Protein AF-A0A8T2Z8A3-F1 (afdb_monomer)

Structure (mmCIF, N/CA/C/O backbone):
data_AF-A0A8T2Z8A3-F1
#
_entry.id   AF-A0A8T2Z8A3-F1
#
loop_
_atom_site.group_PDB
_atom_site.id
_atom_site.type_symbol
_atom_site.label_atom_id
_atom_site.label_alt_id
_atom_site.label_comp_id
_atom_site.label_asym_id
_atom_site.label_entity_id
_atom_site.label_seq_id
_atom_site.pdbx_PDB_ins_code
_atom_site.Cartn_x
_atom_site.Cartn_y
_atom_site.Cartn_z
_atom_site.occupancy
_atom_site.B_iso_or_equiv
_atom_site.auth_seq_id
_atom_site.auth_comp_id
_atom_site.auth_asym_id
_atom_site.auth_atom_id
_atom_site.pdbx_PDB_model_num
ATOM 1 N N . MET A 1 1 ? 26.519 -73.472 -13.830 1.00 32.38 1 MET A N 1
ATOM 2 C CA . MET A 1 1 ? 27.963 -73.497 -14.154 1.00 32.38 1 MET A CA 1
ATOM 3 C C . MET A 1 1 ? 28.606 -72.276 -13.512 1.00 32.38 1 MET A C 1
ATOM 5 O O . MET A 1 1 ? 28.013 -71.218 -13.637 1.00 32.38 1 MET A O 1
ATOM 9 N N . ALA A 1 2 ? 29.757 -72.320 -12.848 1.00 28.91 2 ALA A N 1
ATOM 10 C CA . ALA A 1 2 ? 30.397 -73.395 -12.082 1.00 28.91 2 ALA A CA 1
ATOM 11 C C . ALA A 1 2 ? 31.453 -72.723 -11.175 1.00 28.91 2 ALA A C 1
ATOM 13 O O . ALA A 1 2 ? 32.248 -71.934 -11.674 1.00 28.91 2 ALA A O 1
ATOM 14 N N . THR A 1 3 ? 31.468 -73.014 -9.873 1.00 27.39 3 THR A N 1
ATOM 15 C CA . THR A 1 3 ? 32.645 -72.801 -9.004 1.00 27.39 3 THR A CA 1
ATOM 16 C C . THR A 1 3 ? 33.532 -74.050 -9.055 1.00 27.39 3 THR A C 1
ATOM 18 O O . THR A 1 3 ? 33.015 -75.138 -9.329 1.00 27.39 3 THR A O 1
ATOM 21 N N . PRO A 1 4 ? 34.862 -73.909 -8.900 1.00 37.53 4 PRO A N 1
ATOM 22 C CA . PRO A 1 4 ? 35.552 -74.191 -7.616 1.00 37.53 4 PRO A CA 1
ATOM 23 C C . PRO A 1 4 ? 36.432 -72.993 -7.144 1.00 37.53 4 PRO A C 1
ATOM 25 O O . PRO A 1 4 ? 36.760 -72.142 -7.961 1.00 37.53 4 PRO A O 1
ATOM 28 N N . LEU A 1 5 ? 36.666 -72.727 -5.841 1.00 24.66 5 LEU A N 1
ATOM 29 C CA . LEU A 1 5 ? 37.627 -73.357 -4.882 1.00 24.66 5 LEU A CA 1
ATOM 30 C C . LEU A 1 5 ? 39.113 -73.181 -5.317 1.00 24.66 5 LEU A C 1
ATOM 32 O O . LEU A 1 5 ? 39.394 -73.325 -6.497 1.00 24.66 5 LEU A O 1
ATOM 36 N N . VAL A 1 6 ? 40.115 -72.860 -4.471 1.00 23.94 6 VAL A N 1
ATOM 37 C CA . VAL A 1 6 ? 40.440 -73.303 -3.085 1.00 23.94 6 VAL A CA 1
ATOM 38 C C . VAL A 1 6 ? 41.220 -72.226 -2.263 1.00 23.94 6 VAL A C 1
ATOM 40 O O . VAL A 1 6 ? 41.860 -71.352 -2.833 1.00 23.94 6 VAL A O 1
ATOM 43 N N . ALA A 1 7 ? 41.155 -72.351 -0.923 1.00 23.44 7 ALA A N 1
ATOM 44 C CA . ALA A 1 7 ? 41.898 -71.723 0.203 1.00 23.44 7 ALA A CA 1
ATOM 45 C C . ALA A 1 7 ? 43.461 -71.665 0.104 1.00 23.44 7 ALA A C 1
ATOM 47 O O . ALA A 1 7 ? 44.017 -72.195 -0.850 1.00 23.44 7 ALA A O 1
ATOM 48 N N . HIS A 1 8 ? 44.278 -71.091 1.018 1.00 24.05 8 HIS A N 1
ATOM 49 C CA . HIS A 1 8 ? 44.192 -70.644 2.446 1.00 24.05 8 HIS A CA 1
ATOM 50 C C . HIS A 1 8 ? 44.853 -69.229 2.629 1.00 24.05 8 HIS A C 1
ATOM 52 O O . HIS A 1 8 ? 45.162 -68.614 1.615 1.00 24.05 8 HIS A O 1
ATOM 58 N N . SER A 1 9 ? 45.104 -68.578 3.790 1.00 21.88 9 SER A N 1
ATOM 59 C CA . SER A 1 9 ? 45.057 -68.864 5.260 1.00 21.88 9 SER A CA 1
ATOM 60 C C . SER A 1 9 ? 44.801 -67.530 6.037 1.00 21.88 9 SER A C 1
ATOM 62 O O . SER A 1 9 ? 44.970 -66.471 5.445 1.00 21.88 9 SER A O 1
ATOM 64 N N . VAL A 1 10 ? 44.217 -67.446 7.250 1.00 23.41 10 VAL A N 1
ATOM 65 C CA . VAL A 1 10 ? 44.737 -67.687 8.637 1.00 23.41 10 VAL A CA 1
ATOM 66 C C . VAL A 1 10 ? 46.006 -66.858 8.943 1.00 23.41 10 VAL A C 1
ATOM 68 O O . VAL A 1 10 ? 47.026 -67.113 8.323 1.00 23.41 10 VAL A O 1
ATOM 71 N N . GLN A 1 11 ? 46.012 -65.799 9.774 1.00 23.03 11 GLN A N 1
ATOM 72 C CA . GLN A 1 11 ? 45.757 -65.647 11.237 1.00 23.03 11 GLN A CA 1
ATOM 73 C C . GLN A 1 11 ? 45.567 -64.124 11.554 1.00 23.03 11 GLN A C 1
ATOM 75 O O . GLN A 1 11 ? 45.932 -63.313 10.712 1.00 23.03 11 GLN A O 1
ATOM 80 N N . LEU A 1 12 ? 45.059 -63.598 12.683 1.00 22.73 12 LEU A N 1
ATOM 81 C CA . LEU A 1 12 ? 44.670 -64.104 14.015 1.00 22.73 12 LEU A CA 1
ATOM 82 C C . LEU A 1 12 ? 43.475 -63.242 14.534 1.00 22.73 12 LEU A C 1
ATOM 84 O O . LEU A 1 12 ? 43.509 -62.029 14.375 1.00 22.73 12 LEU A O 1
ATOM 88 N N . CYS A 1 13 ? 42.455 -63.889 15.121 1.00 22.25 13 CYS A N 1
ATOM 89 C CA . CYS A 1 13 ? 41.677 -63.571 16.350 1.00 22.25 13 CYS A CA 1
ATOM 90 C C . CYS A 1 13 ? 41.518 -62.112 16.864 1.00 22.25 13 CYS A C 1
ATOM 92 O O . CYS A 1 13 ? 42.446 -61.323 16.798 1.00 22.25 13 CYS A O 1
ATOM 94 N N . HIS A 1 14 ? 40.495 -61.702 17.630 1.00 24.33 14 HIS A N 1
ATOM 95 C CA . HIS A 1 14 ? 39.144 -62.140 18.075 1.00 24.33 14 HIS A CA 1
ATOM 96 C C . HIS A 1 14 ? 38.661 -60.996 19.030 1.00 24.33 14 HIS A C 1
ATOM 98 O O . HIS A 1 14 ? 39.476 -60.161 19.404 1.00 24.33 14 HIS A O 1
ATOM 104 N N . HIS A 1 15 ? 37.431 -60.819 19.527 1.00 23.05 15 HIS A N 1
ATOM 105 C CA . HIS A 1 15 ? 36.139 -61.529 19.564 1.00 23.05 15 HIS A CA 1
ATOM 106 C C . HIS A 1 15 ? 35.068 -60.390 19.690 1.00 23.05 15 HIS A C 1
ATOM 108 O O . HIS A 1 15 ? 35.355 -59.377 20.315 1.00 23.05 15 HIS A O 1
ATOM 114 N N . HIS A 1 16 ? 33.900 -60.341 19.027 1.00 23.97 16 HIS A N 1
ATOM 115 C CA . HIS A 1 16 ? 32.695 -61.190 19.160 1.00 23.97 16 HIS A CA 1
ATOM 116 C C . HIS A 1 16 ? 32.184 -61.365 20.617 1.00 23.97 16 HIS A C 1
ATOM 118 O O . HIS A 1 16 ? 32.983 -61.678 21.482 1.00 23.97 16 HIS A O 1
ATOM 124 N N . SER A 1 17 ? 30.884 -61.331 20.961 1.00 22.27 17 SER A N 1
ATOM 125 C CA . SER A 1 17 ? 29.653 -60.965 20.223 1.00 22.27 17 SER A CA 1
ATOM 126 C C . SER A 1 17 ? 28.386 -61.097 21.100 1.00 22.27 17 SER A C 1
ATOM 128 O O . SER A 1 17 ? 28.371 -61.921 22.001 1.00 22.27 17 SER A O 1
ATOM 130 N N . LYS A 1 18 ? 27.305 -60.391 20.718 1.00 25.05 18 LYS A N 1
ATOM 131 C CA . LYS A 1 18 ? 25.866 -60.790 20.723 1.00 25.05 18 LYS A CA 1
ATOM 132 C C . LYS A 1 18 ? 25.342 -61.848 21.729 1.00 25.05 18 LYS A C 1
ATOM 134 O O . LYS A 1 18 ? 25.708 -63.010 21.613 1.00 25.05 18 LYS A O 1
ATOM 139 N N . GLN A 1 19 ? 24.238 -61.516 22.417 1.00 21.22 19 GLN A N 1
ATOM 140 C CA . GLN A 1 19 ? 22.956 -62.275 22.454 1.00 21.22 19 GLN A CA 1
ATOM 141 C C . GLN A 1 19 ? 21.843 -61.343 23.013 1.00 21.22 19 GLN A C 1
ATOM 143 O O . GLN A 1 19 ? 22.104 -60.575 23.928 1.00 21.22 19 GLN A O 1
ATOM 148 N N . TYR A 1 20 ? 20.722 -61.107 22.314 1.00 21.28 20 TYR A N 1
ATOM 149 C CA . TYR A 1 20 ? 19.447 -61.866 22.308 1.00 21.28 20 TYR A CA 1
ATOM 150 C C . TYR A 1 20 ? 18.706 -61.964 23.662 1.00 21.28 20 TYR A C 1
ATOM 152 O O . TYR A 1 20 ? 19.154 -62.695 24.534 1.00 21.28 20 TYR A O 1
ATOM 160 N N . SER A 1 21 ? 17.500 -61.373 23.765 1.00 20.05 21 SER A N 1
ATOM 161 C CA . SER A 1 21 ? 16.231 -62.083 24.088 1.00 20.05 21 SER A CA 1
ATOM 162 C C . SER A 1 21 ? 15.020 -61.128 24.196 1.00 20.05 21 SER A C 1
ATOM 164 O O . SER A 1 21 ? 15.165 -59.963 24.553 1.00 20.05 21 SER A O 1
ATOM 166 N N . LEU A 1 22 ? 13.811 -61.641 23.922 1.00 25.22 22 LEU A N 1
ATOM 167 C CA . LEU A 1 22 ? 12.515 -60.985 24.172 1.00 25.22 22 LEU A CA 1
ATOM 168 C C . LEU A 1 22 ? 11.993 -61.224 25.605 1.00 25.22 22 LEU A C 1
ATOM 170 O O . LEU A 1 22 ? 12.273 -62.281 26.175 1.00 25.22 22 LEU A O 1
ATOM 174 N N . LYS A 1 23 ? 11.138 -60.299 26.090 1.00 22.27 23 LYS A N 1
ATOM 175 C CA . LYS A 1 23 ? 9.952 -60.411 27.001 1.00 22.27 23 LYS A CA 1
ATOM 176 C C . LYS A 1 23 ? 9.692 -59.022 27.627 1.00 22.27 23 LYS A C 1
ATOM 178 O O . LYS A 1 23 ? 10.628 -58.240 27.701 1.00 22.27 23 LYS A O 1
ATOM 183 N N . SER A 1 24 ? 8.517 -58.598 28.104 1.00 23.08 24 SER A N 1
ATOM 184 C CA . SER A 1 24 ? 7.102 -59.050 28.099 1.00 23.08 24 SER A CA 1
ATOM 185 C C . SER A 1 24 ? 6.278 -57.814 28.538 1.00 23.08 24 SER A C 1
ATOM 187 O O . SER A 1 24 ? 6.718 -57.105 29.431 1.00 23.08 24 SER A O 1
ATOM 189 N N . GLN A 1 25 ? 5.208 -57.358 27.881 1.00 22.27 25 GLN A N 1
ATOM 190 C CA . GLN A 1 25 ? 3.833 -57.885 27.849 1.00 22.27 25 GLN A CA 1
ATOM 191 C C . GLN A 1 25 ? 3.123 -58.004 29.224 1.00 22.27 25 GLN A C 1
ATOM 193 O O . GLN A 1 25 ? 3.539 -58.799 30.058 1.00 22.27 25 GLN A O 1
ATOM 198 N N . SER A 1 26 ? 1.960 -57.329 29.354 1.00 22.83 26 SER A N 1
ATOM 199 C CA . SER A 1 26 ? 0.936 -57.413 30.438 1.00 22.83 26 SER A CA 1
ATOM 200 C C . SER A 1 26 ? 1.326 -56.860 31.825 1.00 22.83 26 SER A C 1
ATOM 202 O O . SER A 1 26 ? 2.499 -56.869 32.156 1.00 22.83 26 SER A O 1
ATOM 204 N N . ARG A 1 27 ? 0.434 -56.390 32.718 1.00 23.05 27 ARG A N 1
ATOM 205 C CA . ARG A 1 27 ? -0.992 -55.932 32.756 1.00 23.05 27 ARG A CA 1
ATOM 206 C C . ARG A 1 27 ? -1.111 -55.119 34.082 1.00 23.05 27 ARG A C 1
ATOM 208 O O . ARG A 1 27 ? -0.285 -55.314 34.960 1.00 23.05 27 ARG A O 1
ATOM 215 N N . ILE A 1 28 ? -2.043 -54.183 34.285 1.00 25.30 28 ILE A N 1
ATOM 216 C CA . ILE A 1 28 ? -3.364 -54.346 34.949 1.00 25.30 28 ILE A CA 1
ATOM 217 C C . ILE A 1 28 ? -3.980 -52.919 34.937 1.00 25.30 28 ILE A C 1
ATOM 219 O O . ILE A 1 28 ? -3.309 -51.988 35.356 1.00 25.30 28 ILE A O 1
ATOM 223 N N . ASN A 1 29 ? -5.072 -52.615 34.226 1.00 22.92 29 ASN A N 1
ATOM 224 C CA . ASN A 1 29 ? -6.505 -52.841 34.504 1.00 22.92 29 ASN A CA 1
ATOM 225 C C . ASN A 1 29 ? -7.163 -51.936 35.584 1.00 22.92 29 ASN A C 1
ATOM 227 O O . ASN A 1 29 ? -6.937 -52.155 36.768 1.00 22.92 29 ASN A O 1
ATOM 231 N N . ARG A 1 30 ? -8.146 -51.140 35.103 1.00 25.44 30 ARG A N 1
ATOM 232 C CA . ARG A 1 30 ? -9.498 -50.858 35.673 1.00 25.44 30 ARG A CA 1
ATOM 233 C C . ARG A 1 30 ? -9.622 -49.861 36.833 1.00 25.44 30 ARG A C 1
ATOM 235 O O . ARG A 1 30 ? -8.716 -49.743 37.638 1.00 25.44 30 ARG A O 1
ATOM 242 N N . ASP A 1 31 ? -10.733 -49.135 37.004 1.00 24.75 31 ASP A N 1
ATOM 243 C CA . ASP A 1 31 ? -11.996 -48.919 36.239 1.00 24.75 31 ASP A CA 1
ATOM 244 C C . ASP A 1 31 ? -12.477 -47.467 36.585 1.00 24.75 31 ASP A C 1
ATOM 246 O O . ASP A 1 31 ? -11.893 -46.846 37.467 1.00 24.75 31 ASP A O 1
ATOM 250 N N . ILE A 1 32 ? -13.465 -46.802 35.958 1.00 26.16 32 ILE A N 1
ATOM 251 C CA . ILE A 1 32 ? -14.919 -46.989 36.177 1.00 26.16 32 ILE A CA 1
ATOM 252 C C . ILE A 1 32 ? -15.748 -46.096 35.198 1.00 26.16 32 ILE A C 1
ATOM 254 O O . ILE A 1 32 ? -15.604 -44.879 35.208 1.00 26.16 32 ILE A O 1
ATOM 258 N N . ARG A 1 33 ? -16.695 -46.726 34.464 1.00 25.38 33 ARG A N 1
ATOM 259 C CA . ARG A 1 33 ? -18.007 -46.241 33.905 1.00 25.38 33 ARG A CA 1
ATOM 260 C C . ARG A 1 33 ? -18.042 -45.130 32.821 1.00 25.38 33 ARG A C 1
ATOM 262 O O . ARG A 1 33 ? -17.574 -44.028 33.042 1.00 25.38 33 ARG A O 1
ATOM 269 N N . THR A 1 34 ? -18.547 -45.363 31.590 1.00 24.64 34 THR A N 1
ATOM 270 C CA . THR A 1 34 ? -19.944 -45.635 31.091 1.00 24.64 34 THR A CA 1
ATOM 271 C C . THR A 1 34 ? -20.937 -44.489 31.343 1.00 24.64 34 THR A C 1
ATOM 273 O O . THR A 1 34 ? -21.048 -44.058 32.484 1.00 24.64 34 THR A O 1
ATOM 276 N N . LYS A 1 35 ? -21.740 -43.997 30.381 1.00 24.30 35 LYS A N 1
ATOM 277 C CA . LYS A 1 35 ? -22.705 -44.659 29.452 1.00 24.30 35 LYS A CA 1
ATOM 278 C C . LYS A 1 35 ? -22.987 -43.753 28.222 1.00 24.30 35 LYS A C 1
ATOM 280 O O . LYS A 1 35 ? -22.684 -42.573 28.314 1.00 24.30 35 LYS A O 1
ATOM 285 N N . THR A 1 36 ? -23.666 -44.115 27.120 1.00 24.52 36 THR A N 1
ATOM 286 C CA . THR A 1 36 ? -23.988 -45.372 26.389 1.00 24.52 36 THR A CA 1
ATOM 287 C C . THR A 1 36 ? -24.574 -44.953 25.018 1.00 24.52 36 THR A C 1
ATOM 289 O O . THR A 1 36 ? -25.142 -43.870 24.903 1.00 24.52 36 THR A O 1
ATOM 292 N N . LEU A 1 37 ? -24.433 -45.789 23.983 1.00 25.00 37 LEU A N 1
ATOM 293 C CA . LEU A 1 37 ? -24.889 -45.546 22.603 1.00 25.00 37 LEU A CA 1
ATOM 294 C C . LEU A 1 37 ? -26.301 -46.094 22.282 1.00 25.00 37 LEU A C 1
ATOM 296 O O . LEU A 1 37 ? -26.743 -47.069 22.881 1.00 25.00 37 LEU A O 1
ATOM 300 N N . LEU A 1 38 ? -26.854 -45.549 21.189 1.00 23.48 38 LEU A N 1
ATOM 301 C CA . LEU A 1 38 ? -27.741 -46.162 20.178 1.00 23.48 38 LEU A CA 1
ATOM 302 C C . LEU A 1 38 ? -29.260 -46.356 20.401 1.00 23.48 38 LEU A C 1
ATOM 304 O O . LEU A 1 38 ? -29.726 -47.014 21.323 1.00 23.48 38 LEU A O 1
ATOM 308 N N . GLY A 1 39 ? -29.987 -45.919 19.364 1.00 21.70 39 GLY A N 1
ATOM 309 C CA . GLY A 1 39 ? -31.324 -46.331 18.919 1.00 21.70 39 GLY A CA 1
ATOM 310 C C . GLY A 1 39 ? -31.793 -45.358 17.818 1.00 21.70 39 GLY A C 1
ATOM 311 O O . GLY A 1 39 ? -31.616 -44.159 17.995 1.00 21.70 39 GLY A O 1
ATOM 312 N N . VAL A 1 40 ? -32.329 -45.742 16.652 1.00 23.31 40 VAL A N 1
ATOM 313 C CA . VAL A 1 40 ? -32.636 -47.058 16.044 1.00 23.31 40 VAL A CA 1
ATOM 314 C C . VAL A 1 40 ? -32.439 -46.955 14.509 1.00 23.31 40 VAL A C 1
ATOM 316 O O . VAL A 1 40 ? -32.396 -45.856 13.960 1.00 23.31 40 VAL A O 1
ATOM 319 N N . TYR A 1 41 ? -32.284 -48.090 13.820 1.00 21.94 41 TYR A N 1
ATOM 320 C CA . TYR A 1 41 ? -32.040 -48.217 12.372 1.00 21.94 41 TYR A CA 1
ATOM 321 C C . TYR A 1 41 ? -33.337 -48.510 11.574 1.00 21.94 41 TYR A C 1
ATOM 323 O O . TYR A 1 41 ? -34.178 -49.259 12.058 1.00 21.94 41 TYR A O 1
ATOM 331 N N . ASN A 1 42 ? -33.405 -48.036 10.319 1.00 21.94 42 ASN A N 1
ATOM 332 C CA . ASN A 1 42 ? -34.295 -48.445 9.204 1.00 21.94 42 ASN A CA 1
ATOM 333 C C . ASN A 1 42 ? -35.837 -48.298 9.275 1.00 21.94 42 ASN A C 1
ATOM 335 O O . ASN A 1 42 ? -36.500 -48.695 10.224 1.00 21.94 42 ASN A O 1
ATOM 339 N N . GLY A 1 43 ? -36.407 -47.865 8.135 1.00 21.11 43 GLY A N 1
ATOM 340 C CA . GLY A 1 43 ? -37.851 -47.839 7.857 1.00 21.11 43 GLY A CA 1
ATOM 341 C C . GLY A 1 43 ? -38.214 -47.516 6.393 1.00 21.11 43 GLY A C 1
ATOM 342 O O . GLY A 1 43 ? -38.568 -46.386 6.102 1.00 21.11 43 GLY A O 1
ATOM 343 N N . PHE A 1 44 ? -38.110 -48.526 5.518 1.00 22.16 44 PHE A N 1
ATOM 344 C CA . PHE A 1 44 ? -38.838 -48.800 4.252 1.00 22.16 44 PHE A CA 1
ATOM 345 C C . PHE A 1 44 ? -39.175 -47.753 3.149 1.00 22.16 44 PHE A C 1
ATOM 347 O O . PHE A 1 44 ? -39.304 -46.551 3.328 1.00 22.16 44 PHE A O 1
ATOM 354 N N . GLN A 1 45 ? -39.323 -48.330 1.948 1.00 20.59 45 GLN A N 1
ATOM 355 C CA . GLN A 1 45 ? -39.553 -47.766 0.608 1.00 20.59 45 GLN A CA 1
ATOM 356 C C . GLN A 1 45 ? -40.911 -47.063 0.359 1.00 20.59 45 GLN A C 1
ATOM 358 O O . GLN A 1 45 ? -41.897 -47.340 1.029 1.00 20.59 45 GLN A O 1
ATOM 363 N N . ASN A 1 46 ? -40.947 -46.300 -0.748 1.00 21.36 46 ASN A N 1
ATOM 364 C CA . ASN A 1 46 ? -42.051 -46.112 -1.716 1.00 21.36 46 ASN A CA 1
ATOM 365 C C . ASN A 1 46 ? -43.507 -45.956 -1.227 1.00 21.36 46 ASN A C 1
ATOM 367 O O . ASN A 1 46 ? -44.152 -46.957 -0.936 1.00 21.36 46 ASN A O 1
ATOM 371 N N . VAL A 1 47 ? -44.106 -44.780 -1.482 1.00 22.97 47 VAL A N 1
ATOM 372 C CA . VAL A 1 47 ? -45.464 -44.673 -2.073 1.00 22.97 47 VAL A CA 1
ATOM 373 C C . VAL A 1 47 ? -45.520 -43.498 -3.072 1.00 22.97 47 VAL A C 1
ATOM 375 O O . VAL A 1 47 ? -44.936 -42.441 -2.847 1.00 22.97 47 VAL A O 1
ATOM 378 N N . TYR A 1 48 ? -46.219 -43.710 -4.191 1.00 21.23 48 TYR A N 1
ATOM 379 C CA . TYR A 1 48 ? -46.576 -42.727 -5.225 1.00 21.23 48 TYR A CA 1
ATOM 380 C C . TYR A 1 48 ? -47.496 -41.603 -4.696 1.00 21.23 48 TYR A C 1
ATOM 382 O O . TYR A 1 48 ? -48.444 -41.902 -3.979 1.00 21.23 48 TYR A O 1
ATOM 390 N N . ASN A 1 49 ? -47.373 -40.367 -5.204 1.00 21.52 49 ASN A N 1
ATOM 391 C CA . ASN A 1 49 ? -48.346 -39.891 -6.209 1.00 21.52 49 ASN A CA 1
ATOM 392 C C . ASN A 1 49 ? -48.033 -38.522 -6.834 1.00 21.52 49 ASN A C 1
ATOM 394 O O . ASN A 1 49 ? -47.704 -37.551 -6.157 1.00 21.52 49 ASN A O 1
ATOM 398 N N . GLN A 1 50 ? -48.257 -38.443 -8.147 1.00 22.62 50 GLN A N 1
ATOM 399 C CA . GLN A 1 50 ? -48.581 -37.199 -8.849 1.00 22.62 50 GLN A CA 1
ATOM 400 C C . GLN A 1 50 ? -50.041 -36.808 -8.568 1.00 22.62 50 GLN A C 1
ATOM 402 O O . GLN A 1 50 ? -50.877 -37.690 -8.383 1.00 22.62 50 GLN A O 1
ATOM 407 N N . SER A 1 51 ? -50.364 -35.514 -8.666 1.00 23.28 51 SER A N 1
ATOM 408 C CA . SER A 1 51 ? -51.526 -34.967 -9.409 1.00 23.28 51 SER A CA 1
ATOM 409 C C . SER A 1 51 ? -51.474 -33.432 -9.351 1.00 23.28 51 SER A C 1
ATOM 411 O O . SER A 1 51 ? -51.346 -32.882 -8.266 1.00 23.28 51 SER A O 1
ATOM 413 N N . TYR A 1 52 ? -51.280 -32.727 -10.477 1.00 23.53 52 TYR A N 1
ATOM 414 C CA . TYR A 1 52 ? -52.324 -32.079 -11.310 1.00 23.53 52 TYR A CA 1
ATOM 415 C C . TYR A 1 52 ? -53.131 -30.981 -10.549 1.00 23.53 52 TYR A C 1
ATOM 417 O O . TYR A 1 52 ? -53.513 -31.197 -9.411 1.00 23.53 52 TYR A O 1
ATOM 425 N N . PHE A 1 53 ? -53.432 -29.775 -11.066 1.00 23.33 53 PHE A N 1
ATOM 426 C CA . PHE A 1 53 ? -53.855 -29.385 -12.426 1.00 23.33 53 PHE A CA 1
ATOM 427 C C . PHE A 1 53 ? -53.470 -27.911 -12.795 1.00 23.33 53 PHE A C 1
ATOM 429 O O . PHE A 1 53 ? -53.628 -27.006 -11.989 1.00 23.33 53 PHE A O 1
ATOM 436 N N . HIS A 1 54 ? -53.033 -27.694 -14.048 1.00 23.55 54 HIS A N 1
ATOM 437 C CA . HIS A 1 54 ? -53.311 -26.562 -14.980 1.00 23.55 54 HIS A CA 1
ATOM 438 C C . HIS A 1 54 ? -53.108 -25.046 -14.639 1.00 23.55 54 HIS A C 1
ATOM 440 O O . HIS A 1 54 ? -53.865 -24.441 -13.892 1.00 23.55 54 HIS A O 1
ATOM 446 N N . LYS A 1 55 ? -52.149 -24.407 -15.355 1.00 24.48 55 LYS A N 1
ATOM 447 C CA . LYS A 1 55 ? -52.285 -23.425 -16.495 1.00 24.48 55 LYS A CA 1
ATOM 448 C C . LYS A 1 55 ? -53.663 -22.742 -16.783 1.00 24.48 55 LYS A C 1
ATOM 450 O O . LYS A 1 55 ? -54.661 -23.395 -16.507 1.00 24.48 55 LYS A O 1
ATOM 455 N N . PRO A 1 56 ? -53.767 -21.601 -17.544 1.00 32.38 56 PRO A N 1
ATOM 456 C CA . PRO A 1 56 ? -52.746 -20.772 -18.250 1.00 32.38 56 PRO A CA 1
ATOM 457 C C . PRO A 1 56 ? -52.970 -19.209 -18.236 1.00 32.38 56 PRO A C 1
ATOM 459 O O . PRO A 1 56 ? -53.761 -18.684 -17.466 1.00 32.38 56 PRO A O 1
ATOM 462 N N . TRP A 1 57 ? -52.232 -18.496 -19.116 1.00 23.20 57 TRP A N 1
ATOM 463 C CA . TRP A 1 57 ? -52.479 -17.210 -19.842 1.00 23.20 57 TRP A CA 1
ATOM 464 C C . TRP A 1 57 ? -53.897 -16.565 -19.883 1.00 23.20 57 TRP A C 1
ATOM 466 O O . TRP A 1 57 ? -54.881 -17.284 -19.797 1.00 23.20 57 TRP A O 1
ATOM 476 N N . ALA A 1 58 ? -54.110 -15.274 -20.237 1.00 23.94 58 ALA A N 1
ATOM 477 C CA . ALA A 1 58 ? -53.256 -14.061 -20.363 1.00 23.94 58 ALA A CA 1
ATOM 478 C C . ALA A 1 58 ? -54.134 -12.752 -20.497 1.00 23.94 58 ALA A C 1
ATOM 480 O O . ALA A 1 58 ? -54.961 -12.583 -19.606 1.00 23.94 58 ALA A O 1
ATOM 481 N N . PRO A 1 59 ? -53.997 -11.770 -21.440 1.00 46.41 59 PRO A N 1
ATOM 482 C CA . PRO A 1 59 ? -54.104 -10.334 -21.090 1.00 46.41 59 PRO A CA 1
ATOM 483 C C . PRO A 1 59 ? -55.274 -9.543 -21.733 1.00 46.41 59 PRO A C 1
ATOM 485 O O . PRO A 1 59 ? -55.728 -9.884 -22.822 1.00 46.41 59 PRO A O 1
ATOM 488 N N . ILE A 1 60 ? -55.679 -8.398 -21.150 1.00 24.09 60 ILE A N 1
ATOM 489 C CA . ILE A 1 60 ? -56.583 -7.408 -21.793 1.00 24.09 60 ILE A CA 1
ATOM 490 C C . ILE A 1 60 ? -56.053 -5.960 -21.631 1.00 24.09 60 ILE A C 1
ATOM 492 O O . ILE A 1 60 ? -55.184 -5.680 -20.808 1.00 24.09 60 ILE A O 1
ATOM 496 N N . ARG A 1 61 ? -56.508 -5.078 -22.530 1.00 22.70 61 ARG A N 1
ATOM 497 C CA . ARG A 1 61 ? -55.915 -3.816 -23.009 1.00 22.70 61 ARG A CA 1
ATOM 498 C C . ARG A 1 61 ? -56.764 -2.568 -22.679 1.00 22.70 61 ARG A C 1
ATOM 500 O O . ARG A 1 61 ? -57.978 -2.682 -22.619 1.00 22.70 61 ARG A O 1
ATOM 507 N N . VAL A 1 62 ? -56.100 -1.399 -22.745 1.00 25.27 62 VAL A N 1
ATOM 508 C CA . VAL A 1 62 ? -56.588 -0.103 -23.306 1.00 25.27 62 VAL A CA 1
ATOM 509 C C . VAL A 1 62 ? -57.677 0.678 -22.544 1.00 25.27 62 VAL A C 1
ATOM 511 O O . VAL A 1 62 ? -58.798 0.209 -22.423 1.00 25.27 62 VAL A O 1
ATOM 514 N N . LEU A 1 63 ? -57.372 1.939 -22.180 1.00 24.06 63 LEU A N 1
ATOM 515 C CA . LEU A 1 63 ? -57.991 3.158 -22.757 1.00 24.06 63 LEU A CA 1
ATOM 516 C C . LEU A 1 63 ? -57.339 4.459 -22.220 1.00 24.06 63 LEU A C 1
ATOM 518 O O . LEU A 1 63 ? -57.356 4.716 -21.023 1.00 24.06 63 LEU A O 1
ATOM 522 N N . GLU A 1 64 ? -56.838 5.304 -23.126 1.00 29.89 64 GLU A N 1
ATOM 523 C CA . GLU A 1 64 ? -56.793 6.775 -22.980 1.00 29.89 64 GLU A CA 1
ATOM 524 C C . GLU A 1 64 ? -57.790 7.358 -23.992 1.00 29.89 64 GLU A C 1
ATOM 526 O O . GLU A 1 64 ? -58.020 6.728 -25.034 1.00 29.89 64 GLU A O 1
ATOM 531 N N . PRO A 1 65 ? -58.398 8.529 -23.720 1.00 35.03 65 PRO A N 1
ATOM 532 C CA . PRO A 1 65 ? -58.176 9.648 -24.656 1.00 35.03 65 PRO A CA 1
ATOM 533 C C . PRO A 1 65 ? -58.305 11.081 -24.071 1.00 35.03 65 PRO A C 1
ATOM 535 O O . PRO A 1 65 ? -59.184 11.332 -23.257 1.00 35.03 65 PRO A O 1
ATOM 538 N N . ASN A 1 66 ? -57.582 12.041 -24.684 1.00 25.05 66 ASN A N 1
ATOM 539 C CA . ASN A 1 66 ? -57.944 13.477 -24.846 1.00 25.05 66 ASN A CA 1
ATOM 540 C C . ASN A 1 66 ? -58.073 14.370 -23.568 1.00 25.05 66 ASN A C 1
ATOM 542 O O . ASN A 1 66 ? -58.349 13.889 -22.483 1.00 25.05 66 ASN A O 1
ATOM 546 N N . SER A 1 67 ? -57.905 15.707 -23.576 1.00 25.58 67 SER A N 1
ATOM 547 C CA . SER A 1 67 ? -57.466 16.687 -24.597 1.00 25.58 67 SER A CA 1
ATOM 548 C C . SER A 1 67 ? -57.125 18.066 -23.975 1.00 25.58 67 SER A C 1
ATOM 550 O O . SER A 1 67 ? -57.740 18.459 -22.995 1.00 25.58 67 SER A O 1
ATOM 552 N N . ARG A 1 68 ? -56.207 18.808 -24.625 1.00 24.20 68 ARG A N 1
ATOM 553 C CA . ARG A 1 68 ? -56.012 20.289 -24.706 1.00 24.20 68 ARG A CA 1
ATOM 554 C C . ARG A 1 68 ? -56.453 21.244 -23.561 1.00 24.20 68 ARG A C 1
ATOM 556 O O . ARG A 1 68 ? -57.634 21.424 -23.315 1.00 24.20 68 ARG A O 1
ATOM 563 N N . PHE A 1 69 ? -55.468 22.025 -23.089 1.00 28.64 69 PHE A N 1
ATOM 564 C CA . PHE A 1 69 ? -55.467 23.496 -22.869 1.00 28.64 69 PHE A CA 1
ATOM 565 C C . PHE A 1 69 ? -56.758 24.237 -22.443 1.00 28.64 69 PHE A C 1
ATOM 567 O O . PHE A 1 69 ? -57.667 24.389 -23.251 1.00 28.64 69 PHE A O 1
ATOM 574 N N . LEU A 1 70 ? -56.695 24.932 -21.293 1.00 26.28 70 LEU A N 1
ATOM 575 C CA . LEU A 1 70 ? -57.160 26.327 -21.122 1.00 26.28 70 LEU A CA 1
ATOM 576 C C . LEU A 1 70 ? -56.524 26.984 -19.870 1.00 26.28 70 LEU A C 1
ATOM 578 O O . LEU A 1 70 ? -55.867 26.303 -19.082 1.00 26.28 70 LEU A O 1
ATOM 582 N N . GLN A 1 71 ? -56.637 28.311 -19.731 1.00 23.78 71 GLN A N 1
ATOM 583 C CA . GLN A 1 71 ? -55.753 29.161 -18.910 1.00 23.78 71 GLN A CA 1
ATOM 584 C C . GLN A 1 71 ? -56.518 30.052 -17.895 1.00 23.78 71 GLN A C 1
ATOM 586 O O . GLN A 1 71 ? -57.559 30.595 -18.229 1.00 23.78 71 GLN A O 1
ATOM 591 N N . MET A 1 72 ? -55.930 30.237 -16.700 1.00 23.42 72 MET A N 1
ATOM 592 C CA . MET A 1 72 ? -56.095 31.334 -15.705 1.00 23.42 72 MET A CA 1
ATOM 593 C C . MET A 1 72 ? -57.486 31.824 -15.215 1.00 23.42 72 MET A C 1
ATOM 595 O O . MET A 1 72 ? -58.109 32.664 -15.852 1.00 23.42 72 MET A O 1
ATOM 599 N N . GLY A 1 73 ? -57.765 31.533 -13.928 1.00 25.47 73 GLY A N 1
ATOM 600 C CA . GLY A 1 73 ? -58.322 32.466 -12.912 1.00 25.47 73 GLY A CA 1
ATOM 601 C C . GLY A 1 73 ? -59.835 32.781 -12.925 1.00 25.47 73 GLY A C 1
ATOM 602 O O . GLY A 1 73 ?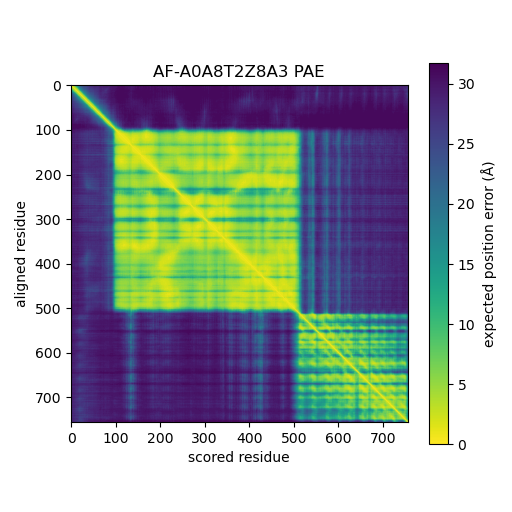 -60.480 32.509 -13.933 1.00 25.47 73 GLY A O 1
ATOM 603 N N . PRO A 1 74 ? -60.412 33.385 -11.847 1.00 34.72 74 PRO A N 1
ATOM 604 C CA . PRO A 1 74 ? -59.760 33.960 -10.649 1.00 34.72 74 PRO A CA 1
ATOM 605 C C . PRO A 1 74 ? -60.348 33.583 -9.246 1.00 34.72 74 PRO A C 1
ATOM 607 O O . PRO A 1 74 ? -61.426 33.021 -9.134 1.00 34.72 74 PRO A O 1
ATOM 610 N N . GLN A 1 75 ? -59.601 33.979 -8.196 1.00 23.83 75 GLN A N 1
ATOM 611 C CA . GLN A 1 75 ? -59.976 34.402 -6.814 1.00 23.83 75 GLN A CA 1
ATOM 612 C C . GLN A 1 75 ? -60.951 33.618 -5.893 1.00 23.83 75 GLN A C 1
ATOM 614 O O . GLN A 1 75 ? -62.151 33.612 -6.111 1.00 23.83 75 GLN A O 1
ATOM 619 N N . GLU A 1 76 ? -60.417 33.176 -4.737 1.00 24.14 76 GLU A N 1
ATOM 620 C CA . GLU A 1 76 ? -60.739 33.608 -3.342 1.00 24.14 76 GLU A CA 1
ATOM 621 C C . GLU A 1 76 ? -59.673 32.966 -2.401 1.00 24.14 76 GLU A C 1
ATOM 623 O O . GLU A 1 76 ? -59.533 31.749 -2.361 1.00 24.14 76 GLU A O 1
ATOM 628 N N . THR A 1 77 ? -58.650 33.666 -1.879 1.00 22.39 77 THR A N 1
ATOM 629 C CA . THR A 1 77 ? -58.584 34.388 -0.574 1.00 22.39 77 THR A CA 1
ATOM 630 C C . THR A 1 77 ? -59.310 33.682 0.584 1.00 22.39 77 THR A C 1
ATOM 632 O O . THR A 1 77 ? -60.487 33.401 0.460 1.00 22.39 77 THR A O 1
ATOM 635 N N . CYS A 1 78 ? -58.756 33.445 1.780 1.00 22.23 78 CYS A N 1
ATOM 636 C CA . CYS A 1 78 ? -57.518 33.903 2.435 1.00 22.23 78 CYS A CA 1
ATOM 637 C C . CYS A 1 78 ? -57.208 32.940 3.629 1.00 22.23 78 CYS A C 1
ATOM 639 O O . CYS A 1 78 ? -57.992 32.032 3.874 1.00 22.23 78 CYS A O 1
ATOM 641 N N . SER A 1 79 ? -56.151 33.020 4.452 1.00 21.80 79 SER A N 1
ATOM 642 C CA . SER A 1 79 ? -55.051 33.985 4.630 1.00 21.80 79 SER A CA 1
ATOM 643 C C . SER A 1 79 ? -53.845 33.303 5.314 1.00 21.80 79 SER A C 1
ATOM 645 O O . SER A 1 79 ? -54.031 32.363 6.086 1.00 21.80 79 SER A O 1
ATOM 647 N N . SER A 1 80 ? -52.621 33.809 5.121 1.00 26.53 80 SER A N 1
ATOM 648 C CA . SER A 1 80 ? -51.418 33.411 5.876 1.00 26.53 80 SER A CA 1
ATOM 649 C C . SER A 1 80 ? -50.955 34.540 6.804 1.00 26.53 80 SER A C 1
ATOM 651 O O . SER A 1 80 ? -50.613 35.622 6.323 1.00 26.53 80 SER A O 1
ATOM 653 N N . ARG A 1 81 ? -50.874 34.302 8.122 1.00 24.09 81 ARG A N 1
ATOM 654 C CA . ARG A 1 81 ? -50.395 35.299 9.099 1.00 24.09 81 ARG A CA 1
ATOM 655 C C . ARG A 1 81 ? -49.289 34.707 9.977 1.00 24.09 81 ARG A C 1
ATOM 657 O O . ARG A 1 81 ? -49.531 33.764 10.720 1.00 24.09 81 ARG A O 1
ATOM 664 N N . GLY A 1 82 ? -48.076 35.247 9.861 1.00 23.56 82 GLY A N 1
ATOM 665 C CA . GLY A 1 82 ? -46.889 34.775 10.583 1.00 23.56 82 GLY A CA 1
ATOM 666 C C . GLY A 1 82 ? -46.441 35.703 11.717 1.00 23.56 82 GLY A C 1
ATOM 667 O O . GLY A 1 82 ? -46.688 36.906 11.681 1.00 23.56 82 GLY A O 1
ATOM 668 N N . ILE A 1 83 ? -45.743 35.121 12.697 1.00 25.05 83 ILE A N 1
ATOM 669 C CA . ILE A 1 83 ? -44.989 35.742 13.805 1.00 25.05 83 ILE A CA 1
ATOM 670 C C . ILE A 1 83 ? -43.884 34.716 14.156 1.00 25.05 83 ILE A C 1
ATOM 672 O O . ILE A 1 83 ? -44.194 33.535 14.238 1.00 25.05 83 ILE A O 1
ATOM 676 N N . SER A 1 84 ? -42.603 35.012 14.395 1.00 21.59 84 SER A N 1
ATOM 677 C CA . SER A 1 84 ? -41.767 36.193 14.141 1.00 21.59 84 SER A CA 1
ATOM 678 C C . SER A 1 84 ? -40.292 35.759 14.224 1.00 21.59 84 SER A C 1
ATOM 680 O O . SER A 1 84 ? -39.919 35.027 15.141 1.00 21.59 84 SER A O 1
ATOM 682 N N . LYS A 1 85 ? -39.426 36.261 13.336 1.00 23.89 85 LYS A N 1
ATOM 683 C CA . LYS A 1 85 ? -38.019 36.522 13.682 1.00 23.89 85 LYS A CA 1
ATOM 684 C C . LYS A 1 85 ? -37.717 37.974 13.341 1.00 23.89 85 LYS A C 1
ATOM 686 O O . LYS A 1 85 ? -37.792 38.389 12.191 1.00 23.89 85 LYS A O 1
ATOM 691 N N . LYS A 1 86 ? -37.457 38.742 14.394 1.00 23.44 86 LYS A N 1
ATOM 692 C CA . LYS A 1 86 ? -37.369 40.200 14.404 1.00 23.44 86 LYS A CA 1
ATOM 693 C C . LYS A 1 86 ? -36.063 40.661 13.748 1.00 23.44 86 LYS A C 1
ATOM 695 O O . LYS A 1 86 ? -34.991 40.336 14.248 1.00 23.44 86 LYS A O 1
ATOM 700 N N . SER A 1 87 ? -36.160 41.444 12.677 1.00 30.42 87 SER A N 1
ATOM 701 C CA . SER A 1 87 ? -35.055 42.234 12.123 1.00 30.42 87 SER A CA 1
ATOM 702 C C . SER A 1 87 ? -35.292 43.717 12.398 1.00 30.42 87 SER A C 1
ATOM 704 O O . SER A 1 87 ? -36.374 44.228 12.117 1.00 30.42 87 SER A O 1
ATOM 706 N N . MET A 1 88 ? -34.282 44.402 12.926 1.00 24.23 88 MET A N 1
ATOM 707 C CA . MET A 1 88 ? -34.224 45.857 13.101 1.00 24.23 88 MET A CA 1
ATOM 708 C C . MET A 1 88 ? -32.724 46.192 13.209 1.00 24.23 88 MET A C 1
ATOM 710 O O . MET A 1 88 ? -32.052 45.536 14.001 1.00 24.23 88 MET A O 1
ATOM 714 N N . SER A 1 89 ? -32.117 47.088 12.430 1.00 25.39 89 SER A N 1
ATOM 715 C CA . SER A 1 89 ? -32.638 48.054 11.441 1.00 25.39 89 SER A CA 1
ATOM 716 C C . SER A 1 89 ? -31.659 48.244 10.255 1.00 25.39 89 SER A C 1
ATOM 718 O O . SER A 1 89 ? -30.626 47.583 10.194 1.00 25.39 89 SER A O 1
ATOM 720 N N . SER A 1 90 ? -32.031 49.103 9.297 1.00 26.80 90 SER A N 1
ATOM 721 C CA . SER A 1 90 ? -31.307 49.523 8.074 1.00 26.80 90 SER A CA 1
ATOM 722 C C . SER A 1 90 ? -29.940 50.198 8.358 1.00 26.80 90 SER A C 1
ATOM 724 O O . SER A 1 90 ? -29.626 50.439 9.519 1.00 26.80 90 SER A O 1
ATOM 726 N N . GLU A 1 91 ? -29.047 50.513 7.405 1.00 26.52 91 GLU A N 1
ATOM 727 C CA . GLU A 1 91 ? -29.129 50.840 5.955 1.00 26.52 91 GLU A CA 1
ATOM 728 C C . GLU A 1 91 ? -27.922 50.204 5.208 1.00 26.52 91 GLU A C 1
ATOM 730 O O . GLU A 1 91 ? -26.912 49.903 5.830 1.00 26.52 91 GLU A O 1
ATOM 735 N N . GLY A 1 92 ? -27.947 49.843 3.920 1.00 24.72 92 GLY A N 1
ATOM 736 C CA . GLY A 1 92 ? -28.125 50.674 2.723 1.00 24.72 92 GLY A CA 1
ATOM 737 C C . GLY A 1 92 ? -27.663 49.884 1.470 1.00 24.72 92 GLY A C 1
ATOM 738 O O . GLY A 1 92 ? -27.182 48.758 1.582 1.00 24.72 92 GLY A O 1
ATOM 739 N N . SER A 1 93 ? -27.874 50.416 0.264 1.00 32.25 93 SER A N 1
ATOM 740 C CA . SER A 1 93 ? -27.909 49.649 -1.000 1.00 32.25 93 SER A CA 1
ATOM 741 C C . SER A 1 93 ? -26.559 49.270 -1.659 1.00 32.25 93 SER A C 1
ATOM 743 O O . SER A 1 93 ? -25.504 49.801 -1.334 1.00 32.25 93 SER A O 1
ATOM 745 N N . THR A 1 94 ? -26.651 48.409 -2.692 1.00 33.19 94 THR A N 1
ATOM 746 C CA . THR A 1 94 ? -25.653 48.080 -3.751 1.00 33.19 94 THR A CA 1
ATOM 747 C C . THR A 1 94 ? -24.381 47.287 -3.382 1.00 33.19 94 THR A C 1
ATOM 749 O O . THR A 1 94 ? -23.352 47.878 -3.079 1.00 33.19 94 THR A O 1
ATOM 752 N N . SER A 1 95 ? -24.403 45.946 -3.543 1.00 34.94 95 SER A N 1
ATOM 753 C CA . SER A 1 95 ? -23.204 45.099 -3.829 1.00 34.94 95 SER A CA 1
ATOM 754 C C . SER A 1 95 ? -23.505 43.592 -4.070 1.00 34.94 95 SER A C 1
ATOM 756 O O . SER A 1 95 ? -22.891 42.707 -3.477 1.00 34.94 95 SER A O 1
ATOM 758 N N . THR A 1 96 ? -24.435 43.240 -4.967 1.00 39.31 96 THR A N 1
ATOM 759 C CA . THR A 1 96 ? -24.911 41.837 -5.117 1.00 39.31 96 THR A CA 1
ATOM 760 C C . THR A 1 96 ? -24.093 40.931 -6.060 1.00 39.31 96 THR A C 1
ATOM 762 O O . THR A 1 96 ? -24.536 39.831 -6.382 1.00 39.31 96 THR A O 1
ATOM 765 N N . SER A 1 97 ? -22.907 41.353 -6.511 1.00 39.88 97 SER A N 1
ATOM 766 C CA . SER A 1 97 ? -22.036 40.573 -7.419 1.00 39.88 97 SER A CA 1
ATOM 767 C C . SER A 1 97 ? -20.601 40.355 -6.912 1.00 39.88 97 SER A C 1
ATOM 769 O O . SER A 1 97 ? -19.897 39.497 -7.439 1.00 39.88 97 SER A O 1
ATOM 771 N N . SER A 1 98 ? -20.166 41.055 -5.859 1.00 40.91 98 SER A N 1
ATOM 772 C CA . SER A 1 98 ? -18.850 40.855 -5.224 1.00 40.91 98 SER A CA 1
ATOM 773 C C . SER A 1 98 ? -18.845 39.737 -4.170 1.00 40.91 98 SER A C 1
ATOM 775 O O . SER A 1 98 ? -17.809 39.118 -3.917 1.00 40.91 98 SER A O 1
ATOM 777 N N . SER A 1 99 ? -20.001 39.438 -3.569 1.00 53.06 99 SER A N 1
ATOM 778 C CA . SER A 1 99 ? -20.140 38.459 -2.482 1.00 53.06 99 SER A CA 1
ATOM 779 C C . SER A 1 99 ? -19.935 37.005 -2.927 1.00 53.06 99 SER A C 1
ATOM 781 O O . SER A 1 99 ? -19.310 36.231 -2.201 1.00 53.06 99 SER A O 1
ATOM 783 N N . SER A 1 100 ? -20.387 36.632 -4.128 1.00 57.75 100 SER A N 1
ATOM 784 C CA . SER A 1 100 ? -20.239 35.272 -4.672 1.00 57.75 100 SER A CA 1
ATOM 785 C C . SER A 1 100 ? -18.786 34.931 -5.022 1.00 57.75 100 SER A C 1
ATOM 787 O O . SER A 1 100 ? -18.307 33.849 -4.681 1.00 57.75 100 SER A O 1
ATOM 789 N N . ILE A 1 101 ? -18.063 35.871 -5.639 1.00 66.19 101 ILE A N 1
ATOM 790 C CA . ILE A 1 101 ? -16.644 35.715 -5.991 1.00 66.19 101 ILE A CA 1
ATOM 791 C C . ILE A 1 101 ? -15.797 35.622 -4.717 1.00 66.19 101 ILE A C 1
ATOM 793 O O . ILE A 1 101 ? -14.970 34.721 -4.597 1.00 66.19 101 ILE A O 1
ATOM 797 N N . SER A 1 102 ? -16.053 36.486 -3.727 1.00 69.88 102 SER A N 1
ATOM 798 C CA . SER A 1 102 ? -15.375 36.432 -2.424 1.00 69.88 102 SER A CA 1
ATOM 799 C C . SER A 1 102 ? -15.554 35.067 -1.740 1.00 69.88 102 SER A C 1
ATOM 801 O O . SER A 1 102 ? -14.574 34.443 -1.331 1.00 69.88 102 SER A O 1
ATOM 803 N N . GLN A 1 103 ? -16.780 34.530 -1.707 1.00 76.50 103 GLN A N 1
ATOM 804 C CA . GLN A 1 103 ? -17.047 33.203 -1.140 1.00 76.50 103 GLN A CA 1
ATOM 805 C C . GLN A 1 103 ? -16.368 32.061 -1.916 1.00 76.50 103 GLN A C 1
ATOM 807 O O . GLN A 1 103 ? -15.854 31.131 -1.291 1.00 76.50 103 GLN A O 1
ATOM 812 N N . GLN A 1 104 ? -16.302 32.126 -3.252 1.00 79.62 104 GLN A N 1
ATOM 813 C CA . GLN A 1 104 ? -15.552 31.146 -4.051 1.00 79.62 104 GLN A CA 1
ATOM 814 C C . GLN A 1 104 ? -14.045 31.196 -3.763 1.00 79.62 104 GLN A C 1
ATOM 816 O O . GLN A 1 104 ? -13.431 30.148 -3.563 1.00 79.62 104 GLN A O 1
ATOM 821 N N . VAL A 1 105 ? -13.455 32.394 -3.687 1.00 84.06 105 VAL A N 1
ATOM 822 C CA . VAL A 1 105 ? -12.028 32.581 -3.370 1.00 84.06 105 VAL A CA 1
ATOM 823 C C . VAL A 1 105 ? -11.702 32.050 -1.972 1.00 84.06 105 VAL A C 1
ATOM 825 O O . VAL A 1 105 ? -10.730 31.311 -1.818 1.00 84.06 105 VAL A O 1
ATOM 828 N N . ILE A 1 106 ? -12.541 32.335 -0.970 1.00 86.94 106 ILE A N 1
ATOM 829 C CA . ILE A 1 106 ? -12.397 31.795 0.392 1.00 86.94 106 ILE A CA 1
ATOM 830 C C . ILE A 1 106 ? -12.492 30.260 0.387 1.00 86.94 106 ILE A C 1
ATOM 832 O O . ILE A 1 106 ? -11.680 29.595 1.030 1.00 86.94 106 ILE A O 1
ATOM 836 N N . GLY A 1 107 ? -13.431 29.678 -0.368 1.00 87.62 107 GLY A N 1
ATOM 837 C CA . GLY A 1 107 ? -13.574 28.225 -0.498 1.00 87.62 107 GLY A CA 1
ATOM 838 C C . GLY A 1 107 ? -12.350 27.546 -1.125 1.00 87.62 107 GLY A C 1
ATOM 839 O O . GLY A 1 107 ? -11.880 26.527 -0.614 1.00 87.62 107 GLY A O 1
ATOM 840 N N . ILE A 1 108 ? -11.794 28.132 -2.190 1.00 89.44 108 ILE A N 1
ATOM 841 C CA . ILE A 1 108 ? -10.568 27.651 -2.846 1.00 89.44 108 ILE A CA 1
ATOM 842 C C . ILE A 1 108 ? -9.366 27.783 -1.904 1.00 89.44 108 ILE A C 1
ATOM 844 O O . ILE A 1 108 ? -8.597 26.833 -1.760 1.00 89.44 108 ILE A O 1
ATOM 848 N N . LEU A 1 109 ? -9.220 28.918 -1.214 1.00 92.94 109 LEU A N 1
ATOM 849 C CA . LEU A 1 109 ? -8.141 29.133 -0.249 1.00 92.94 109 LEU A CA 1
A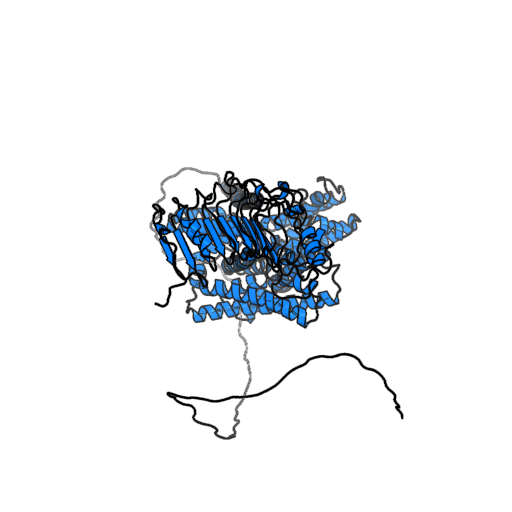TOM 850 C C . LEU A 1 109 ? -8.213 28.124 0.907 1.00 92.94 109 LEU A C 1
ATOM 852 O O . LEU A 1 109 ? -7.201 27.522 1.262 1.00 92.94 109 LEU A O 1
ATOM 856 N N . HIS A 1 110 ? -9.406 27.875 1.452 1.00 94.38 110 HIS A N 1
ATOM 857 C CA . HIS A 1 110 ? -9.609 26.899 2.522 1.00 94.38 110 HIS A CA 1
ATOM 858 C C . HIS A 1 110 ? -9.294 25.463 2.066 1.00 94.38 110 HIS A C 1
ATOM 860 O O . HIS A 1 110 ? -8.671 24.706 2.813 1.00 94.38 110 HIS A O 1
ATOM 866 N N . LEU A 1 111 ? -9.634 25.097 0.822 1.00 95.06 111 LEU A N 1
ATOM 867 C CA . LEU A 1 111 ? -9.202 23.834 0.213 1.00 95.06 111 LEU A CA 1
ATOM 868 C C . LEU A 1 111 ? -7.672 23.747 0.098 1.00 95.06 111 LEU A C 1
ATOM 870 O O . LEU A 1 111 ? -7.095 22.738 0.496 1.00 95.06 111 LEU A O 1
ATOM 874 N N . LEU A 1 112 ? -7.007 24.788 -0.413 1.00 95.44 112 LEU A N 1
ATOM 875 C CA . LEU A 1 112 ? -5.548 24.806 -0.572 1.00 95.44 112 LEU A CA 1
ATOM 876 C C . LEU A 1 112 ? -4.819 24.691 0.774 1.00 95.44 112 LEU A C 1
ATOM 878 O O . LEU A 1 112 ? -3.864 23.923 0.883 1.00 95.44 112 LEU A O 1
ATOM 882 N N . VAL A 1 113 ? -5.289 25.397 1.807 1.00 96.94 113 VAL A N 1
ATOM 883 C CA . VAL A 1 113 ? -4.714 25.339 3.160 1.00 96.94 113 VAL A CA 1
ATOM 884 C C . VAL A 1 113 ? -4.939 23.963 3.795 1.00 96.94 113 VAL A C 1
ATOM 886 O O . VAL A 1 113 ? -3.976 23.330 4.228 1.00 96.94 113 VAL A O 1
ATOM 889 N N . SER A 1 114 ? -6.177 23.457 3.815 1.00 96.44 114 SER A N 1
ATOM 890 C CA . SER A 1 114 ? -6.488 22.156 4.431 1.00 96.44 114 SER A CA 1
ATOM 891 C C . SER A 1 114 ? -5.786 20.988 3.722 1.00 96.44 114 SER A C 1
ATOM 893 O O . SER A 1 114 ? -5.215 20.121 4.385 1.00 96.44 114 SER A O 1
ATOM 895 N N . LEU A 1 115 ? -5.733 20.988 2.384 1.00 96.56 115 LEU A N 1
ATOM 896 C CA . LEU A 1 115 ? -5.012 19.976 1.603 1.00 96.56 115 LEU A CA 1
ATOM 897 C C . LEU A 1 115 ? -3.491 20.109 1.770 1.00 96.56 115 LEU A C 1
ATOM 899 O O . LEU A 1 115 ? -2.795 19.102 1.915 1.00 96.56 115 LEU A O 1
ATOM 903 N N . GLY A 1 116 ? -2.982 21.344 1.799 1.00 96.56 116 GLY A N 1
ATOM 904 C CA . GLY A 1 116 ? -1.576 21.657 2.040 1.00 96.56 116 GLY A CA 1
ATOM 905 C C . GLY A 1 116 ? -1.082 21.149 3.394 1.00 96.56 116 GLY A C 1
ATOM 906 O O . GLY A 1 116 ? 0.016 20.599 3.467 1.00 96.56 116 GLY A O 1
ATOM 907 N N . ILE A 1 117 ? -1.906 21.238 4.444 1.00 97.31 117 ILE A N 1
ATOM 908 C CA . ILE A 1 117 ? -1.586 20.691 5.769 1.00 97.31 117 ILE A CA 1
ATOM 909 C C . ILE A 1 117 ? -1.493 19.159 5.727 1.00 97.31 117 ILE A C 1
ATOM 911 O O . ILE A 1 117 ? -0.502 18.617 6.210 1.00 97.31 117 ILE A O 1
ATOM 915 N N . ILE A 1 118 ? -2.439 18.448 5.097 1.00 96.56 118 ILE A N 1
ATOM 916 C CA . ILE A 1 118 ? -2.361 16.975 4.973 1.00 96.56 118 ILE A CA 1
ATOM 917 C C . ILE A 1 118 ? -1.104 16.558 4.180 1.00 96.56 118 ILE A C 1
ATOM 919 O O . ILE A 1 118 ? -0.386 15.641 4.584 1.00 96.56 118 ILE A O 1
ATOM 923 N N . LEU A 1 119 ? -0.787 17.262 3.085 1.00 95.62 119 LEU A N 1
ATOM 924 C CA . LEU A 1 119 ? 0.434 17.047 2.292 1.00 95.62 119 LEU A CA 1
ATOM 925 C C . LEU A 1 119 ? 1.720 17.321 3.089 1.00 95.62 119 LEU A C 1
ATOM 927 O O . LEU A 1 119 ? 2.706 16.595 2.946 1.00 95.62 119 LEU A O 1
ATOM 931 N N . ALA A 1 120 ? 1.728 18.362 3.924 1.00 96.06 120 ALA A N 1
ATOM 932 C CA . ALA A 1 120 ? 2.851 18.683 4.796 1.00 96.06 120 ALA A CA 1
ATOM 933 C C . ALA A 1 120 ? 3.032 17.618 5.887 1.00 96.06 120 ALA A C 1
ATOM 935 O O . ALA A 1 120 ? 4.156 17.168 6.103 1.00 96.06 120 ALA A O 1
ATOM 936 N N . MET A 1 121 ? 1.943 17.162 6.515 1.00 95.69 121 MET A N 1
ATOM 937 C CA . MET A 1 121 ? 1.965 16.090 7.514 1.00 95.69 121 MET A CA 1
ATOM 938 C C . MET A 1 121 ? 2.551 14.794 6.946 1.00 95.69 121 MET A C 1
ATOM 940 O O . MET A 1 121 ? 3.441 14.225 7.572 1.00 95.69 121 MET A O 1
ATOM 944 N N . ASP A 1 122 ? 2.134 14.358 5.751 1.00 95.00 122 ASP A N 1
ATOM 945 C CA . ASP A 1 122 ? 2.711 13.163 5.116 1.00 95.00 122 ASP A CA 1
ATOM 946 C C . ASP A 1 122 ? 4.216 13.324 4.850 1.00 95.00 122 ASP A C 1
ATOM 948 O O . ASP A 1 122 ? 5.014 12.463 5.226 1.00 95.00 122 ASP A O 1
ATOM 952 N N . LYS A 1 123 ? 4.638 14.464 4.284 1.00 92.25 123 LYS A N 1
ATOM 953 C CA . LYS A 1 123 ? 6.061 14.746 4.032 1.00 92.25 123 LYS A CA 1
ATOM 954 C C . LYS A 1 123 ? 6.893 14.791 5.317 1.00 92.25 123 LYS A C 1
ATOM 956 O O . LYS A 1 123 ? 8.019 14.294 5.315 1.00 92.25 123 LYS A O 1
ATOM 961 N N . LEU A 1 124 ? 6.367 15.373 6.397 1.00 94.69 124 LEU A N 1
ATOM 962 C CA . LEU A 1 124 ? 7.034 15.432 7.702 1.00 94.69 124 LEU A CA 1
ATOM 963 C C . LEU A 1 124 ? 7.144 14.040 8.332 1.00 94.69 124 LEU A C 1
ATOM 965 O O . LEU A 1 124 ? 8.241 13.642 8.720 1.00 94.69 124 LEU A O 1
ATOM 969 N N . LEU A 1 125 ? 6.053 13.269 8.351 1.00 92.38 125 LEU A N 1
ATOM 970 C CA . LEU A 1 125 ? 6.043 11.884 8.830 1.00 92.38 125 LEU A CA 1
ATOM 971 C C . LEU A 1 125 ? 7.019 11.011 8.036 1.00 92.38 125 LEU A C 1
ATOM 973 O O . LEU A 1 125 ? 7.795 10.265 8.627 1.00 92.38 125 LEU A O 1
ATOM 977 N N . LYS A 1 126 ? 7.040 11.133 6.705 1.00 87.75 126 LYS A N 1
ATOM 978 C CA . LYS A 1 126 ? 7.963 10.384 5.844 1.00 87.75 126 LYS A CA 1
ATOM 979 C C . LYS A 1 126 ? 9.424 10.741 6.126 1.00 87.75 126 LYS A C 1
ATOM 981 O O . LYS A 1 126 ? 10.247 9.838 6.244 1.00 87.75 126 LYS A O 1
ATOM 986 N N . LYS A 1 127 ? 9.750 12.030 6.294 1.00 88.81 127 LYS A N 1
ATOM 987 C CA . LYS A 1 127 ? 11.097 12.471 6.705 1.00 88.81 127 LYS A CA 1
ATOM 988 C C . LYS A 1 127 ? 11.487 11.925 8.081 1.00 88.81 127 LYS A C 1
ATOM 990 O O . LYS A 1 127 ? 12.586 11.402 8.216 1.00 88.81 127 LYS A O 1
ATOM 995 N N . ALA A 1 128 ? 10.594 12.002 9.069 1.00 86.44 128 ALA A N 1
ATOM 996 C CA . ALA A 1 128 ? 10.842 11.494 10.418 1.00 86.44 128 ALA A CA 1
ATOM 997 C C . ALA A 1 128 ? 11.079 9.973 10.429 1.00 86.44 128 ALA A C 1
ATOM 999 O O . ALA A 1 128 ? 12.010 9.500 11.073 1.00 86.44 128 ALA A O 1
ATOM 1000 N N . PHE A 1 129 ? 10.295 9.209 9.663 1.00 85.31 129 PHE A N 1
ATOM 1001 C CA . PHE A 1 129 ? 10.453 7.757 9.548 1.00 85.31 129 PHE A CA 1
ATOM 1002 C C . PHE A 1 129 ? 11.756 7.360 8.849 1.00 85.31 129 PHE A C 1
ATOM 1004 O O . PHE A 1 129 ? 12.419 6.430 9.304 1.00 85.31 129 PHE A O 1
ATOM 1011 N N . VAL A 1 130 ? 12.161 8.080 7.794 1.00 80.06 130 VAL A N 1
ATOM 1012 C CA . VAL A 1 130 ? 13.470 7.870 7.152 1.00 80.06 130 VAL A CA 1
ATOM 1013 C C . VAL A 1 130 ? 14.611 8.200 8.118 1.00 80.06 130 VAL A C 1
ATOM 1015 O O . VAL A 1 130 ? 15.522 7.390 8.254 1.00 80.06 130 VAL A O 1
ATOM 1018 N N . ALA A 1 131 ? 14.540 9.324 8.840 1.00 80.81 131 ALA A N 1
ATOM 1019 C CA . ALA A 1 131 ? 15.549 9.708 9.833 1.00 80.81 131 ALA A CA 1
ATOM 1020 C C . ALA A 1 131 ? 15.652 8.712 11.005 1.00 80.81 131 ALA A C 1
ATOM 1022 O O . ALA A 1 131 ? 16.742 8.460 11.504 1.00 80.81 131 ALA A O 1
ATOM 1023 N N . ALA A 1 132 ? 14.535 8.100 11.409 1.00 77.94 132 ALA A N 1
ATOM 1024 C CA . ALA A 1 132 ? 14.487 7.041 12.418 1.00 77.94 132 ALA A CA 1
ATOM 1025 C C . ALA A 1 132 ? 14.743 5.623 11.851 1.00 77.94 132 ALA A C 1
ATOM 1027 O O . ALA A 1 132 ? 14.567 4.634 12.561 1.00 77.94 132 ALA A O 1
ATOM 1028 N N . ALA A 1 133 ? 15.105 5.499 10.567 1.00 75.19 133 ALA A N 1
ATOM 1029 C CA . ALA A 1 133 ? 15.302 4.237 9.844 1.00 75.19 133 ALA A CA 1
ATOM 1030 C C . ALA A 1 133 ? 14.110 3.246 9.900 1.00 75.19 133 ALA A C 1
ATOM 1032 O O . ALA A 1 133 ? 14.274 2.036 9.691 1.00 75.19 133 ALA A O 1
ATOM 1033 N N . ILE A 1 134 ? 12.888 3.726 10.140 1.00 71.12 134 ILE A N 1
ATOM 1034 C CA . ILE A 1 134 ? 11.676 2.905 10.255 1.00 71.12 134 ILE A CA 1
ATOM 1035 C C . ILE A 1 134 ? 11.182 2.530 8.845 1.00 71.12 134 ILE A C 1
ATOM 1037 O O . ILE A 1 134 ? 10.815 3.401 8.061 1.00 71.12 134 ILE A O 1
ATOM 1041 N N . LYS A 1 135 ? 11.128 1.225 8.514 1.00 63.09 135 LYS A N 1
ATOM 1042 C CA . LYS A 1 135 ? 10.579 0.737 7.221 1.00 63.09 135 LYS A CA 1
ATOM 1043 C C . LYS A 1 135 ? 9.043 0.638 7.192 1.00 63.09 135 LYS A C 1
ATOM 1045 O O . LYS A 1 135 ? 8.476 0.402 6.131 1.00 63.09 135 LYS A O 1
ATOM 1050 N N . PHE A 1 136 ? 8.364 0.811 8.328 1.00 70.69 136 PHE A N 1
ATOM 1051 C CA . PHE A 1 136 ? 6.900 0.845 8.388 1.00 70.69 136 PHE A CA 1
ATOM 1052 C C . PHE A 1 136 ? 6.341 2.045 7.587 1.00 70.69 136 PHE A C 1
ATOM 1054 O O . PHE A 1 136 ? 6.924 3.128 7.655 1.00 70.69 136 PHE A O 1
ATOM 1061 N N . PRO A 1 137 ? 5.209 1.922 6.863 1.00 76.88 137 PRO A N 1
ATOM 1062 C CA . PRO A 1 137 ? 4.629 3.046 6.127 1.00 76.88 137 PRO A CA 1
ATOM 1063 C C . PRO A 1 137 ? 4.204 4.206 7.045 1.00 76.88 137 PRO A C 1
ATOM 1065 O O . PRO A 1 137 ? 3.204 4.123 7.759 1.00 76.88 137 PRO A O 1
ATOM 1068 N N . SER A 1 138 ? 4.927 5.326 6.978 1.00 87.69 138 SER A N 1
ATOM 1069 C CA . SER A 1 138 ? 4.717 6.515 7.823 1.00 87.69 138 SER A CA 1
ATOM 1070 C C . SER A 1 138 ? 3.281 7.057 7.794 1.00 87.69 138 SER A C 1
ATOM 1072 O O . SER A 1 138 ? 2.765 7.513 8.814 1.00 87.69 138 SER A O 1
ATOM 1074 N N . ALA A 1 139 ? 2.606 6.960 6.645 1.00 88.88 139 ALA A N 1
ATOM 1075 C CA . ALA A 1 139 ? 1.222 7.394 6.482 1.00 88.88 139 ALA A CA 1
ATOM 1076 C C . ALA A 1 139 ? 0.215 6.529 7.268 1.00 88.88 139 ALA A C 1
ATOM 1078 O O . ALA A 1 139 ? -0.754 7.065 7.798 1.00 88.88 139 ALA A O 1
ATOM 1079 N N . LEU A 1 140 ? 0.449 5.214 7.415 1.00 85.25 140 LEU A N 1
ATOM 1080 C CA . LEU A 1 140 ? -0.402 4.354 8.253 1.00 85.25 140 LEU A CA 1
ATOM 1081 C C . LEU A 1 140 ? -0.285 4.742 9.731 1.00 85.25 140 LEU A C 1
ATOM 1083 O O . LEU A 1 140 ? -1.291 4.816 10.430 1.00 85.25 140 LEU A O 1
ATOM 1087 N N . PHE A 1 141 ? 0.930 5.044 10.196 1.00 86.88 141 PHE A N 1
ATOM 1088 C CA . PHE A 1 141 ? 1.156 5.525 11.559 1.00 86.88 141 PHE A CA 1
ATOM 1089 C C . PHE A 1 141 ? 0.459 6.873 11.776 1.00 86.88 141 PHE A C 1
ATOM 1091 O O . PHE A 1 141 ? -0.327 7.018 12.709 1.00 86.88 141 PHE A O 1
ATOM 1098 N N . GLY A 1 142 ? 0.651 7.820 10.851 1.00 91.44 142 GLY A N 1
ATOM 1099 C CA . GLY A 1 142 ? -0.032 9.113 10.875 1.00 91.44 142 GLY A CA 1
ATOM 1100 C C . GLY A 1 142 ? -1.557 8.999 10.908 1.00 91.44 142 GLY A C 1
ATOM 1101 O O . GLY A 1 142 ? -2.196 9.721 11.667 1.00 91.44 142 GLY A O 1
ATOM 1102 N N . MET A 1 143 ? -2.143 8.058 10.161 1.00 92.25 143 MET A N 1
ATOM 1103 C CA . MET A 1 143 ? -3.582 7.786 10.188 1.00 92.25 143 MET A CA 1
ATOM 1104 C C . MET A 1 143 ? -4.054 7.374 11.592 1.00 92.25 143 MET A C 1
ATOM 1106 O O . MET A 1 143 ? -5.019 7.942 12.105 1.00 92.25 143 MET A O 1
ATOM 1110 N N . PHE A 1 144 ? -3.362 6.437 12.248 1.00 88.62 144 PHE A N 1
ATOM 1111 C CA . PHE A 1 144 ? -3.702 6.029 13.615 1.00 88.62 144 PHE A CA 1
ATOM 1112 C C . PHE A 1 144 ? -3.472 7.151 14.637 1.00 88.62 144 PHE A C 1
ATOM 1114 O O . PHE A 1 144 ? -4.292 7.307 15.543 1.00 88.62 144 PHE A O 1
ATOM 1121 N N . CYS A 1 145 ? -2.441 7.986 14.471 1.00 93.00 145 CYS A N 1
ATOM 1122 C CA . CYS A 1 145 ? -2.219 9.165 15.312 1.00 93.00 145 CYS A CA 1
ATOM 1123 C C . CYS A 1 145 ? -3.352 10.191 15.169 1.00 93.00 145 CYS A C 1
ATOM 1125 O O . CYS A 1 145 ? -3.917 10.603 16.178 1.00 93.00 145 CYS A O 1
ATOM 1127 N N . ILE A 1 146 ? -3.733 10.560 13.940 1.00 95.25 146 ILE A N 1
ATOM 1128 C CA . ILE A 1 146 ? -4.842 11.494 13.676 1.00 95.25 146 ILE A CA 1
ATOM 1129 C C . ILE A 1 146 ? -6.151 10.944 14.252 1.00 95.25 146 ILE A C 1
ATOM 1131 O O . ILE A 1 146 ? -6.873 11.670 14.930 1.00 95.25 146 ILE A O 1
ATOM 1135 N N . PHE A 1 147 ? -6.442 9.656 14.038 1.00 93.31 147 PHE A N 1
ATOM 1136 C CA . PHE A 1 147 ? -7.631 9.010 14.594 1.00 93.31 147 PHE A CA 1
ATOM 1137 C C . PHE A 1 147 ? -7.630 9.046 16.130 1.00 93.31 147 PHE A C 1
ATOM 1139 O O . PHE A 1 147 ? -8.636 9.410 16.734 1.00 93.31 147 PHE A O 1
ATOM 1146 N N . SER A 1 148 ? -6.494 8.741 16.763 1.00 92.44 148 SER A N 1
ATOM 1147 C CA . SER A 1 148 ? -6.345 8.783 18.225 1.00 92.44 148 SER A CA 1
ATOM 1148 C C . SER A 1 148 ? -6.542 10.195 18.778 1.00 92.44 148 SER A C 1
ATOM 1150 O O . SER A 1 148 ? -7.279 10.372 19.744 1.00 92.44 148 SER A O 1
ATOM 1152 N N . VAL A 1 149 ? -5.956 11.209 18.133 1.00 95.38 149 VAL A N 1
ATOM 1153 C CA . VAL A 1 149 ? -6.140 12.623 18.497 1.00 95.38 149 VAL A CA 1
ATOM 1154 C C . VAL A 1 149 ? -7.603 13.041 18.355 1.00 95.38 149 VAL A C 1
ATOM 1156 O O . VAL A 1 149 ? -8.142 13.645 19.277 1.00 95.38 149 VAL A O 1
ATOM 1159 N N . LEU A 1 150 ? -8.276 12.678 17.258 1.00 95.88 150 LEU A N 1
ATOM 1160 C CA . LEU A 1 150 ? -9.701 12.967 17.070 1.00 95.88 150 LEU A CA 1
ATOM 1161 C C . LEU A 1 150 ? -10.570 12.293 18.144 1.00 95.88 150 LEU A C 1
ATOM 1163 O O . LEU A 1 150 ? -11.478 12.931 18.665 1.00 95.88 150 LEU A O 1
ATOM 1167 N N . VAL A 1 151 ? -10.281 11.042 18.524 1.00 94.19 151 VAL A N 1
ATOM 1168 C CA . VAL A 1 151 ? -10.998 10.331 19.602 1.00 94.19 151 VAL A CA 1
ATOM 1169 C C . VAL A 1 151 ? -10.754 10.972 20.972 1.00 94.19 151 VAL A C 1
ATOM 1171 O O . VAL A 1 151 ? -11.700 11.137 21.737 1.00 94.19 151 VAL A O 1
ATOM 1174 N N . ILE A 1 152 ? -9.521 11.379 21.283 1.00 94.94 152 ILE A N 1
ATOM 1175 C CA . ILE A 1 152 ? -9.204 12.088 22.533 1.00 94.94 152 ILE A CA 1
ATOM 1176 C C . ILE A 1 152 ? -9.913 13.448 22.574 1.00 94.94 152 ILE A C 1
ATOM 1178 O O . ILE A 1 152 ? -10.504 13.792 23.598 1.00 94.94 152 ILE A O 1
ATOM 1182 N N . LEU A 1 153 ? -9.917 14.198 21.467 1.00 95.44 153 LEU A N 1
ATOM 1183 C CA . LEU A 1 153 ? -10.668 15.451 21.339 1.00 95.44 153 LEU A CA 1
ATOM 1184 C C . LEU A 1 153 ? -12.186 15.238 21.463 1.00 95.44 153 LEU A C 1
ATOM 1186 O O . LEU A 1 153 ? -12.844 16.044 22.101 1.00 95.44 153 LEU A O 1
ATOM 1190 N N . ASP A 1 154 ? -12.752 14.159 20.923 1.00 95.75 154 ASP A N 1
ATOM 1191 C CA . ASP A 1 154 ? -14.187 13.839 21.047 1.00 95.75 154 ASP A CA 1
ATOM 1192 C C . ASP A 1 154 ? -14.611 13.545 22.493 1.00 95.75 154 ASP A C 1
ATOM 1194 O O . ASP A 1 154 ? -15.735 13.845 22.878 1.00 95.75 154 ASP A O 1
ATOM 1198 N N . ILE A 1 155 ? -13.707 12.980 23.299 1.00 94.56 155 ILE A N 1
ATOM 1199 C CA . ILE A 1 155 ? -13.933 12.698 24.724 1.00 94.56 155 ILE A CA 1
ATOM 1200 C C . ILE A 1 155 ? -13.729 13.957 25.581 1.00 94.56 155 ILE A C 1
ATOM 1202 O O . ILE A 1 155 ? -14.446 14.152 26.559 1.00 94.56 155 ILE A O 1
ATOM 1206 N N . THR A 1 156 ? -12.755 14.805 25.238 1.00 96.06 156 THR A N 1
ATOM 1207 C CA . THR A 1 156 ? -12.356 15.960 26.066 1.00 96.06 156 THR A CA 1
ATOM 1208 C C . THR A 1 156 ? -13.069 17.258 25.689 1.00 96.06 156 THR A C 1
ATOM 1210 O O . THR A 1 156 ? -13.525 17.983 26.569 1.00 96.06 156 THR A O 1
ATOM 1213 N N . ILE A 1 157 ? -13.165 17.572 24.394 1.00 96.00 157 ILE A N 1
ATOM 1214 C CA . ILE A 1 157 ? -13.751 18.806 23.853 1.00 96.00 157 ILE A CA 1
ATOM 1215 C C . ILE A 1 157 ? -14.470 18.484 22.517 1.00 96.00 157 ILE A C 1
ATOM 1217 O O . ILE A 1 157 ? -13.940 18.776 21.438 1.00 96.00 157 ILE A O 1
ATOM 1221 N N . PRO A 1 158 ? -15.700 17.926 22.541 1.00 94.19 158 PRO A N 1
ATOM 1222 C CA . PRO A 1 158 ? -16.412 17.476 21.331 1.00 94.19 158 PRO A CA 1
ATOM 1223 C C . PRO A 1 158 ? -16.569 18.556 20.242 1.00 94.19 158 PRO A C 1
ATOM 1225 O O . PRO A 1 158 ? -16.534 18.275 19.038 1.00 94.19 158 PRO A O 1
ATOM 1228 N N . ALA A 1 159 ? -16.700 19.820 20.656 1.00 95.31 159 ALA A N 1
ATOM 1229 C CA . ALA A 1 159 ? -16.754 20.970 19.756 1.00 95.31 159 ALA A CA 1
ATOM 1230 C C . ALA A 1 159 ? -15.443 21.170 18.969 1.00 95.31 159 ALA A C 1
ATOM 1232 O O . ALA A 1 159 ? -15.487 21.494 17.782 1.00 95.31 159 ALA A O 1
ATOM 1233 N N . ALA A 1 160 ? -14.282 20.924 19.587 1.00 94.81 160 ALA A N 1
ATOM 1234 C CA . ALA A 1 160 ? -12.983 21.016 18.923 1.00 94.81 160 ALA A CA 1
ATOM 1235 C C . ALA A 1 160 ? -12.792 19.880 17.908 1.00 94.81 160 ALA A C 1
ATOM 1237 O O . ALA A 1 160 ? -12.357 20.143 16.787 1.00 94.81 160 ALA A O 1
ATOM 1238 N N . ALA A 1 161 ? -13.196 18.648 18.245 1.00 94.12 161 ALA A N 1
ATOM 1239 C CA . ALA A 1 161 ? -13.201 17.531 17.296 1.00 94.12 161 ALA A CA 1
ATOM 1240 C C . ALA A 1 161 ? -14.083 17.838 16.070 1.00 94.12 161 ALA A C 1
ATOM 1242 O O . ALA A 1 161 ? -13.652 17.669 14.930 1.00 94.12 161 ALA A O 1
ATOM 1243 N N . THR A 1 162 ? -15.288 18.370 16.294 1.00 93.94 162 THR A N 1
ATOM 1244 C CA . THR A 1 162 ? -16.216 18.758 15.217 1.00 93.94 162 THR A CA 1
ATOM 1245 C C . THR A 1 162 ? -15.657 19.896 14.355 1.00 93.94 162 THR A C 1
ATOM 1247 O O . THR A 1 162 ? -15.730 19.836 13.128 1.00 93.94 162 THR A O 1
ATOM 1250 N N . SER A 1 163 ? -15.038 20.907 14.972 1.00 95.12 163 SER A N 1
ATOM 1251 C CA . SER A 1 163 ? -14.370 22.005 14.261 1.00 95.12 163 SER A CA 1
ATOM 1252 C C . SER A 1 163 ? -13.218 21.500 13.381 1.00 95.12 163 SER A C 1
ATOM 1254 O O . SER A 1 163 ? -13.152 21.828 12.196 1.00 95.12 163 SER A O 1
ATOM 1256 N N . LEU A 1 164 ? -12.369 20.615 13.915 1.00 95.62 164 LEU A N 1
ATOM 1257 C CA . LEU A 1 164 ? -11.248 20.014 13.188 1.00 95.62 164 LEU A CA 1
ATOM 1258 C C . LEU A 1 164 ? -11.721 19.163 11.995 1.00 95.62 164 LEU A C 1
ATOM 1260 O O . LEU A 1 164 ? -11.155 19.251 10.905 1.00 95.62 164 LEU A O 1
ATOM 1264 N N . MET A 1 165 ? -12.801 18.395 12.169 1.00 94.44 165 MET A N 1
ATOM 1265 C CA . MET A 1 165 ? -13.452 17.657 11.080 1.00 94.44 165 MET A CA 1
ATOM 1266 C C . MET A 1 165 ? -13.966 18.590 9.973 1.00 94.44 165 MET A C 1
ATOM 1268 O O . MET A 1 165 ? -13.762 18.308 8.792 1.00 94.44 165 MET A O 1
ATOM 1272 N N . ASN A 1 166 ? -14.602 19.707 10.340 1.00 94.25 166 ASN A N 1
ATOM 1273 C CA . ASN A 1 166 ? -15.146 20.682 9.390 1.00 94.25 166 ASN A CA 1
ATOM 1274 C C . ASN A 1 166 ? -14.048 21.452 8.638 1.00 94.25 166 ASN A C 1
ATOM 1276 O O . ASN A 1 166 ? -14.195 21.708 7.444 1.00 94.25 166 ASN A O 1
ATOM 1280 N N . PHE A 1 167 ? -12.933 21.768 9.303 1.00 96.00 167 PHE A N 1
ATOM 1281 C CA . PHE A 1 167 ? -11.767 22.409 8.690 1.00 96.00 167 PHE A CA 1
ATOM 1282 C C . PHE A 1 167 ? -11.157 21.550 7.570 1.00 96.00 167 PHE A C 1
ATOM 1284 O O . PHE A 1 167 ? -10.919 22.033 6.466 1.00 96.00 167 PHE A O 1
ATOM 1291 N N . PHE A 1 168 ? -10.964 20.248 7.804 1.00 96.38 168 PHE A N 1
ATOM 1292 C CA . PHE A 1 168 ? -10.406 19.356 6.780 1.00 96.38 168 PHE A CA 1
ATOM 1293 C C . PHE A 1 168 ? -11.418 18.891 5.721 1.00 96.38 168 PHE A C 1
ATOM 1295 O O . PHE A 1 168 ? -11.006 18.397 4.671 1.00 96.38 168 PHE A O 1
ATOM 1302 N N . GLN A 1 169 ? -12.726 19.068 5.939 1.00 93.06 169 GLN A N 1
ATOM 1303 C CA . GLN A 1 169 ? -13.791 18.569 5.058 1.00 93.06 169 GLN A CA 1
ATOM 1304 C C . GLN A 1 169 ? -13.611 18.894 3.552 1.00 93.06 169 GLN A C 1
ATOM 1306 O O . GLN A 1 169 ? -13.876 17.992 2.751 1.00 93.06 169 GLN A O 1
ATOM 1311 N N . PRO A 1 170 ? -13.131 20.080 3.109 1.00 93.69 170 PRO A N 1
ATOM 1312 C CA . PRO A 1 170 ? -12.872 20.338 1.688 1.00 93.69 170 PRO A CA 1
ATOM 1313 C C . PRO A 1 170 ? -11.750 19.462 1.118 1.00 93.69 170 PRO A C 1
ATOM 1315 O O . PRO A 1 170 ? -11.907 18.889 0.040 1.00 93.69 170 PRO A O 1
ATOM 1318 N N . ALA A 1 171 ? -10.643 19.303 1.852 1.00 95.31 171 ALA A N 1
ATOM 1319 C CA . ALA A 1 171 ? -9.542 18.430 1.454 1.00 95.31 171 ALA A CA 1
ATOM 1320 C C . ALA A 1 171 ? -9.966 16.956 1.422 1.00 95.31 171 ALA A C 1
ATOM 1322 O O . ALA A 1 171 ? -9.604 16.244 0.489 1.00 95.31 171 ALA A O 1
ATOM 1323 N N . LEU A 1 172 ? -10.784 16.509 2.383 1.00 92.88 172 LEU A N 1
ATOM 1324 C CA . LEU A 1 172 ? -11.348 15.154 2.384 1.00 92.88 172 LEU A CA 1
ATOM 1325 C C . LEU A 1 172 ? -12.215 14.907 1.139 1.00 92.88 172 LEU A C 1
ATOM 1327 O O . LEU A 1 172 ? -12.047 13.886 0.477 1.00 92.88 172 LEU A O 1
ATOM 1331 N N . LEU A 1 173 ? -13.087 15.856 0.774 1.00 91.06 173 LEU A N 1
ATOM 1332 C CA . LEU A 1 173 ? -13.917 15.767 -0.435 1.00 91.06 173 LEU A CA 1
ATOM 1333 C C . LEU A 1 173 ? -13.088 15.792 -1.724 1.00 91.06 173 LEU A C 1
ATOM 1335 O O . LEU A 1 173 ? -13.384 15.040 -2.652 1.00 91.06 173 LEU A O 1
ATOM 1339 N N . PHE A 1 174 ? -12.037 16.614 -1.787 1.00 93.19 174 PHE A N 1
ATOM 1340 C CA . PHE A 1 174 ? -11.096 16.617 -2.907 1.00 93.19 174 PHE A CA 1
ATOM 1341 C C . PHE A 1 174 ? -10.401 15.258 -3.044 1.00 93.19 174 PHE A C 1
ATOM 1343 O O . PHE A 1 174 ? -10.427 14.661 -4.120 1.00 93.19 174 PHE A O 1
ATOM 1350 N N . ILE A 1 175 ? -9.831 14.741 -1.951 1.00 92.31 175 ILE A N 1
ATOM 1351 C CA . ILE A 1 175 ? -9.153 13.442 -1.930 1.00 92.31 175 ILE A CA 1
ATOM 1352 C C . ILE A 1 175 ? -10.125 12.335 -2.351 1.00 92.31 175 ILE A C 1
ATOM 1354 O O . ILE A 1 175 ? -9.781 11.542 -3.218 1.00 92.31 175 ILE A O 1
ATOM 1358 N N . GLN A 1 176 ? -11.353 12.319 -1.827 1.00 88.50 176 GLN A N 1
ATOM 1359 C CA . GLN A 1 176 ? -12.394 11.354 -2.194 1.00 88.50 176 GLN A CA 1
ATOM 1360 C C . GLN A 1 176 ? -12.794 11.447 -3.680 1.00 88.50 176 GLN A C 1
ATOM 1362 O O . GLN A 1 176 ? -12.958 10.414 -4.325 1.00 88.50 176 GLN A O 1
ATOM 1367 N N . ARG A 1 177 ? -12.904 12.659 -4.254 1.00 90.50 177 ARG A N 1
ATOM 1368 C CA . ARG A 1 177 ? -13.230 12.872 -5.682 1.00 90.50 177 ARG A CA 1
ATOM 1369 C C . ARG A 1 177 ? -12.166 12.292 -6.616 1.00 90.50 177 ARG A C 1
ATOM 1371 O O . ARG A 1 177 ? -12.505 11.743 -7.665 1.00 90.50 177 ARG A O 1
ATOM 1378 N N . TRP A 1 178 ? -10.895 12.413 -6.237 1.00 90.94 178 TRP A N 1
ATOM 1379 C CA . TRP A 1 178 ? -9.742 11.997 -7.042 1.00 90.94 178 TRP A CA 1
ATOM 1380 C C . TRP A 1 178 ? -9.126 10.653 -6.613 1.00 90.94 178 TRP A C 1
ATOM 1382 O O . TRP A 1 178 ? -8.191 10.184 -7.257 1.00 90.94 178 TRP A O 1
ATOM 1392 N N . LEU A 1 179 ? -9.660 9.996 -5.576 1.00 88.19 179 LEU A N 1
ATOM 1393 C CA . LEU A 1 179 ? -9.103 8.776 -4.978 1.00 88.19 179 LEU A CA 1
ATOM 1394 C C . LEU A 1 179 ? -8.765 7.665 -6.000 1.00 88.19 179 LEU A C 1
ATOM 1396 O O . LEU A 1 179 ? -7.664 7.121 -5.908 1.00 88.19 179 LEU A O 1
ATOM 1400 N N . PRO A 1 180 ? -9.616 7.342 -6.999 1.00 87.00 180 PRO A N 1
ATOM 1401 C CA . PRO A 1 180 ? -9.279 6.348 -8.022 1.00 87.00 180 PRO A CA 1
ATOM 1402 C C . PRO A 1 180 ? -8.096 6.747 -8.914 1.00 87.00 180 PRO A C 1
ATOM 1404 O O . PRO A 1 180 ? -7.327 5.880 -9.324 1.00 87.00 180 PRO A O 1
ATOM 1407 N N . LEU A 1 181 ? -7.929 8.043 -9.200 1.00 90.38 181 LEU A N 1
ATOM 1408 C CA . LEU A 1 181 ? -6.886 8.557 -10.092 1.00 90.38 181 LEU A CA 1
ATOM 1409 C C . LEU A 1 181 ? -5.480 8.356 -9.506 1.00 90.38 181 LEU A C 1
ATOM 1411 O O . LEU A 1 181 ? -4.556 8.028 -10.245 1.00 90.38 181 LEU A O 1
ATOM 1415 N N . PHE A 1 182 ? -5.310 8.487 -8.188 1.00 90.75 182 PHE A N 1
ATOM 1416 C CA . PHE A 1 182 ? -3.998 8.361 -7.535 1.00 90.75 182 PHE A CA 1
ATOM 1417 C C . PHE A 1 182 ? -3.382 6.952 -7.623 1.00 90.75 182 PHE A C 1
ATOM 1419 O O . PHE A 1 182 ? -2.172 6.805 -7.457 1.00 90.75 182 PHE A O 1
ATOM 1426 N N . TYR A 1 183 ? -4.187 5.926 -7.927 1.00 86.19 183 TYR A N 1
ATOM 1427 C CA . TYR A 1 183 ? -3.726 4.549 -8.146 1.00 86.19 183 TYR A CA 1
ATOM 1428 C C . TYR A 1 183 ? -3.586 4.160 -9.634 1.00 86.19 183 TYR A C 1
ATOM 1430 O O . TYR A 1 183 ? -3.036 3.100 -9.931 1.00 86.19 183 TYR A O 1
ATOM 1438 N N . VAL A 1 184 ? -4.033 5.001 -10.577 1.00 88.25 184 VAL A N 1
ATOM 1439 C CA . VAL A 1 184 ? -3.865 4.780 -12.031 1.00 88.25 184 VAL A CA 1
ATOM 1440 C C . VAL A 1 184 ? -2.404 4.606 -12.477 1.00 88.25 184 VAL A C 1
ATOM 1442 O O . VAL A 1 184 ? -2.186 3.797 -13.379 1.00 88.25 184 VAL A O 1
ATOM 1445 N N . PRO A 1 185 ? -1.386 5.287 -11.906 1.00 89.25 185 PRO A N 1
ATOM 1446 C CA . PRO A 1 185 ? -0.046 5.279 -12.489 1.00 89.25 185 PRO A CA 1
ATOM 1447 C C . PRO A 1 185 ? 0.586 3.905 -12.691 1.00 89.25 185 PRO A C 1
ATOM 1449 O O . PRO A 1 185 ? 1.308 3.688 -13.659 1.00 89.25 185 PRO A O 1
ATOM 1452 N N . SER A 1 186 ? 0.297 2.963 -11.795 1.00 82.75 186 SER A N 1
ATOM 1453 C CA . SER A 1 186 ? 0.816 1.599 -11.879 1.00 82.75 186 SER A CA 1
ATOM 1454 C C . SER A 1 186 ? 0.125 0.751 -12.960 1.00 82.75 186 SER A C 1
ATOM 1456 O O . SER A 1 186 ? 0.665 -0.280 -13.347 1.00 82.75 186 SER A O 1
ATOM 1458 N N . LEU A 1 187 ? -1.045 1.180 -13.455 1.00 85.50 187 LEU A N 1
ATOM 1459 C CA . LEU A 1 187 ? -1.746 0.571 -14.590 1.00 85.50 187 LEU A CA 1
ATOM 1460 C C . LEU A 1 187 ? -1.187 1.069 -15.933 1.00 85.50 187 LEU A C 1
ATOM 1462 O O . LEU A 1 187 ? -0.997 0.262 -16.832 1.00 85.50 187 LEU A O 1
ATOM 1466 N N . VAL A 1 188 ? -0.846 2.359 -16.035 1.00 90.00 188 VAL A N 1
ATOM 1467 C CA . VAL A 1 188 ? -0.212 2.966 -17.229 1.00 90.00 188 VAL A CA 1
ATOM 1468 C C . VAL A 1 188 ? 1.139 2.313 -17.548 1.00 90.00 188 VAL A C 1
ATOM 1470 O O . VAL A 1 188 ? 1.452 2.012 -18.692 1.00 90.00 188 VAL A O 1
ATOM 1473 N N . VAL A 1 189 ? 1.944 1.998 -16.528 1.00 88.38 189 VAL A N 1
ATOM 1474 C CA . VAL A 1 189 ? 3.224 1.281 -16.721 1.00 88.38 189 VAL A CA 1
ATOM 1475 C C . VAL A 1 189 ? 3.105 -0.246 -16.661 1.00 88.38 189 VAL A C 1
ATOM 1477 O O . VAL A 1 189 ? 4.123 -0.946 -16.615 1.00 88.38 189 VAL A O 1
ATOM 1480 N N . LEU A 1 190 ? 1.886 -0.795 -16.653 1.00 85.50 190 LEU A N 1
ATOM 1481 C CA . LEU A 1 190 ? 1.684 -2.243 -16.643 1.00 85.50 190 LEU A CA 1
ATOM 1482 C C . LEU A 1 190 ? 2.321 -2.938 -17.865 1.00 85.50 190 LEU A C 1
ATOM 1484 O O . LEU A 1 190 ? 2.985 -3.950 -17.633 1.00 85.50 190 LEU A O 1
ATOM 1488 N N . PRO A 1 191 ? 2.241 -2.413 -19.112 1.00 85.50 191 PRO A N 1
ATOM 1489 C CA . PRO A 1 191 ? 2.890 -3.031 -20.274 1.00 85.50 191 PRO A CA 1
ATOM 1490 C C . PRO A 1 191 ? 4.405 -3.206 -20.103 1.00 85.50 191 PRO A C 1
ATOM 1492 O O . PRO A 1 191 ? 4.938 -4.271 -20.406 1.00 85.50 191 PRO A O 1
ATOM 1495 N N . LEU A 1 192 ? 5.089 -2.209 -19.523 1.00 82.81 192 LEU A N 1
ATOM 1496 C CA . LEU A 1 192 ? 6.522 -2.292 -19.208 1.00 82.81 192 LEU A CA 1
ATOM 1497 C C . LEU A 1 192 ? 6.847 -3.379 -18.182 1.00 82.81 192 LEU A C 1
ATOM 1499 O O . LEU A 1 192 ? 7.951 -3.911 -18.181 1.00 82.81 192 LEU A O 1
ATOM 1503 N N . SER A 1 193 ? 5.908 -3.665 -17.280 1.00 78.75 193 SER A N 1
ATOM 1504 C CA . SER A 1 193 ? 6.148 -4.486 -16.093 1.00 78.75 193 SER A CA 1
ATOM 1505 C C . SER A 1 193 ? 5.925 -5.984 -16.340 1.00 78.75 193 SER A C 1
ATOM 1507 O O . SER A 1 193 ? 6.365 -6.798 -15.525 1.00 78.75 193 SER A O 1
ATOM 1509 N N . VAL A 1 194 ? 5.243 -6.344 -17.439 1.00 81.31 194 VAL A N 1
ATOM 1510 C CA . VAL A 1 194 ? 4.864 -7.728 -17.793 1.00 81.31 194 VAL A CA 1
ATOM 1511 C C . VAL A 1 194 ? 5.534 -8.269 -19.060 1.00 81.31 194 VAL A C 1
ATOM 1513 O O . VAL A 1 194 ? 5.373 -9.452 -19.354 1.00 81.31 194 VAL A O 1
ATOM 1516 N N . LYS A 1 195 ? 6.281 -7.442 -19.806 1.00 81.62 195 LYS A N 1
ATOM 1517 C CA . LYS A 1 195 ? 6.853 -7.811 -21.116 1.00 81.62 195 LYS A CA 1
ATOM 1518 C C . LYS A 1 195 ? 7.818 -9.004 -21.081 1.00 81.62 195 LYS A C 1
ATOM 1520 O O . LYS A 1 195 ? 7.888 -9.747 -22.052 1.00 81.62 195 LYS A O 1
ATOM 1525 N N . ASP A 1 196 ? 8.493 -9.219 -19.953 1.00 82.69 196 ASP A N 1
ATOM 1526 C CA . ASP A 1 196 ? 9.490 -10.284 -19.776 1.00 82.69 196 ASP A CA 1
ATOM 1527 C C . ASP A 1 196 ? 8.887 -11.609 -19.252 1.00 82.69 196 ASP A C 1
ATOM 1529 O O . ASP A 1 196 ? 9.616 -12.546 -18.928 1.00 82.69 196 ASP A O 1
ATOM 1533 N N . ILE A 1 197 ? 7.555 -11.709 -19.123 1.00 84.44 197 ILE A N 1
ATOM 1534 C CA . ILE A 1 197 ? 6.876 -12.898 -18.580 1.00 84.44 197 ILE A CA 1
ATOM 1535 C C . ILE A 1 197 ? 6.460 -13.843 -19.723 1.00 84.44 197 ILE A C 1
ATOM 1537 O O . ILE A 1 197 ? 5.666 -13.446 -20.579 1.00 84.44 197 ILE A O 1
ATOM 1541 N N . PRO A 1 198 ? 6.873 -15.128 -19.714 1.00 88.44 198 PRO A N 1
ATOM 1542 C CA . PRO A 1 198 ? 6.399 -16.112 -20.685 1.00 88.44 198 PRO A CA 1
ATOM 1543 C C . PRO A 1 198 ? 4.870 -16.237 -20.676 1.00 88.44 198 PRO A C 1
ATOM 1545 O O . PRO A 1 198 ? 4.264 -16.424 -19.618 1.00 88.44 198 PRO A O 1
ATOM 1548 N N . ALA A 1 199 ? 4.238 -16.207 -21.854 1.00 88.62 199 ALA A N 1
ATOM 1549 C CA . ALA A 1 199 ? 2.776 -16.177 -21.986 1.00 88.62 199 ALA A CA 1
ATOM 1550 C C . ALA A 1 199 ? 2.060 -17.312 -21.222 1.00 88.62 199 ALA A C 1
ATOM 1552 O O . ALA A 1 199 ? 1.034 -17.078 -20.583 1.00 88.62 199 ALA A O 1
ATOM 1553 N N . ALA A 1 200 ? 2.630 -18.523 -21.209 1.00 90.06 200 ALA A N 1
ATOM 1554 C CA . ALA A 1 200 ? 2.096 -19.659 -20.454 1.00 90.06 200 ALA A CA 1
ATOM 1555 C C . ALA A 1 200 ? 2.073 -19.412 -18.930 1.00 90.06 200 ALA A C 1
ATOM 1557 O O . ALA A 1 200 ? 1.089 -19.739 -18.264 1.00 90.06 200 ALA A O 1
ATOM 1558 N N . SER A 1 201 ? 3.121 -18.792 -18.377 1.00 91.50 201 SER A N 1
ATOM 1559 C CA . SER A 1 201 ? 3.160 -18.365 -16.972 1.00 91.50 201 SER A CA 1
ATOM 1560 C C . SER A 1 201 ? 2.190 -17.210 -16.723 1.00 91.50 201 SER A C 1
ATOM 1562 O O . SER A 1 201 ? 1.473 -17.227 -15.724 1.00 91.50 201 SER A O 1
ATOM 1564 N N . GLY A 1 202 ? 2.093 -16.257 -17.657 1.00 91.00 202 GLY A N 1
ATOM 1565 C CA . GLY A 1 202 ? 1.130 -15.153 -17.612 1.00 91.00 202 GLY A CA 1
ATOM 1566 C C . GLY A 1 202 ? -0.322 -15.629 -17.490 1.00 91.00 202 GLY A C 1
ATOM 1567 O O . GLY A 1 202 ? -1.045 -15.159 -16.615 1.00 91.00 202 GLY A O 1
ATOM 1568 N N . VAL A 1 203 ? -0.740 -16.625 -18.281 1.00 91.88 203 VAL A N 1
ATOM 1569 C CA . VAL A 1 203 ? -2.091 -17.216 -18.191 1.00 91.88 203 VAL A CA 1
ATOM 1570 C C . VAL A 1 203 ? -2.346 -17.845 -16.815 1.00 91.88 203 VAL A C 1
ATOM 1572 O O . VAL A 1 203 ? -3.395 -17.594 -16.217 1.00 91.88 203 VAL A O 1
ATOM 1575 N N . LYS A 1 204 ? -1.383 -18.605 -16.268 1.00 94.62 204 LYS A N 1
ATOM 1576 C CA . LYS A 1 204 ? -1.484 -19.181 -14.911 1.00 94.62 204 LYS A CA 1
ATOM 1577 C C . LYS A 1 204 ? -1.612 -18.091 -13.844 1.00 94.62 204 LYS A C 1
ATOM 1579 O O . LYS A 1 204 ? -2.457 -18.198 -12.959 1.00 94.62 204 LYS A O 1
ATOM 1584 N N . ILE A 1 205 ? -0.809 -17.033 -13.946 1.00 94.19 205 ILE A N 1
ATOM 1585 C CA . ILE A 1 205 ? -0.833 -15.883 -13.035 1.00 94.19 205 ILE A CA 1
ATOM 1586 C C . ILE A 1 205 ? -2.194 -15.175 -13.096 1.00 94.19 205 ILE A C 1
ATOM 1588 O O . ILE A 1 205 ? -2.813 -14.973 -12.055 1.00 94.19 205 ILE A O 1
ATOM 1592 N N . CYS A 1 206 ? -2.716 -14.880 -14.290 1.00 92.06 206 CYS A N 1
ATOM 1593 C CA . CYS A 1 206 ? -4.041 -14.276 -14.463 1.00 92.06 206 CYS A CA 1
ATOM 1594 C C . CYS A 1 206 ? -5.163 -15.138 -13.862 1.00 92.06 206 CYS A C 1
ATOM 1596 O O . CYS A 1 206 ? -6.046 -14.604 -13.189 1.00 92.06 206 CYS A O 1
ATOM 1598 N N . PHE A 1 207 ? -5.110 -16.463 -14.044 1.00 94.38 207 PHE A N 1
ATOM 1599 C CA . PHE A 1 207 ? -6.055 -17.399 -13.429 1.00 94.38 207 PHE A CA 1
ATOM 1600 C C . PHE A 1 207 ? -6.001 -17.350 -11.894 1.00 94.38 207 PHE A C 1
ATOM 1602 O O . PHE A 1 207 ? -7.034 -17.149 -11.252 1.00 94.38 207 PHE A O 1
ATOM 1609 N N . ILE A 1 208 ? -4.804 -17.465 -11.302 1.00 95.31 208 ILE A N 1
ATOM 1610 C CA . ILE A 1 208 ? -4.601 -17.386 -9.844 1.00 95.31 208 ILE A CA 1
ATOM 1611 C C . ILE A 1 208 ? -5.101 -16.044 -9.301 1.00 95.31 208 ILE A C 1
ATOM 1613 O O . ILE A 1 208 ? -5.774 -16.001 -8.271 1.00 95.31 208 ILE A O 1
ATOM 1617 N N . THR A 1 209 ? -4.811 -14.950 -10.002 1.00 94.38 209 THR A N 1
ATOM 1618 C CA . THR A 1 209 ? -5.211 -13.600 -9.608 1.00 94.38 209 THR A CA 1
ATOM 1619 C C . THR A 1 209 ? -6.727 -13.410 -9.649 1.00 94.38 209 THR A C 1
ATOM 1621 O O . THR A 1 209 ? -7.290 -12.923 -8.671 1.00 94.38 209 THR A O 1
ATOM 1624 N N . ALA A 1 210 ? -7.410 -13.838 -10.715 1.00 93.94 210 ALA A N 1
ATOM 1625 C CA . ALA A 1 210 ? -8.860 -13.685 -10.853 1.00 93.94 210 ALA A CA 1
ATOM 1626 C C . ALA A 1 210 ? -9.654 -14.604 -9.905 1.00 93.94 210 ALA A C 1
ATOM 1628 O O . ALA A 1 210 ? -10.519 -14.135 -9.162 1.00 93.94 210 ALA A O 1
ATOM 1629 N N . VAL A 1 211 ? -9.336 -15.904 -9.887 1.00 94.81 211 VAL A N 1
ATOM 1630 C CA . VAL A 1 211 ? -10.011 -16.885 -9.018 1.00 94.81 211 VAL A CA 1
ATOM 1631 C C . VAL A 1 211 ? -9.687 -16.611 -7.553 1.00 94.81 211 VAL A C 1
ATOM 1633 O O . VAL A 1 211 ? -10.575 -16.614 -6.702 1.00 94.81 211 VAL A O 1
ATOM 1636 N N . GLY A 1 212 ? -8.423 -16.307 -7.255 1.00 94.81 212 GLY A N 1
ATOM 1637 C CA . GLY A 1 212 ? -7.985 -15.951 -5.916 1.00 94.81 212 GLY A CA 1
ATOM 1638 C C . GLY A 1 212 ? -8.584 -14.635 -5.420 1.00 94.81 212 GLY A C 1
ATOM 1639 O O . GLY A 1 212 ? -8.824 -14.508 -4.222 1.00 94.81 212 GLY A O 1
ATOM 1640 N N . TRP A 1 213 ? -8.832 -13.648 -6.289 1.00 95.56 213 TRP A N 1
ATOM 1641 C CA . TRP A 1 213 ? -9.531 -12.414 -5.911 1.00 95.56 213 TRP A CA 1
ATOM 1642 C C . TRP A 1 213 ? -10.952 -12.727 -5.436 1.00 95.56 213 TRP A C 1
ATOM 1644 O O . TRP A 1 213 ? -11.316 -12.366 -4.315 1.00 95.56 213 TRP A O 1
ATOM 1654 N N . LEU A 1 214 ? -11.711 -13.471 -6.248 1.00 96.31 214 LEU A N 1
ATOM 1655 C CA . LEU A 1 214 ? -13.078 -13.878 -5.927 1.00 96.31 214 LEU A CA 1
ATOM 1656 C C . LEU A 1 214 ? -13.128 -14.710 -4.637 1.00 96.31 214 LEU A C 1
ATOM 1658 O O . LEU A 1 214 ? -13.957 -14.455 -3.767 1.00 96.31 214 LEU A O 1
ATOM 1662 N N . ALA A 1 215 ? -12.205 -15.662 -4.473 1.00 96.31 215 ALA A N 1
ATOM 1663 C CA . ALA A 1 215 ? -12.118 -16.485 -3.272 1.00 96.31 215 ALA A CA 1
ATOM 1664 C C . ALA A 1 215 ? -11.808 -15.652 -2.014 1.00 96.31 215 ALA A C 1
ATOM 1666 O O . ALA A 1 215 ? -12.510 -15.787 -1.011 1.00 96.31 215 ALA A O 1
ATOM 1667 N N . SER A 1 216 ? -10.814 -14.753 -2.063 1.00 95.44 216 SER A N 1
ATOM 1668 C CA . SER A 1 216 ? -10.479 -13.868 -0.936 1.00 95.44 216 SER A CA 1
ATOM 1669 C C . SER A 1 216 ? -11.636 -12.925 -0.579 1.00 95.44 216 SER A C 1
ATOM 1671 O O . SER A 1 216 ? -11.885 -12.696 0.603 1.00 95.44 216 SER A O 1
ATOM 1673 N N . LEU A 1 217 ? -12.377 -12.422 -1.577 1.00 96.06 217 LEU A N 1
ATOM 1674 C CA . LEU A 1 217 ? -13.567 -11.590 -1.378 1.00 96.06 217 LEU A CA 1
ATOM 1675 C C . LEU A 1 217 ? -14.694 -12.360 -0.676 1.00 96.06 217 LEU A C 1
ATOM 1677 O O . LEU A 1 217 ? -15.242 -11.879 0.319 1.00 96.06 217 LEU A O 1
ATOM 1681 N N . CYS A 1 218 ? -15.011 -13.566 -1.157 1.00 96.50 218 CYS A N 1
ATOM 1682 C CA . CYS A 1 218 ? -16.010 -14.434 -0.539 1.00 96.50 218 CYS A CA 1
ATOM 1683 C C . CYS A 1 218 ? -15.634 -14.761 0.911 1.00 96.50 218 CYS A C 1
ATOM 1685 O O . CYS A 1 218 ? -16.458 -14.578 1.805 1.00 96.50 218 CYS A O 1
ATOM 1687 N N . VAL A 1 219 ? -14.390 -15.188 1.162 1.00 96.75 219 VAL A N 1
ATOM 1688 C CA . VAL A 1 219 ? -13.908 -15.508 2.515 1.00 96.75 219 VAL A CA 1
ATOM 1689 C C . VAL A 1 219 ? -14.031 -14.295 3.436 1.00 96.75 219 VAL A C 1
ATOM 1691 O O . VAL A 1 219 ? -14.651 -14.403 4.488 1.00 96.75 219 VAL A O 1
ATOM 1694 N N . ALA A 1 220 ? -13.533 -13.125 3.033 1.00 95.19 220 ALA A N 1
ATOM 1695 C CA . ALA A 1 220 ? -13.605 -11.915 3.850 1.00 95.19 220 ALA A CA 1
ATOM 1696 C C . ALA A 1 220 ? -15.051 -11.528 4.222 1.00 95.19 220 ALA A C 1
ATOM 1698 O O . ALA A 1 220 ? -15.356 -11.328 5.401 1.00 95.19 220 ALA A O 1
ATOM 1699 N N . GLY A 1 221 ? -15.958 -11.469 3.241 1.00 95.38 221 GLY A N 1
ATOM 1700 C CA . GLY A 1 221 ? -17.342 -11.047 3.471 1.00 95.38 221 GLY A CA 1
ATOM 1701 C C . GLY A 1 221 ? -18.189 -12.074 4.226 1.00 95.38 221 GLY A C 1
ATOM 1702 O O . GLY A 1 221 ? -18.875 -11.715 5.186 1.00 95.38 221 GLY A O 1
ATOM 1703 N N . PHE A 1 222 ? -18.101 -13.364 3.876 1.00 96.25 222 PHE A N 1
ATOM 1704 C CA . PHE A 1 222 ? -18.816 -14.407 4.617 1.00 96.25 222 PHE A CA 1
ATOM 1705 C C . PHE A 1 222 ? -18.272 -14.576 6.039 1.00 96.25 222 PHE A C 1
ATOM 1707 O O . PHE A 1 222 ? -19.072 -14.774 6.953 1.00 96.25 222 PHE A O 1
ATOM 1714 N N . THR A 1 223 ? -16.959 -14.433 6.274 1.00 95.44 223 THR A N 1
ATOM 1715 C CA . THR A 1 223 ? -16.412 -14.427 7.641 1.00 95.44 223 THR A CA 1
ATOM 1716 C C . THR A 1 223 ? -16.925 -13.231 8.442 1.00 95.44 223 THR A C 1
ATOM 1718 O O . THR A 1 223 ? -17.336 -13.429 9.582 1.00 95.44 223 THR A O 1
ATOM 1721 N N . ALA A 1 224 ? -16.988 -12.020 7.872 1.00 93.88 224 ALA A N 1
ATOM 1722 C CA . ALA A 1 224 ? -17.557 -10.861 8.570 1.00 93.88 224 ALA A CA 1
ATOM 1723 C C . ALA A 1 224 ? -19.019 -11.110 8.997 1.00 93.88 224 ALA A C 1
ATOM 1725 O O . ALA A 1 224 ? -19.366 -10.934 10.166 1.00 93.88 224 ALA A O 1
ATOM 1726 N N . ILE A 1 225 ? -19.858 -11.622 8.087 1.00 93.44 225 ILE A N 1
ATOM 1727 C CA . ILE A 1 225 ? -21.266 -11.956 8.367 1.00 93.44 225 ILE A CA 1
ATOM 1728 C C . ILE A 1 225 ? -21.391 -13.094 9.398 1.00 93.44 225 ILE A C 1
ATOM 1730 O O . ILE A 1 225 ? -22.264 -13.044 10.269 1.00 93.44 225 ILE A O 1
ATOM 1734 N N . ALA A 1 226 ? -20.539 -14.119 9.326 1.00 94.06 226 ALA A N 1
ATOM 1735 C CA . ALA A 1 226 ? -20.544 -15.235 10.270 1.00 94.06 226 ALA A CA 1
ATOM 1736 C C . ALA A 1 226 ? -20.150 -14.784 11.685 1.00 94.06 226 ALA A C 1
ATOM 1738 O O . ALA A 1 226 ? -20.872 -15.072 12.640 1.00 94.06 226 ALA A O 1
ATOM 1739 N N . VAL A 1 227 ? -19.066 -14.011 11.820 1.00 93.44 227 VAL A N 1
ATOM 1740 C CA . VAL A 1 227 ? -18.617 -13.476 13.115 1.00 93.44 227 VAL A CA 1
ATOM 1741 C C . VAL A 1 227 ? -19.664 -12.527 13.701 1.00 93.44 227 VAL A C 1
ATOM 1743 O O . VAL A 1 227 ? -19.976 -12.648 14.884 1.00 93.44 227 VAL A O 1
ATOM 1746 N N . ARG A 1 228 ? -20.304 -11.669 12.889 1.00 92.50 228 ARG A N 1
ATOM 1747 C CA . ARG A 1 228 ? -21.428 -10.823 13.337 1.00 92.50 228 ARG A CA 1
ATOM 1748 C C . ARG A 1 228 ? -22.551 -11.638 13.978 1.00 92.50 228 ARG A C 1
ATOM 1750 O O . ARG A 1 228 ? -23.025 -11.295 15.059 1.00 92.50 228 ARG A O 1
ATOM 1757 N N . LYS A 1 229 ? -22.955 -12.741 13.333 1.00 92.00 229 LYS A N 1
ATOM 1758 C CA . LYS A 1 229 ? -23.988 -13.656 13.852 1.00 92.00 229 LYS A CA 1
ATOM 1759 C C . LYS A 1 229 ? -23.551 -14.354 15.144 1.00 92.00 229 LYS A C 1
ATOM 1761 O O . LYS A 1 229 ? -24.372 -14.499 16.044 1.00 92.00 229 LYS A O 1
ATOM 1766 N N . MET A 1 230 ? -22.280 -14.747 15.259 1.00 92.62 230 MET A N 1
ATOM 1767 C CA . MET A 1 230 ? -21.734 -15.372 16.473 1.00 92.62 230 MET A CA 1
ATOM 1768 C C . MET A 1 230 ? -21.684 -14.404 17.664 1.00 92.62 230 MET A C 1
ATOM 1770 O O . MET A 1 230 ? -22.059 -14.781 18.770 1.00 92.62 230 MET A O 1
ATOM 1774 N N . VAL A 1 231 ? -21.263 -13.156 17.435 1.00 92.25 231 VAL A N 1
ATOM 1775 C CA . VAL A 1 231 ? -21.166 -12.104 18.468 1.00 92.25 231 VAL A CA 1
ATOM 1776 C C . VAL A 1 231 ? -22.530 -11.442 18.747 1.00 92.25 231 VAL A C 1
ATOM 1778 O O . VAL A 1 231 ? -22.675 -10.701 19.715 1.00 92.25 231 VAL A O 1
ATOM 1781 N N . LYS A 1 232 ? -23.562 -11.765 17.950 1.00 90.81 232 LYS A N 1
ATOM 1782 C CA . LYS A 1 232 ? -24.935 -11.228 18.034 1.00 90.81 232 LYS A CA 1
ATOM 1783 C C . LYS A 1 232 ? -24.993 -9.698 17.934 1.00 90.81 232 LYS A C 1
ATOM 1785 O O . LYS A 1 232 ? -25.838 -9.056 18.553 1.00 90.81 232 LYS A O 1
ATOM 1790 N N . THR A 1 233 ? -24.098 -9.108 17.145 1.00 86.19 233 THR A N 1
ATOM 1791 C CA . THR A 1 233 ? -24.031 -7.654 16.981 1.00 86.19 233 THR A CA 1
ATOM 1792 C C . THR A 1 233 ? -25.162 -7.165 16.078 1.00 86.19 233 THR A C 1
ATOM 1794 O O . THR A 1 233 ? -25.211 -7.504 14.894 1.00 86.19 233 THR A O 1
ATOM 1797 N N . GLU A 1 234 ? -26.058 -6.344 16.624 1.00 83.06 234 GLU A N 1
ATOM 1798 C CA . GLU A 1 234 ? -27.102 -5.667 15.849 1.00 83.06 234 GLU A CA 1
ATOM 1799 C C . GLU A 1 234 ? -26.495 -4.742 14.789 1.00 83.06 234 GLU A C 1
ATOM 1801 O O . GLU A 1 234 ? -25.566 -3.981 15.071 1.00 83.06 234 GLU A O 1
ATOM 1806 N N . MET A 1 235 ? -27.054 -4.778 13.580 1.00 81.81 235 MET A N 1
ATOM 1807 C CA . MET A 1 235 ? -26.712 -3.832 12.523 1.00 81.81 235 MET A CA 1
ATOM 1808 C C . MET A 1 235 ? -27.412 -2.496 12.788 1.00 81.81 235 MET A C 1
ATOM 1810 O O . MET A 1 235 ? -28.620 -2.456 13.006 1.00 81.81 235 MET A O 1
ATOM 1814 N N . THR A 1 236 ? -26.654 -1.407 12.723 1.00 81.31 236 THR A N 1
ATOM 1815 C CA . THR A 1 236 ? -27.176 -0.034 12.668 1.00 81.31 236 THR A CA 1
ATOM 1816 C C . THR A 1 236 ? -26.698 0.633 11.393 1.00 81.31 236 THR A C 1
ATOM 1818 O O . THR A 1 236 ? -25.564 0.390 10.973 1.00 81.31 236 THR A O 1
ATOM 1821 N N . ASP A 1 237 ? -27.544 1.476 10.804 1.00 82.44 237 ASP A N 1
ATOM 1822 C CA . ASP A 1 237 ? -27.211 2.210 9.587 1.00 82.44 237 ASP A CA 1
ATOM 1823 C C . ASP A 1 237 ? -25.960 3.079 9.778 1.00 82.44 237 ASP A C 1
ATOM 1825 O O . ASP A 1 237 ? -25.734 3.672 10.838 1.00 82.44 237 ASP A O 1
ATOM 1829 N N . ALA A 1 238 ? -25.123 3.133 8.742 1.00 81.44 238 ALA A N 1
ATOM 1830 C CA . ALA A 1 238 ? -23.930 3.968 8.735 1.00 81.44 238 ALA A CA 1
ATOM 1831 C C . ALA A 1 238 ? -24.308 5.452 8.616 1.00 81.44 238 ALA A C 1
ATOM 1833 O O . ALA A 1 238 ? -25.232 5.805 7.881 1.00 81.44 238 ALA A O 1
ATOM 1834 N N . GLU A 1 239 ? -23.562 6.337 9.287 1.00 81.62 239 GLU A N 1
ATOM 1835 C CA . GLU A 1 239 ? -23.773 7.783 9.132 1.00 81.62 239 GLU A CA 1
ATOM 1836 C C . GLU A 1 239 ? -23.571 8.187 7.653 1.00 81.62 239 GLU A C 1
ATOM 1838 O O . GLU A 1 239 ? -22.597 7.739 7.035 1.00 81.62 239 GLU A O 1
ATOM 1843 N N . PRO A 1 240 ? -24.453 9.011 7.055 1.00 81.69 240 PRO A N 1
ATOM 1844 C CA . PRO A 1 240 ? -24.399 9.314 5.629 1.00 81.69 240 PRO A CA 1
ATOM 1845 C C . PRO A 1 240 ? -23.113 10.063 5.267 1.00 81.69 240 PRO A C 1
ATOM 1847 O O . PRO A 1 240 ? -22.780 11.103 5.840 1.00 81.69 240 PRO A O 1
ATOM 1850 N N . MET A 1 241 ? -22.392 9.546 4.274 1.00 80.31 241 MET A N 1
ATOM 1851 C CA . MET A 1 241 ? -21.140 10.135 3.810 1.00 80.31 241 MET A CA 1
ATOM 1852 C C . MET A 1 241 ? -21.388 11.083 2.634 1.00 80.31 241 MET A C 1
ATOM 1854 O O . MET A 1 241 ? -22.047 10.737 1.654 1.00 80.31 241 MET A O 1
ATOM 1858 N N . ALA A 1 242 ? -20.823 12.289 2.716 1.00 78.69 242 ALA A N 1
ATOM 1859 C CA . ALA A 1 242 ? -20.916 13.271 1.643 1.00 78.69 242 ALA A CA 1
ATOM 1860 C C . ALA A 1 242 ? -20.327 12.715 0.330 1.00 78.69 242 ALA A C 1
ATOM 1862 O O . ALA A 1 242 ? -19.256 12.103 0.320 1.00 78.69 242 ALA A O 1
ATOM 1863 N N . LYS A 1 243 ? -21.036 12.940 -0.780 1.00 74.25 243 LYS A N 1
ATOM 1864 C CA . LYS A 1 243 ? -20.602 12.551 -2.128 1.00 74.25 243 LYS A CA 1
ATOM 1865 C C . LYS A 1 243 ? -19.917 13.742 -2.811 1.00 74.25 243 LYS A C 1
ATOM 1867 O O . LYS A 1 243 ? -20.394 14.868 -2.656 1.00 74.25 243 LYS A O 1
ATOM 1872 N N . PRO A 1 244 ? -18.806 13.532 -3.539 1.00 76.12 244 PRO A N 1
ATOM 1873 C CA . PRO A 1 244 ? -18.140 14.606 -4.264 1.00 76.12 244 PRO A CA 1
ATOM 1874 C C . PRO A 1 244 ? -19.018 15.124 -5.413 1.00 76.12 244 PRO A C 1
ATOM 1876 O O . PRO A 1 244 ? -19.809 14.378 -5.991 1.00 76.12 244 PRO A O 1
ATOM 1879 N N . SER A 1 245 ? -18.860 16.401 -5.762 1.00 81.31 245 SER A N 1
ATOM 1880 C CA . SER A 1 245 ? -19.553 17.004 -6.903 1.00 81.31 245 SER A CA 1
ATOM 1881 C C . SER A 1 245 ? -19.046 16.443 -8.243 1.00 81.31 245 SER A C 1
ATOM 1883 O O . SER A 1 245 ? -17.859 16.115 -8.362 1.00 81.31 245 SER A O 1
ATOM 1885 N N . PRO A 1 246 ? -19.916 16.347 -9.270 1.00 83.31 246 PRO A N 1
ATOM 1886 C CA . PRO A 1 246 ? -19.496 15.988 -10.621 1.00 83.31 246 PRO A CA 1
ATOM 1887 C C . PRO A 1 246 ? -18.569 17.058 -11.216 1.00 83.31 246 PRO A C 1
ATOM 1889 O O . PRO A 1 246 ? -18.559 18.210 -10.779 1.00 83.31 246 PRO A O 1
ATOM 1892 N N . PHE A 1 247 ? -17.800 16.673 -12.233 1.00 88.00 247 PHE A N 1
ATOM 1893 C CA . PHE A 1 247 ? -16.933 17.595 -12.962 1.00 88.00 247 PHE A CA 1
ATOM 1894 C C . PHE A 1 247 ? -17.739 18.559 -13.836 1.00 88.00 247 PHE A C 1
ATOM 1896 O O . PHE A 1 247 ? -18.684 18.164 -14.519 1.00 88.00 247 PHE A O 1
ATOM 1903 N N . SER A 1 248 ? -17.329 19.822 -13.837 1.00 89.38 248 SER A N 1
ATOM 1904 C CA . SER A 1 248 ? -17.876 20.862 -14.704 1.00 89.38 248 SER A CA 1
ATOM 1905 C C . SER A 1 248 ? -17.256 20.810 -16.111 1.00 89.38 248 SER A C 1
ATOM 1907 O O . SER A 1 248 ? -16.088 20.435 -16.258 1.00 89.38 248 SER A O 1
ATOM 1909 N N . PRO A 1 249 ? -17.974 21.257 -17.162 1.00 90.12 249 PRO A N 1
ATOM 1910 C CA . PRO A 1 249 ? -17.396 21.388 -18.501 1.00 90.12 249 PRO A CA 1
ATOM 1911 C C . PRO A 1 249 ? -16.169 22.309 -18.536 1.00 90.12 249 PRO A C 1
ATOM 1913 O O . PRO A 1 249 ? -15.239 22.061 -19.297 1.00 90.12 249 PRO A O 1
ATOM 1916 N N . LEU A 1 250 ? -16.135 23.343 -17.686 1.00 91.25 250 LEU A N 1
ATOM 1917 C CA . LEU A 1 250 ? -15.015 24.281 -17.594 1.00 91.25 250 LEU A CA 1
ATOM 1918 C C . LEU A 1 250 ? -13.727 23.599 -17.103 1.00 91.25 250 LEU A C 1
ATOM 1920 O O . LEU A 1 250 ? -12.665 23.844 -17.669 1.00 91.25 250 LEU A O 1
ATOM 1924 N N . GLU A 1 251 ? -13.812 22.704 -16.109 1.00 91.06 251 GLU A N 1
ATOM 1925 C CA . GLU A 1 251 ? -12.660 21.896 -15.680 1.00 91.06 251 GLU A CA 1
ATOM 1926 C C . GLU A 1 251 ? -12.138 21.021 -16.839 1.00 91.06 251 GLU A C 1
ATOM 1928 O O . GLU A 1 251 ? -10.926 20.901 -17.010 1.00 91.06 251 GLU A O 1
ATOM 1933 N N . ILE A 1 252 ? -13.026 20.440 -17.662 1.00 92.25 252 ILE A N 1
ATOM 1934 C CA . ILE A 1 252 ? -12.635 19.592 -18.807 1.00 92.25 252 ILE A CA 1
ATOM 1935 C C . ILE A 1 252 ? -11.917 20.426 -19.878 1.00 92.25 252 ILE A C 1
ATOM 1937 O O . ILE A 1 252 ? -10.856 20.026 -20.365 1.00 92.25 252 ILE A O 1
ATOM 1941 N N . TRP A 1 253 ? -12.453 21.601 -20.223 1.00 94.12 253 TRP A N 1
ATOM 1942 C CA . TRP A 1 253 ? -11.821 22.517 -21.178 1.00 94.12 253 TRP A CA 1
ATOM 1943 C C . TRP A 1 253 ? -10.461 23.023 -20.689 1.00 94.12 253 TRP A C 1
ATOM 1945 O O . TRP A 1 253 ? -9.511 23.046 -21.471 1.00 94.12 253 TRP A O 1
ATOM 1955 N N . ALA A 1 254 ? -10.331 23.352 -19.400 1.00 95.06 254 ALA A N 1
ATOM 1956 C CA . ALA A 1 254 ? -9.060 23.767 -18.811 1.00 95.06 254 ALA A CA 1
ATOM 1957 C C . ALA A 1 254 ? -7.987 22.670 -18.938 1.00 95.06 254 ALA A C 1
ATOM 1959 O O . ALA A 1 254 ? -6.891 22.933 -19.436 1.00 95.06 254 ALA A O 1
ATOM 1960 N N . TRP A 1 255 ? -8.310 21.424 -18.574 1.00 96.06 255 TRP A N 1
ATOM 1961 C CA . TRP A 1 255 ? -7.378 20.301 -18.719 1.00 96.06 255 TRP A CA 1
ATOM 1962 C C . TRP A 1 255 ? -7.069 19.955 -20.182 1.00 96.06 255 TRP A C 1
ATOM 1964 O O . TRP A 1 255 ? -5.931 19.605 -20.488 1.00 96.06 255 TRP A O 1
ATOM 1974 N N . SER A 1 256 ? -8.030 20.122 -21.096 1.00 95.94 256 SER A N 1
ATOM 1975 C CA . SER A 1 256 ? -7.816 19.949 -22.544 1.00 95.94 256 SER A CA 1
ATOM 1976 C C . SER A 1 256 ? -6.851 20.998 -23.108 1.00 95.94 256 SER A C 1
ATOM 1978 O O . SER A 1 256 ? -5.975 20.664 -23.905 1.00 95.94 256 SER A O 1
ATOM 1980 N N . GLY A 1 257 ? -6.952 22.248 -22.644 1.00 96.31 257 GLY A N 1
ATOM 1981 C CA . GLY A 1 257 ? -6.004 23.313 -22.973 1.00 96.31 257 GLY A CA 1
ATOM 1982 C C . GLY A 1 257 ? -4.592 23.016 -22.460 1.00 96.31 257 GLY A C 1
ATOM 1983 O O . GLY A 1 257 ? -3.634 23.103 -23.226 1.00 96.31 257 GLY A O 1
ATOM 1984 N N . VAL A 1 258 ? -4.461 22.589 -21.195 1.00 96.81 258 VAL A N 1
ATOM 1985 C CA . VAL A 1 258 ? -3.169 22.167 -20.620 1.00 96.81 258 VAL A CA 1
ATOM 1986 C C . VAL A 1 258 ? -2.565 21.018 -21.426 1.00 96.81 258 VAL A C 1
ATOM 1988 O O . VAL A 1 258 ? -1.388 21.094 -21.781 1.00 96.81 258 VAL A O 1
ATOM 1991 N N . PHE A 1 259 ? -3.355 19.989 -21.755 1.00 97.69 259 PHE A N 1
ATOM 1992 C CA . PHE A 1 259 ? -2.917 18.860 -22.578 1.00 97.69 259 PHE A CA 1
ATOM 1993 C C . PHE A 1 259 ? -2.359 19.328 -23.925 1.00 97.69 259 PHE A C 1
ATOM 1995 O O . PHE A 1 259 ? -1.198 19.060 -24.220 1.00 97.69 259 PHE A O 1
ATOM 2002 N N . LEU A 1 260 ? -3.147 20.070 -24.711 1.00 96.94 260 LEU A N 1
ATOM 2003 C CA . LEU A 1 260 ? -2.767 20.468 -26.067 1.00 96.94 260 LEU A CA 1
ATOM 2004 C C . LEU A 1 260 ? -1.508 21.348 -26.082 1.00 96.94 260 LEU A C 1
ATOM 2006 O O . LEU A 1 260 ? -0.575 21.074 -26.837 1.00 96.94 260 LEU A O 1
ATOM 2010 N N . VAL A 1 261 ? -1.454 22.372 -25.223 1.00 96.50 261 VAL A N 1
ATOM 2011 C CA . VAL A 1 261 ? -0.312 23.298 -25.156 1.00 96.50 261 VAL A CA 1
ATOM 2012 C C . VAL A 1 261 ? 0.960 22.559 -24.743 1.00 96.50 261 VAL A C 1
ATOM 2014 O O . VAL A 1 261 ? 1.991 22.692 -25.402 1.00 96.50 261 VAL A O 1
ATOM 2017 N N . SER A 1 262 ? 0.904 21.747 -23.685 1.00 96.62 262 SER A N 1
ATOM 2018 C CA . SER A 1 262 ? 2.099 21.049 -23.196 1.00 96.62 262 SER A CA 1
ATOM 2019 C C . SER A 1 262 ? 2.543 19.887 -24.090 1.00 96.62 262 SER A C 1
ATOM 2021 O O . SER A 1 262 ? 3.742 19.635 -24.178 1.00 96.62 262 SER A O 1
ATOM 2023 N N . PHE A 1 263 ? 1.628 19.237 -24.817 1.00 97.00 263 PHE A N 1
ATOM 2024 C CA . PHE A 1 263 ? 1.963 18.225 -25.823 1.00 97.00 263 PHE A CA 1
ATOM 2025 C C . PHE A 1 263 ? 2.753 18.838 -26.990 1.00 97.00 263 PHE A C 1
ATOM 2027 O O . PHE A 1 263 ? 3.810 18.328 -27.360 1.00 97.00 263 PHE A O 1
ATOM 2034 N N . VAL A 1 264 ? 2.295 19.979 -27.523 1.00 96.12 264 VAL A N 1
ATOM 2035 C CA . VAL A 1 264 ? 3.000 20.704 -28.596 1.00 96.12 264 VAL A CA 1
ATOM 2036 C C . VAL A 1 264 ? 4.357 21.225 -28.115 1.00 96.12 264 VAL A C 1
ATOM 2038 O O . VAL A 1 264 ? 5.360 21.032 -28.801 1.00 96.12 264 VAL A O 1
ATOM 2041 N N . VAL A 1 265 ? 4.429 21.814 -26.915 1.00 95.50 265 VAL A N 1
ATOM 2042 C CA . VAL A 1 265 ? 5.705 22.262 -26.325 1.00 95.50 265 VAL A CA 1
ATOM 2043 C C . VAL A 1 265 ? 6.684 21.096 -26.157 1.00 95.50 265 VAL A C 1
ATOM 2045 O O . VAL A 1 265 ? 7.856 21.251 -26.489 1.00 95.50 265 VAL A O 1
ATOM 2048 N N . ALA A 1 266 ? 6.226 19.923 -25.710 1.00 94.38 266 ALA A N 1
ATOM 2049 C CA . ALA A 1 266 ? 7.083 18.751 -25.542 1.00 94.38 266 ALA A CA 1
ATOM 2050 C C . ALA A 1 266 ? 7.607 18.175 -26.870 1.00 94.38 266 ALA A C 1
ATOM 2052 O O . ALA A 1 266 ? 8.722 17.650 -26.905 1.00 94.38 266 ALA A O 1
ATOM 2053 N N . LEU A 1 267 ? 6.837 18.284 -27.960 1.00 94.19 267 LEU A N 1
ATOM 2054 C CA . LEU A 1 267 ? 7.279 17.873 -29.298 1.00 94.19 267 LEU A CA 1
ATOM 2055 C C . LEU A 1 267 ? 8.332 18.828 -29.874 1.00 94.19 267 LEU A C 1
ATOM 2057 O O . LEU A 1 267 ? 9.338 18.366 -30.412 1.00 94.19 267 LEU A O 1
ATOM 2061 N N . LEU A 1 268 ? 8.116 20.141 -29.742 1.00 94.19 268 LEU A N 1
ATOM 2062 C CA . LEU A 1 268 ? 9.022 21.170 -30.266 1.00 94.19 268 LEU A CA 1
ATOM 2063 C C . LEU A 1 268 ? 10.306 21.310 -29.429 1.00 94.19 268 LEU A C 1
ATOM 2065 O O . LEU A 1 268 ? 11.383 21.516 -29.980 1.00 94.19 268 LEU A O 1
ATOM 2069 N N . TYR A 1 269 ? 10.206 21.169 -28.105 1.00 92.62 269 TYR A N 1
ATOM 2070 C CA . TYR A 1 269 ? 11.285 21.449 -27.156 1.00 92.62 269 TYR A CA 1
ATOM 2071 C C . TYR A 1 269 ? 11.421 20.321 -26.121 1.00 92.62 269 TYR A C 1
ATOM 2073 O O . TYR A 1 269 ? 11.046 20.475 -24.959 1.00 92.62 269 TYR A O 1
ATOM 2081 N N . ARG A 1 270 ? 12.000 19.182 -26.528 1.00 85.62 270 ARG A N 1
ATOM 2082 C CA . ARG A 1 270 ? 12.070 17.925 -25.741 1.00 85.62 270 ARG A CA 1
ATOM 2083 C C . ARG A 1 270 ? 12.614 18.054 -24.307 1.00 85.62 270 ARG A C 1
ATOM 2085 O O . ARG A 1 270 ? 12.330 17.198 -23.474 1.00 85.62 270 ARG A O 1
ATOM 2092 N N . THR A 1 271 ? 13.399 19.088 -24.007 1.00 88.69 271 THR A N 1
ATOM 2093 C CA . THR A 1 271 ? 13.996 19.352 -22.683 1.00 88.69 271 THR A CA 1
ATOM 2094 C C . THR A 1 271 ? 13.661 20.742 -22.126 1.00 88.69 271 THR A C 1
ATOM 2096 O O . THR A 1 271 ? 14.391 21.244 -21.275 1.00 88.69 271 THR A O 1
ATOM 2099 N N . ALA A 1 272 ? 12.548 21.362 -22.544 1.00 86.62 272 ALA A N 1
ATOM 2100 C CA . ALA A 1 272 ? 12.137 22.701 -22.094 1.00 86.62 272 ALA A CA 1
ATOM 2101 C C . ALA A 1 272 ? 12.110 22.876 -20.562 1.00 86.62 272 ALA A C 1
ATOM 2103 O O . ALA A 1 272 ? 12.473 23.935 -20.059 1.00 86.62 272 ALA A O 1
ATOM 2104 N N . LEU A 1 273 ? 11.715 21.841 -19.807 1.00 87.50 273 LEU A N 1
ATOM 2105 C CA . LEU A 1 273 ? 11.704 21.852 -18.335 1.00 87.50 273 LEU A CA 1
ATOM 2106 C C . LEU A 1 273 ? 12.948 21.154 -17.730 1.00 87.50 273 LEU A C 1
ATOM 2108 O O . LEU A 1 273 ? 12.907 20.579 -16.638 1.00 87.50 273 LEU A O 1
ATOM 2112 N N . GLY A 1 274 ? 14.068 21.182 -18.456 1.00 88.88 274 GLY A N 1
ATOM 2113 C CA . GLY A 1 274 ? 15.377 20.635 -18.085 1.00 88.88 274 GLY A CA 1
ATOM 2114 C C . GLY A 1 274 ? 15.560 19.145 -18.387 1.00 88.88 274 GLY A C 1
ATOM 2115 O O . GLY A 1 274 ? 16.662 18.719 -18.717 1.00 88.88 274 GLY A O 1
ATOM 2116 N N . THR A 1 275 ? 14.496 18.340 -18.325 1.00 90.94 275 THR A N 1
ATOM 2117 C CA . THR A 1 275 ? 14.535 16.901 -18.646 1.00 90.94 275 THR A CA 1
ATOM 2118 C C . THR A 1 275 ? 13.357 16.500 -19.531 1.00 90.94 275 THR A C 1
ATOM 2120 O O . THR A 1 275 ? 12.317 17.165 -19.533 1.00 90.94 275 THR A O 1
ATOM 2123 N N . ALA A 1 276 ? 13.485 15.382 -20.253 1.00 89.62 276 ALA A N 1
ATOM 2124 C CA . ALA A 1 276 ? 12.377 14.820 -21.027 1.00 89.62 276 ALA A CA 1
ATOM 2125 C C . ALA A 1 276 ? 11.170 14.478 -20.132 1.00 89.62 276 ALA A C 1
ATOM 2127 O O . ALA A 1 276 ? 10.044 14.846 -20.456 1.00 89.62 276 ALA A O 1
ATOM 2128 N N . ALA A 1 277 ? 11.407 13.881 -18.957 1.00 90.06 277 ALA A N 1
ATOM 2129 C CA . ALA A 1 277 ? 10.348 13.534 -18.007 1.00 90.06 277 ALA A CA 1
ATOM 2130 C C . ALA A 1 277 ? 9.565 14.757 -17.503 1.00 90.06 277 ALA A C 1
ATOM 2132 O O . ALA A 1 277 ? 8.338 14.770 -17.586 1.00 90.06 277 ALA A O 1
ATOM 2133 N N . ARG A 1 278 ? 10.252 15.822 -17.066 1.00 93.06 278 ARG A N 1
ATOM 2134 C CA . ARG A 1 278 ? 9.593 17.062 -16.618 1.00 93.06 278 ARG A CA 1
ATOM 2135 C C . ARG A 1 278 ? 8.863 17.779 -17.750 1.00 93.06 278 ARG A C 1
ATOM 2137 O O . ARG A 1 278 ? 7.821 18.372 -17.504 1.00 93.06 278 ARG A O 1
ATOM 2144 N N . THR A 1 279 ? 9.390 17.717 -18.972 1.00 94.06 279 THR A N 1
ATOM 2145 C CA . THR A 1 279 ? 8.740 18.295 -20.158 1.00 94.06 279 THR A CA 1
ATOM 2146 C C . THR A 1 279 ? 7.480 17.509 -20.547 1.00 94.06 279 THR A C 1
ATOM 2148 O O . THR A 1 279 ? 6.472 18.115 -20.897 1.00 94.06 279 THR A O 1
ATOM 2151 N N . CYS A 1 280 ? 7.492 16.176 -20.430 1.00 95.38 280 CYS A N 1
ATOM 2152 C CA . CYS A 1 280 ? 6.330 15.334 -20.733 1.00 95.38 280 CYS A CA 1
ATOM 2153 C C . CYS A 1 280 ? 5.276 15.309 -19.610 1.00 95.38 280 CYS A C 1
ATOM 2155 O O . CYS A 1 280 ? 4.101 15.050 -19.875 1.00 95.38 280 CYS A O 1
ATOM 2157 N N . LEU A 1 281 ? 5.673 15.588 -18.361 1.00 96.00 281 LEU A N 1
ATOM 2158 C CA . LEU A 1 281 ? 4.810 15.551 -17.174 1.00 96.00 281 LEU A CA 1
ATOM 2159 C C . LEU A 1 281 ? 3.456 16.252 -17.378 1.00 96.00 281 LEU A C 1
ATOM 2161 O O . LEU A 1 281 ? 2.448 15.610 -17.077 1.00 96.00 281 LEU A O 1
ATOM 2165 N N . PRO A 1 282 ? 3.358 17.505 -17.875 1.00 96.81 282 PRO A N 1
ATOM 2166 C CA . PRO A 1 282 ? 2.085 18.218 -17.862 1.00 96.81 282 PRO A CA 1
ATOM 2167 C C . PRO A 1 282 ? 1.061 17.613 -18.828 1.00 96.81 282 PRO A C 1
ATOM 2169 O O . PRO A 1 282 ? -0.103 17.487 -18.449 1.00 96.81 282 PRO A O 1
ATOM 2172 N N . PHE A 1 283 ? 1.475 17.157 -20.019 1.00 97.38 283 PHE A N 1
ATOM 2173 C CA . PHE A 1 283 ? 0.546 16.546 -20.978 1.00 97.38 283 PHE A CA 1
ATOM 2174 C C . PHE A 1 283 ? 0.158 15.127 -20.555 1.00 97.38 283 PHE A C 1
ATOM 2176 O O . PHE A 1 283 ? -1.008 14.749 -20.658 1.00 97.38 283 PHE A O 1
ATOM 2183 N N . LEU A 1 284 ? 1.102 14.347 -20.022 1.00 97.44 284 LEU A N 1
ATOM 2184 C CA . LEU A 1 284 ? 0.828 13.001 -19.517 1.00 97.44 284 LEU A CA 1
ATOM 2185 C C . LEU A 1 284 ? -0.121 13.041 -18.309 1.00 97.44 284 LEU A C 1
ATOM 2187 O O . LEU A 1 284 ? -1.072 12.257 -18.230 1.00 97.44 284 LEU A O 1
ATOM 2191 N N . LEU A 1 285 ? 0.080 14.000 -17.400 1.00 97.12 285 LEU A N 1
ATOM 2192 C CA . LEU A 1 285 ? -0.816 14.250 -16.273 1.00 97.12 285 LEU A CA 1
ATOM 2193 C C . LEU A 1 285 ? -2.199 14.690 -16.764 1.00 97.12 285 LEU A C 1
ATOM 2195 O O . LEU A 1 285 ? -3.200 14.107 -16.350 1.00 97.12 285 LEU A O 1
ATOM 2199 N N . ALA A 1 286 ? -2.255 15.661 -17.681 1.00 97.25 286 ALA A N 1
ATOM 2200 C CA . ALA A 1 286 ? -3.507 16.161 -18.237 1.00 97.25 286 ALA A CA 1
ATOM 2201 C C . ALA A 1 286 ? -4.300 15.070 -18.969 1.00 97.25 286 ALA A C 1
ATOM 2203 O O . ALA A 1 286 ? -5.499 14.951 -18.736 1.00 97.25 286 ALA A O 1
ATOM 2204 N N . SER A 1 287 ? -3.652 14.214 -19.768 1.00 97.19 287 SER A N 1
ATOM 2205 C CA . SER A 1 287 ? -4.322 13.075 -20.409 1.00 97.19 287 SER A CA 1
ATOM 2206 C C . SER A 1 287 ? -4.895 12.093 -19.381 1.00 97.19 287 SER A C 1
ATOM 2208 O O . SER A 1 287 ? -6.053 11.690 -19.485 1.00 97.19 287 SER A O 1
ATOM 2210 N N . THR A 1 288 ? -4.126 11.759 -18.336 1.00 96.44 288 THR A N 1
ATOM 2211 C CA . THR A 1 288 ? -4.601 10.855 -17.272 1.00 96.44 288 THR A CA 1
ATOM 2212 C C . THR A 1 288 ? -5.828 11.438 -16.552 1.00 96.44 288 THR A C 1
ATOM 2214 O O . THR A 1 288 ? -6.791 10.722 -16.272 1.00 96.44 288 THR A O 1
ATOM 2217 N N . VAL A 1 289 ? -5.817 12.750 -16.279 1.00 95.81 289 VAL A N 1
ATOM 2218 C CA . VAL A 1 289 ? -6.936 13.481 -15.663 1.00 95.81 289 VAL A CA 1
ATOM 2219 C C . VAL A 1 289 ? -8.155 13.531 -16.590 1.00 95.81 289 VAL A C 1
ATOM 2221 O O . VAL A 1 289 ? -9.261 13.223 -16.148 1.00 95.81 289 VAL A O 1
ATOM 2224 N N . LEU A 1 290 ? -7.975 13.856 -17.872 1.00 95.00 290 LEU A N 1
ATOM 2225 C CA . LEU A 1 290 ? -9.060 13.902 -18.857 1.00 95.00 290 LEU A CA 1
ATOM 2226 C C . LEU A 1 290 ? -9.734 12.537 -19.016 1.00 95.00 290 LEU A C 1
ATOM 2228 O O . LEU A 1 290 ? -10.962 12.460 -18.954 1.00 95.00 290 LEU A O 1
ATOM 2232 N N . GLY A 1 291 ? -8.954 11.457 -19.116 1.00 94.00 291 GLY A N 1
ATOM 2233 C CA . GLY A 1 291 ? -9.480 10.091 -19.142 1.00 94.00 291 GLY A CA 1
ATOM 2234 C C . GLY A 1 291 ? -10.330 9.759 -17.909 1.00 94.00 291 GLY A C 1
ATOM 2235 O O . GLY A 1 291 ? -11.389 9.142 -18.045 1.00 94.00 291 GLY A O 1
ATOM 2236 N N . TYR A 1 292 ? -9.946 10.244 -16.719 1.00 92.00 292 TYR A N 1
ATOM 2237 C CA . TYR A 1 292 ? -10.757 10.096 -15.504 1.00 92.00 292 TYR A CA 1
ATOM 2238 C C . TYR A 1 292 ? -12.064 10.882 -15.563 1.00 92.00 292 TYR A C 1
ATOM 2240 O O . TYR A 1 292 ? -13.117 10.348 -15.211 1.00 92.00 292 TYR A O 1
ATOM 2248 N N . MET A 1 293 ? -12.011 12.142 -15.993 1.00 92.12 293 MET A N 1
ATOM 2249 C CA . MET A 1 293 ? -13.176 13.027 -16.042 1.00 92.12 293 MET A CA 1
ATOM 2250 C C . MET A 1 293 ? -14.202 12.532 -17.067 1.00 92.12 293 MET A C 1
ATOM 2252 O O . MET A 1 293 ? -15.382 12.399 -16.737 1.00 92.12 293 MET A O 1
ATOM 2256 N N . VAL A 1 294 ? -13.746 12.167 -18.269 1.00 90.00 294 VAL A N 1
ATOM 2257 C CA . VAL A 1 294 ? -14.580 11.581 -19.330 1.00 90.00 294 VAL A CA 1
ATOM 2258 C C . VAL A 1 294 ? -15.138 10.226 -18.893 1.00 90.00 294 VAL A C 1
ATOM 2260 O O . VAL A 1 294 ? -16.350 10.021 -18.953 1.00 90.00 294 VAL A O 1
ATOM 2263 N N . GLY A 1 295 ? -14.301 9.328 -18.358 1.00 88.56 295 GLY A N 1
ATOM 2264 C CA . GLY A 1 295 ? -14.740 8.028 -17.840 1.00 88.56 295 GLY A CA 1
ATOM 2265 C C . GLY A 1 295 ? -15.777 8.151 -16.715 1.00 88.56 295 GLY A C 1
ATOM 2266 O O . GLY A 1 295 ? -16.777 7.430 -16.683 1.00 88.56 295 GLY A O 1
ATOM 2267 N N . SER A 1 296 ? -15.599 9.130 -15.825 1.00 84.88 296 SER A N 1
ATOM 2268 C CA . SER A 1 296 ? -16.556 9.466 -14.762 1.00 84.88 296 SER A CA 1
ATOM 2269 C C . SER A 1 296 ? -17.863 10.060 -15.300 1.00 84.88 296 SER A C 1
ATOM 2271 O O . SER A 1 296 ? -18.897 9.926 -14.644 1.00 84.88 296 SER A O 1
ATOM 2273 N N . GLY A 1 297 ? -17.859 10.646 -16.499 1.00 83.31 297 GLY A N 1
ATOM 2274 C CA . GLY A 1 297 ? -19.045 11.140 -17.204 1.00 83.31 297 GLY A CA 1
ATOM 2275 C C . GLY A 1 297 ? -19.857 10.070 -17.950 1.00 83.31 297 GLY A C 1
ATOM 2276 O O . GLY A 1 297 ? -21.024 10.306 -18.246 1.00 83.31 297 GLY A O 1
ATOM 2277 N N . LEU A 1 298 ? -19.295 8.882 -18.216 1.00 83.88 298 LEU A N 1
ATOM 2278 C CA . LEU A 1 298 ? -19.933 7.866 -19.072 1.00 83.88 298 LEU A CA 1
ATOM 2279 C C . LEU A 1 298 ? -21.320 7.383 -18.573 1.00 83.88 298 LEU A C 1
ATOM 2281 O O . LEU A 1 298 ? -21.567 7.338 -17.362 1.00 83.88 298 LEU A O 1
ATOM 2285 N N . PRO A 1 299 ? -22.225 6.938 -19.470 1.00 82.50 299 PRO A N 1
ATOM 2286 C CA . PRO A 1 299 ? -23.496 6.321 -19.085 1.00 82.50 299 PRO A CA 1
ATOM 2287 C C . PRO A 1 299 ? -23.313 5.061 -18.226 1.00 82.50 299 PRO A C 1
ATOM 2289 O O . PRO A 1 299 ? -22.333 4.326 -18.364 1.00 82.50 299 PRO A O 1
ATOM 2292 N N . SER A 1 300 ? -24.292 4.760 -17.368 1.00 72.81 300 SER A N 1
ATOM 2293 C CA . SER A 1 300 ? -24.246 3.628 -16.425 1.00 72.81 300 SER A CA 1
ATOM 2294 C C . SER A 1 300 ? -24.066 2.260 -17.096 1.00 72.81 300 SER A C 1
ATOM 2296 O O . SER A 1 300 ? -23.399 1.397 -16.530 1.00 72.81 300 SER A O 1
ATOM 2298 N N . GLY A 1 301 ? -24.603 2.067 -18.307 1.00 71.12 301 GLY A N 1
ATOM 2299 C CA . GLY A 1 301 ? -24.385 0.857 -19.107 1.00 71.12 301 GLY A CA 1
ATOM 2300 C C . GLY A 1 301 ? -22.931 0.692 -19.564 1.00 71.12 301 GLY A C 1
ATOM 2301 O O . GLY A 1 301 ? -22.370 -0.392 -19.436 1.00 71.12 301 GLY A O 1
ATOM 2302 N N . VAL A 1 302 ? -22.293 1.778 -20.015 1.00 74.06 302 VAL A N 1
ATOM 2303 C CA . VAL A 1 302 ? -20.901 1.774 -20.504 1.00 74.06 302 VAL A CA 1
ATOM 2304 C C . VAL A 1 302 ? -19.907 1.650 -19.344 1.00 74.06 302 VAL A C 1
ATOM 2306 O O . VAL A 1 302 ? -18.936 0.904 -19.445 1.00 74.06 302 VAL A O 1
ATOM 2309 N N . LYS A 1 303 ? -20.201 2.280 -18.196 1.00 71.44 303 LYS A N 1
ATOM 2310 C CA . LYS A 1 303 ? -19.410 2.189 -16.950 1.00 71.44 303 LYS A CA 1
ATOM 2311 C C . LYS A 1 303 ? -19.257 0.773 -16.379 1.00 71.44 303 LYS A C 1
ATOM 2313 O O . LYS A 1 303 ? -18.406 0.575 -15.516 1.00 71.44 303 LYS A O 1
ATOM 2318 N N . LYS A 1 304 ? -20.063 -0.202 -16.823 1.00 67.69 304 LYS A N 1
ATOM 2319 C CA . LYS A 1 304 ? -19.886 -1.627 -16.476 1.00 67.69 304 LYS A CA 1
ATOM 2320 C C . LYS A 1 304 ? -18.678 -2.264 -17.174 1.00 67.69 304 LYS A C 1
ATOM 2322 O O . LYS A 1 304 ? -18.142 -3.240 -16.665 1.00 67.69 304 LYS A O 1
ATOM 2327 N N . VAL A 1 305 ? -18.272 -1.726 -18.326 1.00 64.62 305 VAL A N 1
ATOM 2328 C CA . VAL A 1 305 ? -17.157 -2.228 -19.146 1.00 64.62 305 VAL A CA 1
ATOM 2329 C C . VAL A 1 305 ? -15.961 -1.283 -19.027 1.00 64.62 305 VAL A C 1
ATOM 2331 O O . VAL A 1 305 ? -14.869 -1.690 -18.636 1.00 64.62 305 VAL A O 1
ATOM 2334 N N . PHE A 1 306 ? -16.191 0.006 -19.274 1.00 68.50 306 PHE A N 1
ATOM 2335 C CA . PHE A 1 306 ? -15.192 1.062 -19.168 1.00 68.50 306 PHE A CA 1
ATOM 2336 C C . PHE A 1 306 ? -15.284 1.736 -17.797 1.00 68.50 306 PHE A C 1
ATOM 2338 O O . PHE A 1 306 ? -15.910 2.785 -17.629 1.00 68.50 306 PHE A O 1
ATOM 2345 N N . HIS A 1 307 ? -14.662 1.116 -16.791 1.00 76.94 307 HIS A N 1
ATOM 2346 C CA . HIS A 1 307 ? -14.470 1.763 -15.494 1.00 76.94 307 HIS A CA 1
ATOM 2347 C C . HIS A 1 307 ? -13.628 3.047 -15.678 1.00 76.94 307 HIS A C 1
ATOM 2349 O O . HIS A 1 307 ? -12.683 3.018 -16.474 1.00 76.94 307 HIS A O 1
ATOM 2355 N N . PRO A 1 308 ? -13.890 4.160 -14.956 1.00 83.69 308 PRO A N 1
ATOM 2356 C CA . PRO A 1 308 ? -13.146 5.410 -15.140 1.00 83.69 308 PRO A CA 1
ATOM 2357 C C . PRO A 1 308 ? -11.623 5.236 -15.100 1.00 83.69 308 PRO A C 1
ATOM 2359 O O . PRO A 1 308 ? -10.934 5.791 -15.941 1.00 83.69 308 PRO A O 1
ATOM 2362 N N . ILE A 1 309 ? -11.118 4.378 -14.207 1.00 84.31 309 ILE A N 1
ATOM 2363 C CA . ILE A 1 309 ? -9.690 4.020 -14.061 1.00 84.31 309 ILE A CA 1
ATOM 2364 C C . ILE A 1 309 ? -9.083 3.472 -15.368 1.00 84.31 309 ILE A C 1
ATOM 2366 O O . ILE A 1 309 ? -7.955 3.818 -15.710 1.00 84.31 309 ILE A O 1
ATOM 2370 N N . ILE A 1 310 ? -9.831 2.651 -16.114 1.00 85.19 310 ILE A N 1
ATOM 2371 C CA . ILE A 1 310 ? -9.395 2.114 -17.414 1.00 85.19 310 ILE A CA 1
ATOM 2372 C C . ILE A 1 310 ? -9.367 3.234 -18.457 1.00 85.19 310 ILE A C 1
ATOM 2374 O O . ILE A 1 310 ? -8.425 3.312 -19.238 1.00 85.19 310 ILE A O 1
ATOM 2378 N N . CYS A 1 311 ? -10.346 4.144 -18.433 1.00 89.50 311 CYS A N 1
ATOM 2379 C CA . CYS A 1 311 ? -10.353 5.317 -19.311 1.00 89.50 311 CYS A CA 1
ATOM 2380 C C . CYS A 1 311 ? -9.140 6.227 -19.049 1.00 89.50 311 CYS A C 1
ATOM 2382 O O . CYS A 1 311 ? -8.544 6.724 -20.000 1.00 89.50 311 CYS A O 1
ATOM 2384 N N . CYS A 1 312 ? -8.731 6.404 -17.783 1.00 90.56 312 CYS A N 1
ATOM 2385 C CA . CYS A 1 312 ? -7.502 7.121 -17.429 1.00 90.56 312 CYS A CA 1
ATOM 2386 C C . CYS A 1 312 ? -6.267 6.487 -18.073 1.00 90.56 312 CYS A C 1
ATOM 2388 O O . CYS A 1 312 ? -5.473 7.192 -18.693 1.00 90.56 312 CYS A O 1
ATOM 2390 N N . ALA A 1 313 ? -6.109 5.169 -17.899 1.00 90.69 313 ALA A N 1
ATOM 2391 C CA . ALA A 1 313 ? -4.933 4.448 -18.366 1.00 90.69 313 ALA A CA 1
ATOM 2392 C C . ALA A 1 313 ? -4.855 4.454 -19.894 1.00 90.69 313 ALA A C 1
ATOM 2394 O O . ALA A 1 313 ? -3.872 4.937 -20.439 1.00 90.69 313 ALA A O 1
ATOM 2395 N N . LEU A 1 314 ? -5.942 4.081 -20.580 1.00 92.06 314 LEU A N 1
ATOM 2396 C CA . LEU A 1 314 ? -6.011 4.123 -22.042 1.00 92.06 314 LEU A CA 1
ATOM 2397 C C . LEU A 1 314 ? -5.749 5.530 -22.601 1.00 92.06 314 LEU A C 1
ATOM 2399 O O . LEU A 1 314 ? -5.074 5.657 -23.616 1.00 92.06 314 LEU A O 1
ATOM 2403 N N . SER A 1 315 ? -6.233 6.595 -21.950 1.00 95.00 315 SER A N 1
ATOM 2404 C CA . SER A 1 315 ? -5.943 7.973 -22.375 1.00 95.00 315 SER A CA 1
ATOM 2405 C C . SER A 1 315 ? -4.453 8.313 -22.234 1.00 95.00 315 SER A C 1
ATOM 2407 O O . SER A 1 315 ? -3.857 8.901 -23.141 1.00 95.00 315 SER A O 1
ATOM 2409 N N . ALA A 1 316 ? -3.830 7.941 -21.112 1.00 95.81 316 ALA A N 1
ATOM 2410 C CA . ALA A 1 316 ? -2.402 8.153 -20.885 1.00 95.81 316 ALA A CA 1
ATOM 2411 C C . ALA A 1 316 ? -1.541 7.335 -21.865 1.00 95.81 316 ALA A C 1
ATOM 2413 O O . ALA A 1 316 ? -0.624 7.893 -22.466 1.00 95.81 316 ALA A O 1
ATOM 2414 N N . ASP A 1 317 ? -1.888 6.067 -22.093 1.00 94.81 317 ASP A N 1
ATOM 2415 C CA . ASP A 1 317 ? -1.207 5.165 -23.024 1.00 94.81 317 ASP A CA 1
ATOM 2416 C C . ASP A 1 317 ? -1.328 5.663 -24.470 1.00 94.81 317 ASP A C 1
ATOM 2418 O O . ASP A 1 317 ? -0.328 5.746 -25.177 1.00 94.81 317 ASP A O 1
ATOM 2422 N N . LEU A 1 318 ? -2.522 6.082 -24.911 1.00 95.81 318 LEU A N 1
ATOM 2423 C CA . LEU A 1 318 ? -2.726 6.663 -26.245 1.00 95.81 318 LEU A CA 1
ATOM 2424 C C . LEU A 1 318 ? -1.933 7.963 -26.433 1.00 95.81 318 LEU A C 1
ATOM 2426 O O . LEU A 1 318 ? -1.340 8.167 -27.492 1.00 95.81 318 LEU A O 1
ATOM 2430 N N . ALA A 1 319 ? -1.868 8.824 -25.412 1.00 96.50 319 ALA A N 1
ATOM 2431 C CA . ALA A 1 319 ? -1.032 10.023 -25.450 1.00 96.50 319 ALA A CA 1
ATOM 2432 C C . ALA A 1 319 ? 0.469 9.681 -25.495 1.00 96.50 319 ALA A C 1
ATOM 2434 O O . ALA A 1 319 ? 1.223 10.338 -26.214 1.00 96.50 319 ALA A O 1
ATOM 2435 N N . ALA A 1 320 ? 0.902 8.640 -24.776 1.00 96.31 320 ALA A N 1
ATOM 2436 C CA . ALA A 1 320 ? 2.280 8.159 -24.791 1.00 96.31 320 ALA A CA 1
ATOM 2437 C C . ALA A 1 320 ? 2.663 7.522 -26.140 1.00 96.31 320 ALA A C 1
ATOM 2439 O O . ALA A 1 320 ? 3.742 7.804 -26.655 1.00 96.31 320 ALA A O 1
ATOM 2440 N N . VAL A 1 321 ? 1.767 6.737 -26.753 1.00 96.19 321 VAL A N 1
ATOM 2441 C CA . VAL A 1 321 ? 1.925 6.185 -28.111 1.00 96.19 321 VAL A CA 1
ATOM 2442 C C . VAL A 1 321 ? 1.997 7.309 -29.144 1.00 96.19 321 VAL A C 1
ATOM 2444 O O . VAL A 1 321 ? 2.928 7.334 -29.946 1.00 96.19 321 VAL A O 1
ATOM 2447 N N . ALA A 1 322 ? 1.065 8.267 -29.108 1.00 96.56 322 ALA A N 1
ATOM 2448 C CA . ALA A 1 322 ? 1.044 9.393 -30.040 1.00 96.56 322 ALA A CA 1
ATOM 2449 C C . ALA A 1 322 ? 2.320 10.244 -29.932 1.00 96.56 322 ALA A C 1
ATOM 2451 O O . ALA A 1 322 ? 2.942 10.557 -30.947 1.00 96.56 322 ALA A O 1
ATOM 2452 N N . PHE A 1 323 ? 2.757 10.567 -28.710 1.00 96.31 323 PHE A N 1
ATOM 2453 C CA . PHE A 1 323 ? 4.010 11.287 -28.492 1.00 96.31 323 PHE A CA 1
ATOM 2454 C C . PHE A 1 323 ? 5.231 10.468 -28.928 1.00 96.31 323 PHE A C 1
ATOM 2456 O O . PHE A 1 323 ? 6.108 10.994 -29.610 1.00 96.31 323 PHE A O 1
ATOM 2463 N N . GLY A 1 324 ? 5.297 9.183 -28.571 1.00 95.62 324 GLY A N 1
ATOM 2464 C CA . GLY A 1 324 ? 6.418 8.300 -28.901 1.00 95.62 324 GLY A CA 1
ATOM 2465 C C . GLY A 1 324 ? 6.573 8.051 -30.402 1.00 95.62 324 GLY A C 1
ATOM 2466 O O . GLY A 1 324 ? 7.697 7.931 -30.890 1.00 95.62 324 GLY A O 1
ATOM 2467 N N . PHE A 1 325 ? 5.461 8.044 -31.141 1.00 96.06 325 PHE A N 1
ATOM 2468 C CA . PHE A 1 325 ? 5.437 8.005 -32.602 1.00 96.06 325 PHE A CA 1
ATOM 2469 C C . PHE A 1 325 ? 5.912 9.334 -33.211 1.00 96.06 325 PHE A C 1
ATOM 2471 O O . PHE A 1 325 ? 6.870 9.347 -33.980 1.00 96.06 325 PHE A O 1
ATOM 2478 N N . LEU A 1 326 ? 5.307 10.464 -32.820 1.00 95.81 326 LEU A N 1
ATOM 2479 C CA . LEU A 1 326 ? 5.627 11.788 -33.377 1.00 95.81 326 LEU A CA 1
ATOM 2480 C C . LEU A 1 326 ? 7.049 12.271 -33.038 1.00 95.81 326 LEU A C 1
ATOM 2482 O O . LEU A 1 326 ? 7.673 12.965 -33.836 1.00 95.81 326 LEU A O 1
ATOM 2486 N N . SER A 1 327 ? 7.580 11.900 -31.871 1.00 93.06 327 SER A N 1
ATOM 2487 C CA . SER A 1 327 ? 8.953 12.222 -31.451 1.00 93.06 327 SER A CA 1
ATOM 2488 C C . SER A 1 327 ? 9.997 11.183 -31.883 1.00 93.06 327 SER A C 1
ATOM 2490 O O . SER A 1 327 ? 11.194 11.421 -31.699 1.00 93.06 327 SER A O 1
ATOM 2492 N N . GLN A 1 328 ? 9.566 10.052 -32.456 1.00 93.00 328 GLN A N 1
ATOM 2493 C CA . GLN A 1 328 ? 10.399 8.889 -32.791 1.00 93.00 328 GLN A CA 1
ATOM 2494 C C . GLN A 1 328 ? 11.144 8.269 -31.586 1.00 93.00 328 GLN A C 1
ATOM 2496 O O . GLN A 1 328 ? 12.139 7.573 -31.767 1.00 93.00 328 GLN A O 1
ATOM 2501 N N . SER A 1 329 ? 10.678 8.486 -30.347 1.00 89.94 329 SER A N 1
ATOM 2502 C CA . SER A 1 329 ? 11.255 7.844 -29.153 1.00 89.94 329 SER A CA 1
ATOM 2503 C C . SER A 1 329 ? 10.752 6.417 -28.911 1.00 89.94 329 SER A C 1
ATOM 2505 O O . SER A 1 329 ? 11.339 5.693 -28.112 1.00 89.94 329 SER A O 1
ATOM 2507 N N . GLY A 1 330 ? 9.631 6.026 -29.527 1.00 92.38 330 GLY A N 1
ATOM 2508 C CA . GLY A 1 330 ? 8.900 4.810 -29.158 1.00 92.38 330 GLY A CA 1
ATOM 2509 C C . GLY A 1 330 ? 8.150 4.941 -27.824 1.00 92.38 330 GLY A C 1
ATOM 2510 O O . GLY A 1 330 ? 8.219 5.976 -27.156 1.00 92.38 330 GLY A O 1
ATOM 2511 N N . LEU A 1 331 ? 7.404 3.894 -27.453 1.00 92.81 331 LEU A N 1
ATOM 2512 C CA . LEU A 1 331 ? 6.520 3.884 -26.278 1.00 92.81 331 LEU A CA 1
ATOM 2513 C C . LEU A 1 331 ? 7.281 3.711 -24.953 1.00 92.81 331 LEU A C 1
ATOM 2515 O O . LEU A 1 331 ? 7.019 4.449 -24.003 1.00 92.81 331 LEU A O 1
ATOM 2519 N N . ASP A 1 332 ? 8.225 2.765 -24.892 1.00 91.75 332 ASP A N 1
ATOM 2520 C CA . ASP A 1 332 ? 8.915 2.390 -23.650 1.00 91.75 332 ASP A CA 1
ATOM 2521 C C . ASP A 1 332 ? 9.560 3.586 -22.918 1.00 91.75 332 ASP A C 1
ATOM 2523 O O . ASP A 1 332 ? 9.317 3.735 -21.715 1.00 91.75 332 ASP A O 1
ATOM 2527 N N . PRO A 1 333 ? 10.301 4.498 -23.588 1.00 91.75 333 PRO A N 1
ATOM 2528 C CA . PRO A 1 333 ? 10.859 5.674 -22.923 1.00 91.75 333 PRO A CA 1
ATOM 2529 C C . PRO A 1 333 ? 9.790 6.629 -22.388 1.00 91.75 333 PRO A C 1
ATOM 2531 O O . PRO A 1 333 ? 9.983 7.208 -21.324 1.00 91.75 333 PRO A O 1
ATOM 2534 N N . VAL A 1 334 ? 8.648 6.771 -23.070 1.00 94.50 334 VAL A N 1
ATOM 2535 C CA . VAL A 1 334 ? 7.572 7.694 -22.666 1.00 94.50 334 VAL A CA 1
ATOM 2536 C C . VAL A 1 334 ? 6.808 7.156 -21.456 1.00 94.50 334 VAL A C 1
ATOM 2538 O O . VAL A 1 334 ? 6.497 7.921 -20.544 1.00 94.50 334 VAL A O 1
ATOM 2541 N N . LEU A 1 335 ? 6.587 5.841 -21.376 1.00 93.38 335 LEU A N 1
ATOM 2542 C CA . LEU A 1 335 ? 6.082 5.197 -20.157 1.00 93.38 335 LEU A CA 1
ATOM 2543 C C . LEU A 1 335 ? 7.115 5.256 -19.010 1.00 93.38 335 LEU A C 1
ATOM 2545 O O . LEU A 1 335 ? 6.739 5.423 -17.849 1.00 93.38 335 LEU A O 1
ATOM 2549 N N . GLY A 1 336 ? 8.416 5.225 -19.319 1.00 90.81 336 GLY A N 1
ATOM 2550 C CA . GLY A 1 336 ? 9.484 5.516 -18.354 1.00 90.81 336 GLY A CA 1
ATOM 2551 C C . GLY A 1 336 ? 9.488 6.972 -17.860 1.00 90.81 336 GLY A C 1
ATOM 2552 O O . GLY A 1 336 ? 9.712 7.227 -16.679 1.00 90.81 336 GLY A O 1
ATOM 2553 N N . TYR A 1 337 ? 9.186 7.938 -18.733 1.00 94.12 337 TYR A N 1
ATOM 2554 C CA . TYR A 1 337 ? 9.007 9.354 -18.380 1.00 94.12 337 TYR A CA 1
ATOM 2555 C C . TYR A 1 337 ? 7.724 9.603 -17.584 1.00 94.12 337 TYR A C 1
ATOM 2557 O O . TYR A 1 337 ? 7.675 10.526 -16.770 1.00 94.12 337 TYR A O 1
ATOM 2565 N N . TYR A 1 338 ? 6.690 8.789 -17.805 1.00 94.56 338 TYR A N 1
ATOM 2566 C CA . TYR A 1 338 ? 5.445 8.844 -17.052 1.00 94.56 338 TYR A CA 1
ATOM 2567 C C . TYR A 1 338 ? 5.666 8.512 -15.571 1.00 94.56 338 TYR A C 1
ATOM 2569 O O . TYR A 1 338 ? 5.135 9.218 -14.714 1.00 94.56 338 TYR A O 1
ATOM 2577 N N . LEU A 1 339 ? 6.458 7.479 -15.260 1.00 91.12 339 LEU A N 1
ATOM 2578 C CA . LEU A 1 339 ? 6.773 7.078 -13.887 1.00 91.12 339 LEU A CA 1
ATOM 2579 C C . LEU A 1 339 ? 8.274 6.812 -13.720 1.00 91.12 339 LEU A C 1
ATOM 2581 O O . LEU A 1 339 ? 8.746 5.686 -13.891 1.00 91.12 339 LEU A O 1
ATOM 2585 N N . THR A 1 340 ? 9.013 7.845 -13.324 1.00 88.50 340 THR A N 1
ATOM 2586 C CA . THR A 1 340 ? 10.474 7.778 -13.191 1.00 88.50 340 THR A CA 1
ATOM 2587 C C . THR A 1 340 ? 10.912 7.120 -11.888 1.00 88.50 340 THR A C 1
ATOM 2589 O O . THR A 1 340 ? 12.025 6.606 -11.815 1.00 88.50 340 THR A O 1
ATOM 2592 N N . LYS A 1 341 ? 10.058 7.137 -10.851 1.00 83.56 341 LYS A N 1
ATOM 2593 C CA . LYS A 1 341 ? 10.362 6.712 -9.470 1.00 83.56 341 LYS A CA 1
ATOM 2594 C C . LYS A 1 341 ? 11.452 7.560 -8.790 1.00 83.56 341 LYS A C 1
ATOM 2596 O O . LYS A 1 341 ? 11.933 7.191 -7.718 1.00 83.56 341 LYS A O 1
ATOM 2601 N N . VAL A 1 342 ? 11.823 8.710 -9.366 1.00 83.44 342 VAL A N 1
ATOM 2602 C CA . VAL A 1 342 ? 12.905 9.586 -8.885 1.00 83.44 342 VAL A CA 1
ATOM 2603 C C . VAL A 1 342 ? 12.346 10.938 -8.439 1.00 83.44 342 VAL A C 1
ATOM 2605 O O . VAL A 1 342 ? 11.855 11.730 -9.240 1.00 83.44 342 VAL A O 1
ATOM 2608 N N . SER A 1 343 ? 12.478 11.252 -7.148 1.00 80.12 343 SER A N 1
ATOM 2609 C CA . SER A 1 343 ? 11.915 12.469 -6.537 1.00 80.12 343 SER A CA 1
ATOM 2610 C C . SER A 1 343 ? 12.499 13.783 -7.069 1.00 80.12 343 SER A C 1
ATOM 2612 O O . SER A 1 343 ? 11.805 14.798 -7.066 1.00 80.12 343 SER A O 1
ATOM 2614 N N . SER A 1 344 ? 13.750 13.783 -7.539 1.00 84.81 344 SER A N 1
ATOM 2615 C CA . SER A 1 344 ? 14.387 14.946 -8.171 1.00 84.81 344 SER A CA 1
ATOM 2616 C C . SER A 1 344 ? 13.954 15.154 -9.628 1.00 84.81 344 SER A C 1
ATOM 2618 O O . SER A 1 344 ? 14.121 16.251 -10.164 1.00 84.81 344 SER A O 1
ATOM 2620 N N . ASN A 1 345 ? 13.368 14.144 -10.272 1.00 89.56 345 ASN A N 1
ATOM 2621 C CA . ASN A 1 345 ? 12.952 14.179 -11.671 1.00 89.56 345 ASN A CA 1
ATOM 2622 C C . ASN A 1 345 ? 11.593 13.475 -11.862 1.00 89.56 345 ASN A C 1
ATOM 2624 O O . ASN A 1 345 ? 11.541 12.446 -12.535 1.00 89.56 345 ASN A O 1
ATOM 2628 N N . PRO A 1 346 ? 10.509 13.972 -11.237 1.00 92.75 346 PRO A N 1
ATOM 2629 C CA . PRO A 1 346 ? 9.227 13.275 -11.224 1.00 92.75 346 PRO A CA 1
ATOM 2630 C C . PRO A 1 346 ? 8.585 13.235 -12.615 1.00 92.75 346 PRO A C 1
ATOM 2632 O O . PRO A 1 346 ? 8.672 14.206 -13.368 1.00 92.75 346 PRO A O 1
ATOM 2635 N N . GLY A 1 347 ? 7.900 12.134 -12.918 1.00 94.75 347 GLY A N 1
ATOM 2636 C CA . GLY A 1 347 ? 6.918 12.036 -13.995 1.00 94.75 347 GLY A CA 1
ATOM 2637 C C . GLY A 1 347 ? 5.490 12.329 -13.516 1.00 94.75 347 GLY A C 1
ATOM 2638 O O . GLY A 1 347 ? 5.238 12.592 -12.335 1.00 94.75 347 GLY A O 1
ATOM 2639 N N . ALA A 1 348 ? 4.522 12.257 -14.433 1.00 95.44 348 ALA A N 1
ATOM 2640 C CA . ALA A 1 348 ? 3.099 12.444 -14.124 1.00 95.44 348 ALA A CA 1
ATOM 2641 C C . ALA A 1 348 ? 2.575 11.423 -13.094 1.00 95.44 348 ALA A C 1
ATOM 2643 O O . ALA A 1 348 ? 1.837 11.773 -12.170 1.00 95.44 348 ALA A O 1
ATOM 2644 N N . GLY A 1 349 ? 3.004 10.168 -13.221 1.00 92.62 349 GLY A N 1
ATOM 2645 C CA . GLY A 1 349 ? 2.678 9.082 -12.309 1.00 92.62 349 GLY A CA 1
ATOM 2646 C C . GLY A 1 349 ? 3.266 9.263 -10.910 1.00 92.62 349 GLY A C 1
ATOM 2647 O O . GLY A 1 349 ? 2.601 8.937 -9.928 1.00 92.62 349 GLY A O 1
ATOM 2648 N N . ASP A 1 350 ? 4.466 9.841 -10.794 1.00 92.00 350 ASP A N 1
ATOM 2649 C CA . ASP A 1 350 ? 5.092 10.133 -9.497 1.00 92.00 350 ASP A CA 1
ATOM 2650 C C . ASP A 1 350 ? 4.326 11.224 -8.735 1.00 92.00 350 ASP A C 1
ATOM 2652 O O . ASP A 1 350 ? 4.143 11.122 -7.520 1.00 92.00 350 ASP A O 1
ATOM 2656 N N . VAL A 1 351 ? 3.818 12.241 -9.446 1.00 93.69 351 VAL A N 1
ATOM 2657 C CA . VAL A 1 351 ? 2.950 13.280 -8.866 1.00 93.69 351 VAL A CA 1
ATOM 2658 C C . VAL A 1 351 ? 1.644 12.673 -8.350 1.00 93.69 351 VAL A C 1
ATOM 2660 O O . VAL A 1 351 ? 1.254 12.945 -7.215 1.00 93.69 351 VAL A O 1
ATOM 2663 N N . LEU A 1 352 ? 0.989 11.822 -9.147 1.00 93.50 352 LEU A N 1
ATOM 2664 C CA . LEU A 1 352 ? -0.266 11.167 -8.764 1.00 93.50 352 LEU A CA 1
ATOM 2665 C C . LEU A 1 352 ? -0.087 10.206 -7.577 1.00 93.50 352 LEU A C 1
ATOM 2667 O O . LEU A 1 352 ? -0.847 10.289 -6.612 1.00 93.50 352 LEU A O 1
ATOM 2671 N N . MET A 1 353 ? 0.946 9.356 -7.585 1.00 88.00 353 MET A N 1
ATOM 2672 C CA . MET A 1 353 ? 1.241 8.480 -6.442 1.00 88.00 353 MET A CA 1
ATOM 2673 C C . MET A 1 353 ? 1.723 9.251 -5.203 1.00 88.00 353 MET A C 1
ATOM 2675 O O . MET A 1 353 ? 1.596 8.754 -4.083 1.00 88.00 353 MET A O 1
ATOM 2679 N N . GLY A 1 354 ? 2.211 10.485 -5.366 1.00 90.00 354 GLY A N 1
ATOM 2680 C CA . GLY A 1 354 ? 2.529 11.393 -4.263 1.00 90.00 354 GLY A CA 1
ATOM 2681 C C . GLY A 1 354 ? 1.340 11.697 -3.340 1.00 90.00 354 GLY A C 1
ATOM 2682 O O . GLY A 1 354 ? 1.550 12.016 -2.172 1.00 90.00 354 GLY A O 1
ATOM 2683 N N . PHE A 1 355 ? 0.100 11.535 -3.814 1.00 92.88 355 PHE A N 1
ATOM 2684 C CA . PHE A 1 355 ? -1.110 11.690 -2.999 1.00 92.88 355 PHE A CA 1
ATOM 2685 C C . PHE A 1 355 ? -1.495 10.442 -2.187 1.00 92.88 355 PHE A C 1
ATOM 2687 O O . PHE A 1 355 ? -2.360 10.544 -1.320 1.00 92.88 355 PHE A O 1
ATOM 2694 N N . LEU A 1 356 ? -0.851 9.284 -2.385 1.00 89.31 356 LEU A N 1
ATOM 2695 C CA . LEU A 1 356 ? -1.205 8.047 -1.669 1.00 89.31 356 LEU A CA 1
ATOM 2696 C C . LEU A 1 356 ? -0.971 8.135 -0.150 1.00 89.31 356 LEU A C 1
ATOM 2698 O O . LEU A 1 356 ? -1.748 7.576 0.619 1.00 89.31 356 LEU A O 1
ATOM 2702 N N . GLY A 1 357 ? 0.052 8.867 0.298 1.00 90.94 357 GLY A N 1
ATOM 2703 C CA . GLY A 1 357 ? 0.261 9.164 1.721 1.00 90.94 357 GLY A CA 1
ATOM 2704 C C . GLY A 1 357 ? -0.870 10.022 2.316 1.00 90.94 357 GLY A C 1
ATOM 2705 O O . GLY A 1 357 ? -1.561 9.565 3.231 1.00 90.94 357 GLY A O 1
ATOM 2706 N N . PRO A 1 358 ? -1.153 11.212 1.748 1.00 94.75 358 PRO A N 1
ATOM 2707 C CA . PRO A 1 358 ? -2.310 12.044 2.094 1.00 94.75 358 PRO A CA 1
ATOM 2708 C C . PRO A 1 358 ? -3.661 11.317 2.085 1.00 94.75 358 PRO A C 1
ATOM 2710 O O . PRO A 1 358 ? -4.477 11.538 2.978 1.00 94.75 358 PRO A O 1
ATOM 2713 N N . VAL A 1 359 ? -3.893 10.422 1.116 1.00 92.25 359 VAL A N 1
ATOM 2714 C CA . VAL A 1 359 ? -5.069 9.536 1.060 1.00 92.25 359 VAL A CA 1
ATOM 2715 C C . VAL A 1 359 ? -5.186 8.711 2.340 1.00 92.25 359 VAL A C 1
ATOM 2717 O O . VAL A 1 359 ? -6.236 8.727 2.979 1.00 92.25 359 VAL A O 1
ATOM 2720 N N . ILE A 1 360 ? -4.109 8.040 2.752 1.00 90.44 360 ILE A N 1
ATOM 2721 C CA . ILE A 1 360 ? -4.101 7.206 3.960 1.00 90.44 360 ILE A CA 1
ATOM 2722 C C . ILE A 1 360 ? -4.321 8.066 5.215 1.00 90.44 360 ILE A C 1
ATOM 2724 O O . ILE A 1 360 ? -5.110 7.684 6.071 1.00 90.44 360 ILE A O 1
ATOM 2728 N N . LEU A 1 361 ? -3.728 9.263 5.309 1.00 94.12 361 LEU A N 1
ATOM 2729 C CA . LEU A 1 361 ? -4.010 10.195 6.414 1.00 94.12 361 LEU A CA 1
ATOM 2730 C C . LEU A 1 361 ? -5.491 10.623 6.447 1.00 94.12 361 LEU A C 1
ATOM 2732 O O . LEU A 1 361 ? -6.100 10.670 7.517 1.00 94.12 361 LEU A O 1
ATOM 2736 N N . SER A 1 362 ? -6.097 10.882 5.283 1.00 93.44 362 SER A N 1
ATOM 2737 C CA . SER A 1 362 ? -7.511 11.278 5.158 1.00 93.44 362 SER A CA 1
ATOM 2738 C C . SER A 1 362 ? -8.486 10.207 5.671 1.00 93.44 362 SER A C 1
ATOM 2740 O O . SER A 1 362 ? -9.580 10.520 6.152 1.00 93.44 362 SER A O 1
ATOM 2742 N N . PHE A 1 363 ? -8.085 8.933 5.630 1.00 91.50 363 PHE A N 1
ATOM 2743 C CA . PHE A 1 363 ? -8.906 7.825 6.105 1.00 91.50 363 PHE A CA 1
ATOM 2744 C C . PHE A 1 363 ? -9.150 7.872 7.619 1.00 91.50 363 PHE A C 1
ATOM 2746 O O . PHE A 1 363 ? -10.208 7.428 8.062 1.00 91.50 363 PHE A O 1
ATOM 2753 N N . ALA A 1 364 ? -8.263 8.498 8.401 1.00 93.69 364 ALA A N 1
ATOM 2754 C CA . ALA A 1 364 ? -8.454 8.700 9.839 1.00 93.69 364 ALA A CA 1
ATOM 2755 C C . ALA A 1 364 ? -9.751 9.466 10.157 1.00 93.69 364 ALA A C 1
ATOM 2757 O O . ALA A 1 364 ? -10.498 9.098 11.062 1.00 93.69 364 ALA A O 1
ATOM 2758 N N . PHE A 1 365 ? -10.059 10.492 9.360 1.00 93.56 365 PHE A N 1
ATOM 2759 C CA . PHE A 1 365 ? -11.276 11.296 9.479 1.00 93.56 365 PHE A CA 1
ATOM 2760 C C . PHE A 1 365 ? -12.527 10.480 9.111 1.00 93.56 365 PHE A C 1
ATOM 2762 O O . PHE A 1 365 ? -13.570 10.597 9.754 1.00 93.56 365 PHE A O 1
ATOM 2769 N N . SER A 1 366 ? -12.416 9.606 8.106 1.00 89.56 366 SER A N 1
ATOM 2770 C CA . SER A 1 366 ? -13.501 8.705 7.688 1.00 89.56 366 SER A CA 1
ATOM 2771 C C . SER A 1 366 ? -13.787 7.635 8.751 1.00 89.56 366 SER A C 1
ATOM 2773 O O . SER A 1 366 ? -14.943 7.401 9.103 1.00 89.56 366 SER A O 1
ATOM 2775 N N . MET A 1 367 ? -12.735 7.049 9.335 1.00 89.88 367 MET A N 1
ATOM 2776 C CA . MET A 1 367 ? -12.823 6.156 10.496 1.00 89.88 367 MET A CA 1
ATOM 2777 C C . MET A 1 367 ? -13.429 6.854 11.716 1.00 89.88 367 MET A C 1
ATOM 2779 O O . MET A 1 367 ? -14.232 6.254 12.427 1.00 89.88 367 MET A O 1
ATOM 2783 N N . PHE A 1 368 ? -13.074 8.120 11.956 1.00 92.38 368 PHE A N 1
ATOM 2784 C CA . PHE A 1 368 ? -13.601 8.893 13.076 1.00 92.38 368 PHE A CA 1
ATOM 2785 C C . PHE A 1 368 ? -15.108 9.171 12.953 1.00 92.38 368 PHE A C 1
ATOM 2787 O O . PHE A 1 368 ? -15.820 9.048 13.952 1.00 92.38 368 PHE A O 1
ATOM 2794 N N . LYS A 1 369 ? -15.628 9.463 11.750 1.00 90.19 369 LYS A N 1
ATOM 2795 C CA . LYS A 1 369 ? -17.085 9.588 11.533 1.00 90.19 369 LYS A CA 1
ATOM 2796 C C . LYS A 1 369 ? -17.808 8.310 11.979 1.00 90.19 369 LYS A C 1
ATOM 2798 O O . LYS A 1 369 ? -18.578 8.345 12.930 1.00 90.19 369 LYS A O 1
ATOM 2803 N N . GLN A 1 370 ? -17.427 7.148 11.443 1.00 89.56 370 GLN A N 1
ATOM 2804 C CA . GLN A 1 370 ? -18.048 5.863 11.812 1.00 89.56 370 GLN A CA 1
ATOM 2805 C C . GLN A 1 370 ? -17.527 5.238 13.126 1.00 89.56 370 GLN A C 1
ATOM 2807 O O . GLN A 1 370 ? -17.785 4.061 13.378 1.00 89.56 370 GLN A O 1
ATOM 2812 N N . ARG A 1 371 ? -16.806 5.967 13.996 1.00 90.38 371 ARG A N 1
ATOM 2813 C CA . ARG A 1 371 ? -16.094 5.393 15.166 1.00 90.38 371 ARG A CA 1
ATOM 2814 C C . ARG A 1 371 ? -16.965 4.534 16.087 1.00 90.38 371 ARG A C 1
ATOM 2816 O O . ARG A 1 371 ? -16.490 3.537 16.627 1.00 90.38 371 ARG A O 1
ATOM 2823 N N . LYS A 1 372 ? -18.245 4.891 16.247 1.00 89.62 372 LYS A N 1
ATOM 2824 C CA . LYS A 1 372 ? -19.222 4.130 17.046 1.00 89.62 372 LYS A CA 1
ATOM 2825 C C . LYS A 1 372 ? -19.517 2.769 16.412 1.00 89.62 372 LYS A C 1
ATOM 2827 O O . LYS A 1 372 ? -19.454 1.751 17.097 1.00 89.62 372 LYS A O 1
ATOM 2832 N N . LEU A 1 373 ? -19.771 2.756 15.103 1.00 87.62 373 LEU A N 1
ATOM 2833 C CA . LEU A 1 373 ? -20.047 1.554 14.318 1.00 87.62 373 LEU A CA 1
ATOM 2834 C C . LEU A 1 373 ? -18.798 0.657 14.253 1.00 87.62 373 LEU A C 1
ATOM 2836 O O . LEU A 1 373 ? -18.875 -0.533 14.537 1.00 87.62 373 LEU A O 1
ATOM 2840 N N . VAL A 1 374 ? -17.620 1.247 14.034 1.00 86.88 374 VAL A N 1
ATOM 2841 C CA . VAL A 1 374 ? -16.316 0.561 14.093 1.00 86.88 374 VAL A CA 1
ATOM 2842 C C . VAL A 1 374 ? -16.076 -0.105 15.451 1.00 86.88 374 VAL A C 1
ATOM 2844 O O . VAL A 1 374 ? -15.698 -1.272 15.497 1.00 86.88 374 VAL A O 1
ATOM 2847 N N . LYS A 1 375 ? -16.331 0.598 16.565 1.00 88.38 375 LYS A N 1
ATOM 2848 C CA . LYS A 1 375 ? -16.199 0.033 17.918 1.00 88.38 375 LYS A CA 1
ATOM 2849 C C . LYS A 1 375 ? -17.185 -1.117 18.154 1.00 88.38 375 LYS A C 1
ATOM 2851 O O . LYS A 1 375 ? -16.800 -2.126 18.737 1.00 88.38 375 LYS A O 1
ATOM 2856 N N . ARG A 1 376 ? -18.435 -0.983 17.691 1.00 87.50 376 ARG A N 1
ATOM 2857 C CA . ARG A 1 376 ? -19.489 -2.006 17.833 1.00 87.50 376 ARG A CA 1
ATOM 2858 C C . ARG A 1 376 ? -19.171 -3.280 17.039 1.00 87.50 376 ARG A C 1
ATOM 2860 O O . ARG A 1 376 ? -19.378 -4.380 17.539 1.00 87.50 376 ARG A O 1
ATOM 2867 N N . HIS A 1 377 ? -18.614 -3.123 15.841 1.00 89.38 377 HIS A N 1
ATOM 2868 C CA . HIS A 1 377 ? -18.283 -4.205 14.909 1.00 89.38 377 HIS A CA 1
ATOM 2869 C C . HIS A 1 377 ? -16.787 -4.576 14.910 1.00 89.38 377 HIS A C 1
ATOM 2871 O O . HIS A 1 377 ? -16.291 -5.184 13.964 1.00 89.38 377 HIS A O 1
ATOM 2877 N N . ALA A 1 378 ? -16.042 -4.259 15.976 1.00 88.81 378 ALA A N 1
ATOM 2878 C CA . ALA A 1 378 ? -14.608 -4.541 16.035 1.00 88.81 378 ALA A CA 1
ATOM 2879 C C . ALA A 1 378 ? -14.304 -6.039 15.827 1.00 88.81 378 ALA A C 1
ATOM 2881 O O . ALA A 1 378 ? -13.502 -6.387 14.965 1.00 88.81 378 ALA A O 1
ATOM 2882 N N . ALA A 1 379 ? -14.988 -6.935 16.548 1.00 87.56 379 ALA A N 1
ATOM 2883 C CA . ALA A 1 379 ? -14.738 -8.377 16.468 1.00 87.56 379 ALA A CA 1
ATOM 2884 C C . ALA A 1 379 ? -14.863 -8.934 15.034 1.00 87.56 379 ALA A C 1
ATOM 2886 O O . ALA A 1 379 ? -13.972 -9.641 14.570 1.00 87.56 379 ALA A O 1
ATOM 2887 N N . GLU A 1 380 ? -15.917 -8.569 14.295 1.00 91.12 380 GLU A N 1
ATOM 2888 C CA . GLU A 1 380 ? -16.071 -8.996 12.897 1.00 91.12 380 GLU A CA 1
ATOM 2889 C C . GLU A 1 380 ? -15.003 -8.391 11.977 1.00 91.12 380 GLU A C 1
ATOM 2891 O O . GLU A 1 380 ? -14.452 -9.124 11.156 1.00 91.12 380 GLU A O 1
ATOM 2896 N N . ILE A 1 381 ? -14.646 -7.110 12.140 1.00 90.81 381 ILE A N 1
ATOM 2897 C CA . ILE A 1 381 ? -13.621 -6.439 11.325 1.00 90.81 381 ILE A CA 1
ATOM 2898 C C . ILE A 1 381 ? -12.249 -7.097 11.529 1.00 90.81 381 ILE A C 1
ATOM 2900 O O . ILE A 1 381 ? -11.609 -7.503 10.562 1.00 90.81 381 ILE A O 1
ATOM 2904 N N . PHE A 1 382 ? -11.792 -7.245 12.776 1.00 89.81 382 PHE A N 1
ATOM 2905 C CA . PHE A 1 382 ? -10.465 -7.802 13.055 1.00 89.81 382 PHE A CA 1
ATOM 2906 C C . PHE A 1 382 ? -10.371 -9.282 12.649 1.00 89.81 382 PHE A C 1
ATOM 2908 O O . PHE A 1 382 ? -9.420 -9.664 11.964 1.00 89.81 382 PHE A O 1
ATOM 2915 N N . THR A 1 383 ? -11.357 -10.115 13.002 1.00 89.75 383 THR A N 1
ATOM 2916 C CA . THR A 1 383 ? -11.322 -11.551 12.677 1.00 89.75 383 THR A CA 1
ATOM 2917 C C . THR A 1 383 ? -11.425 -11.809 11.172 1.00 89.75 383 THR A C 1
ATOM 2919 O O . THR A 1 383 ? -10.661 -12.621 10.651 1.00 89.75 383 THR A O 1
ATOM 2922 N N . SER A 1 384 ? -12.304 -11.111 10.444 1.00 92.31 384 SER A N 1
ATOM 2923 C CA . SER A 1 384 ? -12.439 -11.298 8.988 1.00 92.31 384 SER A CA 1
ATOM 2924 C C . SER A 1 384 ? -11.187 -10.884 8.214 1.00 92.31 384 SER A C 1
ATOM 2926 O O . SER A 1 384 ? -10.788 -11.591 7.286 1.00 92.31 384 SER A O 1
ATOM 2928 N N . VAL A 1 385 ? -10.514 -9.799 8.614 1.00 91.44 385 VAL A N 1
ATOM 2929 C CA . VAL A 1 385 ? -9.264 -9.349 7.982 1.00 91.44 385 VAL A CA 1
ATOM 2930 C C . VAL A 1 385 ? -8.124 -10.336 8.240 1.00 91.44 385 VAL A C 1
ATOM 2932 O O . VAL A 1 385 ? -7.406 -10.677 7.302 1.00 91.44 385 VAL A O 1
ATOM 2935 N N . ILE A 1 386 ? -7.982 -1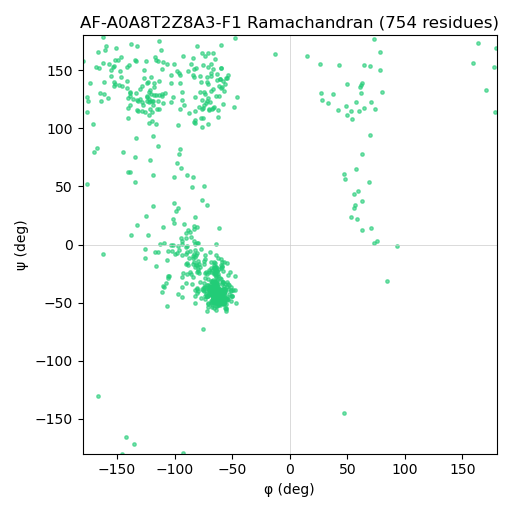0.860 9.464 1.00 89.25 386 ILE A N 1
ATOM 2936 C CA . ILE A 1 386 ? -6.973 -11.890 9.779 1.00 89.25 386 ILE A CA 1
ATOM 2937 C C . ILE A 1 386 ? -7.219 -13.153 8.940 1.00 89.25 386 ILE A C 1
ATOM 2939 O O . ILE A 1 386 ? -6.317 -13.625 8.247 1.00 89.25 386 ILE A O 1
ATOM 2943 N N . VAL A 1 387 ? -8.447 -13.685 8.964 1.00 91.69 387 VAL A N 1
ATOM 2944 C CA . VAL A 1 387 ? -8.806 -14.927 8.258 1.00 91.69 387 VAL A CA 1
ATOM 2945 C C . VAL A 1 387 ? -8.618 -14.782 6.748 1.00 91.69 387 VAL A C 1
ATOM 2947 O O . VAL A 1 387 ? -8.001 -15.647 6.129 1.00 91.69 387 VAL A O 1
ATOM 2950 N N . SER A 1 388 ? -9.083 -13.681 6.151 1.00 92.69 388 SER A N 1
ATOM 2951 C CA . SER A 1 388 ? -8.934 -13.439 4.710 1.00 92.69 388 SER A CA 1
ATOM 2952 C C . SER A 1 388 ? -7.487 -13.185 4.286 1.00 92.69 388 SER A C 1
ATOM 2954 O O . SER A 1 388 ? -7.082 -13.686 3.239 1.00 92.69 388 SER A O 1
ATOM 2956 N N . THR A 1 389 ? -6.678 -12.499 5.101 1.00 89.50 389 THR A N 1
ATOM 2957 C CA . THR A 1 389 ? -5.247 -12.286 4.819 1.00 89.50 389 THR A CA 1
ATOM 2958 C C . THR A 1 389 ? -4.487 -13.611 4.828 1.00 89.50 389 THR A C 1
ATOM 2960 O O . THR A 1 389 ? -3.789 -13.927 3.863 1.00 89.50 389 THR A O 1
ATOM 2963 N N . LEU A 1 390 ? -4.670 -14.433 5.870 1.00 89.50 390 LEU A N 1
ATOM 2964 C CA . LEU A 1 390 ? -4.056 -15.763 5.954 1.00 89.50 390 LEU A CA 1
ATOM 2965 C C . LEU A 1 390 ? -4.523 -16.660 4.801 1.00 89.50 390 LEU A C 1
ATOM 2967 O O . LEU A 1 390 ? -3.690 -17.232 4.097 1.00 89.50 390 LEU A O 1
ATOM 2971 N N . PHE A 1 391 ? -5.836 -16.730 4.556 1.00 93.19 391 PHE A N 1
ATOM 2972 C CA . PHE A 1 391 ? -6.395 -17.477 3.431 1.00 93.19 391 PHE A CA 1
ATOM 2973 C C . PHE A 1 391 ? -5.779 -17.030 2.105 1.00 93.19 391 PHE A C 1
ATOM 2975 O O . PHE A 1 391 ? -5.334 -17.870 1.327 1.00 93.19 391 PHE A O 1
ATOM 2982 N N . SER A 1 392 ? -5.700 -15.723 1.847 1.00 92.06 392 SER A N 1
ATOM 2983 C CA . SER A 1 392 ? -5.181 -15.186 0.590 1.00 92.06 392 SER A CA 1
ATOM 2984 C C . SER A 1 392 ? -3.711 -15.543 0.364 1.00 92.06 392 SER A C 1
ATOM 2986 O O . SER A 1 392 ? -3.346 -15.887 -0.759 1.00 92.06 392 SER A O 1
ATOM 2988 N N . LEU A 1 393 ? -2.875 -15.501 1.405 1.00 88.69 393 LEU A N 1
ATOM 2989 C CA . LEU A 1 393 ? -1.457 -15.865 1.315 1.00 88.69 393 LEU A CA 1
ATOM 2990 C C . LEU A 1 393 ? -1.282 -17.367 1.037 1.00 88.69 393 LEU A C 1
ATOM 2992 O O . LEU A 1 393 ? -0.642 -17.747 0.055 1.00 88.69 393 LEU A O 1
ATOM 2996 N N . TYR A 1 394 ? -1.887 -18.226 1.866 1.00 90.12 394 TYR A N 1
ATOM 2997 C CA . TYR A 1 394 ? -1.713 -19.678 1.761 1.00 90.12 394 TYR A CA 1
ATOM 2998 C C . TYR A 1 394 ? -2.404 -20.279 0.531 1.00 90.12 394 TYR A C 1
ATOM 3000 O O . TYR A 1 394 ? -1.823 -21.149 -0.117 1.00 90.12 394 TYR A O 1
ATOM 3008 N N . SER A 1 395 ? -3.599 -19.804 0.157 1.00 94.00 395 SER A N 1
ATOM 3009 C CA . SER A 1 395 ? -4.289 -20.272 -1.057 1.00 94.00 395 SER A CA 1
ATOM 3010 C C . SER A 1 395 ? -3.517 -19.910 -2.325 1.00 94.00 395 SER A C 1
ATOM 3012 O O . SER A 1 395 ? -3.373 -20.756 -3.200 1.00 94.00 395 SER A O 1
ATOM 3014 N N . THR A 1 396 ? -2.951 -18.702 -2.411 1.00 94.00 396 THR A N 1
ATOM 3015 C CA . THR A 1 396 ? -2.166 -18.275 -3.581 1.00 94.00 396 THR A CA 1
ATOM 3016 C C . THR A 1 396 ? -0.902 -19.125 -3.740 1.00 94.00 396 THR A C 1
ATOM 3018 O O . THR A 1 396 ? -0.626 -19.603 -4.840 1.00 94.00 396 THR A O 1
ATOM 3021 N N . ALA A 1 397 ? -0.186 -19.398 -2.643 1.00 91.38 397 ALA A N 1
ATOM 3022 C CA . ALA A 1 397 ? 0.977 -20.288 -2.650 1.00 91.38 397 ALA A CA 1
ATOM 3023 C C . ALA A 1 397 ? 0.611 -21.739 -3.031 1.00 91.38 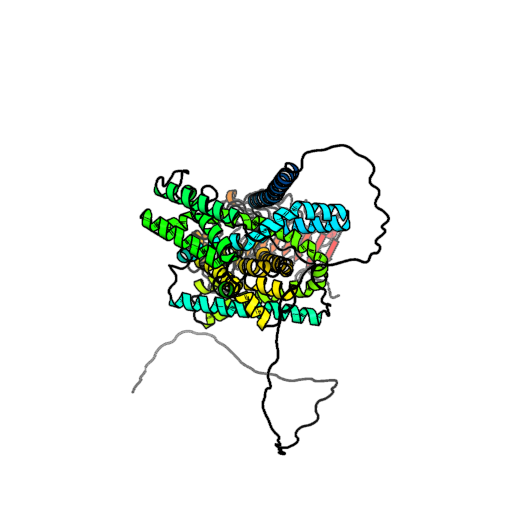397 ALA A C 1
ATOM 3025 O O . ALA A 1 397 ? 1.300 -22.366 -3.839 1.00 91.38 397 ALA A O 1
ATOM 3026 N N . LEU A 1 398 ? -0.491 -22.268 -2.483 1.00 93.50 398 LEU A N 1
ATOM 3027 C CA . LEU A 1 398 ? -0.973 -23.619 -2.776 1.00 93.50 398 LEU A CA 1
ATOM 3028 C C . LEU A 1 398 ? -1.396 -23.765 -4.243 1.00 93.50 398 LEU A C 1
ATOM 3030 O O . LEU A 1 398 ? -0.940 -24.686 -4.917 1.00 93.50 398 LEU A O 1
ATOM 3034 N N . VAL A 1 399 ? -2.233 -22.857 -4.755 1.00 94.44 399 VAL A N 1
ATOM 3035 C CA . VAL A 1 399 ? -2.720 -22.917 -6.141 1.00 94.44 399 VAL A CA 1
ATOM 3036 C C . VAL A 1 399 ? -1.571 -22.709 -7.128 1.00 94.44 399 VAL A C 1
ATOM 3038 O O . VAL A 1 399 ? -1.503 -23.450 -8.103 1.00 94.44 399 VAL A O 1
ATOM 3041 N N . GLY A 1 400 ? -0.625 -21.798 -6.856 1.00 93.31 400 GLY A N 1
ATOM 3042 C CA . GLY A 1 400 ? 0.583 -21.629 -7.674 1.00 93.31 400 GLY A CA 1
ATOM 3043 C C . GLY A 1 400 ? 1.373 -22.931 -7.839 1.00 93.31 400 GLY A C 1
ATOM 3044 O O . GLY A 1 400 ? 1.700 -23.321 -8.961 1.00 93.31 400 GLY A O 1
ATOM 3045 N N . ARG A 1 401 ? 1.566 -23.675 -6.741 1.00 92.50 401 ARG A N 1
ATOM 3046 C CA . ARG A 1 401 ? 2.187 -25.007 -6.776 1.00 92.50 401 ARG A CA 1
ATOM 3047 C C . ARG A 1 401 ? 1.338 -26.038 -7.531 1.00 92.50 401 ARG A C 1
ATOM 3049 O O . ARG A 1 401 ? 1.894 -26.811 -8.304 1.00 92.50 401 ARG A O 1
ATOM 3056 N N . LEU A 1 402 ? 0.015 -26.050 -7.339 1.00 93.94 402 LEU A N 1
ATOM 3057 C CA . LEU A 1 402 ? -0.894 -27.003 -7.997 1.00 93.94 402 LEU A CA 1
ATOM 3058 C C . LEU A 1 402 ? -0.982 -26.808 -9.518 1.00 93.94 402 LEU A C 1
ATOM 3060 O O . LEU A 1 402 ? -1.059 -27.793 -10.243 1.00 93.94 402 LEU A O 1
ATOM 3064 N N . VAL A 1 403 ? -0.928 -25.568 -10.021 1.00 94.06 403 VAL A N 1
ATOM 3065 C CA . VAL A 1 403 ? -0.909 -25.299 -11.474 1.00 94.06 403 VAL A CA 1
ATOM 3066 C C . VAL A 1 403 ? 0.490 -25.421 -12.093 1.00 94.06 403 VAL A C 1
ATOM 3068 O O . VAL A 1 403 ? 0.667 -25.134 -13.281 1.00 94.06 403 VAL A O 1
ATOM 3071 N N . GLY A 1 404 ? 1.504 -25.809 -11.312 1.00 91.62 404 GLY A N 1
ATOM 3072 C CA . GLY A 1 404 ? 2.895 -25.886 -11.758 1.00 91.62 404 GLY A CA 1
ATOM 3073 C C . GLY A 1 404 ? 3.422 -24.539 -12.256 1.00 91.62 404 GLY A C 1
ATOM 3074 O O . GLY A 1 404 ? 3.961 -24.458 -13.362 1.00 91.62 404 GLY A O 1
ATOM 3075 N N . LEU A 1 405 ? 3.170 -23.460 -11.512 1.00 92.44 405 LEU A N 1
ATOM 3076 C CA . LEU A 1 405 ? 3.871 -22.193 -11.707 1.00 92.44 405 LEU A CA 1
ATOM 3077 C C . LEU A 1 405 ? 5.267 -22.301 -11.070 1.00 92.44 405 LEU A C 1
ATOM 3079 O O . LEU A 1 405 ? 5.444 -22.967 -10.051 1.00 92.44 405 LEU A O 1
ATOM 3083 N N . GLU A 1 406 ? 6.262 -21.657 -11.677 1.00 91.19 406 GLU A N 1
ATOM 3084 C CA . GLU A 1 406 ? 7.638 -21.642 -11.171 1.00 91.19 406 GLU A CA 1
ATOM 3085 C C . GLU A 1 406 ? 7.692 -21.127 -9.712 1.00 91.19 406 GLU A C 1
ATOM 3087 O O . GLU A 1 406 ? 6.919 -20.223 -9.369 1.00 91.19 406 GLU A O 1
ATOM 3092 N N . PRO A 1 407 ? 8.559 -21.662 -8.828 1.00 88.75 407 PRO A N 1
ATOM 3093 C CA . PRO A 1 407 ? 8.606 -21.241 -7.424 1.00 88.75 407 PRO A CA 1
ATOM 3094 C C . PRO A 1 407 ? 8.862 -19.739 -7.227 1.00 88.75 407 PRO A C 1
ATOM 3096 O O . PRO A 1 407 ? 8.175 -19.104 -6.429 1.00 88.75 407 PRO A O 1
ATOM 3099 N N . THR A 1 408 ? 9.782 -19.158 -7.999 1.00 88.38 408 THR A N 1
ATOM 3100 C CA . THR A 1 408 ? 10.128 -17.721 -8.012 1.00 88.38 408 THR A CA 1
ATOM 3101 C C . THR A 1 408 ? 8.910 -16.851 -8.354 1.00 88.38 408 THR A C 1
ATOM 3103 O O . THR A 1 408 ? 8.544 -15.934 -7.610 1.00 88.38 408 THR A O 1
ATOM 3106 N N . LEU A 1 409 ? 8.209 -17.187 -9.442 1.00 90.69 409 LEU A N 1
ATOM 3107 C CA . LEU A 1 409 ? 6.990 -16.517 -9.896 1.00 90.69 409 LEU A CA 1
ATOM 3108 C C . LEU A 1 409 ? 5.842 -16.717 -8.898 1.00 90.69 409 LEU A C 1
ATOM 3110 O O . LEU A 1 409 ? 5.110 -15.774 -8.614 1.00 90.69 409 LEU A O 1
ATOM 3114 N N . THR A 1 410 ? 5.716 -17.910 -8.310 1.00 91.94 410 THR A N 1
ATOM 3115 C CA . THR A 1 410 ? 4.715 -18.216 -7.276 1.00 91.94 410 THR A CA 1
ATOM 3116 C C . THR A 1 410 ? 4.903 -17.329 -6.050 1.00 91.94 410 THR A C 1
ATOM 3118 O O . THR A 1 410 ? 3.948 -16.700 -5.601 1.00 91.94 410 THR A O 1
ATOM 3121 N N . VAL A 1 411 ? 6.130 -17.219 -5.534 1.00 89.75 411 VAL A N 1
ATOM 3122 C CA . VAL A 1 411 ? 6.450 -16.354 -4.389 1.00 89.75 411 VAL A CA 1
ATOM 3123 C C . VAL A 1 411 ? 6.192 -14.880 -4.713 1.00 89.75 411 VAL A C 1
ATOM 3125 O O . VAL A 1 411 ? 5.612 -14.168 -3.893 1.00 89.75 411 VAL A O 1
ATOM 3128 N N . SER A 1 412 ? 6.513 -14.451 -5.936 1.00 90.88 412 SER A N 1
ATOM 3129 C CA . SER A 1 412 ? 6.263 -13.085 -6.424 1.00 90.88 412 SER A CA 1
ATOM 3130 C C . SER A 1 412 ? 4.777 -12.691 -6.398 1.00 90.88 412 SER A C 1
ATOM 3132 O O . SER A 1 412 ? 4.451 -11.519 -6.227 1.00 90.88 412 SER A O 1
ATOM 3134 N N . ILE A 1 413 ? 3.852 -13.649 -6.545 1.00 93.81 413 ILE A N 1
ATOM 3135 C CA . ILE A 1 413 ? 2.405 -13.370 -6.584 1.00 93.81 413 ILE A CA 1
ATOM 3136 C C . ILE A 1 413 ? 1.673 -13.592 -5.253 1.00 93.81 413 ILE A C 1
ATOM 3138 O O . ILE A 1 413 ? 0.508 -13.212 -5.141 1.00 93.81 413 ILE A O 1
ATOM 3142 N N . ILE A 1 414 ? 2.325 -14.147 -4.223 1.00 91.62 414 ILE A N 1
ATOM 3143 C CA . ILE A 1 414 ? 1.727 -14.350 -2.887 1.00 91.62 414 ILE A CA 1
ATOM 3144 C C . ILE A 1 414 ? 1.072 -13.070 -2.317 1.00 91.62 414 ILE A C 1
ATOM 3146 O O . ILE A 1 414 ? -0.088 -13.146 -1.899 1.00 91.62 414 ILE A O 1
ATOM 3150 N N . PRO A 1 415 ? 1.720 -11.884 -2.309 1.00 90.38 415 PRO A N 1
ATOM 3151 C CA . PRO A 1 415 ? 1.148 -10.673 -1.711 1.00 90.38 415 PRO A CA 1
ATOM 3152 C C . PRO A 1 415 ? 0.160 -9.913 -2.625 1.00 90.38 415 PRO A C 1
ATOM 3154 O O . PRO A 1 415 ? -0.062 -8.720 -2.435 1.00 90.38 415 PRO A O 1
ATOM 3157 N N . ARG A 1 416 ? -0.478 -10.569 -3.604 1.00 91.38 416 ARG A N 1
ATOM 3158 C CA . ARG A 1 416 ? -1.373 -9.934 -4.598 1.00 91.38 416 ARG A CA 1
ATOM 3159 C C . ARG A 1 416 ? -2.521 -9.066 -4.041 1.00 91.38 416 ARG A C 1
ATOM 3161 O O . ARG A 1 416 ? -2.977 -8.157 -4.727 1.00 91.38 416 ARG A O 1
ATOM 3168 N N . CYS A 1 417 ? -2.991 -9.328 -2.818 1.00 88.00 417 CYS A N 1
ATOM 3169 C CA . CYS A 1 417 ? -4.130 -8.627 -2.198 1.00 88.00 417 CYS A CA 1
ATOM 3170 C C . CYS A 1 417 ? -3.745 -7.423 -1.319 1.00 88.00 417 CYS A C 1
ATOM 3172 O O . CYS A 1 417 ? -4.625 -6.828 -0.702 1.00 88.00 417 CYS A O 1
ATOM 3174 N N . ILE A 1 418 ? -2.461 -7.062 -1.229 1.00 86.19 418 ILE A N 1
ATOM 3175 C CA . ILE A 1 418 ? -1.988 -5.916 -0.430 1.00 86.19 418 ILE A CA 1
ATOM 3176 C C . ILE A 1 418 ? -1.419 -4.827 -1.347 1.00 86.19 418 ILE A C 1
ATOM 3178 O O . ILE A 1 418 ? -1.340 -5.014 -2.556 1.00 86.19 418 ILE A O 1
ATOM 3182 N N . THR A 1 419 ? -1.035 -3.664 -0.816 1.00 83.81 419 THR A N 1
ATOM 3183 C CA . THR A 1 419 ? -0.479 -2.597 -1.667 1.00 83.81 419 THR A CA 1
ATOM 3184 C C . THR A 1 419 ? 0.909 -2.912 -2.196 1.00 83.81 419 THR A C 1
ATOM 3186 O O . THR A 1 419 ? 1.703 -3.565 -1.526 1.00 83.81 419 THR A O 1
ATOM 3189 N N . VAL A 1 420 ? 1.243 -2.342 -3.359 1.00 79.75 420 VAL A N 1
ATOM 3190 C CA . VAL A 1 420 ? 2.550 -2.502 -4.018 1.00 79.75 420 VAL A CA 1
ATOM 3191 C C . VAL A 1 420 ? 3.712 -2.221 -3.057 1.00 79.75 420 VAL A C 1
ATOM 3193 O O . VAL A 1 420 ? 4.647 -3.009 -2.994 1.00 79.75 420 VAL A O 1
ATOM 3196 N N . ALA A 1 421 ? 3.642 -1.160 -2.246 1.00 72.38 421 ALA A N 1
ATOM 3197 C CA . ALA A 1 421 ? 4.702 -0.823 -1.289 1.00 72.38 421 ALA A CA 1
ATOM 3198 C C . ALA A 1 421 ? 4.940 -1.920 -0.228 1.00 72.38 421 ALA A C 1
ATOM 3200 O O . ALA A 1 421 ? 6.085 -2.263 0.072 1.00 72.38 421 ALA A O 1
ATOM 3201 N N . LEU A 1 422 ? 3.865 -2.500 0.317 1.00 77.19 422 LEU A N 1
ATOM 3202 C CA . LEU A 1 422 ? 3.952 -3.599 1.282 1.00 77.19 422 LEU A CA 1
ATOM 3203 C C . LEU A 1 422 ? 4.339 -4.915 0.598 1.00 77.19 422 LEU A C 1
ATOM 3205 O O . LEU A 1 422 ? 5.163 -5.653 1.129 1.00 77.19 422 LEU A O 1
ATOM 3209 N N . ALA A 1 423 ? 3.796 -5.183 -0.590 1.00 85.25 423 ALA A N 1
ATOM 3210 C CA . ALA A 1 423 ? 4.076 -6.373 -1.383 1.00 85.25 423 ALA A CA 1
ATOM 3211 C C . ALA A 1 423 ? 5.557 -6.459 -1.765 1.00 85.25 423 ALA A C 1
ATOM 3213 O O . ALA A 1 423 ? 6.185 -7.473 -1.482 1.00 85.25 423 ALA A O 1
ATOM 3214 N N . LEU A 1 424 ? 6.132 -5.371 -2.295 1.00 80.06 424 LEU A N 1
ATOM 3215 C CA . LEU A 1 424 ? 7.566 -5.245 -2.580 1.00 80.06 424 LEU A CA 1
ATOM 3216 C C . LEU A 1 424 ? 8.422 -5.462 -1.326 1.00 80.06 424 LEU A C 1
ATOM 3218 O O . LEU A 1 424 ? 9.422 -6.173 -1.373 1.00 80.06 424 LEU A O 1
ATOM 3222 N N . SER A 1 425 ? 7.992 -4.914 -0.186 1.00 73.38 425 SER A N 1
ATOM 3223 C CA . SER A 1 425 ? 8.677 -5.136 1.092 1.00 73.38 425 SER A CA 1
ATOM 3224 C C . SER A 1 425 ? 8.640 -6.611 1.517 1.00 73.38 425 SER A C 1
ATOM 3226 O O . SER A 1 425 ? 9.625 -7.102 2.056 1.00 73.38 425 SER A O 1
ATOM 3228 N N . ILE A 1 426 ? 7.554 -7.345 1.240 1.00 76.94 426 ILE A N 1
ATOM 3229 C CA . ILE A 1 426 ? 7.449 -8.786 1.526 1.00 76.94 426 ILE A CA 1
ATOM 3230 C C . ILE A 1 426 ? 8.278 -9.635 0.558 1.00 76.94 426 ILE A C 1
ATOM 3232 O O . ILE A 1 426 ? 9.001 -10.514 1.019 1.00 76.94 426 ILE A O 1
ATOM 3236 N N . VAL A 1 427 ? 8.218 -9.398 -0.757 1.00 79.94 427 VAL A N 1
ATOM 3237 C CA . VAL A 1 427 ? 9.009 -10.207 -1.706 1.00 79.94 427 VAL A CA 1
ATOM 3238 C C . VAL A 1 427 ? 10.509 -9.964 -1.570 1.00 79.94 427 VAL A C 1
ATOM 3240 O O . VAL A 1 427 ? 11.280 -10.863 -1.867 1.00 79.94 427 VAL A O 1
ATOM 3243 N N . SER A 1 428 ? 10.932 -8.820 -1.015 1.00 74.19 428 SER A N 1
ATOM 3244 C CA . SER A 1 428 ? 12.348 -8.550 -0.717 1.00 74.19 428 SER A CA 1
ATOM 3245 C C . SER A 1 428 ? 12.992 -9.499 0.312 1.00 74.19 428 SER A C 1
ATOM 3247 O O . SER A 1 428 ? 14.212 -9.501 0.441 1.00 74.19 428 SER A O 1
ATOM 3249 N N . PHE A 1 429 ? 12.206 -10.320 1.025 1.00 71.50 429 PHE A N 1
ATOM 3250 C CA . PHE A 1 429 ? 12.717 -11.399 1.887 1.00 71.50 429 PHE A CA 1
ATOM 3251 C C . PHE A 1 429 ? 12.958 -12.728 1.155 1.00 71.50 429 PHE A C 1
ATOM 3253 O O . PHE A 1 429 ? 13.436 -13.673 1.778 1.00 71.50 429 PHE A O 1
ATOM 3260 N N . PHE A 1 430 ? 12.595 -12.829 -0.125 1.00 76.44 430 PHE A N 1
ATOM 3261 C CA . PHE A 1 430 ? 12.701 -14.056 -0.905 1.00 76.44 430 PHE A CA 1
ATOM 3262 C C . PHE A 1 430 ? 13.633 -13.835 -2.096 1.00 76.44 430 PHE A C 1
ATOM 3264 O O . PHE A 1 430 ? 13.330 -13.075 -3.017 1.00 76.44 430 PHE A O 1
ATOM 3271 N N . GLU A 1 431 ? 14.769 -14.523 -2.082 1.00 73.88 431 GLU A N 1
ATOM 3272 C CA . GLU A 1 431 ? 15.729 -14.505 -3.183 1.00 73.88 431 GLU A CA 1
ATOM 3273 C C . GLU A 1 431 ? 15.085 -15.027 -4.481 1.00 73.88 431 GLU A C 1
ATOM 3275 O O . GLU A 1 431 ? 14.223 -15.909 -4.469 1.00 73.88 431 GLU A O 1
ATOM 3280 N N . GLY A 1 432 ? 15.447 -14.417 -5.612 1.00 70.31 432 GLY A N 1
ATOM 3281 C CA . GLY A 1 432 ? 14.861 -14.721 -6.923 1.00 70.31 432 GLY A CA 1
ATOM 3282 C C . GLY A 1 432 ? 13.424 -14.220 -7.153 1.00 70.31 432 GLY A C 1
ATOM 3283 O O . GLY A 1 432 ? 12.875 -14.451 -8.230 1.00 70.31 432 GLY A O 1
ATOM 3284 N N . ALA A 1 433 ? 12.785 -13.529 -6.199 1.00 80.75 433 ALA A N 1
ATOM 3285 C CA . ALA A 1 433 ? 11.436 -12.995 -6.402 1.00 80.75 433 ALA A CA 1
ATOM 3286 C C . ALA A 1 433 ? 11.421 -11.769 -7.341 1.00 80.75 433 ALA A C 1
ATOM 3288 O O . ALA A 1 433 ? 12.132 -10.779 -7.150 1.00 80.75 433 ALA A O 1
ATOM 3289 N N . ASN A 1 434 ? 10.549 -11.797 -8.351 1.00 81.94 434 ASN A N 1
ATOM 3290 C CA . ASN A 1 434 ? 10.436 -10.741 -9.348 1.00 81.94 434 ASN A CA 1
ATOM 3291 C C . ASN A 1 434 ? 9.562 -9.586 -8.824 1.00 81.94 434 ASN A C 1
ATOM 3293 O O . ASN A 1 434 ? 8.328 -9.643 -8.795 1.00 81.94 434 ASN A O 1
ATOM 3297 N N . SER A 1 435 ? 10.221 -8.491 -8.440 1.00 81.62 435 SER A N 1
ATOM 3298 C CA . SER A 1 435 ? 9.569 -7.272 -7.942 1.00 81.62 435 SER A CA 1
ATOM 3299 C C . SER A 1 435 ? 8.674 -6.579 -8.984 1.00 81.62 435 SER A C 1
ATOM 3301 O O . SER A 1 435 ? 7.650 -6.003 -8.615 1.00 81.62 435 SER A O 1
ATOM 3303 N N . SER A 1 436 ? 9.004 -6.659 -10.279 1.00 82.38 436 SER A N 1
ATOM 3304 C CA . SER A 1 436 ? 8.176 -6.091 -11.358 1.00 82.38 436 SER A CA 1
ATOM 3305 C C . SER A 1 436 ? 6.848 -6.841 -11.484 1.00 82.38 436 SER A C 1
ATOM 3307 O O . SER A 1 436 ? 5.776 -6.237 -11.409 1.00 82.38 436 SER A O 1
ATOM 3309 N N . LEU A 1 437 ? 6.916 -8.176 -11.549 1.00 87.94 437 LEU A N 1
ATOM 3310 C CA . LEU A 1 437 ? 5.751 -9.062 -11.524 1.00 87.94 437 LEU A CA 1
ATOM 3311 C C . LEU A 1 437 ? 4.900 -8.843 -10.266 1.00 87.94 437 LEU A C 1
ATOM 3313 O O . LEU A 1 437 ? 3.677 -8.762 -10.358 1.00 87.94 437 LEU A O 1
ATOM 3317 N N . THR A 1 438 ? 5.538 -8.713 -9.101 1.00 89.56 438 THR A N 1
ATOM 3318 C CA . THR A 1 438 ? 4.846 -8.469 -7.825 1.00 89.56 438 THR A CA 1
ATOM 3319 C C . THR A 1 438 ? 3.993 -7.200 -7.895 1.00 89.56 438 THR A C 1
ATOM 3321 O O . THR A 1 438 ? 2.808 -7.221 -7.557 1.00 89.56 438 THR A O 1
ATOM 3324 N N . ALA A 1 439 ? 4.571 -6.096 -8.381 1.00 84.38 439 ALA A N 1
ATOM 3325 C CA . ALA A 1 439 ? 3.849 -4.842 -8.567 1.00 84.38 439 ALA A CA 1
ATOM 3326 C C . ALA A 1 439 ? 2.713 -4.984 -9.595 1.00 84.38 439 ALA A C 1
ATOM 3328 O O . ALA A 1 439 ? 1.583 -4.585 -9.311 1.00 84.38 439 ALA A O 1
ATOM 3329 N N . ALA A 1 440 ? 2.982 -5.606 -10.747 1.00 86.31 440 ALA A N 1
ATOM 3330 C CA . ALA A 1 440 ? 1.996 -5.838 -11.801 1.00 86.31 440 ALA A CA 1
ATOM 3331 C C . ALA A 1 440 ? 0.787 -6.654 -11.308 1.00 86.31 440 ALA A C 1
ATOM 3333 O O . ALA A 1 440 ? -0.361 -6.268 -11.525 1.00 86.31 440 ALA A O 1
ATOM 3334 N N . VAL A 1 441 ? 1.018 -7.755 -10.590 1.00 91.31 441 VAL A N 1
ATOM 3335 C CA . VAL A 1 441 ? -0.049 -8.645 -10.111 1.00 91.31 441 VAL A CA 1
ATOM 3336 C C . VAL A 1 441 ? -0.894 -8.012 -9.016 1.00 91.31 441 VAL A C 1
ATOM 3338 O O . VAL A 1 441 ? -2.113 -8.198 -9.017 1.00 91.31 441 VAL A O 1
ATOM 3341 N N . VAL A 1 442 ? -0.298 -7.212 -8.128 1.00 91.25 442 VAL A N 1
ATOM 3342 C CA . VAL A 1 442 ? -1.071 -6.378 -7.199 1.00 91.25 442 VAL A CA 1
ATOM 3343 C C . VAL A 1 442 ? -2.011 -5.456 -7.981 1.00 91.25 442 VAL A C 1
ATOM 3345 O O . VAL A 1 442 ? -3.218 -5.452 -7.734 1.00 91.25 442 VAL A O 1
ATOM 3348 N N . VAL A 1 443 ? -1.500 -4.713 -8.966 1.00 87.06 443 VAL A N 1
ATOM 3349 C CA . VAL A 1 443 ? -2.304 -3.779 -9.777 1.00 87.06 443 VAL A CA 1
ATOM 3350 C C . VAL A 1 443 ? -3.447 -4.495 -10.495 1.00 87.06 443 VAL A C 1
ATOM 3352 O O . VAL A 1 443 ? -4.591 -4.056 -10.394 1.00 87.06 443 VAL A O 1
ATOM 3355 N N . VAL A 1 444 ? -3.170 -5.631 -11.142 1.00 88.81 444 VAL A N 1
ATOM 3356 C CA . VAL A 1 444 ? -4.186 -6.447 -11.828 1.00 88.81 444 VAL A CA 1
ATOM 3357 C C . VAL A 1 444 ? -5.244 -6.966 -10.848 1.00 88.81 444 VAL A C 1
ATOM 3359 O O . VAL A 1 444 ? -6.433 -6.863 -11.138 1.00 88.81 444 VAL A O 1
ATOM 3362 N N . THR A 1 445 ? -4.855 -7.440 -9.658 1.00 93.06 445 THR A N 1
ATOM 3363 C CA . THR A 1 445 ? -5.806 -7.877 -8.612 1.00 93.06 445 THR A CA 1
ATOM 3364 C C . THR A 1 445 ? -6.746 -6.739 -8.208 1.00 93.06 445 THR A C 1
ATOM 3366 O O . THR A 1 445 ? -7.962 -6.916 -8.122 1.00 93.06 445 THR A O 1
ATOM 3369 N N . GLY A 1 446 ? -6.188 -5.540 -8.026 1.00 90.81 446 GLY A N 1
ATOM 3370 C CA . GLY A 1 446 ? -6.957 -4.338 -7.719 1.00 90.81 446 GLY A CA 1
ATOM 3371 C C . GLY A 1 446 ? -7.892 -3.909 -8.850 1.00 90.81 446 GLY A C 1
ATOM 3372 O O . GLY A 1 446 ? -8.976 -3.406 -8.572 1.00 90.81 446 GLY A O 1
ATOM 3373 N N . LEU A 1 447 ? -7.494 -4.111 -10.111 1.00 87.25 447 LEU A N 1
ATOM 3374 C CA . LEU A 1 447 ? -8.279 -3.740 -11.292 1.00 87.25 447 LEU A CA 1
ATOM 3375 C C . LEU A 1 447 ? -9.475 -4.677 -11.489 1.00 87.25 447 LEU A C 1
ATOM 3377 O O . LEU A 1 447 ? -10.584 -4.208 -11.737 1.00 87.25 447 LEU A O 1
ATOM 3381 N N . ILE A 1 448 ? -9.272 -5.987 -11.306 1.00 90.50 448 ILE A N 1
ATOM 3382 C CA . ILE A 1 448 ? -10.364 -6.971 -11.279 1.00 90.50 448 ILE A CA 1
ATOM 3383 C C . ILE A 1 448 ? -11.373 -6.575 -10.194 1.00 90.50 448 ILE A C 1
ATOM 3385 O O . ILE A 1 448 ? -12.569 -6.479 -10.470 1.00 90.50 448 ILE A O 1
ATOM 3389 N N . GLY A 1 449 ? -10.895 -6.235 -8.993 1.00 90.81 449 GLY A N 1
ATOM 3390 C CA . GLY A 1 449 ? -11.745 -5.670 -7.949 1.00 90.81 449 GLY A CA 1
ATOM 3391 C C . GLY A 1 449 ? -12.486 -4.412 -8.399 1.00 90.81 449 GLY A C 1
ATOM 3392 O O . GLY A 1 449 ? -13.710 -4.378 -8.349 1.00 90.81 449 GLY A O 1
ATOM 3393 N N . ALA A 1 450 ? -11.779 -3.395 -8.890 1.00 87.00 450 ALA A N 1
ATOM 3394 C CA . ALA A 1 450 ? -12.379 -2.123 -9.287 1.00 87.00 450 ALA A CA 1
ATOM 3395 C C . ALA A 1 450 ? -13.521 -2.265 -10.311 1.00 87.00 450 ALA A C 1
ATOM 3397 O O . ALA A 1 450 ? -14.518 -1.548 -10.226 1.00 87.00 450 ALA A O 1
ATOM 3398 N N . ASN A 1 451 ? -13.399 -3.212 -11.242 1.00 86.12 451 ASN A N 1
ATOM 3399 C CA . ASN A 1 451 ? -14.412 -3.470 -12.258 1.00 86.12 451 ASN A CA 1
ATOM 3400 C C . ASN A 1 451 ? -15.567 -4.352 -11.760 1.00 86.12 451 ASN A C 1
ATOM 3402 O O . ASN A 1 451 ? -16.727 -4.051 -12.044 1.00 86.12 451 ASN A O 1
ATOM 3406 N N . PHE A 1 452 ? -15.273 -5.439 -11.041 1.00 89.69 452 PHE A N 1
ATOM 3407 C CA . PHE A 1 452 ? -16.250 -6.503 -10.784 1.00 89.69 452 PHE A CA 1
ATOM 3408 C C . PHE A 1 452 ? -16.801 -6.537 -9.354 1.00 89.69 452 PHE A C 1
ATOM 3410 O O . PHE A 1 452 ? -17.816 -7.194 -9.124 1.00 89.69 452 PHE A O 1
ATOM 3417 N N . VAL A 1 453 ? -16.191 -5.825 -8.396 1.00 92.19 453 VAL A N 1
ATOM 3418 C CA . VAL A 1 453 ? -16.506 -5.982 -6.967 1.00 92.19 453 VAL A CA 1
ATOM 3419 C C . VAL A 1 453 ? -17.976 -5.754 -6.641 1.00 92.19 453 VAL A C 1
ATOM 3421 O O . VAL A 1 453 ? -18.596 -6.632 -6.057 1.00 92.19 453 VAL A O 1
ATOM 3424 N N . GLN A 1 454 ? -18.578 -4.649 -7.082 1.00 90.56 454 GLN A N 1
ATOM 3425 C CA . GLN A 1 454 ? -19.984 -4.346 -6.780 1.00 90.56 454 GLN A CA 1
ATOM 3426 C C . GLN A 1 454 ? -20.937 -5.396 -7.350 1.00 90.56 454 GLN A C 1
ATOM 3428 O O . GLN A 1 454 ? -21.773 -5.912 -6.620 1.00 90.56 454 GLN A O 1
ATOM 3433 N N . ALA A 1 455 ? -20.758 -5.784 -8.617 1.00 89.88 455 ALA A N 1
ATOM 3434 C CA . ALA A 1 455 ? -21.596 -6.800 -9.250 1.00 89.88 455 ALA A CA 1
ATOM 3435 C C . ALA A 1 455 ? -21.511 -8.153 -8.520 1.00 89.88 455 ALA A C 1
ATOM 3437 O O . ALA A 1 455 ? -22.520 -8.835 -8.357 1.00 89.88 455 ALA A O 1
ATOM 3438 N N . VAL A 1 456 ? -20.321 -8.528 -8.037 1.00 94.06 456 VAL A N 1
ATOM 3439 C CA . VAL A 1 456 ? -20.139 -9.743 -7.234 1.00 94.06 456 VAL A CA 1
ATOM 3440 C C . VAL A 1 456 ? -20.752 -9.593 -5.838 1.00 94.06 456 VAL A C 1
ATOM 3442 O O . VAL A 1 456 ? -21.470 -10.490 -5.410 1.00 94.06 456 VAL A O 1
ATOM 3445 N N . LEU A 1 457 ? -20.547 -8.469 -5.144 1.00 94.94 457 LEU A N 1
ATOM 3446 C CA . LEU A 1 457 ? -21.140 -8.201 -3.825 1.00 94.94 457 LEU A CA 1
ATOM 3447 C C . LEU A 1 457 ? -22.680 -8.211 -3.865 1.00 94.94 457 LEU A C 1
ATOM 3449 O O . LEU A 1 457 ? -23.315 -8.751 -2.959 1.00 94.94 457 LEU A O 1
ATOM 3453 N N . ASP A 1 458 ? -23.276 -7.652 -4.921 1.00 92.88 458 ASP A N 1
ATOM 3454 C CA . ASP A 1 458 ? -24.726 -7.623 -5.142 1.00 92.88 458 ASP A CA 1
ATOM 3455 C C . ASP A 1 458 ? -25.277 -9.039 -5.382 1.00 92.88 458 ASP A C 1
ATOM 3457 O O . ASP A 1 458 ? -26.251 -9.447 -4.738 1.00 92.88 458 ASP A O 1
ATOM 3461 N N . ASN A 1 459 ? -24.601 -9.820 -6.237 1.00 94.38 459 ASN A N 1
ATOM 3462 C CA . ASN A 1 459 ? -24.935 -11.220 -6.526 1.00 94.38 459 ASN A CA 1
ATOM 3463 C C . ASN A 1 459 ? -24.751 -12.146 -5.307 1.00 94.38 459 ASN A C 1
ATOM 3465 O O . ASN A 1 459 ? -25.519 -13.088 -5.141 1.00 94.38 459 ASN A O 1
ATOM 3469 N N . LEU A 1 460 ? -23.775 -11.869 -4.434 1.00 94.88 460 LEU A N 1
ATOM 3470 C CA . LEU A 1 460 ? -23.580 -12.553 -3.144 1.00 94.88 460 LEU A CA 1
ATOM 3471 C C . LEU A 1 460 ? -24.505 -12.021 -2.031 1.00 94.88 460 LEU A C 1
ATOM 3473 O O . LEU A 1 460 ? -24.437 -12.479 -0.891 1.00 94.88 460 LEU A O 1
ATOM 3477 N N . ASN A 1 461 ? -25.368 -11.051 -2.350 1.00 93.12 461 ASN A N 1
ATOM 3478 C CA . ASN A 1 461 ? -26.303 -10.392 -1.438 1.00 93.12 461 ASN A CA 1
ATOM 3479 C C . ASN A 1 461 ? -25.657 -9.747 -0.194 1.00 93.12 461 ASN A C 1
ATOM 3481 O O . ASN A 1 461 ? -26.297 -9.644 0.856 1.00 93.12 461 ASN A O 1
ATOM 3485 N N . PHE A 1 462 ? -24.421 -9.250 -0.298 1.00 92.44 462 PHE A N 1
ATOM 3486 C CA . PHE A 1 462 ? -23.804 -8.456 0.769 1.00 92.44 462 PHE A CA 1
ATOM 3487 C C . PHE A 1 462 ? -24.411 -7.050 0.737 1.00 92.44 462 PHE A C 1
ATOM 3489 O O . PHE A 1 462 ? -24.075 -6.245 -0.130 1.00 92.44 462 PHE A O 1
ATOM 3496 N N . ARG A 1 463 ? -25.352 -6.768 1.647 1.00 87.00 463 ARG A N 1
ATOM 3497 C CA . ARG A 1 463 ? -26.144 -5.522 1.644 1.00 87.00 463 ARG A CA 1
ATOM 3498 C C . ARG A 1 463 ? -25.559 -4.392 2.490 1.00 87.00 463 ARG A C 1
ATOM 3500 O O . ARG A 1 463 ? -25.862 -3.240 2.211 1.00 87.00 463 ARG A O 1
ATOM 3507 N N . ASP A 1 464 ? -24.753 -4.699 3.505 1.00 89.94 464 ASP A N 1
ATOM 3508 C CA . ASP A 1 464 ? -24.244 -3.692 4.442 1.00 89.94 464 ASP A CA 1
ATOM 3509 C C . ASP A 1 464 ? -22.846 -3.157 4.074 1.00 89.94 464 ASP A C 1
ATOM 3511 O O . ASP A 1 464 ? -22.002 -3.915 3.582 1.00 89.94 464 ASP A O 1
ATOM 3515 N N . PRO A 1 465 ? -22.560 -1.866 4.341 1.00 91.69 465 PRO A N 1
ATOM 3516 C CA . PRO A 1 465 ? -21.287 -1.239 3.981 1.00 91.69 465 PRO A CA 1
ATOM 3517 C C . PRO A 1 465 ? -20.080 -1.831 4.723 1.00 91.69 465 PRO A C 1
ATOM 3519 O O . PRO A 1 465 ? -18.954 -1.705 4.242 1.00 91.69 465 PRO A O 1
ATOM 3522 N N . ILE A 1 466 ? -20.294 -2.499 5.864 1.00 92.31 466 ILE A N 1
ATOM 3523 C CA . ILE A 1 466 ? -19.225 -3.112 6.661 1.00 92.31 466 ILE A CA 1
ATOM 3524 C C . ILE A 1 466 ? -18.681 -4.342 5.929 1.00 92.31 466 ILE A C 1
ATOM 3526 O O . ILE A 1 466 ? -17.501 -4.383 5.582 1.00 92.31 466 ILE A O 1
ATOM 3530 N N . ALA A 1 467 ? -19.547 -5.311 5.614 1.00 94.12 467 ALA A N 1
ATOM 3531 C CA . ALA A 1 467 ? -19.171 -6.524 4.895 1.00 94.12 467 ALA A CA 1
ATOM 3532 C C . ALA A 1 467 ? -18.646 -6.206 3.486 1.00 94.12 467 ALA A C 1
ATOM 3534 O O . ALA A 1 467 ? -17.620 -6.751 3.079 1.00 94.12 467 ALA A O 1
ATOM 3535 N N . ARG A 1 468 ? -19.294 -5.275 2.766 1.00 95.31 468 ARG A N 1
ATOM 3536 C CA . ARG A 1 468 ? -18.851 -4.818 1.436 1.00 95.31 468 ARG A CA 1
ATOM 3537 C C . ARG A 1 468 ? -17.472 -4.154 1.486 1.00 95.31 468 ARG A C 1
ATOM 3539 O O . ARG A 1 468 ? -16.616 -4.472 0.657 1.00 95.31 468 ARG A O 1
ATOM 3546 N N . GLY A 1 469 ? -17.230 -3.285 2.469 1.00 94.38 469 GLY A N 1
ATOM 3547 C CA . GLY A 1 469 ? -15.962 -2.574 2.623 1.00 94.38 469 GLY A CA 1
ATOM 3548 C C . GLY A 1 469 ? -14.797 -3.484 3.020 1.00 94.38 469 GLY A C 1
ATOM 3549 O O . GLY A 1 469 ? -13.757 -3.475 2.358 1.00 94.38 469 GLY A O 1
ATOM 3550 N N . ILE A 1 470 ? -14.994 -4.337 4.034 1.00 94.44 470 ILE A N 1
ATOM 3551 C CA . ILE A 1 470 ? -14.020 -5.365 4.443 1.00 94.44 470 ILE A CA 1
ATOM 3552 C C . ILE A 1 470 ? -13.664 -6.261 3.251 1.00 94.44 470 ILE A C 1
ATOM 3554 O O . ILE A 1 470 ? -12.492 -6.394 2.898 1.00 94.44 470 ILE A O 1
ATOM 3558 N N . ALA A 1 471 ? -14.675 -6.854 2.605 1.00 95.94 471 ALA A N 1
ATOM 3559 C CA . ALA A 1 471 ? -14.465 -7.828 1.539 1.00 95.94 471 ALA A CA 1
ATOM 3560 C C . ALA A 1 471 ? -13.730 -7.236 0.331 1.00 95.94 471 ALA A C 1
ATOM 3562 O O . ALA A 1 471 ? -12.907 -7.907 -0.294 1.00 95.94 471 ALA A O 1
ATOM 3563 N N . THR A 1 472 ? -13.980 -5.961 0.035 1.00 95.25 472 THR A N 1
ATOM 3564 C CA . THR A 1 472 ? -13.309 -5.229 -1.042 1.00 95.25 472 THR A CA 1
ATOM 3565 C C . THR A 1 472 ? -11.853 -4.927 -0.709 1.00 95.25 472 THR A C 1
ATOM 3567 O O . THR A 1 472 ? -10.969 -5.248 -1.501 1.00 95.25 472 THR A O 1
ATOM 3570 N N . ALA A 1 473 ? -11.575 -4.343 0.457 1.00 93.00 473 ALA A N 1
ATOM 3571 C CA . ALA A 1 473 ? -10.213 -3.957 0.820 1.00 93.00 473 ALA A CA 1
ATOM 3572 C C . ALA A 1 473 ? -9.290 -5.169 1.025 1.00 93.00 473 ALA A C 1
ATOM 3574 O O . ALA A 1 473 ? -8.148 -5.136 0.570 1.00 93.00 473 ALA A O 1
ATOM 3575 N N . SER A 1 474 ? -9.788 -6.256 1.626 1.00 92.44 474 SER A N 1
ATOM 3576 C CA . SER A 1 474 ? -9.016 -7.491 1.842 1.00 92.44 474 SER A CA 1
ATOM 3577 C C . SER A 1 474 ? -8.792 -8.334 0.576 1.00 92.44 474 SER A C 1
ATOM 3579 O O . SER A 1 474 ? -7.945 -9.226 0.590 1.00 92.44 474 SER A O 1
ATOM 3581 N N . SER A 1 475 ? -9.520 -8.080 -0.519 1.00 94.06 475 SER A N 1
ATOM 3582 C CA . SER A 1 475 ? -9.353 -8.803 -1.795 1.00 94.06 475 SER A CA 1
ATOM 3583 C C . SER A 1 475 ? -8.694 -7.975 -2.901 1.00 94.06 475 SER A C 1
ATOM 3585 O O . SER A 1 475 ? -7.970 -8.534 -3.720 1.00 94.06 475 SER A O 1
ATOM 3587 N N . ALA A 1 476 ? -8.933 -6.661 -2.939 1.00 92.00 476 ALA A N 1
ATOM 3588 C CA . ALA A 1 476 ? -8.565 -5.769 -4.043 1.00 92.00 476 ALA A CA 1
ATOM 3589 C C . ALA A 1 476 ? -7.870 -4.467 -3.597 1.00 92.00 476 ALA A C 1
ATOM 3591 O O . ALA A 1 476 ? -7.787 -3.513 -4.377 1.00 92.00 476 ALA A O 1
ATOM 3592 N N . HIS A 1 477 ? -7.373 -4.432 -2.354 1.00 88.25 477 HIS A N 1
ATOM 3593 C CA . HIS A 1 477 ? -6.551 -3.362 -1.774 1.00 88.25 477 HIS A CA 1
ATOM 3594 C C . HIS A 1 477 ? -7.100 -1.939 -2.017 1.00 88.25 477 HIS A C 1
ATOM 3596 O O . HIS A 1 477 ? -8.311 -1.700 -1.978 1.00 88.25 477 HIS A O 1
ATOM 3602 N N . GLY A 1 478 ? -6.208 -0.963 -2.204 1.00 85.88 478 GLY A N 1
ATOM 3603 C CA . GLY A 1 478 ? -6.542 0.447 -2.391 1.00 85.88 478 GLY A CA 1
ATOM 3604 C C . GLY A 1 478 ? -7.298 0.744 -3.690 1.00 85.88 478 GLY A C 1
ATOM 3605 O O . GLY A 1 478 ? -8.167 1.614 -3.687 1.00 85.88 478 GLY A O 1
ATOM 3606 N N . LEU A 1 479 ? -7.041 0.004 -4.777 1.00 87.31 479 LEU A N 1
ATOM 3607 C CA . LEU A 1 479 ? -7.684 0.261 -6.076 1.00 87.31 479 LEU A CA 1
ATOM 3608 C C . LEU A 1 479 ? -9.162 -0.175 -6.075 1.00 87.31 479 LEU A C 1
ATOM 3610 O O . LEU A 1 479 ? -10.033 0.597 -6.478 1.00 87.31 479 LEU A O 1
ATOM 3614 N N . GLY A 1 480 ? -9.464 -1.362 -5.534 1.00 89.88 480 GLY A N 1
ATOM 3615 C CA . GLY A 1 480 ? -10.843 -1.805 -5.308 1.00 89.88 480 GLY A CA 1
ATOM 3616 C C . GLY A 1 480 ? -11.570 -0.930 -4.283 1.00 89.88 480 GLY A C 1
ATOM 3617 O O . GLY A 1 480 ? -12.721 -0.550 -4.497 1.00 89.88 480 GLY A O 1
ATOM 3618 N N . THR A 1 481 ? -10.876 -0.524 -3.211 1.00 90.06 481 THR A N 1
ATOM 3619 C CA . THR A 1 481 ? -11.391 0.434 -2.214 1.00 90.06 481 THR A CA 1
ATOM 3620 C C . THR A 1 481 ? -11.821 1.752 -2.858 1.00 90.06 481 THR A C 1
ATOM 3622 O O . THR A 1 481 ? -12.913 2.250 -2.574 1.00 90.06 481 THR A O 1
ATOM 3625 N N . ALA A 1 482 ? -10.992 2.314 -3.741 1.00 87.69 482 ALA A N 1
ATOM 3626 C CA . ALA A 1 482 ? -11.280 3.557 -4.447 1.00 87.69 482 ALA A CA 1
ATOM 3627 C C . ALA A 1 482 ? -12.520 3.438 -5.351 1.00 87.69 482 ALA A C 1
ATOM 3629 O O . ALA A 1 482 ? -13.386 4.310 -5.338 1.00 87.69 482 ALA A O 1
ATOM 3630 N N . ALA A 1 483 ? -12.637 2.338 -6.097 1.00 86.69 483 ALA A N 1
ATOM 3631 C CA . ALA A 1 483 ? -13.776 2.078 -6.974 1.00 86.69 483 ALA A CA 1
ATOM 3632 C C . ALA A 1 483 ? -15.097 1.848 -6.216 1.00 86.69 483 ALA A C 1
ATOM 3634 O O . ALA A 1 483 ? -16.139 2.360 -6.637 1.00 86.69 483 ALA A O 1
ATOM 3635 N N . LEU A 1 484 ? -15.070 1.127 -5.085 1.00 90.00 484 LEU A N 1
ATOM 3636 C CA . LEU A 1 484 ? -16.258 0.943 -4.246 1.00 90.00 484 LEU A CA 1
ATOM 3637 C C . LEU A 1 484 ? -16.702 2.275 -3.629 1.00 90.00 484 LEU A C 1
ATOM 3639 O O . LEU A 1 484 ? -17.841 2.695 -3.831 1.00 90.00 484 LEU A O 1
ATOM 3643 N N . SER A 1 485 ? -15.790 2.960 -2.933 1.00 87.94 485 SER A N 1
ATOM 3644 C CA . SER A 1 485 ? -16.084 4.201 -2.196 1.00 87.94 485 SER A CA 1
ATOM 3645 C C . SER A 1 485 ? -16.523 5.374 -3.078 1.00 87.94 485 SER A C 1
ATOM 3647 O O . SER A 1 485 ? -17.223 6.267 -2.601 1.00 87.94 485 SER A O 1
ATOM 3649 N N . ALA A 1 486 ? -16.191 5.356 -4.373 1.00 83.25 486 ALA A N 1
ATOM 3650 C CA . ALA A 1 486 ? -16.704 6.319 -5.344 1.00 83.25 486 ALA A CA 1
ATOM 3651 C C . ALA A 1 486 ? -18.229 6.217 -5.569 1.00 83.25 486 ALA A C 1
ATOM 3653 O O . ALA A 1 486 ? -18.846 7.204 -5.971 1.00 83.25 486 ALA A O 1
ATOM 3654 N N . LYS A 1 487 ? -18.853 5.053 -5.317 1.00 83.38 487 LYS A N 1
ATOM 3655 C CA . LYS A 1 487 ? -20.317 4.860 -5.432 1.00 83.38 487 LYS A CA 1
ATOM 3656 C C . LYS A 1 487 ? -20.999 4.663 -4.071 1.00 83.38 487 LYS A C 1
ATOM 3658 O O . LYS A 1 487 ? -22.105 5.168 -3.870 1.00 83.38 487 LYS A O 1
ATOM 3663 N N . GLU A 1 488 ? -20.310 3.992 -3.150 1.00 88.81 488 GLU A N 1
ATOM 3664 C CA . GLU A 1 488 ? -20.740 3.639 -1.790 1.00 88.81 488 GLU A CA 1
ATOM 3665 C C . GLU A 1 488 ? -19.767 4.243 -0.759 1.00 88.81 488 GLU A C 1
ATOM 3667 O O . GLU A 1 488 ? -18.928 3.538 -0.185 1.00 88.81 488 GLU A O 1
ATOM 3672 N N . PRO A 1 489 ? -19.795 5.570 -0.546 1.00 88.12 489 PRO A N 1
ATOM 3673 C CA . PRO A 1 489 ? -18.850 6.242 0.343 1.00 88.12 489 PRO A CA 1
ATOM 3674 C C . PRO A 1 489 ? -18.985 5.807 1.813 1.00 88.12 489 PRO A C 1
ATOM 3676 O O . PRO A 1 489 ? -18.041 5.961 2.584 1.00 88.12 489 PRO A O 1
ATOM 3679 N N . GLU A 1 490 ? -20.118 5.217 2.198 1.00 90.06 490 GLU A N 1
ATOM 3680 C CA . GLU A 1 490 ? -20.383 4.648 3.522 1.00 90.06 490 GLU A CA 1
ATOM 3681 C C . GLU A 1 490 ? -19.498 3.423 3.824 1.00 90.06 490 GLU A C 1
ATOM 3683 O O . GLU A 1 490 ? -19.217 3.140 4.988 1.00 90.06 490 GLU A O 1
ATOM 3688 N N . ALA A 1 491 ? -19.007 2.718 2.795 1.00 92.19 491 ALA A N 1
ATOM 3689 C CA . ALA A 1 491 ? -18.100 1.576 2.941 1.00 92.19 491 ALA A CA 1
ATOM 3690 C C . ALA A 1 491 ? -16.631 1.985 3.183 1.00 92.19 491 ALA A C 1
ATOM 3692 O O . ALA A 1 491 ? -15.848 1.199 3.723 1.00 92.19 491 ALA A O 1
ATOM 3693 N N . LEU A 1 492 ? -16.246 3.219 2.821 1.00 90.81 492 LEU A N 1
ATOM 3694 C CA . LEU A 1 492 ? -14.861 3.713 2.884 1.00 90.81 492 LEU A CA 1
ATOM 3695 C C . LEU A 1 492 ? -14.182 3.541 4.262 1.00 90.81 492 LEU A C 1
ATOM 3697 O O . LEU A 1 492 ? -13.023 3.125 4.282 1.00 90.81 492 LEU A O 1
ATOM 3701 N N . PRO A 1 493 ? -14.839 3.801 5.410 1.00 90.62 493 PRO A N 1
ATOM 3702 C CA . PRO A 1 493 ? -14.226 3.635 6.731 1.00 90.62 493 PRO A CA 1
ATOM 3703 C C . PRO A 1 493 ? -13.852 2.179 7.036 1.00 90.62 493 PRO A C 1
ATOM 3705 O O . PRO A 1 493 ? -12.814 1.922 7.640 1.00 90.62 493 PRO A O 1
ATOM 3708 N N . PHE A 1 494 ? -14.653 1.218 6.569 1.00 92.50 494 PHE A N 1
ATOM 3709 C CA . PHE A 1 494 ? -14.388 -0.212 6.744 1.00 92.50 494 PHE A CA 1
ATOM 3710 C C . PHE A 1 494 ? -13.289 -0.693 5.801 1.00 92.50 494 PHE A C 1
ATOM 3712 O O . PHE A 1 494 ? -12.404 -1.432 6.233 1.00 92.50 494 PHE A O 1
ATOM 3719 N N . CYS A 1 495 ? -13.272 -0.189 4.561 1.00 92.12 495 CYS A N 1
ATOM 3720 C CA . CYS A 1 495 ? -12.146 -0.390 3.654 1.00 92.12 495 CYS A CA 1
ATOM 3721 C C . CYS A 1 495 ? -10.833 0.120 4.265 1.00 92.12 495 CYS A C 1
ATOM 3723 O O . CYS A 1 495 ? -9.836 -0.594 4.259 1.00 92.12 495 CYS A O 1
ATOM 3725 N N . ALA A 1 496 ? -10.835 1.337 4.818 1.00 88.88 496 ALA A N 1
ATOM 3726 C CA . ALA A 1 496 ? -9.669 1.963 5.435 1.00 88.88 496 ALA A CA 1
ATOM 3727 C C . ALA A 1 496 ? -9.099 1.148 6.603 1.00 88.88 496 ALA A C 1
ATOM 3729 O O . ALA A 1 496 ? -7.885 0.968 6.696 1.00 88.88 496 ALA A O 1
ATOM 3730 N N . ILE A 1 497 ? -9.967 0.617 7.470 1.00 88.44 497 ILE A N 1
ATOM 3731 C CA . ILE A 1 497 ? -9.540 -0.223 8.593 1.00 88.44 497 ILE A CA 1
ATOM 3732 C C . ILE A 1 497 ? -8.983 -1.547 8.083 1.00 88.44 497 ILE A C 1
ATOM 3734 O O . ILE A 1 497 ? -7.870 -1.909 8.450 1.00 88.44 497 ILE A O 1
ATOM 3738 N N . ALA A 1 498 ? -9.703 -2.248 7.205 1.00 90.19 498 ALA A N 1
ATOM 3739 C CA . ALA A 1 498 ? -9.235 -3.513 6.643 1.00 90.19 498 ALA A CA 1
ATOM 3740 C C . ALA A 1 498 ? -7.884 -3.352 5.923 1.00 90.19 498 ALA A C 1
ATOM 3742 O O . ALA A 1 498 ? -6.961 -4.133 6.152 1.00 90.19 498 ALA A O 1
ATOM 3743 N N . TYR A 1 499 ? -7.727 -2.280 5.146 1.00 83.88 499 TYR A N 1
ATOM 3744 C CA . TYR A 1 499 ? -6.478 -1.868 4.511 1.00 83.88 499 TYR A CA 1
ATOM 3745 C C . TYR A 1 499 ? -5.342 -1.654 5.528 1.00 83.88 499 TYR A C 1
ATOM 3747 O O . TYR A 1 499 ? -4.257 -2.222 5.383 1.00 83.88 499 TYR A O 1
ATOM 3755 N N . ALA A 1 500 ? -5.591 -0.877 6.586 1.00 80.50 500 ALA A N 1
ATOM 3756 C CA . ALA A 1 500 ? -4.584 -0.561 7.593 1.00 80.50 500 ALA A CA 1
ATOM 3757 C C . ALA A 1 500 ? -4.192 -1.771 8.456 1.00 80.50 500 ALA A C 1
ATOM 3759 O O . ALA A 1 500 ? -3.016 -1.938 8.774 1.00 80.50 500 ALA A O 1
ATOM 3760 N N . LEU A 1 501 ? -5.149 -2.641 8.791 1.00 83.19 501 LEU A N 1
ATOM 3761 C CA . LEU A 1 501 ? -4.910 -3.879 9.535 1.00 83.19 501 LEU A CA 1
ATOM 3762 C C . LEU A 1 501 ? -4.130 -4.904 8.708 1.00 83.19 501 LEU A C 1
ATOM 3764 O O . LEU A 1 501 ? -3.173 -5.484 9.219 1.00 83.19 501 LEU A O 1
ATOM 3768 N N . THR A 1 502 ? -4.475 -5.066 7.427 1.00 80.44 502 THR A N 1
ATOM 3769 C CA . THR A 1 502 ? -3.727 -5.927 6.494 1.00 80.44 502 THR A CA 1
ATOM 3770 C C . THR A 1 502 ? -2.269 -5.463 6.383 1.00 80.44 502 THR A C 1
ATOM 3772 O O . THR A 1 502 ? -1.350 -6.280 6.387 1.00 80.44 502 THR A O 1
ATOM 3775 N N . GLY A 1 503 ? -2.031 -4.145 6.354 1.00 68.19 503 GLY A N 1
ATOM 3776 C CA . GLY A 1 503 ? -0.679 -3.584 6.379 1.00 68.19 503 GLY A CA 1
ATOM 3777 C C . GLY A 1 503 ? 0.048 -3.747 7.716 1.00 68.19 503 GLY A C 1
ATOM 3778 O O . GLY A 1 503 ? 1.218 -4.126 7.728 1.00 68.19 503 GLY A O 1
ATOM 3779 N N . GLY A 1 504 ? -0.638 -3.507 8.836 1.00 63.06 504 GLY A N 1
ATOM 3780 C CA . GLY A 1 504 ? -0.073 -3.614 10.182 1.00 63.06 504 GLY A CA 1
ATOM 3781 C C . GLY A 1 504 ? 0.421 -5.023 10.514 1.00 63.06 504 GLY A C 1
ATOM 3782 O O . GLY A 1 504 ? 1.581 -5.187 10.883 1.00 63.06 504 GLY A O 1
ATOM 3783 N N . GLN A 1 505 ? -0.416 -6.042 10.291 1.00 60.69 505 GLN A N 1
ATOM 3784 C CA . GLN A 1 505 ? -0.105 -7.451 10.588 1.00 60.69 505 GLN A CA 1
ATOM 3785 C C . GLN A 1 505 ? 1.139 -7.965 9.847 1.00 60.69 505 GLN A C 1
ATOM 3787 O O . GLN A 1 505 ? 1.887 -8.801 10.355 1.00 60.69 505 GLN A O 1
ATOM 3792 N N . LEU A 1 506 ? 1.364 -7.471 8.628 1.00 58.16 506 LEU A N 1
ATOM 3793 C CA . LEU A 1 506 ? 2.504 -7.865 7.804 1.00 58.16 506 LEU A CA 1
ATOM 3794 C C . LEU A 1 506 ? 3.754 -7.043 8.136 1.00 58.16 506 LEU A C 1
ATOM 3796 O O . LEU A 1 506 ? 4.856 -7.586 8.107 1.00 58.16 506 LEU A O 1
ATOM 3800 N N . ALA A 1 507 ? 3.599 -5.770 8.506 1.00 51.22 507 ALA A N 1
ATOM 3801 C CA . ALA A 1 507 ? 4.713 -4.902 8.872 1.00 51.22 507 ALA A CA 1
ATOM 3802 C C . ALA A 1 507 ? 5.222 -5.118 10.313 1.00 51.22 507 ALA A C 1
ATOM 3804 O O . ALA A 1 507 ? 6.396 -4.867 10.579 1.00 51.22 507 ALA A O 1
ATOM 3805 N N . GLU A 1 508 ? 4.411 -5.663 11.226 1.00 47.44 508 GLU A N 1
ATOM 3806 C CA . GLU A 1 508 ? 4.872 -6.111 12.551 1.00 47.44 508 GLU A CA 1
ATOM 3807 C C . GLU A 1 508 ? 5.961 -7.192 12.421 1.00 47.44 508 GLU A C 1
ATOM 3809 O O . GLU A 1 508 ? 7.012 -7.101 13.055 1.00 47.44 508 GLU A O 1
ATOM 3814 N N . LYS A 1 509 ? 5.796 -8.130 11.474 1.00 46.66 509 LYS A N 1
ATOM 3815 C CA . LYS A 1 509 ? 6.841 -9.104 11.103 1.00 46.66 509 LYS A CA 1
ATOM 3816 C C . LYS A 1 509 ? 8.076 -8.470 10.446 1.00 46.66 509 LYS A C 1
ATOM 3818 O O . LYS A 1 509 ? 9.137 -9.086 10.447 1.00 46.66 509 LYS A O 1
ATOM 3823 N N . GLN A 1 510 ? 7.967 -7.258 9.898 1.00 43.44 510 GLN A N 1
ATOM 3824 C CA . GLN A 1 510 ? 9.083 -6.535 9.271 1.00 43.44 510 GLN A CA 1
ATOM 3825 C C . GLN A 1 510 ? 9.881 -5.675 10.259 1.00 43.44 510 GLN A C 1
ATOM 3827 O O . GLN A 1 510 ? 11.010 -5.296 9.946 1.00 43.44 510 GLN A O 1
ATOM 3832 N N . ASN A 1 511 ? 9.338 -5.355 11.441 1.00 41.28 511 ASN A N 1
ATOM 3833 C CA . ASN A 1 511 ? 9.950 -4.389 12.358 1.00 41.28 511 ASN A CA 1
ATOM 3834 C C . ASN A 1 511 ? 11.061 -4.970 13.258 1.00 41.28 511 ASN A C 1
ATOM 3836 O O . ASN A 1 511 ? 11.497 -4.328 14.210 1.00 41.28 511 ASN A O 1
ATOM 3840 N N . VAL A 1 512 ? 11.599 -6.148 12.928 1.00 48.59 512 VAL A N 1
ATOM 3841 C CA . VAL A 1 512 ? 12.764 -6.767 13.597 1.00 48.59 512 VAL A CA 1
ATOM 3842 C C . VAL A 1 512 ? 14.080 -6.081 13.151 1.00 48.59 512 VAL A C 1
ATOM 3844 O O . VAL A 1 512 ? 15.118 -6.703 12.935 1.00 48.59 512 VAL A O 1
ATOM 3847 N N . LYS A 1 513 ? 14.060 -4.751 12.979 1.00 50.84 513 LYS A N 1
ATOM 3848 C CA . LYS A 1 513 ? 15.101 -3.949 12.305 1.00 50.84 513 LYS A CA 1
ATOM 3849 C C . LYS A 1 513 ? 16.274 -3.540 13.193 1.00 50.84 513 LYS A C 1
ATOM 3851 O O . LYS A 1 513 ? 16.706 -2.394 13.207 1.00 50.84 513 LYS A O 1
ATOM 3856 N N . GLY A 1 514 ? 16.802 -4.533 13.880 1.00 55.41 514 GLY A N 1
ATOM 3857 C CA . GLY A 1 514 ? 18.081 -4.482 14.576 1.00 55.41 514 GLY A CA 1
ATOM 3858 C C . GLY A 1 514 ? 18.615 -5.875 14.893 1.00 55.41 514 GLY A C 1
ATOM 3859 O O . GLY A 1 514 ? 19.757 -5.977 15.323 1.00 55.41 514 GLY A O 1
ATOM 3860 N N . LYS A 1 515 ? 17.817 -6.931 14.662 1.00 61.62 515 LYS A N 1
ATOM 3861 C CA . LYS A 1 515 ? 18.140 -8.321 14.966 1.00 61.62 515 LYS A CA 1
ATOM 3862 C C . LYS A 1 515 ? 18.077 -9.174 13.700 1.00 61.62 515 LYS A C 1
ATOM 3864 O O . LYS A 1 515 ? 16.998 -9.406 13.165 1.00 61.62 515 LYS A O 1
ATOM 3869 N N . LEU A 1 516 ? 19.229 -9.658 13.249 1.00 70.50 516 LEU A N 1
ATOM 3870 C CA . LEU A 1 516 ? 19.343 -10.656 12.188 1.00 70.50 516 LEU A CA 1
ATOM 3871 C C . LEU A 1 516 ? 19.601 -12.013 12.839 1.00 70.50 516 LEU A C 1
ATOM 3873 O O . LEU A 1 516 ? 20.528 -12.147 13.632 1.00 70.50 516 LEU A O 1
ATOM 3877 N N . SER A 1 517 ? 18.792 -13.015 12.509 1.00 68.44 517 SER A N 1
ATOM 3878 C CA . SER A 1 517 ? 19.009 -14.392 12.951 1.00 68.44 517 SER A CA 1
ATOM 3879 C C . SER A 1 517 ? 19.129 -15.289 11.726 1.00 68.44 517 SER A C 1
ATOM 3881 O O . SER A 1 517 ? 18.129 -15.561 11.066 1.00 68.44 517 SER A O 1
ATOM 3883 N N . ILE A 1 518 ? 20.356 -15.708 11.415 1.00 71.75 518 ILE A N 1
ATOM 3884 C CA . ILE A 1 518 ? 20.654 -16.655 10.342 1.00 71.75 518 ILE A CA 1
ATOM 3885 C C . ILE A 1 518 ? 20.655 -18.052 10.961 1.00 71.75 518 ILE A C 1
ATOM 3887 O O . ILE A 1 518 ? 21.394 -18.330 11.907 1.00 71.75 518 ILE A O 1
ATOM 3891 N N . LEU A 1 519 ? 19.766 -18.907 10.463 1.00 75.00 519 LEU A N 1
ATOM 3892 C CA . LEU A 1 519 ? 19.558 -20.274 10.933 1.00 75.00 519 LEU A CA 1
ATOM 3893 C C . LEU A 1 519 ? 19.948 -21.248 9.822 1.00 75.00 519 LEU A C 1
ATOM 3895 O O . LEU A 1 519 ? 19.868 -20.897 8.647 1.00 75.00 519 LEU A O 1
ATOM 3899 N N . HIS A 1 520 ? 20.259 -22.490 10.186 1.00 71.19 520 HIS A N 1
ATOM 3900 C CA . HIS A 1 520 ? 20.576 -23.562 9.236 1.00 71.19 520 HIS A CA 1
ATOM 3901 C C . HIS A 1 520 ? 21.823 -23.307 8.384 1.00 71.19 520 HIS A C 1
ATOM 3903 O O . HIS A 1 520 ? 21.870 -23.693 7.215 1.00 71.19 520 HIS A O 1
ATOM 3909 N N . LEU A 1 521 ? 22.850 -22.698 8.984 1.00 71.69 521 LEU A N 1
ATOM 3910 C CA . LEU A 1 521 ? 24.139 -22.461 8.328 1.00 71.69 521 LEU A CA 1
ATOM 3911 C C . LEU A 1 521 ? 24.825 -23.761 7.862 1.00 71.69 521 LEU A C 1
ATOM 3913 O O . LEU A 1 521 ? 25.614 -23.720 6.926 1.00 71.69 521 LEU A O 1
ATOM 3917 N N . GLU A 1 522 ? 24.412 -24.925 8.385 1.00 66.75 522 GLU A N 1
ATOM 3918 C CA . GLU A 1 522 ? 24.808 -26.254 7.886 1.00 66.75 522 GLU A CA 1
ATOM 3919 C C . GLU A 1 522 ? 24.342 -26.597 6.450 1.00 66.75 522 GLU A C 1
ATOM 3921 O O . GLU A 1 522 ? 24.535 -27.724 5.991 1.00 6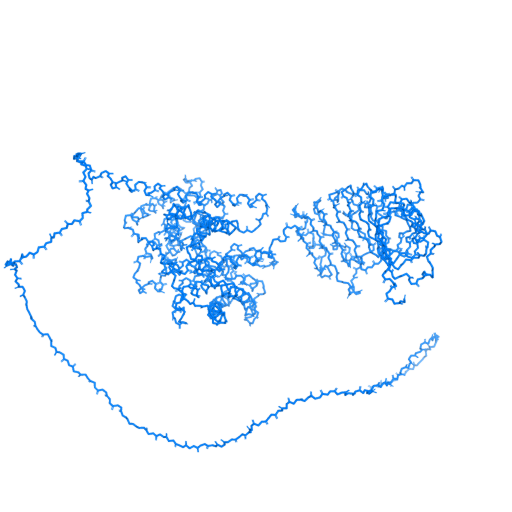6.75 522 GLU A O 1
ATOM 3926 N N . ARG A 1 523 ? 23.636 -25.684 5.766 1.00 69.38 523 ARG A N 1
ATOM 3927 C CA . ARG A 1 523 ? 23.082 -25.876 4.411 1.00 69.38 523 ARG A CA 1
ATOM 3928 C C . ARG A 1 523 ? 23.721 -25.003 3.334 1.00 69.38 523 ARG A C 1
ATOM 3930 O O . ARG A 1 523 ? 23.279 -25.068 2.192 1.00 69.38 523 ARG A O 1
ATOM 3937 N N . VAL A 1 524 ? 24.702 -24.174 3.680 1.00 69.00 524 VAL A N 1
ATOM 3938 C CA . VAL A 1 524 ? 25.452 -23.395 2.687 1.00 69.00 524 VAL A CA 1
ATOM 3939 C C . VAL A 1 524 ? 26.270 -24.378 1.849 1.00 69.00 524 VAL A C 1
ATOM 3941 O O . VAL A 1 524 ? 27.119 -25.070 2.400 1.00 69.00 524 VAL A O 1
ATOM 3944 N N . GLU A 1 525 ? 25.999 -24.482 0.546 1.00 65.88 525 GLU A N 1
ATOM 3945 C CA . GLU A 1 525 ? 26.715 -25.415 -0.343 1.00 65.88 525 GLU A CA 1
ATOM 3946 C C . GLU A 1 525 ? 28.100 -24.882 -0.744 1.00 65.88 525 GLU A C 1
ATOM 3948 O O . GLU A 1 525 ? 29.041 -25.660 -0.870 1.00 65.88 525 GLU A O 1
ATOM 3953 N N . ASN A 1 526 ? 28.245 -23.559 -0.871 1.00 67.69 526 ASN A N 1
ATOM 3954 C CA . ASN A 1 526 ? 29.480 -22.888 -1.273 1.00 67.69 526 ASN A CA 1
ATOM 3955 C C . ASN A 1 526 ? 29.802 -21.706 -0.327 1.00 67.69 526 ASN A C 1
ATOM 3957 O O . ASN A 1 526 ? 29.050 -20.729 -0.312 1.00 67.69 526 ASN A O 1
ATOM 3961 N N . PRO A 1 527 ? 30.914 -21.745 0.437 1.00 60.28 527 PRO A N 1
ATOM 3962 C CA . PRO A 1 527 ? 31.319 -20.659 1.340 1.00 60.28 527 PRO A CA 1
ATOM 3963 C C . PRO A 1 527 ? 31.794 -19.370 0.645 1.00 60.28 527 PRO A C 1
ATOM 3965 O O . PRO A 1 527 ? 32.072 -18.374 1.314 1.00 60.28 527 PRO A O 1
ATOM 3968 N N . VAL A 1 528 ? 31.938 -19.370 -0.686 1.00 60.06 528 VAL A N 1
ATOM 3969 C CA . VAL A 1 528 ? 32.297 -18.163 -1.451 1.00 60.06 528 VAL A CA 1
ATOM 3970 C C . VAL A 1 528 ? 31.070 -17.283 -1.692 1.00 60.06 528 VAL A C 1
ATOM 3972 O O . VAL A 1 528 ? 31.161 -16.065 -1.545 1.00 60.06 528 VAL A O 1
ATOM 3975 N N . ASP A 1 529 ? 29.908 -17.885 -1.961 1.00 55.16 529 ASP A N 1
ATOM 3976 C CA . ASP A 1 529 ? 28.655 -17.161 -2.230 1.00 55.16 529 ASP A CA 1
ATOM 3977 C C . ASP A 1 529 ? 28.177 -16.382 -0.989 1.00 55.16 529 ASP A C 1
ATOM 3979 O O . ASP A 1 529 ? 27.515 -15.348 -1.087 1.00 55.16 529 ASP A O 1
ATOM 3983 N N . THR A 1 530 ? 28.588 -16.812 0.208 1.00 53.38 530 THR A N 1
ATOM 3984 C CA . THR A 1 530 ? 28.341 -16.092 1.460 1.00 53.38 530 THR A CA 1
ATOM 3985 C C . THR A 1 530 ? 29.188 -14.829 1.646 1.00 53.38 530 THR A C 1
ATOM 3987 O O . THR A 1 530 ? 28.804 -14.004 2.469 1.00 53.38 530 THR A O 1
ATOM 3990 N N . LYS A 1 531 ? 30.239 -14.575 0.844 1.00 51.59 531 LYS A N 1
ATOM 3991 C CA . LYS A 1 531 ? 30.894 -13.247 0.811 1.00 51.59 531 LYS A CA 1
ATOM 3992 C C . LYS A 1 531 ? 30.049 -12.178 0.109 1.00 51.59 531 LYS A C 1
ATOM 3994 O O . LYS A 1 531 ? 30.199 -10.996 0.408 1.00 51.59 531 LYS A O 1
ATOM 3999 N N . GLU A 1 532 ? 29.132 -12.572 -0.777 1.00 48.31 532 GLU A N 1
ATOM 4000 C CA . GLU A 1 532 ? 28.098 -11.671 -1.309 1.00 48.31 532 GLU A CA 1
ATOM 4001 C C . GLU A 1 532 ? 26.891 -11.543 -0.361 1.00 48.31 532 GLU A C 1
ATOM 4003 O O . GLU A 1 532 ? 26.055 -10.644 -0.522 1.00 48.31 532 GLU A O 1
ATOM 4008 N N . ALA A 1 533 ? 26.798 -12.389 0.677 1.00 50.41 533 ALA A N 1
ATOM 4009 C CA . ALA A 1 533 ? 25.740 -12.271 1.666 1.00 50.41 533 ALA A CA 1
ATOM 4010 C C . ALA A 1 533 ? 25.846 -10.918 2.375 1.00 50.41 533 ALA A C 1
ATOM 4012 O O . ALA A 1 533 ? 26.871 -10.525 2.924 1.00 50.41 533 ALA A O 1
ATOM 4013 N N . THR A 1 534 ? 24.726 -10.200 2.388 1.00 55.06 534 THR A N 1
ATOM 4014 C CA . THR A 1 534 ? 24.625 -8.765 2.682 1.00 55.06 534 THR A CA 1
ATOM 4015 C C . THR A 1 534 ? 24.856 -8.412 4.167 1.00 55.06 534 THR A C 1
ATOM 4017 O O . THR A 1 534 ? 24.134 -7.582 4.707 1.00 55.06 534 THR A O 1
ATOM 4020 N N . VAL A 1 535 ? 25.726 -9.103 4.911 1.00 58.94 535 VAL A N 1
ATOM 4021 C CA . VAL A 1 535 ? 25.950 -8.919 6.359 1.00 58.94 535 VAL A CA 1
ATOM 4022 C C . VAL A 1 535 ? 26.894 -7.746 6.623 1.00 58.94 535 VAL A C 1
ATOM 4024 O O . VAL A 1 535 ? 26.502 -6.828 7.344 1.00 58.94 535 VAL A O 1
ATOM 4027 N N . ALA A 1 536 ? 28.054 -7.699 5.959 1.00 56.78 536 ALA A N 1
ATOM 4028 C CA . ALA A 1 536 ? 28.994 -6.575 6.038 1.00 56.78 536 ALA A CA 1
ATOM 4029 C C . ALA A 1 536 ? 28.360 -5.233 5.607 1.00 56.78 536 ALA A C 1
ATOM 4031 O O . ALA A 1 536 ? 28.640 -4.187 6.180 1.00 56.78 536 ALA A O 1
ATOM 4032 N N . GLN A 1 537 ? 27.414 -5.262 4.661 1.00 57.72 537 GLN A N 1
ATOM 4033 C CA . GLN A 1 537 ? 26.696 -4.077 4.164 1.00 57.72 537 GLN A CA 1
ATOM 4034 C C . GLN A 1 537 ? 25.542 -3.597 5.082 1.00 57.72 537 GLN A C 1
ATOM 4036 O O . GLN A 1 537 ? 24.830 -2.650 4.746 1.00 57.72 537 GLN A O 1
ATOM 4041 N N . LYS A 1 538 ? 25.293 -4.239 6.237 1.00 61.75 538 LYS A N 1
ATOM 4042 C CA . LYS A 1 538 ? 24.206 -3.873 7.173 1.00 61.75 538 LYS A CA 1
ATOM 4043 C C . LYS A 1 538 ? 24.715 -3.003 8.328 1.00 61.75 538 LYS A C 1
ATOM 4045 O O . LYS A 1 538 ? 24.663 -3.405 9.487 1.00 61.75 538 LYS A O 1
ATOM 4050 N N . GLU A 1 539 ? 25.079 -1.760 8.015 1.00 59.69 539 GLU A N 1
ATOM 4051 C CA . GLU A 1 539 ? 25.568 -0.719 8.950 1.00 59.69 539 GLU A CA 1
ATOM 4052 C C . GLU A 1 539 ? 24.718 -0.534 10.231 1.00 59.69 539 GLU A C 1
ATOM 4054 O O . GLU A 1 539 ? 25.218 -0.109 11.274 1.00 59.69 539 GLU A O 1
ATOM 4059 N N . ASN A 1 540 ? 23.419 -0.855 10.154 1.00 60.56 540 ASN A N 1
ATOM 4060 C CA . ASN A 1 540 ? 22.410 -0.668 11.205 1.00 60.56 540 ASN A CA 1
ATOM 4061 C C . ASN A 1 540 ? 22.082 -1.958 11.995 1.00 60.56 540 ASN A C 1
ATOM 4063 O O . ASN A 1 540 ? 21.016 -2.066 12.608 1.00 60.56 540 ASN A O 1
ATOM 4067 N N . LEU A 1 541 ? 22.941 -2.980 11.946 1.00 66.19 541 LEU A N 1
ATOM 4068 C CA . LEU A 1 541 ? 22.739 -4.225 12.686 1.00 66.19 541 LEU A CA 1
ATOM 4069 C C . LEU A 1 541 ? 23.210 -4.087 14.143 1.00 66.19 541 LEU A C 1
ATOM 4071 O O . LEU A 1 541 ? 24.349 -3.717 14.402 1.00 66.19 541 LEU A O 1
ATOM 4075 N N . HIS A 1 542 ? 22.346 -4.409 15.110 1.00 70.00 542 HIS A N 1
ATOM 4076 C CA . HIS A 1 542 ? 22.669 -4.311 16.542 1.00 70.00 542 HIS A CA 1
ATOM 4077 C C . HIS A 1 542 ? 22.669 -5.657 17.271 1.00 70.00 542 HIS A C 1
ATOM 4079 O O . HIS A 1 542 ? 23.238 -5.754 18.352 1.00 70.00 542 HIS A O 1
ATOM 4085 N N . HIS A 1 543 ? 22.049 -6.686 16.703 1.00 73.12 543 HIS A N 1
ATOM 4086 C CA . HIS A 1 543 ? 21.980 -8.035 17.245 1.00 73.12 543 HIS A CA 1
ATOM 4087 C C . HIS A 1 543 ? 22.132 -9.024 16.087 1.00 73.12 543 HIS A C 1
ATOM 4089 O O . HIS A 1 543 ? 21.295 -9.070 15.187 1.00 73.12 543 HIS A O 1
ATOM 4095 N N . LEU A 1 544 ? 23.190 -9.827 16.114 1.00 78.12 544 LEU A N 1
ATOM 4096 C CA . LEU A 1 544 ? 23.410 -10.924 15.177 1.00 78.12 544 LEU A CA 1
ATOM 4097 C C . LEU A 1 544 ? 23.283 -12.264 15.912 1.00 78.12 544 LEU A C 1
ATOM 4099 O O . LEU A 1 544 ? 23.890 -12.461 16.962 1.00 78.12 544 LEU A O 1
ATOM 4103 N N . THR A 1 545 ? 22.477 -13.177 15.378 1.00 77.75 545 THR A N 1
ATOM 4104 C CA . THR A 1 545 ? 22.412 -14.579 15.806 1.00 77.75 545 THR A CA 1
ATOM 4105 C C . THR A 1 545 ? 22.795 -15.471 14.630 1.00 77.75 545 THR A C 1
ATOM 4107 O O . THR A 1 545 ? 22.142 -15.406 13.591 1.00 77.75 545 THR A O 1
ATOM 4110 N N . LEU A 1 546 ? 23.807 -16.315 14.802 1.00 78.56 546 LEU A N 1
ATOM 4111 C CA . LEU A 1 546 ? 24.220 -17.348 13.851 1.00 78.56 546 LEU A CA 1
ATOM 4112 C C . LEU A 1 546 ? 23.969 -18.716 14.499 1.00 78.56 546 LEU A C 1
ATOM 4114 O O . LEU A 1 546 ? 24.442 -18.960 15.609 1.00 78.56 546 LEU A O 1
ATOM 4118 N N . ASN A 1 547 ? 23.188 -19.588 13.858 1.00 77.38 547 ASN A N 1
ATOM 4119 C CA . ASN A 1 547 ? 22.765 -20.865 14.441 1.00 77.38 547 ASN A CA 1
ATOM 4120 C C . ASN A 1 547 ? 22.961 -22.044 13.471 1.00 77.38 547 ASN A C 1
ATOM 4122 O O . ASN A 1 547 ? 22.400 -22.071 12.370 1.00 77.38 547 ASN A O 1
ATOM 4126 N N . TRP A 1 548 ? 23.708 -23.039 13.946 1.00 75.62 548 TRP A N 1
ATOM 4127 C CA . TRP A 1 548 ? 23.882 -24.362 13.351 1.00 75.62 548 TRP A CA 1
ATOM 4128 C C . TRP A 1 548 ? 23.050 -25.407 14.097 1.00 75.62 548 TRP A C 1
ATOM 4130 O O . TRP A 1 548 ? 22.901 -25.386 15.326 1.00 75.62 548 TRP A O 1
ATOM 4140 N N . ARG A 1 549 ? 22.544 -26.399 13.364 1.00 69.94 549 ARG A N 1
ATOM 4141 C CA . ARG A 1 549 ? 21.729 -27.470 13.940 1.00 69.94 549 ARG A CA 1
ATOM 4142 C C . ARG A 1 549 ? 22.558 -28.444 14.791 1.00 69.94 549 ARG A C 1
ATOM 4144 O O . ARG A 1 549 ? 23.461 -29.125 14.304 1.00 69.94 549 ARG A O 1
ATOM 4151 N N . LYS A 1 550 ? 22.144 -28.595 16.057 1.00 57.12 550 LYS A N 1
ATOM 4152 C CA . LYS A 1 550 ? 22.825 -29.361 17.126 1.00 57.12 550 LYS A CA 1
ATOM 4153 C C . LYS A 1 550 ? 23.114 -30.855 16.863 1.00 57.12 550 LYS A C 1
ATOM 4155 O O . LYS A 1 550 ? 23.902 -31.427 17.602 1.00 57.12 550 LYS A O 1
ATOM 4160 N N . TYR A 1 551 ? 22.498 -31.496 15.862 1.00 49.84 551 TYR A N 1
ATOM 4161 C CA . TYR A 1 551 ? 22.503 -32.965 15.706 1.00 49.84 551 TYR A CA 1
ATOM 4162 C C . TYR A 1 551 ? 22.693 -33.431 14.250 1.00 49.84 551 TYR A C 1
ATOM 4164 O O . TYR A 1 551 ? 21.816 -34.062 13.661 1.00 49.84 551 TYR A O 1
ATOM 4172 N N . ARG A 1 552 ? 23.842 -33.106 13.648 1.00 47.09 552 ARG A N 1
ATOM 4173 C CA . ARG A 1 552 ? 24.322 -33.752 12.412 1.00 47.09 552 ARG A CA 1
ATOM 4174 C C . ARG A 1 552 ? 25.824 -33.989 12.534 1.00 47.09 552 ARG A C 1
ATOM 4176 O O . ARG A 1 552 ? 26.566 -33.026 12.727 1.00 47.09 552 ARG A O 1
ATOM 4183 N N . GLU A 1 553 ? 26.234 -35.251 12.445 1.00 51.19 553 GLU A N 1
ATOM 4184 C CA . GLU A 1 553 ? 27.631 -35.700 12.582 1.00 51.19 553 GLU A CA 1
ATOM 4185 C C . GLU A 1 553 ? 28.433 -35.582 11.275 1.00 51.19 553 GLU A C 1
ATOM 4187 O O . GLU A 1 553 ? 29.651 -35.701 11.285 1.00 51.19 553 GLU A O 1
ATOM 4192 N N . SER A 1 554 ? 27.749 -35.337 10.156 1.00 49.59 554 SER A N 1
ATOM 4193 C CA . SER A 1 554 ? 28.262 -35.434 8.786 1.00 49.59 554 SER A CA 1
ATOM 4194 C C . SER A 1 554 ? 28.643 -34.080 8.162 1.00 49.59 554 SER A C 1
ATOM 4196 O O . SER A 1 554 ? 28.361 -33.850 6.990 1.00 49.59 554 SER A O 1
ATOM 4198 N N . GLU A 1 555 ? 29.176 -33.151 8.952 1.00 57.75 555 GLU A N 1
ATOM 4199 C CA . GLU A 1 555 ? 29.537 -31.789 8.524 1.00 57.75 555 GLU A CA 1
ATOM 4200 C C . GLU A 1 555 ? 31.044 -31.597 8.742 1.00 57.75 555 GLU A C 1
ATOM 4202 O O . GLU A 1 555 ? 31.530 -31.826 9.852 1.00 57.75 555 GLU A O 1
ATOM 4207 N N . SER A 1 556 ? 31.791 -31.246 7.692 1.00 62.81 556 SER A N 1
ATOM 4208 C CA . SER A 1 556 ? 33.245 -31.063 7.772 1.00 62.81 556 SER A CA 1
ATOM 4209 C C . SER A 1 556 ? 33.598 -29.790 8.545 1.00 62.81 556 SER A C 1
ATOM 4211 O O . SER A 1 556 ? 32.954 -28.750 8.400 1.00 62.81 556 SER A O 1
ATOM 4213 N N . GLN A 1 557 ? 34.636 -29.874 9.380 1.00 65.44 557 GLN A N 1
ATOM 4214 C CA . GLN A 1 557 ? 35.055 -28.771 10.255 1.00 65.44 557 GLN A CA 1
ATOM 4215 C C . GLN A 1 557 ? 35.525 -27.559 9.437 1.00 65.44 557 GLN A C 1
ATOM 4217 O O . GLN A 1 557 ? 35.073 -26.445 9.689 1.00 65.44 557 GLN A O 1
ATOM 4222 N N . GLU A 1 558 ? 36.322 -27.814 8.395 1.00 67.81 558 GLU A N 1
ATOM 4223 C CA . GLU A 1 558 ? 36.813 -26.819 7.431 1.00 67.81 558 GLU A CA 1
ATOM 4224 C C . GLU A 1 558 ? 35.677 -26.041 6.745 1.00 67.81 558 GLU A C 1
ATOM 4226 O O . GLU A 1 558 ? 35.781 -24.835 6.545 1.00 67.81 558 GLU A O 1
ATOM 4231 N N . HIS A 1 559 ? 34.559 -26.701 6.422 1.00 72.50 559 HIS A N 1
ATOM 4232 C CA . HIS A 1 559 ? 33.426 -26.052 5.753 1.00 72.50 559 HIS A CA 1
ATOM 4233 C C . HIS A 1 559 ? 32.676 -25.109 6.695 1.00 72.50 559 HIS A C 1
ATOM 4235 O O . HIS A 1 559 ? 32.366 -23.978 6.328 1.00 72.50 559 HIS A O 1
ATOM 4241 N N . ALA A 1 560 ? 32.423 -25.540 7.935 1.00 69.44 560 ALA A N 1
ATOM 4242 C CA . ALA A 1 560 ? 31.795 -24.686 8.943 1.00 69.44 560 ALA A CA 1
ATOM 4243 C C . ALA A 1 560 ? 32.657 -23.450 9.265 1.00 69.44 560 ALA A C 1
ATOM 4245 O O . ALA A 1 560 ? 32.118 -22.362 9.469 1.00 69.44 560 ALA A O 1
ATOM 4246 N N . GLU A 1 561 ? 33.981 -23.615 9.274 1.00 74.25 561 GLU A N 1
ATOM 4247 C CA . GLU A 1 561 ? 34.957 -22.538 9.442 1.00 74.25 561 GLU A CA 1
ATOM 4248 C C . GLU A 1 561 ? 34.912 -21.536 8.285 1.00 74.25 561 GLU A C 1
ATOM 4250 O O . GLU A 1 561 ? 34.679 -20.354 8.525 1.00 74.25 561 GLU A O 1
ATOM 4255 N N . GLN A 1 562 ? 35.010 -22.004 7.036 1.00 73.75 562 GLN A N 1
ATOM 4256 C CA . GLN A 1 562 ? 34.917 -21.151 5.843 1.00 73.75 562 GLN A CA 1
ATOM 4257 C C . GLN A 1 562 ? 33.586 -20.384 5.776 1.00 73.75 562 GLN A C 1
ATOM 4259 O O . GLN A 1 562 ? 33.569 -19.203 5.423 1.00 73.75 562 GLN A O 1
ATOM 4264 N N . VAL A 1 563 ? 32.469 -21.013 6.167 1.00 75.25 563 VAL A N 1
ATOM 4265 C CA . VAL A 1 563 ? 31.162 -20.341 6.246 1.00 75.25 563 VAL A CA 1
ATOM 4266 C C . VAL A 1 563 ? 31.165 -19.236 7.307 1.00 75.25 563 VAL A C 1
ATOM 4268 O O . VAL A 1 563 ? 30.691 -18.140 7.020 1.00 75.25 563 VAL A O 1
ATOM 4271 N N . LEU A 1 564 ? 31.712 -19.456 8.509 1.00 76.50 564 LEU A N 1
ATOM 4272 C CA . LEU A 1 564 ? 31.763 -18.403 9.536 1.00 76.50 564 LEU A CA 1
ATOM 4273 C C . LEU A 1 564 ? 32.770 -17.285 9.191 1.00 76.50 564 LEU A C 1
ATOM 4275 O O . LEU A 1 564 ? 32.485 -16.118 9.460 1.00 76.50 564 LEU A O 1
ATOM 4279 N N . GLU A 1 565 ? 33.895 -17.612 8.554 1.00 76.94 565 GLU A N 1
ATOM 4280 C CA . GLU A 1 565 ? 34.872 -16.640 8.041 1.00 76.94 565 GLU A CA 1
ATOM 4281 C C . GLU A 1 565 ? 34.236 -15.726 6.979 1.00 76.94 565 GLU A C 1
ATOM 4283 O O . GLU A 1 565 ? 34.387 -14.510 7.026 1.00 76.94 565 GLU A O 1
ATOM 4288 N N . SER A 1 566 ? 33.436 -16.289 6.066 1.00 74.31 566 SER A N 1
ATOM 4289 C CA . SER A 1 566 ? 32.734 -15.523 5.023 1.00 74.31 566 SER A CA 1
ATOM 4290 C C . SER A 1 566 ? 31.620 -14.593 5.536 1.00 74.31 566 SER A C 1
ATOM 4292 O O . SER A 1 566 ? 31.174 -13.718 4.798 1.00 74.31 566 SER A O 1
ATOM 4294 N N . LEU A 1 567 ? 31.167 -14.765 6.784 1.00 73.38 567 LEU A N 1
ATOM 4295 C CA . LEU A 1 567 ? 30.052 -14.024 7.395 1.00 73.38 567 LEU A CA 1
ATOM 4296 C C . LEU A 1 567 ? 30.515 -12.831 8.252 1.00 73.38 567 LEU A C 1
ATOM 4298 O O . LEU A 1 567 ? 29.852 -12.481 9.233 1.00 73.38 567 LEU A O 1
ATOM 4302 N N . GLU A 1 568 ? 31.635 -12.210 7.874 1.00 74.50 568 GLU A N 1
ATOM 4303 C CA . GLU A 1 568 ? 32.228 -11.051 8.547 1.00 74.50 568 GLU A CA 1
ATOM 4304 C C . GLU A 1 568 ? 31.177 -9.947 8.831 1.00 74.50 568 GLU A C 1
ATOM 4306 O O . GLU A 1 568 ? 30.534 -9.420 7.909 1.00 74.50 568 GLU A O 1
ATOM 4311 N N . PRO A 1 569 ? 30.933 -9.599 10.109 1.00 70.12 569 PRO A N 1
ATOM 4312 C CA . PRO A 1 569 ? 29.964 -8.579 10.475 1.00 70.12 569 PRO A CA 1
ATOM 4313 C C . PRO A 1 569 ? 30.561 -7.169 10.390 1.00 70.12 569 PRO A C 1
ATOM 4315 O O . PRO A 1 569 ? 31.706 -6.934 10.758 1.00 70.12 569 PRO A O 1
ATOM 4318 N N . HIS A 1 570 ? 29.737 -6.189 10.010 1.00 66.75 570 HIS A N 1
ATOM 4319 C CA . HIS A 1 570 ? 30.082 -4.766 10.139 1.00 66.75 570 HIS A CA 1
ATOM 4320 C C . HIS A 1 570 ? 30.490 -4.423 11.595 1.00 66.75 570 HIS A C 1
ATOM 4322 O O . HIS A 1 570 ? 29.822 -4.933 12.489 1.00 66.75 570 HIS A O 1
ATOM 4328 N N . PRO A 1 571 ? 31.432 -3.495 11.886 1.00 66.31 571 PRO A N 1
ATOM 4329 C CA . PRO A 1 571 ? 31.898 -3.147 13.252 1.00 66.31 571 PRO A CA 1
ATOM 4330 C C . PRO A 1 571 ? 30.890 -2.568 14.286 1.00 66.31 571 PRO A C 1
ATOM 4332 O O . PRO A 1 571 ? 31.287 -2.008 15.311 1.00 66.31 571 PRO A O 1
ATOM 4335 N N . ASN A 1 572 ? 29.576 -2.655 14.037 1.00 61.94 572 ASN A N 1
ATOM 4336 C CA . ASN A 1 572 ? 28.512 -2.033 14.846 1.00 61.94 572 ASN A CA 1
ATOM 4337 C C . ASN A 1 572 ? 27.601 -2.961 15.712 1.00 61.94 572 ASN A C 1
ATOM 4339 O O . ASN A 1 572 ? 26.673 -2.418 16.334 1.00 61.94 572 ASN A O 1
ATOM 4343 N N . PRO A 1 573 ? 27.743 -4.309 15.796 1.00 64.75 573 PRO A N 1
ATOM 4344 C CA . PRO A 1 573 ? 26.821 -5.125 16.579 1.00 64.75 573 PRO A CA 1
ATOM 4345 C C . PRO A 1 573 ? 26.983 -4.839 18.070 1.00 64.75 573 PRO A C 1
ATOM 4347 O O . PRO A 1 573 ? 28.073 -4.877 18.627 1.00 64.75 573 PRO A O 1
ATOM 4350 N N . LYS A 1 574 ? 25.857 -4.625 18.749 1.00 68.75 574 LYS A N 1
ATOM 4351 C CA . LYS A 1 574 ? 25.802 -4.512 20.212 1.00 68.75 574 LYS A CA 1
ATOM 4352 C C . LYS A 1 574 ? 25.661 -5.890 20.867 1.00 68.75 574 LYS A C 1
ATOM 4354 O O . LYS A 1 574 ? 26.001 -6.054 22.033 1.00 68.75 574 LYS A O 1
ATOM 4359 N N . GLN A 1 575 ? 25.142 -6.881 20.144 1.00 73.00 575 GLN A N 1
ATOM 4360 C CA . GLN A 1 575 ? 24.942 -8.250 20.617 1.00 73.00 575 GLN A CA 1
ATOM 4361 C C . GLN A 1 575 ? 25.337 -9.249 19.522 1.00 73.00 575 GLN A C 1
ATOM 4363 O O . GLN A 1 575 ? 24.829 -9.169 18.403 1.00 73.00 575 GLN A O 1
ATOM 4368 N N . LEU A 1 576 ? 26.197 -10.211 19.850 1.00 79.50 576 LEU A N 1
ATOM 4369 C CA . LEU A 1 576 ? 26.580 -11.315 18.969 1.00 79.50 576 LEU A CA 1
ATOM 4370 C C . LEU A 1 576 ? 26.302 -12.639 19.677 1.00 79.50 576 LEU A C 1
ATOM 4372 O O . LEU A 1 576 ? 26.724 -12.863 20.813 1.00 79.50 576 LEU A O 1
ATOM 4376 N N . LYS A 1 577 ? 25.575 -13.522 18.996 1.00 78.56 577 LYS A N 1
ATOM 4377 C CA . LYS A 1 577 ? 25.262 -14.862 19.476 1.00 78.56 577 LYS A CA 1
ATOM 4378 C C . LYS A 1 577 ? 25.588 -15.897 18.407 1.00 78.56 577 LYS A C 1
ATOM 4380 O O . LYS A 1 577 ? 25.061 -15.816 17.302 1.00 78.56 577 LYS A O 1
ATOM 4385 N N . ILE A 1 578 ? 26.409 -16.880 18.754 1.00 77.88 578 ILE A N 1
ATOM 4386 C CA . ILE A 1 578 ? 26.792 -17.991 17.880 1.00 77.88 578 ILE A CA 1
ATOM 4387 C C . ILE A 1 578 ? 26.432 -19.293 18.599 1.00 77.88 578 ILE A C 1
ATOM 4389 O O . ILE A 1 578 ? 26.848 -19.521 19.736 1.00 77.88 578 ILE A O 1
ATOM 4393 N N . GLU A 1 579 ? 25.625 -20.134 17.956 1.00 74.19 579 GLU A N 1
ATOM 4394 C CA . GLU A 1 579 ? 25.117 -21.387 18.520 1.00 74.19 579 GLU A CA 1
ATOM 4395 C C . GLU A 1 579 ? 25.368 -22.573 17.588 1.00 74.19 579 GLU A C 1
ATOM 4397 O O . GLU A 1 579 ? 25.095 -22.507 16.393 1.00 74.19 579 GLU A O 1
ATOM 4402 N N . GLY A 1 580 ? 25.816 -23.694 18.149 1.00 67.44 580 GLY A N 1
ATOM 4403 C CA . GLY A 1 580 ? 25.967 -24.968 17.448 1.00 67.44 580 GLY A CA 1
ATOM 4404 C C . GLY A 1 580 ? 27.178 -25.068 16.520 1.00 67.44 580 GLY A C 1
ATOM 4405 O O . GLY A 1 580 ? 27.312 -26.101 15.870 1.00 67.44 580 GLY A O 1
ATOM 4406 N N . PHE A 1 581 ? 28.040 -24.045 16.460 1.00 72.19 581 PHE A N 1
ATOM 4407 C CA . PHE A 1 581 ? 29.264 -24.026 15.649 1.00 72.19 581 PHE A CA 1
ATOM 4408 C C . PHE A 1 581 ? 30.171 -25.233 15.956 1.00 72.19 581 PHE A C 1
ATOM 4410 O O . PHE A 1 581 ? 30.218 -25.687 17.102 1.00 72.19 581 PHE A O 1
ATOM 4417 N N . LYS A 1 582 ? 30.849 -25.788 14.939 1.00 65.88 582 LYS A N 1
ATOM 4418 C CA . LYS A 1 582 ? 31.525 -27.102 15.028 1.00 65.88 582 LYS A CA 1
ATOM 4419 C C . LYS A 1 582 ? 33.015 -27.119 14.661 1.00 65.88 582 LYS A C 1
ATOM 4421 O O . LYS A 1 582 ? 33.611 -28.192 14.789 1.00 65.88 582 LYS A O 1
ATOM 4426 N N . SER A 1 583 ? 33.613 -26.004 14.221 1.00 69.31 583 SER A N 1
ATOM 4427 C CA . SER A 1 583 ? 35.074 -25.974 14.034 1.00 69.31 583 SER A CA 1
ATOM 4428 C C . SER A 1 583 ? 35.807 -25.911 15.380 1.00 69.31 583 SER A C 1
ATOM 4430 O O . SER A 1 583 ? 35.222 -25.611 16.421 1.00 69.31 583 SER A O 1
ATOM 4432 N N . ILE A 1 584 ? 37.095 -26.242 15.329 1.00 66.00 584 ILE A N 1
ATOM 4433 C CA . ILE A 1 584 ? 38.075 -26.150 16.413 1.00 66.00 584 ILE A CA 1
ATOM 4434 C C . ILE A 1 584 ? 38.794 -24.792 16.451 1.00 66.00 584 ILE A C 1
ATOM 4436 O O . ILE A 1 584 ? 39.373 -24.465 17.487 1.00 66.00 584 ILE A O 1
ATOM 4440 N N . HIS A 1 585 ? 38.729 -24.007 15.368 1.00 67.81 585 HIS A N 1
ATOM 4441 C CA . HIS A 1 585 ? 39.335 -22.678 15.251 1.00 67.81 585 HIS A CA 1
ATOM 4442 C C . HIS A 1 585 ? 38.281 -21.560 15.213 1.00 67.81 585 HIS A C 1
ATOM 4444 O O . HIS A 1 585 ? 37.111 -21.785 14.890 1.00 67.81 585 HIS A O 1
ATOM 4450 N N . PHE A 1 586 ? 38.708 -20.350 15.578 1.00 70.69 586 PHE A N 1
ATOM 4451 C CA . PHE A 1 586 ? 37.920 -19.123 15.463 1.00 70.69 586 PHE A CA 1
ATOM 4452 C C . PHE A 1 586 ? 38.273 -18.378 14.164 1.00 70.69 586 PHE A C 1
ATOM 4454 O O . PHE A 1 586 ? 39.433 -18.423 13.756 1.00 70.69 586 PHE A O 1
ATOM 4461 N N . PRO A 1 587 ? 37.309 -17.672 13.546 1.00 72.56 587 PRO A N 1
ATOM 4462 C CA . PRO A 1 587 ? 37.543 -16.852 12.359 1.00 72.56 587 PRO A CA 1
ATOM 4463 C C . PRO A 1 587 ? 38.412 -15.625 12.676 1.00 72.56 587 PRO A C 1
ATOM 4465 O O . PRO A 1 587 ? 38.408 -15.129 13.811 1.00 72.56 587 PRO A O 1
ATOM 4468 N N . HIS A 1 588 ? 39.103 -15.087 11.668 1.00 73.94 588 HIS A N 1
ATOM 4469 C CA . HIS A 1 588 ? 40.084 -14.007 11.846 1.00 73.94 588 HIS A CA 1
ATOM 4470 C C . HIS A 1 588 ? 39.454 -12.753 12.468 1.00 73.94 588 HIS A C 1
ATOM 4472 O O . HIS A 1 588 ? 39.976 -12.191 13.432 1.00 73.94 588 HIS A O 1
ATOM 4478 N N . TRP A 1 589 ? 38.255 -12.383 12.007 1.00 74.62 589 TRP A N 1
ATOM 4479 C CA . TRP A 1 589 ? 37.512 -11.209 12.477 1.00 74.62 589 TRP A CA 1
ATOM 4480 C C . TRP A 1 589 ? 37.036 -11.289 13.944 1.00 74.62 589 TRP A C 1
ATOM 4482 O O . TRP A 1 589 ? 36.685 -10.261 14.519 1.00 74.62 589 TRP A O 1
ATOM 4492 N N . ILE A 1 590 ? 37.037 -12.472 14.584 1.00 73.44 590 ILE A N 1
ATOM 4493 C CA . ILE A 1 590 ? 36.826 -12.599 16.046 1.00 73.44 590 ILE A CA 1
ATOM 4494 C C . ILE A 1 590 ? 38.135 -12.389 16.820 1.00 73.44 590 ILE A C 1
ATOM 4496 O O . ILE A 1 590 ? 38.107 -11.958 17.975 1.00 73.44 590 ILE A O 1
ATOM 4500 N N . CYS A 1 591 ? 39.280 -12.685 16.205 1.00 69.81 591 CYS A N 1
ATOM 4501 C CA . CYS A 1 591 ? 40.589 -12.494 16.818 1.00 69.81 591 CYS A CA 1
ATOM 4502 C C . CYS A 1 591 ? 41.135 -11.061 16.678 1.00 69.81 591 CYS A C 1
ATOM 4504 O O . CYS A 1 591 ? 42.089 -10.718 17.374 1.00 69.81 591 CYS A O 1
ATOM 4506 N N . GLU A 1 592 ? 40.500 -10.200 15.875 1.00 70.12 592 GLU A N 1
ATOM 4507 C CA . GLU A 1 592 ? 40.804 -8.767 15.787 1.00 70.12 592 GLU A CA 1
ATOM 4508 C C . GLU A 1 592 ? 40.023 -7.927 16.826 1.00 70.12 592 GLU A C 1
ATOM 4510 O O . GLU A 1 592 ? 38.806 -7.768 16.703 1.00 70.12 592 GLU A O 1
ATOM 4515 N N . PRO A 1 593 ? 40.686 -7.298 17.823 1.00 61.44 593 PRO A N 1
ATOM 4516 C CA . PRO A 1 593 ? 39.990 -6.553 18.883 1.00 61.44 593 PRO A CA 1
ATOM 4517 C C . PRO A 1 593 ? 39.201 -5.328 18.391 1.00 61.44 593 PRO A C 1
ATOM 4519 O O . PRO A 1 593 ? 38.233 -4.915 19.024 1.00 61.44 593 PRO A O 1
ATOM 4522 N N . ILE A 1 594 ? 39.619 -4.737 17.267 1.00 62.06 594 ILE A N 1
ATOM 4523 C CA . ILE A 1 594 ? 39.108 -3.455 16.753 1.00 62.06 594 ILE A CA 1
ATOM 4524 C C . ILE A 1 594 ? 37.701 -3.607 16.146 1.00 62.06 594 ILE A C 1
ATOM 4526 O O . ILE A 1 594 ? 36.877 -2.701 16.255 1.00 62.06 594 ILE A O 1
ATOM 4530 N N . LEU A 1 595 ? 37.401 -4.763 15.545 1.00 61.06 595 LEU A N 1
ATOM 4531 C CA . LEU A 1 595 ? 36.132 -5.043 14.859 1.00 61.06 595 LEU A CA 1
ATOM 4532 C C . LEU A 1 595 ? 34.931 -5.180 15.812 1.00 61.06 595 LEU A C 1
ATOM 4534 O O . LEU A 1 595 ? 33.788 -5.005 15.388 1.00 61.06 595 LEU A O 1
ATOM 4538 N N . LEU A 1 596 ? 35.170 -5.489 17.091 1.00 66.00 596 LEU A N 1
ATOM 4539 C CA . LEU A 1 596 ? 34.129 -5.877 18.052 1.00 66.00 596 LEU A CA 1
ATOM 4540 C C . LEU A 1 596 ? 34.074 -5.000 19.317 1.00 66.00 596 LEU A C 1
ATOM 4542 O O . LEU A 1 596 ? 33.317 -5.315 20.234 1.00 66.00 596 LEU A O 1
ATOM 4546 N N . ASP A 1 597 ? 34.812 -3.888 19.394 1.00 65.25 597 ASP A N 1
ATOM 4547 C CA . ASP A 1 597 ? 34.921 -3.086 20.630 1.00 65.25 597 ASP A CA 1
ATOM 4548 C C . ASP A 1 597 ? 33.586 -2.458 21.101 1.00 65.25 597 ASP A C 1
ATOM 4550 O O . ASP A 1 597 ? 33.381 -2.207 22.289 1.00 65.25 597 ASP A O 1
ATOM 4554 N N . ASN A 1 598 ? 32.618 -2.287 20.190 1.00 62.66 598 ASN A N 1
ATOM 4555 C CA . ASN A 1 598 ? 31.249 -1.831 20.484 1.00 62.66 598 ASN A CA 1
ATOM 4556 C C . ASN A 1 598 ? 30.330 -2.918 21.092 1.00 62.66 598 ASN A C 1
ATOM 4558 O O . ASN A 1 598 ? 29.160 -2.647 21.395 1.00 62.66 598 ASN A O 1
ATOM 4562 N N . LEU A 1 599 ? 30.805 -4.159 21.233 1.00 66.00 599 LEU A N 1
ATOM 4563 C CA . LEU A 1 599 ? 29.972 -5.296 21.613 1.00 66.00 599 LEU A CA 1
ATOM 4564 C C . LEU A 1 599 ? 29.647 -5.291 23.116 1.00 66.00 599 LEU A C 1
ATOM 4566 O O . LEU A 1 599 ? 30.530 -5.327 23.964 1.00 66.00 599 LEU A O 1
ATOM 4570 N N . PHE A 1 600 ? 28.358 -5.318 23.458 1.00 58.78 600 PHE A N 1
ATOM 4571 C CA . PHE A 1 600 ? 27.865 -5.338 24.841 1.00 58.78 600 PHE A CA 1
ATOM 4572 C C . PHE A 1 600 ? 27.603 -6.764 25.360 1.00 58.78 600 PHE A C 1
ATOM 4574 O O . PHE A 1 600 ? 27.827 -7.045 26.542 1.00 58.78 600 PHE A O 1
ATOM 4581 N N . LEU A 1 601 ? 27.117 -7.662 24.493 1.00 48.47 601 LEU A N 1
ATOM 4582 C CA . LEU A 1 601 ? 26.780 -9.049 24.835 1.00 48.47 601 LEU A CA 1
ATOM 4583 C C . LEU A 1 601 ? 27.365 -10.030 23.818 1.00 48.47 601 LEU A C 1
ATOM 4585 O O . LEU A 1 601 ? 27.022 -9.966 22.637 1.00 48.47 601 LEU A O 1
ATOM 4589 N N . LEU A 1 602 ? 28.162 -10.982 24.308 1.00 70.12 602 LEU A N 1
ATOM 4590 C CA . LEU A 1 602 ? 28.670 -12.122 23.548 1.00 70.12 602 LEU A CA 1
ATOM 4591 C C . LEU A 1 602 ? 28.134 -13.430 24.135 1.00 70.12 602 LEU A C 1
ATOM 4593 O O . LEU A 1 602 ? 28.260 -13.685 25.333 1.00 70.12 602 LEU A O 1
ATOM 4597 N N . SER A 1 603 ? 27.554 -14.283 23.293 1.00 61.84 603 SER A N 1
ATOM 4598 C CA . SER A 1 603 ? 27.114 -15.624 23.686 1.00 61.84 603 SER A CA 1
ATOM 4599 C C . SER A 1 603 ? 27.605 -16.656 22.676 1.00 61.84 603 SER A C 1
ATOM 4601 O O . SER A 1 603 ? 27.207 -16.636 21.513 1.00 61.84 603 SER A O 1
ATOM 4603 N N . TYR A 1 604 ? 28.477 -17.550 23.138 1.00 68.19 604 TYR A N 1
ATOM 4604 C CA . TYR A 1 604 ? 29.139 -18.576 22.342 1.00 68.19 604 TYR A CA 1
ATOM 4605 C C . TYR A 1 604 ? 28.775 -19.959 22.897 1.00 68.19 604 TYR A C 1
ATOM 4607 O O . TYR A 1 604 ? 29.214 -20.341 23.983 1.00 68.19 604 TYR A O 1
ATOM 4615 N N . LEU A 1 605 ? 27.913 -20.686 22.180 1.00 56.84 605 LEU A N 1
ATOM 4616 C CA . LEU A 1 605 ? 27.395 -21.998 22.581 1.00 56.84 605 LEU A CA 1
ATOM 4617 C C . LEU A 1 605 ? 27.807 -23.053 21.551 1.00 56.84 605 LEU A C 1
ATOM 4619 O O . LEU A 1 605 ? 27.129 -23.236 20.540 1.00 56.84 605 LEU A O 1
ATOM 4623 N N . ILE A 1 606 ? 28.928 -23.731 21.785 1.00 60.78 606 ILE A N 1
ATOM 4624 C CA . ILE A 1 606 ? 29.606 -24.549 20.769 1.00 60.78 606 ILE A CA 1
ATOM 4625 C C . ILE A 1 606 ? 28.978 -25.950 20.668 1.00 60.78 606 ILE A C 1
ATOM 4627 O O . ILE A 1 606 ? 28.541 -26.532 21.660 1.00 60.78 606 ILE A O 1
ATOM 4631 N N . GLY A 1 607 ? 28.912 -26.511 19.456 1.00 49.31 607 GLY A N 1
ATOM 4632 C CA . GLY A 1 607 ? 28.432 -27.876 19.200 1.00 49.31 607 GLY A CA 1
ATOM 4633 C C . GLY A 1 607 ? 29.496 -28.971 19.380 1.00 49.31 607 GLY A C 1
ATOM 4634 O O . GLY A 1 607 ? 29.153 -30.146 19.504 1.00 49.31 607 GLY A O 1
ATOM 4635 N N . ARG A 1 608 ? 30.778 -28.596 19.400 1.00 58.25 608 ARG A N 1
ATOM 4636 C CA . ARG A 1 608 ? 31.966 -29.448 19.584 1.00 58.25 608 ARG A CA 1
ATOM 4637 C C . ARG A 1 608 ? 32.952 -28.750 20.527 1.00 58.25 608 ARG A C 1
ATOM 4639 O O . ARG A 1 608 ? 32.751 -27.603 20.901 1.00 58.25 608 ARG A O 1
ATOM 4646 N N . PHE A 1 609 ? 34.005 -29.456 20.916 1.00 57.00 609 PHE A N 1
ATOM 4647 C CA . PHE A 1 609 ? 35.033 -28.935 21.806 1.00 57.00 609 PHE A CA 1
ATOM 4648 C C . PHE A 1 609 ? 36.060 -28.097 21.042 1.00 57.00 609 PHE A C 1
ATOM 4650 O O . PHE A 1 609 ? 36.797 -28.637 20.220 1.00 57.00 609 PHE A O 1
ATOM 4657 N N . VAL A 1 610 ? 36.117 -26.799 21.336 1.00 62.31 610 VAL A N 1
ATOM 4658 C CA . VAL A 1 610 ? 37.169 -25.903 20.833 1.00 62.31 610 VAL A CA 1
ATOM 4659 C C . VAL A 1 610 ? 38.418 -25.992 21.714 1.00 62.31 610 VAL A C 1
ATOM 4661 O O . VAL A 1 610 ? 38.334 -26.304 22.910 1.00 62.31 610 VAL A O 1
ATOM 4664 N N . LEU A 1 611 ? 39.571 -25.752 21.086 1.00 56.88 611 LEU A N 1
ATOM 4665 C CA . LEU A 1 611 ? 40.886 -25.765 21.718 1.00 56.88 611 LEU A CA 1
ATOM 4666 C C . LEU A 1 611 ? 41.090 -24.495 22.564 1.00 56.88 611 LEU A C 1
ATOM 4668 O O . LEU A 1 611 ? 40.990 -24.571 23.789 1.00 56.88 611 LEU A O 1
ATOM 4672 N N . ASP A 1 612 ? 41.282 -23.339 21.926 1.00 63.16 612 ASP A N 1
ATOM 4673 C CA . ASP A 1 612 ? 41.716 -22.101 22.595 1.00 63.16 612 ASP A CA 1
ATOM 4674 C C . ASP A 1 612 ? 40.625 -21.015 22.630 1.00 63.16 612 ASP A C 1
ATOM 4676 O O . ASP A 1 612 ? 39.620 -21.101 21.927 1.00 63.16 612 ASP A O 1
ATOM 4680 N N . LEU A 1 613 ? 40.824 -19.964 23.437 1.00 66.62 613 LEU A N 1
ATOM 4681 C CA . LEU A 1 613 ? 39.923 -18.808 23.535 1.00 66.62 613 LEU A CA 1
ATOM 4682 C C . LEU A 1 613 ? 40.500 -17.583 22.781 1.00 66.62 613 LEU A C 1
ATOM 4684 O O . LEU A 1 613 ? 41.697 -17.322 22.909 1.00 66.62 613 LEU A O 1
ATOM 4688 N N . PRO A 1 614 ? 39.689 -16.800 22.040 1.00 71.00 614 PRO A N 1
ATOM 4689 C CA . PRO A 1 614 ? 40.132 -15.558 21.405 1.00 71.00 614 PRO A CA 1
ATOM 4690 C C . PRO A 1 614 ? 40.377 -14.440 22.442 1.00 71.00 614 PRO A C 1
ATOM 4692 O O . PRO A 1 614 ? 39.896 -14.539 23.576 1.00 71.00 614 PRO A O 1
ATOM 4695 N N . PRO A 1 615 ? 41.077 -13.346 22.075 1.00 68.75 615 PRO A N 1
ATOM 4696 C CA . PRO A 1 615 ? 41.488 -12.262 22.982 1.00 68.75 615 PRO A CA 1
ATOM 4697 C C . PRO A 1 615 ? 40.342 -11.313 23.419 1.00 68.75 615 PRO A C 1
ATOM 4699 O O . PRO A 1 615 ? 40.470 -10.089 23.404 1.00 68.75 615 PRO A O 1
ATOM 4702 N N . LEU A 1 616 ? 39.221 -11.872 23.890 1.00 72.44 616 LEU A N 1
ATOM 4703 C CA . LEU A 1 616 ? 37.996 -11.159 24.296 1.00 72.44 616 LEU A CA 1
ATOM 4704 C C . LEU A 1 616 ? 38.193 -10.150 25.438 1.00 72.44 616 LEU A C 1
ATOM 4706 O O . LEU A 1 616 ? 37.366 -9.260 25.625 1.00 72.44 616 LEU A O 1
ATOM 4710 N N . GLY A 1 617 ? 39.275 -10.288 26.208 1.00 65.12 617 GLY A N 1
ATOM 4711 C CA . GLY A 1 617 ? 39.618 -9.390 27.311 1.00 65.12 617 GLY A CA 1
ATOM 4712 C C . GLY A 1 617 ? 39.925 -7.948 26.888 1.00 65.12 617 GLY A C 1
ATOM 4713 O O . GLY A 1 617 ? 39.832 -7.038 27.706 1.00 65.12 617 GLY A O 1
ATOM 4714 N N . MET A 1 618 ? 40.237 -7.725 25.606 1.00 66.25 618 MET A N 1
ATOM 4715 C CA . MET A 1 618 ? 40.508 -6.395 25.048 1.00 66.25 618 MET A CA 1
ATOM 4716 C C . MET A 1 618 ? 39.246 -5.599 24.668 1.00 66.25 618 MET A C 1
ATOM 4718 O O . MET A 1 618 ? 39.375 -4.446 24.279 1.00 66.25 618 MET A O 1
ATOM 4722 N N . LEU A 1 619 ? 38.045 -6.181 24.776 1.00 72.62 619 LEU A N 1
ATOM 4723 C CA . LEU A 1 619 ? 36.789 -5.532 24.381 1.00 72.62 619 LEU A CA 1
ATOM 4724 C C . LEU A 1 619 ? 36.272 -4.611 25.496 1.00 72.62 619 LEU A C 1
ATOM 4726 O O . LEU A 1 619 ? 35.757 -5.078 26.517 1.00 72.62 619 LEU A O 1
ATOM 4730 N N . HIS A 1 620 ? 36.370 -3.296 25.304 1.00 73.00 620 HIS A N 1
ATOM 4731 C CA . HIS A 1 620 ? 36.090 -2.309 26.346 1.00 73.00 620 HIS A CA 1
ATOM 4732 C C . HIS A 1 620 ? 34.595 -2.136 26.652 1.00 73.00 620 HIS A C 1
ATOM 4734 O O . HIS A 1 620 ? 34.248 -1.755 27.770 1.00 73.00 620 HIS A O 1
ATOM 4740 N N . SER A 1 621 ? 33.692 -2.451 25.716 1.00 77.75 621 SER A N 1
ATOM 4741 C CA . SER A 1 621 ? 32.236 -2.353 25.944 1.00 77.75 621 SER A CA 1
ATOM 4742 C C . SER A 1 621 ? 31.583 -3.625 26.505 1.00 77.75 621 SER A C 1
ATOM 4744 O O . SER A 1 621 ? 30.399 -3.591 26.866 1.00 77.75 621 SER A O 1
ATOM 4746 N N . LEU A 1 622 ? 32.315 -4.744 26.580 1.00 79.44 622 LEU A N 1
ATOM 4747 C CA . LEU A 1 622 ? 31.743 -6.061 26.868 1.00 79.44 622 LEU A CA 1
ATOM 4748 C C . LEU A 1 622 ? 31.264 -6.160 28.319 1.00 79.44 622 LEU A C 1
ATOM 4750 O O . LEU A 1 622 ? 32.069 -6.132 29.247 1.00 79.44 622 LEU A O 1
ATOM 4754 N N . ARG A 1 623 ? 29.950 -6.340 28.517 1.00 82.25 623 ARG A N 1
ATOM 4755 C CA . ARG A 1 623 ? 29.342 -6.480 29.854 1.00 82.25 623 ARG A CA 1
ATOM 4756 C C . ARG A 1 623 ? 28.852 -7.883 30.158 1.00 82.25 623 ARG A C 1
ATOM 4758 O O . ARG A 1 623 ? 28.981 -8.322 31.297 1.00 82.25 623 ARG A O 1
ATOM 4765 N N . ASN A 1 624 ? 28.311 -8.579 29.161 1.00 80.06 624 ASN A N 1
ATOM 4766 C CA . ASN A 1 624 ? 27.728 -9.906 29.331 1.00 80.06 624 ASN A CA 1
ATOM 4767 C C . ASN A 1 624 ? 28.446 -10.915 28.431 1.00 80.06 624 ASN A C 1
ATOM 4769 O O . ASN A 1 624 ? 28.360 -10.820 27.207 1.00 80.06 624 ASN A O 1
ATOM 4773 N N . LEU A 1 625 ? 29.105 -11.901 29.036 1.00 83.44 625 LEU A N 1
ATOM 4774 C CA . LEU A 1 625 ? 29.815 -12.972 28.342 1.00 83.44 625 LEU A CA 1
ATOM 4775 C C . LEU A 1 625 ? 29.227 -14.330 28.735 1.00 83.44 625 LEU A C 1
ATOM 4777 O O . LEU A 1 625 ? 29.063 -14.634 29.913 1.00 83.44 625 LEU A O 1
ATOM 4781 N N . THR A 1 626 ? 28.894 -15.157 27.748 1.00 80.38 626 THR A N 1
ATOM 4782 C CA . THR A 1 626 ? 28.492 -16.556 27.947 1.00 80.38 626 THR A CA 1
ATOM 4783 C C . THR A 1 626 ? 29.328 -17.458 27.054 1.00 80.38 626 THR A C 1
ATOM 4785 O O . THR A 1 626 ? 29.305 -17.289 25.836 1.00 80.38 626 THR A O 1
ATOM 4788 N N . LEU A 1 627 ? 30.024 -18.420 27.653 1.00 80.50 627 LEU A N 1
ATOM 4789 C CA . LEU A 1 627 ? 30.854 -19.416 26.978 1.00 80.50 627 LEU A CA 1
ATOM 4790 C C . LEU A 1 627 ? 30.396 -20.821 27.387 1.00 80.50 627 LEU A C 1
ATOM 4792 O O . LEU A 1 627 ? 30.114 -21.057 28.560 1.00 80.50 627 LEU A O 1
ATOM 4796 N N . SER A 1 628 ? 30.340 -21.757 26.441 1.00 77.50 628 SER A N 1
ATOM 4797 C CA . SER A 1 628 ? 29.931 -23.144 26.699 1.00 77.50 628 SER A CA 1
ATOM 4798 C C . SER A 1 628 ? 30.776 -24.125 25.880 1.00 77.50 628 SER A C 1
ATOM 4800 O O . SER A 1 628 ? 30.940 -23.907 24.679 1.00 77.50 628 SER A O 1
ATOM 4802 N N . ARG A 1 629 ? 31.255 -25.215 26.502 1.00 70.00 629 ARG A N 1
ATOM 4803 C CA . ARG A 1 629 ? 31.931 -26.377 25.869 1.00 70.00 629 ARG A CA 1
ATOM 4804 C C . ARG A 1 629 ? 33.331 -26.107 25.284 1.00 70.00 629 ARG A C 1
ATOM 4806 O O . ARG A 1 629 ? 33.602 -26.437 24.129 1.00 70.00 629 ARG A O 1
ATOM 4813 N N . ILE A 1 630 ? 34.242 -25.562 26.095 1.00 72.19 630 ILE A N 1
ATOM 4814 C CA . ILE A 1 630 ? 35.655 -25.322 25.725 1.00 72.19 630 ILE A CA 1
ATOM 4815 C C . ILE A 1 630 ? 36.573 -26.260 26.519 1.00 72.19 630 ILE A C 1
ATOM 4817 O O . ILE A 1 630 ? 36.490 -26.308 27.745 1.00 72.19 630 ILE A O 1
ATOM 4821 N N . ASN A 1 631 ? 37.463 -26.997 25.840 1.00 67.06 631 ASN A N 1
ATOM 4822 C CA . ASN A 1 631 ? 38.159 -28.131 26.464 1.00 67.06 631 ASN A CA 1
ATOM 4823 C C . ASN A 1 631 ? 39.628 -27.922 26.826 1.00 67.06 631 ASN A C 1
ATOM 4825 O O . ASN A 1 631 ? 40.082 -28.619 27.728 1.00 67.06 631 ASN A O 1
ATOM 4829 N N . ASN A 1 632 ? 40.394 -27.074 26.129 1.00 65.50 632 ASN A N 1
ATOM 4830 C CA . ASN A 1 632 ? 41.859 -27.034 26.302 1.00 65.50 632 ASN A CA 1
ATOM 4831 C C . ASN A 1 632 ? 42.370 -25.848 27.142 1.00 65.50 632 ASN A C 1
ATOM 4833 O O . ASN A 1 632 ? 43.571 -25.732 27.384 1.00 65.50 632 ASN A O 1
ATOM 4837 N N . VAL A 1 633 ? 41.465 -24.989 27.617 1.00 68.06 633 VAL A N 1
ATOM 4838 C CA . VAL A 1 633 ? 41.796 -23.815 28.435 1.00 68.06 633 VAL A CA 1
ATOM 4839 C C . VAL A 1 633 ? 41.942 -24.222 29.902 1.00 68.06 633 VAL A C 1
ATOM 4841 O O . VAL A 1 633 ? 40.952 -24.458 30.588 1.00 68.06 633 VAL A O 1
ATOM 4844 N N . GLU A 1 634 ? 43.187 -24.285 30.374 1.00 64.69 634 GLU A N 1
ATOM 4845 C CA . GLU A 1 634 ? 43.543 -24.489 31.791 1.00 64.69 634 GLU A CA 1
ATOM 4846 C C . GLU A 1 634 ? 43.450 -23.179 32.588 1.00 64.69 634 GLU A C 1
ATOM 4848 O O . GLU A 1 634 ? 42.924 -23.145 33.700 1.00 64.69 634 GLU A O 1
ATOM 4853 N N . TYR A 1 635 ? 43.920 -22.085 31.983 1.00 66.12 635 TYR A N 1
ATOM 4854 C CA . TYR A 1 635 ? 43.810 -20.713 32.472 1.00 66.12 635 TYR A CA 1
ATOM 4855 C C . TYR A 1 635 ? 43.666 -19.756 31.266 1.00 66.12 635 TYR A C 1
ATOM 4857 O O . TYR A 1 635 ? 44.292 -20.007 30.232 1.00 66.12 635 TYR A O 1
ATOM 4865 N N . PRO A 1 636 ? 42.872 -18.666 31.353 1.00 62.31 636 PRO A N 1
ATOM 4866 C CA . PRO A 1 636 ? 42.575 -17.804 30.199 1.00 62.31 636 PRO A CA 1
ATOM 4867 C C . PRO A 1 636 ? 43.782 -17.056 29.610 1.00 62.31 636 PRO A C 1
ATOM 4869 O O . PRO A 1 636 ? 43.751 -16.653 28.456 1.00 62.31 636 PRO A O 1
ATOM 4872 N N . GLU A 1 637 ? 44.849 -16.863 30.388 1.00 57.34 637 GLU A N 1
ATOM 4873 C CA . GLU A 1 637 ? 46.044 -16.103 29.980 1.00 57.34 637 GLU A CA 1
ATOM 4874 C C . GLU A 1 637 ? 47.049 -16.910 29.135 1.00 57.34 637 GLU A C 1
ATOM 4876 O O . GLU A 1 637 ? 48.103 -16.388 28.770 1.00 57.34 637 GLU A O 1
ATOM 4881 N N . LYS A 1 638 ? 46.766 -18.185 28.840 1.00 56.31 638 LYS A N 1
ATOM 4882 C CA . LYS A 1 638 ? 47.609 -19.025 27.976 1.00 56.31 638 LYS A CA 1
ATOM 4883 C C . LYS A 1 638 ? 47.575 -18.475 26.546 1.00 56.31 638 LYS A C 1
ATOM 4885 O O . LYS A 1 638 ? 46.503 -18.152 26.041 1.00 56.31 638 LYS A O 1
ATOM 4890 N N . GLU A 1 639 ? 48.738 -18.351 25.905 1.00 51.09 639 GLU A N 1
ATOM 4891 C CA . GLU A 1 639 ? 48.829 -17.852 24.527 1.00 51.09 639 GLU A CA 1
ATOM 4892 C C . GLU A 1 639 ? 47.992 -18.735 23.593 1.00 51.09 639 GLU A C 1
ATOM 4894 O O . GLU A 1 639 ? 48.208 -19.943 23.506 1.00 51.09 639 GLU A O 1
ATOM 4899 N N . SER A 1 640 ? 47.012 -18.124 22.927 1.00 56.88 640 SER A N 1
ATOM 4900 C CA . SER A 1 640 ? 46.169 -18.792 21.935 1.00 56.88 640 SER A CA 1
ATOM 4901 C C . SER A 1 640 ? 46.852 -18.809 20.569 1.00 56.88 640 SER A C 1
ATOM 4903 O O . SER A 1 640 ? 47.685 -17.949 20.268 1.00 56.88 640 SER A O 1
ATOM 4905 N N . HIS A 1 641 ? 46.419 -19.706 19.677 1.00 52.62 641 HIS A N 1
ATOM 4906 C CA . HIS A 1 641 ? 46.816 -19.648 18.264 1.00 52.62 641 HIS A CA 1
ATOM 4907 C C . HIS A 1 641 ? 46.527 -18.297 17.567 1.00 52.62 641 HIS A C 1
ATOM 4909 O O . HIS A 1 641 ? 47.131 -18.021 16.535 1.00 52.62 641 HIS A O 1
ATOM 4915 N N . CYS A 1 642 ? 45.683 -17.425 18.138 1.00 52.28 642 CYS A N 1
ATOM 4916 C CA . CYS A 1 642 ? 45.449 -16.060 17.651 1.00 52.28 642 CYS A CA 1
ATOM 4917 C C . CYS A 1 642 ? 46.482 -15.012 18.132 1.00 52.28 642 CYS A C 1
ATOM 4919 O O . CYS A 1 642 ? 46.247 -13.814 17.995 1.00 52.28 642 CYS A O 1
ATOM 4921 N N . GLY A 1 643 ? 47.624 -15.422 18.701 1.00 47.16 643 GLY A N 1
ATOM 4922 C CA . GLY A 1 643 ? 48.795 -14.549 18.891 1.00 47.16 643 GLY A CA 1
ATOM 4923 C C . GLY A 1 643 ? 48.651 -13.443 19.946 1.00 47.16 643 GLY A C 1
ATOM 4924 O O . GLY A 1 643 ? 49.465 -12.521 19.984 1.00 47.16 643 GLY A O 1
ATOM 4925 N N . GLY A 1 644 ? 47.630 -13.515 20.804 1.00 50.88 644 GLY A N 1
ATOM 4926 C CA . GLY A 1 644 ? 47.354 -12.522 21.842 1.00 50.88 644 GLY A CA 1
ATOM 4927 C C . GLY A 1 644 ? 47.283 -13.133 23.240 1.00 50.88 644 GLY A C 1
ATOM 4928 O O . GLY A 1 644 ? 46.488 -14.040 23.485 1.00 50.88 644 GLY A O 1
ATOM 4929 N N . ALA A 1 645 ? 48.064 -12.586 24.175 1.00 51.56 645 ALA A N 1
ATOM 4930 C CA . ALA A 1 645 ? 47.882 -12.834 25.604 1.00 51.56 645 ALA A CA 1
ATOM 4931 C C . ALA A 1 645 ? 46.655 -12.063 26.120 1.00 51.56 645 ALA A C 1
ATOM 4933 O O . ALA A 1 645 ? 46.507 -10.862 25.873 1.00 51.56 645 ALA A O 1
ATOM 4934 N N . MET A 1 646 ? 45.782 -12.747 26.855 1.00 52.72 646 MET A N 1
ATOM 4935 C CA . MET A 1 646 ? 44.520 -12.199 27.347 1.00 52.72 646 MET A CA 1
ATOM 4936 C C . MET A 1 646 ? 44.752 -11.092 28.388 1.00 52.72 646 MET A C 1
ATOM 4938 O O . MET A 1 646 ? 45.326 -11.334 29.446 1.00 52.72 646 MET A O 1
ATOM 4942 N N . ARG A 1 647 ? 44.316 -9.859 28.094 1.00 62.94 647 ARG A N 1
ATOM 4943 C CA . ARG A 1 647 ? 44.435 -8.699 29.003 1.00 62.94 647 ARG A CA 1
ATOM 4944 C C . ARG A 1 647 ? 43.107 -8.412 29.727 1.00 62.94 647 ARG A C 1
ATOM 4946 O O . ARG A 1 647 ? 42.048 -8.802 29.256 1.00 62.94 647 ARG A O 1
ATOM 4953 N N . ARG A 1 648 ? 43.193 -7.766 30.897 1.00 68.44 648 ARG A N 1
ATOM 4954 C CA . ARG A 1 648 ? 42.123 -7.508 31.893 1.00 68.44 648 ARG A CA 1
ATOM 4955 C C . ARG A 1 648 ? 40.792 -7.007 31.297 1.00 68.44 648 ARG A C 1
ATOM 4957 O O . ARG A 1 648 ? 40.768 -5.948 30.678 1.00 68.44 648 ARG A O 1
ATOM 4964 N N . PHE A 1 649 ? 39.677 -7.673 31.621 1.00 73.75 649 PHE A N 1
ATOM 4965 C CA . PHE A 1 649 ? 38.327 -7.227 31.249 1.00 73.75 649 PHE A CA 1
ATOM 4966 C C . PHE A 1 649 ? 37.913 -5.984 32.052 1.00 73.75 649 PHE A C 1
ATOM 4968 O O . PHE A 1 649 ? 37.512 -6.081 33.213 1.00 73.75 649 PHE A O 1
ATOM 4975 N N . SER A 1 650 ? 37.951 -4.801 31.441 1.00 73.19 650 SER A N 1
ATOM 4976 C CA . SER A 1 650 ? 37.647 -3.544 32.141 1.00 73.19 650 SER A CA 1
ATOM 4977 C C . SER A 1 650 ? 36.174 -3.360 32.523 1.00 73.19 650 SER A C 1
ATOM 4979 O O . SER A 1 650 ? 35.884 -2.585 33.433 1.00 73.19 650 SER A O 1
ATOM 4981 N N . SER A 1 651 ? 35.230 -4.023 31.846 1.00 79.50 651 SER A N 1
ATOM 4982 C CA . SER A 1 651 ? 33.802 -3.651 31.916 1.00 79.50 651 SER A CA 1
ATOM 4983 C C . SER A 1 651 ? 32.817 -4.821 32.014 1.00 79.50 651 SER A C 1
ATOM 4985 O O . SER A 1 651 ? 31.603 -4.600 31.986 1.00 79.50 651 SER A O 1
ATOM 4987 N N . LEU A 1 652 ? 33.323 -6.047 32.190 1.00 82.31 652 LEU A N 1
ATOM 4988 C CA . LEU A 1 652 ? 32.497 -7.248 32.296 1.00 82.31 652 LEU A CA 1
ATOM 4989 C C . LEU A 1 652 ? 31.733 -7.279 33.626 1.00 82.31 652 LEU A C 1
ATOM 4991 O O . LEU A 1 652 ? 32.341 -7.185 34.686 1.00 82.31 652 LEU A O 1
ATOM 4995 N N . GLN A 1 653 ? 30.409 -7.437 33.553 1.00 85.19 653 GLN A N 1
ATOM 4996 C CA . GLN A 1 653 ? 29.485 -7.459 34.693 1.00 85.19 653 GLN A CA 1
ATOM 4997 C C . GLN A 1 653 ? 28.891 -8.853 34.923 1.00 85.19 653 GLN A C 1
ATOM 4999 O O . GLN A 1 653 ? 28.782 -9.289 36.063 1.00 85.19 653 GLN A O 1
ATOM 5004 N N . THR A 1 654 ? 28.523 -9.567 33.854 1.00 83.62 654 THR A N 1
ATOM 5005 C CA . THR A 1 654 ? 27.980 -10.931 33.927 1.00 83.62 654 THR A CA 1
ATOM 5006 C C . THR A 1 654 ? 28.852 -11.900 33.136 1.00 83.62 654 THR A C 1
ATOM 5008 O O . THR A 1 654 ? 29.024 -11.732 31.928 1.00 83.62 654 THR A O 1
ATOM 5011 N N . LEU A 1 655 ? 29.337 -12.949 33.798 1.00 85.75 655 LEU A N 1
ATOM 5012 C CA . LEU A 1 655 ? 30.054 -14.066 33.186 1.00 85.75 655 LEU A CA 1
ATOM 5013 C C . LEU A 1 655 ? 29.270 -15.359 33.408 1.00 85.75 655 LEU A C 1
ATOM 5015 O O . LEU A 1 655 ? 28.916 -15.693 34.536 1.00 85.75 655 LEU A O 1
ATOM 5019 N N . LYS A 1 656 ? 29.027 -16.110 32.335 1.00 83.88 656 LYS A N 1
ATOM 5020 C CA . LYS A 1 656 ? 28.502 -17.473 32.393 1.00 83.88 656 LYS A CA 1
ATOM 5021 C C . LYS A 1 656 ? 29.462 -18.432 31.698 1.00 83.88 656 LYS A C 1
ATOM 5023 O O . LYS A 1 656 ? 29.775 -18.230 30.526 1.00 83.88 656 LYS A O 1
ATOM 5028 N N . ILE A 1 657 ? 29.881 -19.474 32.407 1.00 83.94 657 ILE A N 1
ATOM 5029 C CA . ILE A 1 657 ? 30.681 -20.577 31.872 1.00 83.94 657 ILE A CA 1
ATOM 5030 C C . ILE A 1 657 ? 29.940 -21.903 32.067 1.00 83.94 657 ILE A C 1
ATOM 5032 O O . ILE A 1 657 ? 29.406 -22.185 33.141 1.00 83.94 657 ILE A O 1
ATOM 5036 N N . GLU A 1 658 ? 29.882 -22.702 31.008 1.00 79.88 658 GLU A N 1
ATOM 5037 C CA . GLU A 1 658 ? 29.278 -24.035 31.013 1.00 79.88 658 GLU A CA 1
ATOM 5038 C C . GLU A 1 658 ? 30.251 -25.053 30.401 1.00 79.88 658 GLU A C 1
ATOM 5040 O O . GLU A 1 658 ? 30.794 -24.815 29.322 1.00 79.88 658 GLU A O 1
ATOM 5045 N N . TYR A 1 659 ? 30.436 -26.209 31.030 1.00 76.25 659 TYR A N 1
ATOM 5046 C CA . TYR A 1 659 ? 31.194 -27.335 30.481 1.00 76.25 659 TYR A CA 1
ATOM 5047 C C . TYR A 1 659 ? 32.650 -26.975 30.110 1.00 76.25 659 TYR A C 1
ATOM 5049 O O . TYR A 1 659 ? 33.036 -26.992 28.937 1.00 76.25 659 TYR A O 1
ATOM 5057 N N . PHE A 1 660 ? 33.461 -26.634 31.118 1.00 78.88 660 PHE A N 1
ATOM 5058 C CA . PHE A 1 660 ? 34.909 -26.404 30.982 1.00 78.88 660 PHE A CA 1
ATOM 5059 C C . PHE A 1 660 ? 35.695 -27.478 31.767 1.00 78.88 660 PHE A C 1
ATOM 5061 O O . PHE A 1 660 ? 36.093 -27.243 32.910 1.00 78.88 660 PHE A O 1
ATOM 5068 N N . PRO A 1 661 ? 35.967 -28.662 31.184 1.00 72.94 661 PRO A N 1
ATOM 5069 C CA . PRO A 1 661 ? 36.535 -29.803 31.914 1.00 72.94 661 PRO A CA 1
ATOM 5070 C C . PRO A 1 661 ? 38.025 -29.671 32.287 1.00 72.94 661 PRO A C 1
ATOM 5072 O O . PRO A 1 661 ? 38.549 -30.521 33.009 1.00 72.94 661 PRO A O 1
ATOM 5075 N N . ARG A 1 662 ? 38.735 -28.648 31.786 1.00 74.75 662 ARG A N 1
ATOM 5076 C CA . ARG A 1 662 ? 40.148 -28.381 32.123 1.00 74.75 662 ARG A CA 1
ATOM 5077 C C . ARG A 1 662 ? 40.404 -27.049 32.822 1.00 74.75 662 ARG A C 1
ATOM 5079 O O . ARG A 1 662 ? 41.534 -26.839 33.240 1.00 74.75 662 ARG A O 1
ATOM 5086 N N . LEU A 1 663 ? 39.403 -26.178 32.962 1.00 78.06 663 LEU A N 1
ATOM 5087 C CA . LEU A 1 663 ? 39.614 -24.851 33.539 1.00 78.06 663 LEU A CA 1
ATOM 5088 C C . LEU A 1 663 ? 39.911 -24.974 35.032 1.00 78.06 663 LEU A C 1
ATOM 5090 O O . LEU A 1 663 ? 39.057 -25.398 35.803 1.00 78.06 663 LEU A O 1
ATOM 5094 N N . GLU A 1 664 ? 41.121 -24.587 35.421 1.00 76.38 664 GLU A N 1
ATOM 5095 C CA . GLU A 1 664 ? 41.588 -24.668 36.799 1.00 76.38 664 GLU A CA 1
ATOM 5096 C C . GLU A 1 664 ? 41.434 -23.335 37.530 1.00 76.38 664 GLU A C 1
ATOM 5098 O O . GLU A 1 664 ? 40.999 -23.333 38.679 1.00 76.38 664 GLU A O 1
ATOM 5103 N N . ARG A 1 665 ? 41.770 -22.202 36.889 1.00 74.25 665 ARG A N 1
ATOM 5104 C CA . ARG A 1 665 ? 41.727 -20.851 37.493 1.00 74.25 665 ARG A CA 1
ATOM 5105 C C . ARG A 1 665 ? 41.416 -19.765 36.464 1.00 74.25 665 ARG A C 1
ATOM 5107 O O . ARG A 1 665 ? 41.679 -19.932 35.278 1.00 74.25 665 ARG A O 1
ATOM 5114 N N . PHE A 1 666 ? 40.933 -18.611 36.930 1.00 73.62 666 PHE A N 1
ATOM 5115 C CA . PHE A 1 666 ? 40.687 -17.429 36.086 1.00 73.62 666 PHE A CA 1
ATOM 5116 C C . PHE A 1 666 ? 41.925 -16.548 35.825 1.00 73.62 666 PHE A C 1
ATOM 5118 O O . PHE A 1 666 ? 41.877 -15.710 34.930 1.00 73.62 666 PHE A O 1
ATOM 5125 N N . SER A 1 667 ? 43.010 -16.714 36.586 1.00 67.19 667 SER A N 1
ATOM 5126 C CA . SER A 1 667 ? 44.270 -15.964 36.455 1.00 67.19 667 SER A CA 1
ATOM 5127 C C . SER A 1 667 ? 45.451 -16.861 36.839 1.00 67.19 667 SER A C 1
ATOM 5129 O O . SER A 1 667 ? 45.291 -17.760 37.673 1.00 67.19 667 SER A O 1
ATOM 5131 N N . ARG A 1 668 ? 46.620 -16.643 36.227 1.00 63.03 668 ARG A N 1
ATOM 5132 C CA . ARG A 1 668 ? 47.873 -17.340 36.550 1.00 63.03 668 ARG A CA 1
ATOM 5133 C C . ARG A 1 668 ? 48.542 -16.748 37.791 1.00 63.03 668 ARG A C 1
ATOM 5135 O O . ARG A 1 668 ? 49.031 -17.506 38.629 1.00 63.03 668 ARG A O 1
ATOM 5142 N N . ASP A 1 669 ? 48.513 -15.422 37.912 1.00 61.16 669 ASP A N 1
ATOM 5143 C CA . ASP A 1 669 ? 49.155 -14.667 38.988 1.00 61.16 669 ASP A CA 1
ATOM 5144 C C . ASP A 1 669 ? 48.113 -14.201 40.017 1.00 61.16 669 ASP A C 1
ATOM 5146 O O . ASP A 1 669 ? 47.191 -13.447 39.695 1.00 61.16 669 ASP A O 1
ATOM 5150 N N . ASN A 1 670 ? 48.291 -14.581 41.288 1.00 53.75 670 ASN A N 1
ATOM 5151 C CA . ASN A 1 670 ? 47.384 -14.200 42.387 1.00 53.75 670 ASN A CA 1
ATOM 5152 C C . ASN A 1 670 ? 47.252 -12.673 42.585 1.00 53.75 670 ASN A C 1
ATOM 5154 O O . ASN A 1 670 ? 46.306 -12.223 43.224 1.00 53.75 670 ASN A O 1
ATOM 5158 N N . GLU A 1 671 ? 48.192 -11.883 42.060 1.00 50.81 671 GLU A N 1
ATOM 5159 C CA . GLU A 1 671 ? 48.247 -10.423 42.210 1.00 50.81 671 GLU A CA 1
ATOM 5160 C C . GLU A 1 671 ? 47.444 -9.660 41.141 1.00 50.81 671 GLU A C 1
ATOM 5162 O O . GLU A 1 671 ? 47.243 -8.451 41.262 1.00 50.81 671 GLU A O 1
ATOM 5167 N N . ARG A 1 672 ? 46.984 -10.332 40.073 1.00 58.25 672 ARG A N 1
ATOM 5168 C CA . ARG A 1 672 ? 46.301 -9.684 38.943 1.00 58.25 672 ARG A CA 1
ATOM 5169 C C . ARG A 1 672 ? 44.858 -10.151 38.819 1.00 58.25 672 ARG A C 1
ATOM 5171 O O . ARG A 1 672 ? 44.567 -11.225 38.295 1.00 58.25 672 ARG A O 1
ATOM 5178 N N . GLU A 1 673 ? 43.932 -9.292 39.241 1.00 64.38 673 GLU A N 1
ATOM 5179 C CA . GLU A 1 673 ? 42.508 -9.469 38.947 1.00 64.38 673 GLU A CA 1
ATOM 5180 C C . GLU A 1 673 ? 42.260 -9.336 37.436 1.00 64.38 673 GLU A C 1
ATOM 5182 O O . GLU A 1 673 ? 42.467 -8.270 36.842 1.00 64.38 673 GLU A O 1
ATOM 5187 N N . LEU A 1 674 ? 41.765 -10.398 36.803 1.00 69.44 674 LEU A N 1
ATOM 5188 C CA . LEU A 1 674 ? 41.375 -10.361 35.391 1.00 69.44 674 LEU A CA 1
ATOM 5189 C C . LEU A 1 674 ? 39.961 -9.770 35.185 1.00 69.44 674 LEU A C 1
ATOM 5191 O O . LEU A 1 674 ? 39.628 -9.347 34.077 1.00 69.44 674 LEU A O 1
ATOM 5195 N N . LEU A 1 675 ? 39.139 -9.750 36.246 1.00 76.56 675 LEU A N 1
ATOM 5196 C CA . LEU A 1 675 ? 37.677 -9.562 36.226 1.00 76.56 675 LEU A CA 1
ATOM 5197 C C . LEU A 1 675 ? 37.177 -8.545 37.294 1.00 76.56 675 LEU A C 1
ATOM 5199 O O . LEU A 1 675 ? 36.300 -8.876 38.090 1.00 76.56 675 LEU A O 1
ATOM 5203 N N . PRO A 1 676 ? 37.703 -7.305 37.347 1.00 74.00 676 PRO A N 1
ATOM 5204 C CA . PRO A 1 676 ? 37.480 -6.369 38.462 1.00 74.00 676 PRO A CA 1
ATOM 5205 C C . PRO A 1 676 ? 36.039 -5.890 38.686 1.00 74.00 676 PRO A C 1
ATOM 5207 O O . PRO A 1 676 ? 35.701 -5.493 39.797 1.00 74.00 676 PRO A O 1
ATOM 5210 N N . ASN A 1 677 ? 35.190 -5.886 37.654 1.00 80.38 677 ASN A N 1
ATOM 5211 C CA . ASN A 1 677 ? 33.835 -5.311 37.700 1.00 80.38 677 ASN A CA 1
ATOM 5212 C C . ASN A 1 677 ? 32.716 -6.372 37.645 1.00 80.38 677 ASN A C 1
ATOM 5214 O O . ASN A 1 677 ? 31.557 -6.042 37.374 1.00 80.38 677 ASN A O 1
ATOM 5218 N N . LEU A 1 678 ? 33.061 -7.642 37.882 1.00 83.44 678 LEU A N 1
ATOM 5219 C CA . LEU A 1 678 ? 32.158 -8.776 37.727 1.00 83.44 678 LEU A CA 1
ATOM 5220 C C . LEU A 1 678 ? 31.144 -8.847 38.877 1.00 83.44 678 LEU A C 1
ATOM 5222 O O . LEU A 1 678 ? 31.487 -9.226 39.989 1.00 83.44 678 LEU A O 1
ATOM 5226 N N . THR A 1 679 ? 29.875 -8.553 38.594 1.00 86.00 679 THR A N 1
ATOM 5227 C CA . THR A 1 679 ? 28.793 -8.568 39.590 1.00 86.00 679 THR A CA 1
ATOM 5228 C C . THR A 1 679 ? 28.037 -9.893 39.644 1.00 86.00 679 THR A C 1
ATOM 5230 O O . THR A 1 679 ? 27.518 -10.244 40.705 1.00 86.00 679 THR A O 1
ATOM 5233 N N . LYS A 1 680 ? 27.975 -10.645 38.536 1.00 86.00 680 LYS A N 1
ATOM 5234 C CA . LYS A 1 680 ? 27.330 -11.962 38.468 1.00 86.00 680 LYS A CA 1
ATOM 5235 C C . LYS A 1 680 ? 28.193 -13.005 37.758 1.00 86.00 680 LYS A C 1
ATOM 5237 O O . LYS A 1 680 ? 28.617 -12.803 36.621 1.00 86.00 680 LYS A O 1
ATOM 5242 N N . LEU A 1 681 ? 28.351 -14.161 38.397 1.00 87.06 681 LEU A N 1
ATOM 5243 C CA . LEU A 1 681 ? 29.023 -15.340 37.864 1.00 87.06 681 LEU A CA 1
ATOM 5244 C C . LEU A 1 681 ? 28.057 -16.529 37.876 1.00 87.06 681 LEU A C 1
ATOM 5246 O O . LEU A 1 681 ? 27.427 -16.818 38.891 1.00 87.06 681 LEU A O 1
ATOM 5250 N N . THR A 1 682 ? 27.958 -17.234 36.755 1.00 85.19 682 THR A N 1
ATOM 5251 C CA . THR A 1 682 ? 27.267 -18.522 36.662 1.00 85.19 682 THR A CA 1
ATOM 5252 C C . THR A 1 682 ? 28.250 -19.576 36.158 1.00 85.19 682 THR A C 1
ATOM 5254 O O . THR A 1 682 ? 28.820 -19.416 35.079 1.00 85.19 682 THR A O 1
ATOM 5257 N N . VAL A 1 683 ? 28.438 -20.650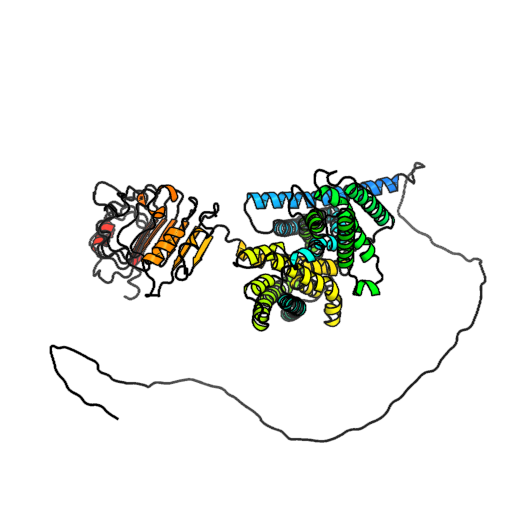 36.921 1.00 85.44 683 VAL A N 1
ATOM 5258 C CA . VAL A 1 683 ? 29.327 -21.777 36.606 1.00 85.44 683 VAL A CA 1
ATOM 5259 C C . VAL A 1 683 ? 28.492 -23.047 36.489 1.00 85.44 683 VAL A C 1
ATOM 5261 O O . VAL A 1 683 ? 27.609 -23.287 37.311 1.00 85.44 683 VAL A O 1
ATOM 5264 N N . SER A 1 684 ? 28.752 -23.861 35.469 1.00 82.75 684 SER A N 1
ATOM 5265 C CA . SER A 1 684 ? 28.106 -25.166 35.304 1.00 82.75 684 SER A CA 1
ATOM 5266 C C . SER A 1 684 ? 29.052 -26.183 34.675 1.00 82.75 684 SER A C 1
ATOM 5268 O O . SER A 1 684 ? 29.730 -25.835 33.714 1.00 82.75 684 SER A O 1
ATOM 5270 N N . ASP A 1 685 ? 29.100 -27.417 35.185 1.00 74.62 685 ASP A N 1
ATOM 5271 C CA . ASP A 1 685 ? 29.921 -28.513 34.632 1.00 74.62 685 ASP A CA 1
ATOM 5272 C C . ASP A 1 685 ? 31.430 -28.167 34.509 1.00 74.62 685 ASP A C 1
ATOM 5274 O O . ASP A 1 685 ? 32.080 -28.421 33.490 1.00 74.62 685 ASP A O 1
ATOM 5278 N N . CYS A 1 686 ? 31.998 -27.530 35.540 1.00 77.81 686 CYS A N 1
ATOM 5279 C CA . CYS A 1 686 ? 33.389 -27.044 35.568 1.00 77.81 686 CYS A CA 1
ATOM 5280 C C . CYS A 1 686 ? 34.210 -27.715 36.687 1.00 77.81 686 CYS A C 1
ATOM 5282 O O . CYS A 1 686 ? 34.727 -27.044 37.576 1.00 77.81 686 CYS A O 1
ATOM 5284 N N . TYR A 1 687 ? 34.335 -29.042 36.642 1.00 75.06 687 TYR A N 1
ATOM 5285 C CA . TYR A 1 687 ? 34.797 -29.890 37.759 1.00 75.06 687 TYR A CA 1
ATOM 5286 C C . TYR A 1 687 ? 36.245 -29.675 38.253 1.00 75.06 687 TYR A C 1
ATOM 5288 O O . TYR A 1 687 ? 36.629 -30.258 39.259 1.00 75.06 687 TYR A O 1
ATOM 5296 N N . LYS A 1 688 ? 37.073 -28.884 37.553 1.00 74.88 688 LYS A N 1
ATOM 5297 C CA . LYS A 1 688 ? 38.466 -28.578 37.950 1.00 74.88 688 LYS A CA 1
ATOM 5298 C C . LYS A 1 688 ? 38.674 -27.168 38.508 1.00 74.88 688 LYS A C 1
ATOM 5300 O O . LYS A 1 688 ? 39.787 -26.835 38.933 1.00 74.88 688 LYS A O 1
ATOM 5305 N N . LEU A 1 689 ? 37.640 -26.330 38.471 1.00 75.81 689 LEU A N 1
ATOM 5306 C CA . LEU A 1 689 ? 37.760 -24.918 38.800 1.00 75.81 689 LEU A CA 1
ATOM 5307 C C . LEU A 1 689 ? 37.932 -24.752 40.312 1.00 75.81 689 LEU A C 1
ATOM 5309 O O . LEU A 1 689 ? 37.081 -25.159 41.095 1.00 75.81 689 LEU A O 1
ATOM 5313 N N . HIS A 1 690 ? 39.032 -24.131 40.722 1.00 69.94 690 HIS A N 1
ATOM 5314 C CA . HIS A 1 690 ? 39.362 -23.910 42.125 1.00 69.94 690 HIS A CA 1
ATOM 5315 C C . HIS A 1 690 ? 39.956 -22.507 42.318 1.00 69.94 690 HIS A C 1
ATOM 5317 O O . HIS A 1 690 ? 40.556 -21.940 41.408 1.00 69.94 690 HIS A O 1
ATOM 5323 N N . ARG A 1 691 ? 39.825 -21.942 43.524 1.00 65.75 691 ARG A N 1
ATOM 5324 C CA . ARG A 1 691 ? 40.365 -20.626 43.928 1.00 65.75 691 ARG A CA 1
ATOM 5325 C C . ARG A 1 691 ? 39.807 -19.415 43.164 1.00 65.75 691 ARG A C 1
ATOM 5327 O O . ARG A 1 691 ? 40.480 -18.797 42.343 1.00 65.75 691 ARG A O 1
ATOM 5334 N N . CYS A 1 692 ? 38.594 -19.003 43.531 1.00 66.38 692 CYS A N 1
ATOM 5335 C CA . CYS A 1 692 ? 37.916 -17.796 43.020 1.00 66.38 692 CYS A CA 1
ATOM 5336 C C . CYS A 1 692 ? 38.148 -16.508 43.850 1.00 66.38 692 CYS A C 1
ATOM 5338 O O . CYS A 1 692 ? 37.388 -15.551 43.719 1.00 66.38 692 CYS A O 1
ATOM 5340 N N . HIS A 1 693 ? 39.174 -16.454 44.708 1.00 65.00 693 HIS A N 1
ATOM 5341 C CA . HIS A 1 693 ? 39.319 -15.416 45.750 1.00 65.00 693 HIS A CA 1
ATOM 5342 C C . HIS A 1 693 ? 39.514 -13.976 45.230 1.00 65.00 693 HIS A C 1
ATOM 5344 O O . HIS A 1 693 ? 39.380 -13.026 45.993 1.00 65.00 693 HIS A O 1
ATOM 5350 N N . SER A 1 694 ? 39.858 -13.801 43.951 1.00 64.56 694 SER A N 1
ATOM 5351 C CA . SER A 1 694 ? 40.140 -12.506 43.313 1.00 64.56 694 SER A CA 1
ATOM 5352 C C . SER A 1 694 ? 38.901 -11.807 42.724 1.00 64.56 694 SER A C 1
ATOM 5354 O O . SER A 1 694 ? 39.033 -10.850 41.964 1.00 64.56 694 SER A O 1
ATOM 5356 N N . LEU A 1 695 ? 37.689 -12.274 43.049 1.00 72.06 695 LEU A N 1
ATOM 5357 C CA . LEU A 1 695 ? 36.416 -11.731 42.552 1.00 72.06 695 LEU A CA 1
ATOM 5358 C C . LEU A 1 695 ? 35.737 -10.816 43.588 1.00 72.06 695 LEU A C 1
ATOM 5360 O O . LEU A 1 695 ? 34.603 -11.048 44.004 1.00 72.06 695 LEU A O 1
ATOM 5364 N N . VAL A 1 696 ? 36.440 -9.760 44.009 1.00 68.94 696 VAL A N 1
ATOM 5365 C CA . VAL A 1 696 ? 36.049 -8.890 45.141 1.00 68.94 696 VAL A CA 1
ATOM 5366 C C . VAL A 1 696 ? 34.718 -8.143 44.917 1.00 68.94 696 VAL A C 1
ATOM 5368 O O . VAL A 1 696 ? 34.050 -7.765 45.877 1.00 68.94 696 VAL A O 1
ATOM 5371 N N . SER A 1 697 ? 34.285 -7.951 43.669 1.00 75.81 697 SER A N 1
ATOM 5372 C CA . SER A 1 697 ? 33.046 -7.244 43.297 1.00 75.81 697 SER A CA 1
ATOM 5373 C C . SER A 1 697 ? 31.814 -8.146 43.086 1.00 75.81 697 SER A C 1
ATOM 5375 O O . SER A 1 697 ? 30.755 -7.650 42.684 1.00 75.81 697 SER A O 1
ATOM 5377 N N . LEU A 1 698 ? 31.918 -9.452 43.363 1.00 80.75 698 LEU A N 1
ATOM 5378 C CA . LEU A 1 698 ? 30.885 -10.426 43.010 1.00 80.75 698 LEU A CA 1
ATOM 5379 C C . LEU A 1 698 ? 29.665 -10.404 43.946 1.00 80.75 698 LEU A C 1
ATOM 5381 O O . LEU A 1 698 ? 29.703 -10.907 45.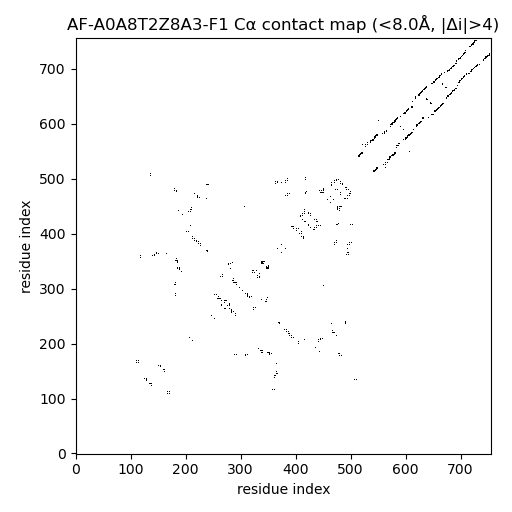063 1.00 80.75 698 LEU A O 1
ATOM 5385 N N . GLY A 1 699 ? 28.531 -9.919 43.435 1.00 81.50 699 GLY A N 1
ATOM 5386 C CA . GLY A 1 699 ? 27.257 -9.890 44.157 1.00 81.50 699 GLY A CA 1
ATOM 5387 C C . GLY A 1 699 ? 26.382 -11.139 43.983 1.00 81.50 699 GLY A C 1
ATOM 5388 O O . GLY A 1 699 ? 25.553 -11.421 44.844 1.00 81.50 699 GLY A O 1
ATOM 5389 N N . THR A 1 700 ? 26.511 -11.900 42.893 1.00 85.44 700 THR A N 1
ATOM 5390 C CA . THR A 1 700 ? 25.709 -13.117 42.654 1.00 85.44 700 THR A CA 1
ATOM 5391 C C . THR A 1 700 ? 26.545 -14.252 42.080 1.00 85.44 700 THR A C 1
ATOM 5393 O O . THR A 1 700 ? 27.230 -14.068 41.074 1.00 85.44 700 THR A O 1
ATOM 5396 N N . LEU A 1 701 ? 26.420 -15.437 42.676 1.00 85.50 701 LEU A N 1
ATOM 5397 C CA . LEU A 1 701 ? 27.081 -16.664 42.246 1.00 85.50 701 LEU A CA 1
ATOM 5398 C C . LEU A 1 701 ? 26.040 -17.775 42.075 1.00 85.50 701 LEU A C 1
ATOM 5400 O O . LEU A 1 701 ? 25.367 -18.137 43.037 1.00 85.50 701 LEU A O 1
ATOM 5404 N N . ASP A 1 702 ? 25.930 -18.324 40.866 1.00 84.19 702 ASP A N 1
ATOM 5405 C CA . ASP A 1 702 ? 25.117 -19.510 40.584 1.00 84.19 702 ASP A CA 1
ATOM 5406 C C . ASP A 1 702 ? 26.040 -20.677 40.177 1.00 84.19 702 ASP A C 1
ATOM 5408 O O . ASP A 1 702 ? 26.691 -20.587 39.135 1.00 84.19 702 ASP A O 1
ATOM 5412 N N . THR A 1 703 ? 26.095 -21.776 40.933 1.00 83.94 703 THR A N 1
ATOM 5413 C CA . THR A 1 703 ? 26.898 -22.970 40.597 1.00 83.94 703 THR A CA 1
ATOM 5414 C C . THR A 1 703 ? 26.027 -24.210 40.390 1.00 83.94 703 THR A C 1
ATOM 5416 O O . THR A 1 703 ? 25.056 -24.437 41.114 1.00 83.94 703 THR A O 1
ATOM 5419 N N . TRP A 1 704 ? 26.367 -25.008 39.372 1.00 80.06 704 TRP A N 1
ATOM 5420 C CA . TRP A 1 704 ? 25.637 -26.216 38.973 1.00 80.06 704 TRP A CA 1
ATOM 5421 C C . TRP A 1 704 ? 26.623 -27.340 38.613 1.00 80.06 704 TRP A C 1
ATOM 5423 O O . TRP A 1 704 ? 27.530 -27.080 37.827 1.00 80.06 704 TRP A O 1
ATOM 5433 N N . HIS A 1 705 ? 26.489 -28.564 39.136 1.00 74.00 705 HIS A N 1
ATOM 5434 C CA . HIS A 1 705 ? 27.434 -29.672 38.861 1.00 74.00 705 HIS A CA 1
ATOM 5435 C C . HIS A 1 705 ? 28.917 -29.244 39.002 1.00 74.00 705 HIS A C 1
ATOM 5437 O O . HIS A 1 705 ? 29.682 -29.219 38.034 1.00 74.00 705 HIS A O 1
ATOM 5443 N N . CYS A 1 706 ? 29.304 -28.806 40.205 1.00 69.69 706 CYS A N 1
ATOM 5444 C CA . CYS A 1 706 ? 30.650 -28.313 40.531 1.00 69.69 706 CYS A CA 1
ATOM 5445 C C . CYS A 1 706 ? 31.261 -29.087 41.715 1.00 69.69 706 CYS A C 1
ATOM 5447 O O . CYS A 1 706 ? 30.531 -29.659 42.521 1.00 69.69 706 CYS A O 1
ATOM 5449 N N . ASN A 1 707 ? 32.592 -29.063 41.816 1.00 70.44 707 ASN A N 1
ATOM 5450 C CA . ASN A 1 707 ? 33.401 -29.692 42.866 1.00 70.44 707 ASN A CA 1
ATOM 5451 C C . ASN A 1 707 ? 33.385 -28.916 44.201 1.00 70.44 707 ASN A C 1
ATOM 5453 O O . ASN A 1 707 ? 33.040 -27.733 44.257 1.00 70.44 707 ASN A O 1
ATOM 5457 N N . GLU A 1 708 ? 33.830 -29.579 45.272 1.00 70.19 708 GLU A N 1
ATOM 5458 C CA . GLU A 1 708 ? 33.920 -29.014 46.627 1.00 70.19 708 GLU A CA 1
ATOM 5459 C C . GLU A 1 708 ? 34.946 -27.861 46.730 1.00 70.19 708 GLU A C 1
ATOM 5461 O O . GLU A 1 708 ? 34.654 -26.851 47.369 1.00 70.19 708 GLU A O 1
ATOM 5466 N N . ASP A 1 709 ? 36.077 -27.908 46.005 1.00 71.50 709 ASP A N 1
ATOM 5467 C CA . ASP A 1 709 ? 37.111 -26.845 46.043 1.00 71.50 709 ASP A CA 1
ATOM 5468 C C . ASP A 1 709 ? 36.597 -25.469 45.556 1.00 71.50 709 ASP A C 1
ATOM 5470 O O . ASP A 1 709 ? 37.126 -24.402 45.909 1.00 71.50 709 ASP A O 1
ATOM 5474 N N . LEU A 1 710 ? 35.559 -25.470 44.710 1.00 73.50 710 LEU A N 1
ATOM 5475 C CA . LEU A 1 710 ? 34.885 -24.248 44.280 1.00 73.50 710 LEU A CA 1
ATOM 5476 C C . LEU A 1 710 ? 34.058 -23.644 45.424 1.00 73.50 710 LEU A C 1
ATOM 5478 O O . LEU A 1 710 ? 33.986 -22.421 45.535 1.00 73.50 710 LEU A O 1
ATOM 5482 N N . LEU A 1 711 ? 33.465 -24.484 46.280 1.00 71.81 711 LEU A N 1
ATOM 5483 C CA . LEU A 1 711 ? 32.659 -24.074 47.433 1.00 71.81 711 LEU A CA 1
ATOM 5484 C C . LEU A 1 711 ? 33.533 -23.513 48.562 1.00 71.81 711 LEU A C 1
ATOM 5486 O O . LEU A 1 711 ? 33.194 -22.465 49.111 1.00 71.81 711 LEU A O 1
ATOM 5490 N N . ASP A 1 712 ? 34.701 -24.110 48.823 1.00 73.19 712 ASP A N 1
ATOM 5491 C CA . ASP A 1 712 ? 35.731 -23.544 49.717 1.00 73.19 712 ASP A CA 1
ATOM 5492 C C . ASP A 1 712 ? 36.060 -22.093 49.344 1.00 73.19 712 ASP A C 1
ATOM 5494 O O . ASP A 1 712 ? 36.113 -21.188 50.185 1.00 73.19 712 ASP A O 1
ATOM 5498 N N . SER A 1 713 ? 36.211 -21.859 48.039 1.00 72.19 713 SER A N 1
ATOM 5499 C CA . SER A 1 713 ? 36.552 -20.556 47.471 1.00 72.19 713 SER A CA 1
ATOM 5500 C C . SER A 1 713 ? 35.470 -19.487 47.682 1.00 72.19 713 SER A C 1
ATOM 5502 O O . SER A 1 713 ? 35.781 -18.298 47.593 1.00 72.19 713 SER A O 1
ATOM 5504 N N . VAL A 1 714 ? 34.218 -19.874 47.963 1.00 74.19 714 VAL A N 1
ATOM 5505 C CA . VAL A 1 714 ? 33.105 -18.937 48.207 1.00 74.19 714 VAL A CA 1
ATOM 5506 C C . VAL A 1 714 ? 33.303 -18.176 49.516 1.00 74.19 714 VAL A C 1
ATOM 5508 O O . VAL A 1 714 ? 32.945 -17.005 49.590 1.00 74.19 714 VAL A O 1
ATOM 5511 N N . SER A 1 715 ? 33.952 -18.784 50.515 1.00 72.06 715 SER A N 1
ATOM 5512 C CA . SER A 1 715 ? 34.203 -18.178 51.837 1.00 72.06 715 SER A CA 1
ATOM 5513 C C . SER A 1 715 ? 35.021 -16.873 51.810 1.00 72.06 715 SER A C 1
ATOM 5515 O O . SER A 1 715 ? 35.066 -16.147 52.804 1.00 72.06 715 SER A O 1
ATOM 5517 N N . TYR A 1 716 ? 35.645 -16.541 50.678 1.00 73.75 716 TYR A N 1
ATOM 5518 C CA . TYR A 1 716 ? 36.425 -15.317 50.476 1.00 73.75 716 TYR A CA 1
ATOM 5519 C C . TYR A 1 716 ? 35.624 -14.177 49.811 1.00 73.75 716 TYR A C 1
ATOM 5521 O O . TYR A 1 716 ? 36.130 -13.064 49.682 1.00 73.75 716 TYR A O 1
ATOM 5529 N N . LEU A 1 717 ? 34.374 -14.421 49.397 1.00 75.06 717 LEU A N 1
ATOM 5530 C CA . LEU A 1 717 ? 33.548 -13.498 48.606 1.00 75.06 717 LEU A CA 1
ATOM 5531 C C . LEU A 1 717 ? 32.628 -12.640 49.494 1.00 75.06 717 LEU A C 1
ATOM 5533 O O . LEU A 1 717 ? 31.405 -12.756 49.456 1.00 75.06 717 LEU A O 1
ATOM 5537 N N . SER A 1 718 ? 33.214 -11.760 50.309 1.00 74.50 7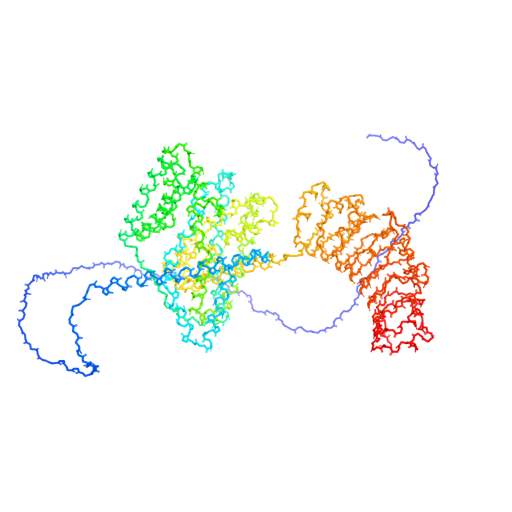18 SER A N 1
ATOM 5538 C CA . SER A 1 718 ? 32.493 -10.966 51.326 1.00 74.50 718 SER A CA 1
ATOM 5539 C C . SER A 1 718 ? 31.373 -10.053 50.792 1.00 74.50 718 SER A C 1
ATOM 5541 O O . SER A 1 718 ? 30.485 -9.666 51.551 1.00 74.50 718 SER A O 1
ATOM 5543 N N . THR A 1 719 ? 31.380 -9.724 49.497 1.00 78.94 719 THR A N 1
ATOM 5544 C CA . THR A 1 719 ? 30.381 -8.882 48.811 1.00 78.94 719 THR A CA 1
ATOM 5545 C C . THR A 1 719 ? 29.181 -9.655 48.245 1.00 78.94 719 THR A C 1
ATOM 5547 O O . THR A 1 719 ? 28.258 -9.045 47.698 1.00 78.94 719 THR A O 1
ATOM 5550 N N . LEU A 1 720 ? 29.155 -10.984 48.394 1.00 82.06 720 LEU A N 1
ATOM 5551 C CA . LEU A 1 720 ? 28.133 -11.851 47.814 1.00 82.06 720 LEU A CA 1
ATOM 5552 C C . LEU A 1 720 ? 26.760 -11.661 48.479 1.00 82.06 720 LEU A C 1
ATOM 5554 O O . LEU A 1 720 ? 26.607 -11.876 49.678 1.00 82.06 720 LEU A O 1
ATOM 5558 N N . THR A 1 721 ? 25.737 -11.321 47.686 1.00 84.44 721 THR A N 1
ATOM 5559 C CA . THR A 1 721 ? 24.353 -11.107 48.158 1.00 84.44 721 THR A CA 1
ATOM 5560 C C . THR A 1 721 ? 23.406 -12.258 47.816 1.00 84.44 721 THR A C 1
ATOM 5562 O O . THR A 1 721 ? 22.446 -12.496 48.552 1.00 84.44 721 THR A O 1
ATOM 5565 N N . SER A 1 722 ? 23.678 -13.008 46.743 1.00 84.75 722 SER A N 1
ATOM 5566 C CA . SER A 1 722 ? 22.874 -14.159 46.315 1.00 84.75 722 SER A CA 1
ATOM 5567 C C . SER A 1 722 ? 23.750 -15.345 45.912 1.00 84.75 722 SER A C 1
ATOM 5569 O O . SER A 1 722 ? 24.570 -15.226 45.003 1.00 84.75 722 SER A O 1
ATOM 5571 N N . LEU A 1 723 ? 23.512 -16.502 46.531 1.00 84.19 723 LEU A N 1
ATOM 5572 C CA . LEU A 1 723 ? 24.162 -17.778 46.223 1.00 84.19 723 LEU A CA 1
ATOM 5573 C C . LEU A 1 723 ? 23.117 -18.806 45.766 1.00 84.19 723 LEU A C 1
ATOM 5575 O O . LEU A 1 723 ? 22.198 -19.142 46.516 1.00 84.19 723 LEU A O 1
ATOM 5579 N N . VAL A 1 724 ? 23.254 -19.318 44.544 1.00 82.25 724 VAL A N 1
ATOM 5580 C CA . VAL A 1 724 ? 22.425 -20.407 44.008 1.00 82.25 724 VAL A CA 1
ATOM 5581 C C . VAL A 1 724 ? 23.300 -21.634 43.791 1.00 82.25 724 VAL A C 1
ATOM 5583 O O . VAL A 1 724 ? 24.339 -21.544 43.150 1.00 82.25 724 VAL A O 1
ATOM 5586 N N . LEU A 1 725 ? 22.861 -22.772 44.319 1.00 80.38 725 LEU A N 1
ATOM 5587 C CA . LEU A 1 725 ? 23.541 -24.063 44.242 1.00 80.38 725 LEU A CA 1
ATOM 5588 C C . LEU A 1 725 ? 22.588 -25.079 43.597 1.00 80.38 725 LEU A C 1
ATOM 5590 O O . LEU A 1 725 ? 21.392 -25.079 43.908 1.00 80.38 725 LEU A O 1
ATOM 5594 N N . GLY A 1 726 ? 23.079 -25.958 42.729 1.00 73.31 726 GLY A N 1
ATOM 5595 C CA . GLY A 1 726 ? 22.260 -27.009 42.120 1.00 73.31 726 GLY A CA 1
ATOM 5596 C C . GLY A 1 726 ? 23.059 -28.222 41.669 1.00 73.31 726 GLY A C 1
ATOM 5597 O O . GLY A 1 726 ? 24.180 -28.075 41.194 1.00 73.31 726 GLY A O 1
ATOM 5598 N N . TYR A 1 727 ? 22.462 -29.411 41.787 1.00 65.12 727 TYR A N 1
ATOM 5599 C CA . TYR A 1 727 ? 23.022 -30.677 41.293 1.00 65.12 727 TYR A CA 1
ATOM 5600 C C . TYR A 1 727 ? 24.492 -30.868 41.700 1.00 65.12 727 TYR A C 1
ATOM 5602 O O . TYR A 1 727 ? 25.393 -30.978 40.874 1.00 65.12 727 TYR A O 1
ATOM 5610 N N . LEU A 1 728 ? 24.740 -30.802 43.011 1.00 65.56 728 LEU A N 1
ATOM 5611 C CA . LEU A 1 728 ? 26.053 -31.001 43.627 1.00 65.56 728 LEU A CA 1
ATOM 5612 C C . LEU A 1 728 ? 26.333 -32.499 43.855 1.00 65.56 728 LEU A C 1
ATOM 5614 O O . LEU A 1 728 ? 26.550 -32.926 44.985 1.00 65.56 728 LEU A O 1
ATOM 5618 N N . ASP A 1 729 ? 26.297 -33.294 42.785 1.00 57.47 729 ASP A N 1
ATOM 5619 C CA . ASP A 1 729 ? 26.267 -34.767 42.852 1.00 57.47 729 ASP A CA 1
ATOM 5620 C C . ASP A 1 729 ? 27.501 -35.405 43.534 1.00 57.47 729 ASP A C 1
ATOM 5622 O O . ASP A 1 729 ? 27.422 -36.535 44.012 1.00 57.47 729 ASP A O 1
ATOM 5626 N N . GLU A 1 730 ? 28.629 -34.686 43.610 1.00 57.00 730 GLU A N 1
ATOM 5627 C CA . GLU A 1 730 ? 29.878 -35.141 44.250 1.00 57.00 730 GLU A CA 1
ATOM 5628 C C . GLU A 1 730 ? 30.131 -34.538 45.650 1.00 57.00 730 GLU A C 1
ATOM 5630 O O . GLU A 1 730 ? 31.086 -34.930 46.317 1.00 57.00 730 GLU A O 1
ATOM 5635 N N . VAL A 1 731 ? 29.302 -33.599 46.131 1.00 60.91 731 VAL A N 1
ATOM 5636 C CA . VAL A 1 731 ? 29.558 -32.865 47.387 1.00 60.91 731 VAL A CA 1
ATOM 5637 C C . VAL A 1 731 ? 28.796 -33.497 48.553 1.00 60.91 731 VAL A C 1
ATOM 5639 O O . VAL A 1 731 ? 27.596 -33.280 48.725 1.00 60.91 731 VAL A O 1
ATOM 5642 N N . THR A 1 732 ? 29.496 -34.251 49.404 1.00 59.81 732 THR A N 1
ATOM 5643 C CA . THR A 1 732 ? 28.887 -34.935 50.563 1.00 59.81 732 THR A CA 1
ATOM 5644 C C . THR A 1 732 ? 28.598 -34.021 51.757 1.00 59.81 732 THR A C 1
ATOM 5646 O O . THR A 1 732 ? 27.797 -34.376 52.622 1.00 59.81 732 THR A O 1
ATOM 5649 N N . SER A 1 733 ? 29.240 -32.854 51.831 1.00 63.59 733 SER A N 1
ATOM 5650 C CA . SER A 1 733 ? 29.091 -31.882 52.920 1.00 63.59 733 SER A CA 1
ATOM 5651 C C . SER A 1 733 ? 29.435 -30.472 52.447 1.00 63.59 733 SER A C 1
ATOM 5653 O O . SER A 1 733 ? 30.288 -30.303 51.586 1.00 63.59 733 SER A O 1
ATOM 5655 N N . PHE A 1 734 ? 28.812 -29.443 53.028 1.00 66.44 734 PHE A N 1
ATOM 5656 C CA . PHE A 1 734 ? 29.278 -28.069 52.815 1.00 66.44 734 PHE A CA 1
ATOM 5657 C C . PHE A 1 734 ? 30.534 -27.787 53.649 1.00 66.44 734 PHE A C 1
ATOM 5659 O O . PHE A 1 734 ? 30.555 -28.171 54.824 1.00 66.44 734 PHE A O 1
ATOM 5666 N N . PRO A 1 735 ? 31.532 -27.063 53.107 1.00 67.12 735 PRO A N 1
ATOM 5667 C CA . PRO A 1 735 ? 32.755 -26.767 53.837 1.00 67.12 735 PRO A CA 1
ATOM 5668 C C . PRO A 1 735 ? 32.539 -26.059 55.174 1.00 67.12 735 PRO A C 1
ATOM 5670 O O . PRO A 1 735 ? 31.749 -25.111 55.302 1.00 67.12 735 PRO A O 1
ATOM 5673 N N . HIS A 1 736 ? 33.296 -26.488 56.183 1.00 63.59 736 HIS A N 1
ATOM 5674 C CA . HIS A 1 736 ? 33.263 -25.880 57.508 1.00 63.59 736 HIS A CA 1
ATOM 5675 C C . HIS A 1 736 ? 33.703 -24.413 57.437 1.00 63.59 736 HIS A C 1
ATOM 5677 O O . HIS A 1 736 ? 34.847 -24.100 57.132 1.00 63.59 736 HIS A O 1
ATOM 5683 N N . GLY A 1 737 ? 32.778 -23.504 57.753 1.00 66.62 737 GLY A N 1
ATOM 5684 C CA . GLY A 1 737 ? 33.028 -22.062 57.730 1.00 66.62 737 GLY A CA 1
ATOM 5685 C C . GLY A 1 737 ? 32.661 -21.350 56.424 1.00 66.62 737 GLY A C 1
ATOM 5686 O O . GLY A 1 737 ? 32.737 -20.125 56.398 1.00 66.62 737 GLY A O 1
ATOM 5687 N N . MET A 1 738 ? 32.165 -22.054 55.393 1.00 71.50 738 MET A N 1
ATOM 5688 C CA . MET A 1 738 ? 31.814 -21.479 54.077 1.00 71.50 738 MET A CA 1
ATOM 5689 C C . MET A 1 738 ? 30.979 -20.186 54.158 1.00 71.50 738 MET A C 1
ATOM 5691 O O . MET A 1 738 ? 31.193 -19.255 53.386 1.00 71.50 738 MET A O 1
ATOM 5695 N N . LEU A 1 739 ? 30.034 -20.117 55.104 1.00 69.38 739 LEU A N 1
ATOM 5696 C CA . LEU A 1 739 ? 29.120 -18.981 55.276 1.00 69.38 739 LEU A CA 1
ATOM 5697 C C . LEU A 1 739 ? 29.598 -17.922 56.290 1.00 69.38 739 LEU A C 1
ATOM 5699 O O . LEU A 1 739 ? 28.978 -16.867 56.384 1.00 69.38 739 LEU A O 1
ATOM 5703 N N . GLN A 1 740 ? 30.667 -18.166 57.060 1.00 70.69 740 GLN A N 1
ATOM 5704 C CA . GLN A 1 740 ? 31.038 -17.317 58.209 1.00 70.69 740 GLN A CA 1
ATOM 5705 C C . GLN A 1 740 ? 31.491 -15.902 57.812 1.00 70.69 740 GLN A C 1
ATOM 5707 O O . GLN A 1 740 ? 31.256 -14.955 58.558 1.00 70.69 740 GLN A O 1
ATOM 5712 N N . ASN A 1 741 ? 32.088 -15.749 56.628 1.00 68.69 741 ASN A N 1
ATOM 5713 C CA . ASN A 1 741 ? 32.596 -14.470 56.115 1.00 68.69 741 ASN A CA 1
ATOM 5714 C C . ASN A 1 741 ? 31.619 -13.743 55.165 1.00 68.69 741 ASN A C 1
ATOM 5716 O O . ASN A 1 741 ? 31.926 -12.652 54.682 1.00 68.69 741 ASN A O 1
ATOM 5720 N N . LEU A 1 742 ? 30.449 -14.324 54.873 1.00 74.31 742 LEU A N 1
ATOM 5721 C CA . LEU A 1 742 ? 29.501 -13.817 53.872 1.00 74.31 742 LEU A CA 1
ATOM 5722 C C . LEU A 1 742 ? 28.502 -12.818 54.478 1.00 74.31 742 LEU A C 1
ATOM 5724 O O . LEU A 1 742 ? 27.290 -13.024 54.463 1.00 74.31 742 LEU A O 1
ATOM 5728 N N . THR A 1 743 ? 29.012 -11.718 55.032 1.00 75.00 743 THR A N 1
ATOM 5729 C CA . THR A 1 743 ? 28.208 -10.735 55.786 1.00 75.00 743 THR A CA 1
ATOM 5730 C C . THR A 1 743 ? 27.177 -9.972 54.944 1.00 75.00 743 THR A C 1
ATOM 5732 O O . THR A 1 743 ? 26.222 -9.435 55.503 1.00 75.00 743 THR A O 1
ATOM 5735 N N . ALA A 1 744 ? 27.329 -9.941 53.615 1.00 79.12 744 ALA A N 1
ATOM 5736 C CA . ALA A 1 744 ? 26.396 -9.301 52.682 1.00 79.12 744 ALA A CA 1
ATOM 5737 C C . ALA A 1 744 ? 25.266 -10.223 52.166 1.00 79.12 744 ALA A C 1
ATOM 5739 O O . ALA A 1 744 ? 24.417 -9.774 51.390 1.00 79.12 744 ALA A O 1
ATOM 5740 N N . LEU A 1 745 ? 25.244 -11.500 52.564 1.00 80.25 745 LEU A N 1
ATOM 5741 C CA . LEU A 1 745 ? 24.408 -12.533 51.948 1.00 80.25 745 LEU A CA 1
ATOM 5742 C C . LEU A 1 745 ? 22.929 -12.414 52.347 1.00 80.25 745 LEU A C 1
ATOM 5744 O O . LEU A 1 745 ? 22.562 -12.566 53.508 1.00 80.25 745 LEU A O 1
ATOM 5748 N N . GLN A 1 746 ? 22.064 -12.178 51.358 1.00 83.50 746 GLN A N 1
ATOM 5749 C CA . GLN A 1 746 ? 20.619 -11.986 51.539 1.00 83.50 746 GLN A CA 1
ATOM 5750 C C . GLN A 1 746 ? 19.796 -13.198 51.093 1.00 83.50 746 GLN A C 1
ATOM 5752 O O . GLN A 1 746 ? 18.684 -13.407 51.577 1.00 83.50 746 GLN A O 1
ATOM 5757 N N . LYS A 1 747 ? 20.312 -13.986 50.141 1.00 80.50 747 LYS A N 1
ATOM 5758 C CA . LYS A 1 747 ? 19.595 -15.117 49.552 1.00 80.50 747 LYS A CA 1
ATOM 5759 C C . LYS A 1 747 ? 20.521 -16.304 49.312 1.00 80.50 747 LYS A C 1
ATOM 5761 O O . LYS A 1 747 ? 21.501 -16.196 48.583 1.00 80.50 747 LYS A O 1
ATOM 5766 N N . ILE A 1 748 ? 20.138 -17.460 49.847 1.00 80.06 748 ILE A N 1
ATOM 5767 C CA . ILE A 1 748 ? 20.677 -18.764 49.452 1.00 80.06 748 ILE A CA 1
ATOM 5768 C C . ILE A 1 748 ? 19.544 -19.546 48.784 1.00 80.06 748 ILE A C 1
ATOM 5770 O O . ILE A 1 748 ? 18.386 -19.460 49.194 1.00 80.06 748 ILE A O 1
ATOM 5774 N N . THR A 1 749 ? 19.835 -20.285 47.720 1.00 77.31 749 THR A N 1
ATOM 5775 C CA . THR A 1 749 ? 18.871 -21.194 47.088 1.00 77.31 749 THR A CA 1
ATOM 5776 C C . THR A 1 749 ? 19.587 -22.467 46.670 1.00 77.31 749 THR A C 1
ATOM 5778 O O . THR A 1 749 ? 20.370 -22.452 45.728 1.00 77.31 749 THR A O 1
ATOM 5781 N N . ASN A 1 750 ? 19.314 -23.567 47.371 1.00 72.19 750 ASN A N 1
ATOM 5782 C CA . ASN A 1 750 ? 19.777 -24.893 46.983 1.00 72.19 750 ASN A CA 1
ATOM 5783 C C . ASN A 1 750 ? 18.658 -25.583 46.194 1.00 72.19 750 ASN A C 1
ATOM 5785 O O . ASN A 1 750 ? 17.571 -25.802 46.718 1.00 72.19 750 ASN A O 1
ATOM 5789 N N . SER A 1 751 ? 18.917 -25.879 44.925 1.00 63.97 751 SER A N 1
ATOM 5790 C CA . SER A 1 751 ? 17.985 -26.552 44.011 1.00 63.97 751 SER A CA 1
ATOM 5791 C C . SER A 1 751 ? 18.171 -28.074 43.962 1.00 63.97 751 SER A C 1
ATOM 5793 O O . SER A 1 751 ? 17.437 -28.751 43.251 1.00 63.97 751 SER A O 1
ATOM 5795 N N . THR A 1 752 ? 19.123 -28.603 44.738 1.00 54.84 752 THR A N 1
ATOM 5796 C CA . THR A 1 752 ? 19.428 -30.040 44.850 1.00 54.84 752 THR A CA 1
ATOM 5797 C C . THR A 1 752 ? 18.629 -30.727 45.956 1.00 54.84 752 THR A C 1
ATOM 5799 O O . THR A 1 752 ? 18.249 -31.882 45.815 1.00 54.84 752 THR A O 1
ATOM 5802 N N . PHE A 1 753 ? 18.339 -30.015 47.049 1.00 45.72 753 PHE A N 1
ATOM 5803 C CA . PHE A 1 753 ? 17.543 -30.533 48.165 1.00 45.72 753 PHE A CA 1
ATOM 5804 C C . PHE A 1 753 ? 16.079 -30.114 48.019 1.00 45.72 753 PHE A C 1
ATOM 5806 O O . PHE A 1 753 ? 15.597 -29.190 48.671 1.00 45.72 753 PHE A O 1
ATOM 5813 N N . LEU A 1 754 ? 15.383 -30.825 47.132 1.00 36.25 754 LEU A N 1
ATOM 5814 C CA . LEU A 1 754 ? 13.922 -30.848 47.049 1.00 36.25 754 LEU A CA 1
ATOM 5815 C C . LEU A 1 754 ? 13.369 -32.265 47.293 1.00 36.25 754 LEU A C 1
ATOM 5817 O O . LEU A 1 754 ? 12.351 -32.623 46.717 1.00 36.25 754 LEU A O 1
ATOM 5821 N N . GLU A 1 755 ? 14.031 -33.051 48.154 1.00 29.66 755 GLU A N 1
ATOM 5822 C CA . GLU A 1 755 ? 13.468 -34.248 48.811 1.00 29.66 755 GLU A CA 1
ATOM 5823 C C . GLU A 1 755 ? 14.375 -34.736 49.968 1.00 29.66 755 GLU A C 1
ATOM 5825 O O . GLU A 1 755 ? 15.219 -35.609 49.778 1.00 29.66 755 GLU A O 1
ATOM 5830 N N . ALA A 1 756 ? 14.220 -34.124 51.155 1.00 28.08 756 ALA A N 1
ATOM 5831 C CA .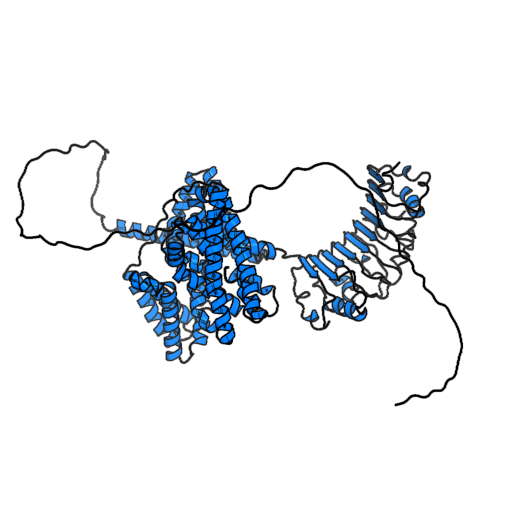 ALA A 1 756 ? 14.446 -34.686 52.506 1.00 28.08 756 ALA A CA 1
ATOM 5832 C C . ALA A 1 756 ? 14.167 -33.607 53.574 1.00 28.08 756 ALA A C 1
ATOM 5834 O O . ALA A 1 756 ? 15.030 -32.719 53.750 1.00 28.08 756 ALA A O 1
#

Foldseek 3Di:
DDDDDDDDDDDDDDDDDDDDDDDDDDDDDDDDDDDDDDDDDDDDDDDDDDDDDDDDDDDDDDDDDDDDDDDDDDDDDDDDDDDDDDDDDDDDDDDPPPVVVVVVVVLVVLLCVLLVVLLVQLVVQVVVCVVVVNLARSLLVLLVVLLVVLVVCCVVPVVVSVVNLVSNVSNLLVCLLCLLLLLLLLVLCLCVLCVPPDVVLVVLLLVLLLVLLLVLLCLLLVLLVVQCVVVVQDDDAFDDDDAHDADDPVVLVVLVVQQVVLLVCCLVPCCPVPHNLVSLARNLLSQLVNLLNVQSVDDPVVCLPRPSSNSSSVSSQVSLQVSCVSNVVHNVVSSCSQQVVDPVRGHNSNVSNSCVSSSLNSLSSVLNSRVVVCVSSVRSLLRSLVRSLVCQQVVLLVSCVVVVHDNQLSLLQSPLLAALSLSLVRCVVPPSHRSSSSSSSNSSQLVSLLNCLVVSCVVVVVDGLQSSLRSQCSSRNSNSLSSCCNPVVSNNNNVSSSRSSSSVVSCVVVRPQAEDAAEALLPPPDLVVLLVVCAQVNPRHAEYHYYHDLDDPPGDQVSLQSNQLSNQHALHYQYYHYAAREHQDDHLNQQDQRSDLNHAEYAYHYSAEHAADHQCLSRQNYAYYHDEHYENPQENQPQDPSRDGHAANNHYAEYEYEAYARHQEHDPDPVDQSYARHAYYEYYNHARYAAPLSHQNHQYYAYYCYDQRNLVNQLNHQNHAEYHAEHPVPDPDRDDNSCVSNPNYNYYHYPHPPDD

Sequence (756 aa):
MATPLVAHSVQLCHHHSKQYSLKSQSRINRDIRTKTLLGVYNGFQNVYNQSYFHKPWAPIRVLEPNSRFLQMGPQETCSSRGISKKSMSSEGSTSTSSSSISQQVIGILHLLVSLGIILAMDKLLKKAFVAAAIKFPSALFGMFCIFSVLVILDITIPAAATSLMNFFQPALLFIQRWLPLFYVPSLVVLPLSVKDIPAASGVKICFITAVGWLASLCVAGFTAIAVRKMVKTEMTDAEPMAKPSPFSPLEIWAWSGVFLVSFVVALLYRTALGTAARTCLPFLLASTVLGYMVGSGLPSGVKKVFHPIICCALSADLAAVAFGFLSQSGLDPVLGYYLTKVSSNPGAGDVLMGFLGPVILSFAFSMFKQRKLVKRHAAEIFTSVIVSTLFSLYSTALVGRLVGLEPTLTVSIIPRCITVALALSIVSFFEGANSSLTAAVVVVTGLIGANFVQAVLDNLNFRDPIARGIATASSAHGLGTAALSAKEPEALPFCAIAYALTGGQLAEKQNVKGKLSILHLERVENPVDTKEATVAQKENLHHLTLNWRKYRESESQEHAEQVLESLEPHPNPKQLKIEGFKSIHFPHWICEPILLDNLFLLSYLIGRFVLDLPPLGMLHSLRNLTLSRINNVEYPEKESHCGGAMRRFSSLQTLKIEYFPRLERFSRDNERELLPNLTKLTVSDCYKLHRCHSLVSLGTLDTWHCNEDLLDSVSYLSTLTSLVLGYLDEVTSFPHGMLQNLTALQKITNSTFLEA

Solvent-accessible surface area (backbone atoms only — not comparable to full-atom values): 41460 Å² total; per-residue (Å²): 139,82,86,82,88,83,90,87,81,91,87,79,90,87,79,89,78,91,80,91,86,91,86,79,86,88,86,84,86,88,84,85,85,88,88,87,85,91,86,87,82,90,82,87,81,89,82,90,82,88,80,89,84,82,87,82,89,87,91,90,81,92,87,86,82,88,79,83,90,88,83,84,88,84,90,81,88,87,86,89,87,88,86,84,84,90,82,85,81,89,87,83,86,90,71,94,71,59,58,63,56,52,52,51,52,51,51,51,50,46,29,52,51,33,38,47,49,44,50,48,51,35,54,49,40,44,50,51,28,59,76,68,69,48,85,64,64,38,29,60,55,47,13,54,50,52,32,50,51,43,52,53,28,48,74,75,40,48,68,57,31,53,49,55,52,59,57,37,42,55,27,48,40,52,48,59,64,46,45,48,61,35,58,34,44,62,60,53,42,32,68,78,39,51,72,88,53,58,66,73,58,46,53,53,50,52,50,51,40,54,56,47,30,54,50,20,24,51,47,16,25,52,40,22,55,50,41,31,63,74,71,63,56,81,87,73,86,72,72,88,54,86,75,60,81,81,87,54,72,66,60,53,53,51,39,50,49,49,20,55,55,33,46,52,45,29,68,79,35,51,44,74,61,77,34,52,27,48,22,44,17,56,19,46,37,24,30,30,51,49,18,33,56,53,27,67,64,50,56,76,79,52,40,67,75,48,35,28,59,53,33,13,27,54,35,29,45,52,52,30,44,53,48,11,60,77,68,68,66,41,46,70,59,42,45,41,26,32,48,51,87,36,90,93,55,43,9,27,29,42,58,36,45,62,45,51,39,35,50,43,37,48,38,20,60,45,35,54,73,44,40,67,60,51,64,72,44,38,69,23,53,56,52,15,44,52,53,18,50,53,46,39,38,54,48,42,43,50,50,27,57,73,72,68,46,56,69,40,61,29,57,22,49,28,49,28,38,43,49,50,75,58,30,49,61,57,38,72,78,43,86,77,38,43,60,50,50,28,40,39,43,15,49,51,25,10,49,54,25,43,62,43,42,65,65,50,37,56,75,70,62,53,82,50,43,56,40,47,13,32,12,33,8,49,17,7,18,67,47,11,31,28,46,48,29,70,78,43,45,60,14,38,35,35,14,44,48,30,42,50,51,61,49,46,68,57,40,61,74,62,65,57,77,34,56,50,74,52,67,56,63,83,65,67,90,53,49,66,64,38,59,71,45,72,48,50,78,38,76,71,39,35,29,42,35,44,33,32,68,83,85,67,90,90,65,61,42,70,57,53,38,43,42,57,48,32,57,52,67,37,63,52,35,36,27,44,34,41,33,26,50,58,34,58,73,80,44,68,73,70,52,39,57,80,49,49,33,60,24,33,34,44,36,42,40,44,58,38,67,25,46,68,69,66,44,66,28,65,26,65,45,28,26,35,43,35,45,32,35,43,48,64,44,41,38,67,57,55,76,24,96,74,79,41,67,48,46,60,28,75,40,32,30,34,44,34,44,32,38,25,72,40,27,33,35,76,50,92,51,96,89,52,63,45,49,65,48,28,34,34,43,34,45,26,44,31,63,47,39,38,66,59,61,66,40,71,48,26,31,31,42,36,42,28,40,45,44,58,58,43,51,56,26,50,34,60,34,45,50,24,28,34,44,37,40,29,52,47,87,83,50,92,67,82,58,92,62,36,68,76,48,36,82,47,54,78,43,79,45,65,70,58,74,84,83,132

Radius of gyration: 38.93 Å; Cα contacts (8 Å, |Δi|>4): 1179; chains: 1; bounding box: 110×125×92 Å

Mean predicted aligned error: 19.13 Å

InterPro domains:
  IPR007300 CidB/LrgB family [PF04172] (288-503)
  IPR007300 CidB/LrgB family [PTHR30249] (76-503)
  IPR032675 Leucine-rich repeat domain superfamily [G3DSA:3.80.10.10] (498-751)
  IPR056789 R13L1/DRL21-like, LRR repeat region [PF25019] (505-629)

Secondary structure (DSSP, 8-state):
-----------------------------------------------------------------------------------------------TTHHHHHHHHHHHHHHHHHHHHHHHHHHHHHHHHHHTT--S-HHHHHHHHHHHHHHHHHHH-HHHHHHHHHHHHHHHHHHHHHTTGGGTHHHHTHHHHHTTS-HHHHHHHHHHHHHHHHHHHHHHHHHHHHHHHHHTPPP-PPPPPPPPPPPPHHHHHHHHHHHHHHHHHHHH-TTTTSSHHHHHHHHHHHHHHHHHHHHHHS-TTGGGTS-HHHHHHHHHHHHHHHHHHHTT--HHHHHHHH----TTS--HHHHHHTTHHHHHHHHHHHHHHTHHHHHHTHHHHHHHHHHHHHHHHHHHHHHHHHTT--HHHHHHHTTTTS-HHHHHHHHTTSTT--HHHHHHHHHHHHHHHHHHHHHHHHHTT--SHHHHHHHHHHHHHHHHHHHHHTT-GGGHHHHHHHHHHHHHHHHHTT--TTEEEEE-GGG-S-TTGGGSSTTTT-TT--EEEEE--S--S---HHHHHHHHHHTPPPS--SEEEEES---SS--HHHH-GGGGTT-SEEEEEEEEEES----GGG-TT--EEEEEEE-S-SSTTSPPTTS-PPP--SS--EEEEE--TT---S-SSTT--S-TT--EEEEES-TT----TT-TT--EEEEES--HHHHHGGGG-TT--EEEEE--TT-SS--TTTTTT-TT--EEEESS-S--

Organism: Populus deltoides (NCBI:txid3696)

Nearest PDB structures (foldseek):
  6wzb-assembly1_B  TM=3.764E-01  e=5.342E-03  Pyrococcus horikoshii OT3
  2nwl-assembly1_C  TM=3.485E-01  e=4.363E-03  Pyrococcus horikoshii
  6x15-assembly1_B  TM=2.611E-01  e=1.063E-02  Pyrococcus horikoshii
  6x15-assembly1_C  TM=2.611E-01  e=1.063E-02  Pyrococcus horikoshii
  6fn4-assembly1_A  TM=1.206E-01  e=5.868E+00  Homo sapiens

pLDDT: mean 74.0, std 22.62, range [20.05, 97.69]